Protein 4I4C (pdb70)

Organism: Vibrio vulnificus (NCBI:txid672)

CATH classification: 3.40.50.1820

InterPro domains:
  IPR010520 Esterase FrsA-like [PF06500] (6-413)
  IPR029058 Alpha/Beta hydrolase fold [G3DSA:3.40.50.1820] (18-415)
  IPR029058 Alpha/Beta hydrolase fold [SSF53474] (46-410)
  IPR043423 Esterase FrsA [MF_01063] (8-413)
  IPR043423 Esterase FrsA [NF003460] (6-413)
  IPR050261 FrsA esterase [PTHR22946] (47-388)

Sequence (800 aa):
FVKHKQAKETSALTQYMPTSQSLLDEIKEKNGFSWYRNLRRLQWVWQGVDPIEQEQVLARIASSKHSRTDEQWLDTVMGYHSGNWAYEWTRLGMEHQKRAGEMTNEAASEALFSASLCYSIAGYPHLKSDNLAIQAQVLANSAYLEAAKKSKYIIKQLEIPFEKGKITAHLHLTNTDKPHPVVIVSAGLDSLQTDMWRLFRDHLAKHDIAMLTVDMPSVGYSSKYPLTEDYSRLHQAVLNELFSIPYVDHHRVGLIGFRFGGNAMVRLSFLEQEKIKACVILGAPIHDIFASPQKLQQMPKMYLDVLASRLGKSVVDIYSLSGQMAAWSLKVQGFLSSRKTKVPILAMSLEGDPVSPYSDNQMVAFFSTYGKAKKISSKTITQGYEQSLDLAIKWLEDELLRKQAKETSALTQYMPTSQSLLDEIKEKNGFSWYRNLRRLQWVWQGVDPIEQEQVLARIASSKHSRTDEQWLDTVMGYHSGNWAYEWTRLGMEHQKRAGEMTNEAASEALFSASLCYSIAGYPHLKSDNLAIQAQVLANNSAYLEAAKKSKYIIKQLEIPFEKGKITAHLHLTNTDKPHPVVIVSSAGLDSLQTDMWRLFRDHLAKHDIAMLTVDMPSVGYSSKYPLTEDYSRLHQAVLNELFSIPYVDHHRVGLIGFRFGGNAMVRLSFLEQEKIKACVILGAPIHDIFASPQKLQQMPKMYLDVLASRLGKSVVDIYSLSGQMAAWSLKVQGFLSSRKTKVPILAMSSLEGDPVSPYSDNQMVAFFSTYGKAKKISSKTITQGYEQSLDLAIKWLEDELLR

Radius of gyration: 31.82 Å; Cα contacts (8 Å, |Δi|>4): 1647; chains: 2; bounding box: 65×77×90 Å

Secondary structure (DSSP, 8-state):
-GGGTTPPPHHHHSEE-HHHHHHHHHHHHHH--S-SS---HHHHHHHT--HHHHHHHHHHHHT--S-BSSTTSTT-B-SSSTT-HHHHHHHHHHHHHHHHHTS-TTTHHHHHHHHHHHHHHHHTT--TT-HHHHHHHHHHHHHHHHHHHHSSSEEEEEEEEETTEEEEEEEEES-SSS-EEEEEEE--TT--GGG-HHHHHHTGGGGT-EEEE-PPTTSGGGTTS---S-TTHHHHHHHHHGGG-TTEEEEEEEEEEETHHHHHHHHHHHH-TTT--EEEEES---STTTT-HHHHTTS-HHHHHHHHHHTT-SEE-HHHHHHHGGGG-TTTTTTTSS--BSS-EEEEEETT-SSS-HHHHHHHHHTBTT-EEEEE--SSHHHHHHHHHHHHHHHHHHHH--/--PPPHHHHS-B-HHHHHHHHHHHHHH--S-SS---HHHHHHHT--HHHHHHHHHHHHT--SPBSSTTSTT-B-SSSTT-HHHHHHHHHHHHHHHHTTS-HHHHHHHHHHHHHHHHHHHTT--TT-HHHHHHHHHHHHHHHHHHHHSSSEEEEEEEEETTEEEEEEEEES-SSSPEEEEEEE--TTS-GGG-HHHIIIIIGGGT-EEEEEPPTTSGGGTTS---S-TTHHHHHHHTTTTT-TTEEEEEEEEEEETHHHHHHHHHHHH-TTTEEEEEEES---STTTT-HHHHTTS-HHHHHHHHHHTT-SSB-HHHHHHHGGGG-TTTTTTTSS--BSS-EEEEEETT-SSS-HHHHHHHHHTBTT-EEEEE--SSHHHHHHHHHHHHHHHHHHHH--

B-factor: mean 29.21, std 11.56, range [10.39, 85.01]

Structure (mmCIF, N/CA/C/O backbone):
data_4I4C
#
_entry.id   4I4C
#
_cell.length_a   42.659
_cell.length_b   104.542
_cell.length_c   82.302
_cell.angle_alpha   90.00
_cell.angle_beta   91.18
_cell.angle_gamma   90.00
#
_symmetry.space_group_name_H-M   'P 1 21 1'
#
loop_
_entity.id
_entity.type
_entity.pdbx_description
1 polymer 'UPF0255 protein frsA'
2 non-polymer 2-(2-{2-[2-(2-METHOXY-ETHOXY)-ETHOXY]-ETHOXY}-ETHOXY)-ETHANOL
3 non-polymer 'HEXANOIC ACID'
4 non-polymer GLYCEROL
5 water water
#
loop_
_atom_site.group_PDB
_atom_site.id
_atom_site.type_symbol
_atom_site.label_atom_id
_atom_site.label_alt_id
_atom_site.label_comp_id
_atom_site.label_asym_id
_atom_site.label_entity_id
_atom_site.label_seq_id
_atom_site.pdbx_PDB_ins_code
_atom_site.Cartn_x
_atom_site.Cartn_y
_atom_site.Cartn_z
_atom_site.occupancy
_atom_site.B_iso_or_equiv
_atom_site.auth_seq_id
_atom_site.auth_comp_id
_atom_site.auth_asym_id
_atom_site.auth_atom_id
_atom_site.pdbx_PDB_model_num
ATOM 1 N N . PHE A 1 14 ? 4.808 39.635 73.963 1.00 52.27 14 PHE A N 1
ATOM 2 C CA . PHE A 1 14 ? 4.656 40.059 75.358 1.00 53.66 14 PHE A CA 1
ATOM 3 C C . PHE A 1 14 ? 3.959 41.410 75.537 1.00 58.14 14 PHE A C 1
ATOM 4 O O . PHE A 1 14 ? 3.290 41.632 76.549 1.00 55.31 14 PHE A O 1
ATOM 12 N N . VAL A 1 15 ? 4.128 42.309 74.567 1.00 60.66 15 VAL A N 1
ATOM 13 C CA . VAL A 1 15 ? 3.608 43.677 74.672 1.00 62.31 15 VAL A CA 1
ATOM 14 C C . VAL A 1 15 ? 2.089 43.698 74.914 1.00 59.61 15 VAL A C 1
ATOM 15 O O . VAL A 1 15 ? 1.568 44.542 75.651 1.00 52.46 15 VAL A O 1
ATOM 19 N N . LYS A 1 16 ? 1.401 42.731 74.315 1.00 63.31 16 LYS A N 1
ATOM 20 C CA . LYS A 1 16 ? -0.036 42.551 74.476 1.00 62.50 16 LYS A CA 1
ATOM 21 C C . LYS A 1 16 ? -0.360 41.972 75.864 1.00 61.00 16 LYS A C 1
ATOM 22 O O . LYS A 1 16 ? -1.522 41.875 76.250 1.00 66.69 16 LYS A O 1
ATOM 28 N N . HIS A 1 17 ? 0.670 41.604 76.624 1.00 51.58 17 HIS A N 1
ATOM 29 C CA . HIS A 1 17 ? 0.454 40.900 77.892 1.00 49.83 17 HIS A CA 1
ATOM 30 C C . HIS A 1 17 ? 1.067 41.594 79.106 1.00 43.32 17 HIS A C 1
ATOM 31 O O . HIS A 1 17 ? 1.482 40.932 80.051 1.00 37.35 17 HIS A O 1
ATOM 38 N N . LYS A 1 18 ? 1.115 42.924 79.079 1.00 39.85 18 LYS A N 1
ATOM 39 C CA . LYS A 1 18 ? 1.673 43.699 80.182 1.00 42.36 18 LYS A CA 1
ATOM 40 C C . LYS A 1 18 ? 0.980 43.343 81.499 1.00 45.49 18 LYS A C 1
ATOM 41 O O . LYS A 1 18 ? 1.613 43.293 82.559 1.00 37.26 18 LYS A O 1
ATOM 47 N N . GLN A 1 19 ? -0.323 43.086 81.419 1.00 43.13 19 GLN A N 1
ATOM 48 C CA . GLN A 1 19 ? -1.141 42.884 82.607 1.00 36.33 19 GLN A CA 1
ATOM 49 C C . GLN A 1 19 ? -1.723 41.479 82.657 1.00 30.49 19 GLN A C 1
ATOM 50 O O . GLN A 1 19 ? -2.798 41.283 83.210 1.00 25.54 19 GLN A O 1
ATOM 56 N N . ALA A 1 20 ? -1.023 40.510 82.078 1.00 27.37 20 ALA A N 1
ATOM 57 C CA . ALA A 1 20 ? -1.523 39.131 82.026 1.00 32.13 20 ALA A CA 1
ATOM 58 C C . ALA A 1 20 ? -1.837 38.548 83.408 1.00 31.50 20 ALA A C 1
ATOM 59 O O . ALA A 1 20 ? -1.208 38.901 84.408 1.00 26.66 20 ALA A O 1
ATOM 61 N N . LYS A 1 21 ? -2.826 37.663 83.449 1.00 34.79 21 LYS A N 1
ATOM 62 C CA . LYS A 1 21 ? -3.245 37.032 84.691 1.00 39.34 21 LYS A CA 1
ATOM 63 C C . LYS A 1 21 ? -2.094 36.189 85.254 1.00 28.31 21 LYS A C 1
ATOM 64 O O . LYS A 1 21 ? -1.436 35.453 84.520 1.00 25.78 21 LYS A O 1
ATOM 70 N N . GLU A 1 22 ? -1.849 36.315 86.553 1.00 27.46 22 GLU A N 1
ATOM 71 C CA . GLU A 1 22 ? -0.696 35.673 87.167 1.00 24.00 22 GLU A CA 1
ATOM 72 C C . GLU A 1 22 ? -0.893 34.167 87.338 1.00 23.58 22 GLU A C 1
ATOM 73 O O . GLU A 1 22 ? -1.966 33.703 87.742 1.00 18.72 22 GLU A O 1
ATOM 79 N N . THR A 1 23 ? 0.179 33.436 87.054 1.00 20.81 23 THR A N 1
ATOM 80 C CA . THR A 1 23 ? 0.223 31.968 87.058 1.00 23.73 23 THR A CA 1
ATOM 81 C C . THR A 1 23 ? -0.517 31.288 88.202 1.00 18.50 23 THR A C 1
ATOM 82 O O . THR A 1 23 ? -1.370 30.430 87.963 1.00 20.52 23 THR A O 1
ATOM 86 N N . SER A 1 24 ? -0.204 31.657 89.439 1.00 15.60 24 SER A N 1
ATOM 87 C CA . SER A 1 24 ? -0.828 30.985 90.576 1.00 20.65 24 SER A CA 1
ATOM 88 C C . SER A 1 24 ? -2.348 31.221 90.699 1.00 20.29 24 SER A C 1
ATOM 89 O O . SER A 1 24 ? -3.015 30.561 91.488 1.00 31.72 24 SER A O 1
ATOM 92 N N . ALA A 1 25 ? -2.886 32.137 89.899 1.00 17.64 25 ALA A N 1
ATOM 93 C CA . ALA A 1 25 ? -4.281 32.547 90.016 1.00 20.62 25 ALA A CA 1
ATOM 94 C C . ALA A 1 25 ? -5.103 31.972 88.874 1.00 21.92 25 ALA A C 1
ATOM 95 O O . ALA A 1 25 ? -6.322 32.099 88.848 1.00 30.51 25 ALA A O 1
ATOM 97 N N . LEU A 1 26 ? -4.429 31.328 87.930 1.00 23.50 26 LEU A N 1
ATOM 98 C CA . LEU A 1 26 ? -5.093 30.861 86.716 1.00 22.76 26 LEU A CA 1
ATOM 99 C C . LEU A 1 26 ? -6.116 29.748 86.923 1.00 25.73 26 LEU A C 1
ATOM 100 O O . LEU A 1 26 ? -7.239 29.813 86.425 1.00 27.83 26 LEU A O 1
ATOM 105 N N . THR A 1 27 ? -5.718 28.720 87.655 1.00 25.55 27 THR A N 1
ATOM 106 C CA . THR A 1 27 ? -6.537 27.532 87.784 1.00 24.43 27 THR A CA 1
ATOM 107 C C . THR A 1 27 ? -7.717 27.823 88.686 1.00 18.95 27 THR A C 1
ATOM 108 O O . THR A 1 27 ? -7.557 28.390 89.771 1.00 21.99 27 THR A O 1
ATOM 112 N N . GLN A 1 28 ? -8.902 27.436 88.224 1.00 19.80 28 GLN A N 1
ATOM 113 C CA . GLN A 1 28 ? -10.133 27.643 88.977 1.00 23.03 28 GLN A CA 1
ATOM 114 C C . GLN A 1 28 ? -10.418 26.419 89.833 1.00 25.73 28 GLN A C 1
ATOM 115 O O . GLN A 1 28 ? -10.404 25.286 89.343 1.00 25.24 28 GLN A O 1
ATOM 121 N N . TYR A 1 29 ? -10.662 26.647 91.117 1.00 18.73 29 TYR A N 1
ATOM 122 C CA . TYR A 1 29 ? -10.983 25.561 92.035 1.00 27.60 29 TYR A CA 1
ATOM 123 C C . TYR A 1 29 ? -12.371 25.766 92.628 1.00 26.28 29 TYR A C 1
ATOM 124 O O . TYR A 1 29 ? -12.790 26.899 92.868 1.00 26.28 29 TYR A O 1
ATOM 133 N N . MET A 1 30 ? -13.074 24.670 92.879 1.00 22.69 30 MET A N 1
ATOM 134 C CA . MET A 1 30 ? -14.347 24.737 93.587 1.00 24.64 30 MET A CA 1
ATOM 135 C C . MET A 1 30 ? -14.076 25.293 94.981 1.00 26.87 30 MET A C 1
ATOM 136 O O . MET A 1 30 ? -12.995 25.074 95.523 1.00 21.15 30 MET A O 1
ATOM 141 N N . PRO A 1 31 ? -15.045 26.030 95.555 1.00 28.80 31 PRO A N 1
ATOM 142 C CA . PRO A 1 31 ? -14.832 26.649 96.870 1.00 31.16 31 PRO A CA 1
ATOM 143 C C . PRO A 1 31 ? -14.412 25.659 97.959 1.00 26.45 31 PRO A C 1
ATOM 144 O O . PRO A 1 31 ? -13.574 26.024 98.782 1.00 22.69 31 PRO A O 1
ATOM 148 N N . THR A 1 32 ? -14.945 24.437 97.956 1.00 27.60 32 THR A N 1
ATOM 149 C CA . THR A 1 32 ? -14.507 23.439 98.937 1.00 23.58 32 THR A CA 1
ATOM 150 C C . THR A 1 32 ? -13.049 23.032 98.680 1.00 28.02 32 THR A C 1
ATOM 151 O O . THR A 1 32 ? -12.303 22.723 99.597 1.00 21.76 32 THR A O 1
ATOM 155 N N . SER A 1 33 ? -12.639 23.059 97.421 1.00 23.41 33 SER A N 1
ATOM 156 C CA . SER A 1 33 ? -11.260 22.753 97.099 1.00 23.03 33 SER A CA 1
ATOM 157 C C . SER A 1 33 ? -10.328 23.929 97.402 1.00 26.98 33 SER A C 1
ATOM 158 O O . SER A 1 33 ? -9.165 23.713 97.749 1.00 22.77 33 SER A O 1
ATOM 161 N N . GLN A 1 34 ? -10.828 25.167 97.296 1.00 19.55 34 GLN A N 1
ATOM 162 C CA . GLN A 1 34 ? -10.025 26.318 97.689 1.00 18.96 34 GLN A CA 1
ATOM 163 C C . GLN A 1 34 ? -9.698 26.265 99.167 1.00 23.10 34 GLN A C 1
ATOM 164 O O . GLN A 1 34 ? -8.594 26.637 99.587 1.00 24.04 34 GLN A O 1
ATOM 170 N N . SER A 1 35 ? -10.665 25.810 99.958 1.00 25.35 35 SER A N 1
ATOM 171 C CA . SER A 1 35 ? -10.460 25.672 101.399 1.00 24.82 35 SER A CA 1
ATOM 172 C C . SER A 1 35 ? -9.362 24.656 101.709 1.00 24.48 35 SER A C 1
ATOM 173 O O . SER A 1 35 ? -8.549 24.867 102.613 1.00 23.57 35 SER A O 1
ATOM 176 N N . LEU A 1 36 ? -9.333 23.559 100.958 1.00 19.64 36 LEU A N 1
ATOM 177 C CA . LEU A 1 36 ? -8.247 22.575 101.081 1.00 21.34 36 LEU A CA 1
ATOM 178 C C . LEU A 1 36 ? -6.856 23.135 100.702 1.00 23.36 36 LEU A C 1
ATOM 179 O O . LEU A 1 36 ? -5.858 22.860 101.381 1.00 17.44 36 LEU A O 1
ATOM 184 N N . LEU A 1 37 ? -6.800 23.917 99.625 1.00 19.73 37 LEU A N 1
ATOM 185 C CA . LEU A 1 37 ? -5.580 24.610 99.222 1.00 23.40 37 LEU A CA 1
ATOM 186 C C . LEU A 1 37 ? -5.046 25.529 100.325 1.00 20.56 37 LEU A C 1
ATOM 187 O O . LEU A 1 37 ? -3.837 25.592 100.566 1.00 15.71 37 LEU A O 1
ATOM 192 N N . ASP A 1 38 ? -5.949 26.239 100.995 1.00 17.98 38 ASP A N 1
ATOM 193 C CA . ASP A 1 38 ? -5.549 27.104 102.100 1.00 24.99 38 ASP A CA 1
ATOM 194 C C . ASP A 1 38 ? -4.938 26.280 103.239 1.00 26.55 38 ASP A C 1
ATOM 195 O O . ASP A 1 38 ? -3.901 26.653 103.784 1.00 23.77 38 ASP A O 1
ATOM 200 N N . GLU A 1 39 ? -5.573 25.158 103.583 1.00 22.14 39 GLU A N 1
ATOM 201 C CA . GLU A 1 39 ? -4.999 24.202 104.545 1.00 24.22 39 GLU A CA 1
ATOM 202 C C . GLU A 1 39 ? -3.556 23.798 104.191 1.00 27.97 39 GLU A C 1
ATOM 203 O O . GLU A 1 39 ? -2.647 23.878 105.023 1.00 26.61 39 GLU A O 1
ATOM 209 N N . ILE A 1 40 ? -3.368 23.356 102.948 1.00 18.51 40 ILE A N 1
ATOM 210 C CA . ILE A 1 40 ? -2.068 22.940 102.439 1.00 20.64 40 ILE A CA 1
ATOM 211 C C . ILE A 1 40 ? -1.024 24.054 102.576 1.00 21.93 40 ILE A C 1
ATOM 212 O O . ILE A 1 40 ? 0.064 23.831 103.130 1.00 17.77 40 ILE A O 1
ATOM 217 N N . LYS A 1 41 ? -1.369 25.247 102.081 1.00 18.75 41 LYS A N 1
ATOM 218 C CA . LYS A 1 41 ? -0.487 26.412 102.139 1.00 21.23 41 LYS A CA 1
ATOM 219 C C . LYS A 1 41 ? -0.127 26.787 103.573 1.00 19.00 41 LYS A C 1
ATOM 220 O O . LYS A 1 41 ? 1.027 27.049 103.877 1.00 15.60 41 LYS A O 1
ATOM 226 N N . GLU A 1 42 ? -1.116 26.808 104.456 1.00 22.86 42 GLU A N 1
ATOM 227 C CA . GLU A 1 42 ? -0.851 27.030 105.877 1.00 29.48 42 GLU A CA 1
ATOM 228 C C . GLU A 1 42 ? 0.064 25.963 106.496 1.00 30.03 42 GLU A C 1
ATOM 229 O O . GLU A 1 42 ? 0.949 26.280 107.296 1.00 23.68 42 GLU A O 1
ATOM 235 N N . LYS A 1 43 ? -0.160 24.696 106.154 1.00 21.33 43 LYS A N 1
ATOM 236 C CA . LYS A 1 43 ? 0.649 23.637 106.758 1.00 25.52 43 LYS A CA 1
ATOM 237 C C . LYS A 1 43 ? 2.096 23.624 106.240 1.00 25.40 43 LYS A C 1
ATOM 238 O O . LYS A 1 43 ? 3.034 23.492 107.034 1.00 24.23 43 LYS A O 1
ATOM 244 N N . ASN A 1 44 ? 2.296 23.790 104.932 1.00 18.59 44 ASN A N 1
ATOM 245 C CA . ASN A 1 44 ? 3.662 23.751 104.406 1.00 17.94 44 ASN A CA 1
ATOM 246 C C . ASN A 1 44 ? 4.474 25.064 104.533 1.00 27.81 44 ASN A C 1
ATOM 247 O O . ASN A 1 44 ? 5.697 25.031 104.643 1.00 22.92 44 ASN A O 1
ATOM 252 N N . GLY A 1 45 ? 3.785 26.201 104.547 1.00 25.12 45 GLY A N 1
ATOM 253 C CA . GLY A 1 45 ? 4.424 27.490 104.743 1.00 28.75 45 GLY A CA 1
ATOM 254 C C . GLY A 1 45 ? 5.493 27.870 103.731 1.00 22.75 45 GLY A C 1
ATOM 255 O O . GLY A 1 45 ? 6.310 28.748 104.004 1.00 22.48 45 GLY A O 1
ATOM 256 N N . PHE A 1 46 ? 5.479 27.225 102.565 1.00 16.25 46 PHE A N 1
ATOM 257 C CA . PHE A 1 46 ? 6.469 27.473 101.511 1.00 15.31 46 PHE A CA 1
ATOM 258 C C . PHE A 1 46 ? 6.525 28.933 101.061 1.00 14.30 46 PHE A C 1
ATOM 259 O O . PHE A 1 46 ? 5.500 29.625 101.053 1.00 17.20 46 PHE A O 1
ATOM 267 N N . SER A 1 47 ? 7.729 29.383 100.695 1.00 13.34 47 SER A N 1
ATOM 268 C CA . SER A 1 47 ? 8.000 30.777 100.288 1.00 17.91 47 SER A CA 1
ATOM 269 C C . SER A 1 47 ? 7.829 30.990 98.793 1.00 17.77 47 SER A C 1
ATOM 270 O O . SER A 1 47 ? 8.045 32.095 98.286 1.00 15.41 47 SER A O 1
ATOM 273 N N . TRP A 1 48 ? 7.496 29.919 98.077 1.00 15.07 48 TRP A N 1
ATOM 274 C CA . TRP A 1 48 ? 7.407 29.967 96.634 1.00 16.58 48 TRP A CA 1
ATOM 275 C C . TRP A 1 48 ? 6.160 29.216 96.229 1.00 21.39 48 TRP A C 1
ATOM 276 O O . TRP A 1 48 ? 5.805 28.230 96.873 1.00 20.23 48 TRP A O 1
ATOM 287 N N . TYR A 1 49 ? 5.481 29.698 95.190 1.00 19.74 49 TYR A N 1
ATOM 288 C CA . TYR A 1 49 ? 4.355 28.964 94.593 1.00 14.08 49 TYR A CA 1
ATOM 289 C C . TYR A 1 49 ? 4.918 27.777 93.816 1.00 20.70 49 TYR A C 1
ATOM 290 O O . TYR A 1 49 ? 4.603 26.610 94.102 1.00 15.39 49 TYR A O 1
ATOM 299 N N . ARG A 1 50 ? 5.780 28.083 92.850 1.00 17.84 50 ARG A N 1
ATOM 300 C CA . ARG A 1 50 ? 6.484 27.047 92.102 1.00 16.28 50 ARG A CA 1
ATOM 301 C C . ARG A 1 50 ? 7.364 26.188 92.998 1.00 14.26 50 ARG A C 1
ATOM 302 O O . ARG A 1 50 ? 7.910 26.667 93.975 1.00 13.44 50 ARG A O 1
ATOM 310 N N . ASN A 1 51 ? 7.481 24.904 92.668 1.00 21.19 51 ASN A N 1
ATOM 311 C CA . ASN A 1 51 ? 8.549 24.109 93.242 1.00 19.88 51 ASN A CA 1
ATOM 312 C C . ASN A 1 51 ? 9.840 24.505 92.539 1.00 17.53 51 ASN A C 1
ATOM 313 O O . ASN A 1 51 ? 9.982 24.326 91.334 1.00 18.57 51 ASN A O 1
ATOM 318 N N . LEU A 1 52 ? 10.751 25.095 93.302 1.00 16.80 52 LEU A N 1
ATOM 319 C CA . LEU A 1 52 ? 12.056 25.520 92.806 1.00 20.60 52 LEU A CA 1
ATOM 320 C C . LEU A 1 52 ? 12.960 24.323 92.541 1.00 25.34 52 LEU A C 1
ATOM 321 O O . LEU A 1 52 ? 13.155 23.473 93.413 1.00 28.02 52 LEU A O 1
ATOM 326 N N . ARG A 1 53 ? 13.507 24.274 91.333 1.00 18.36 53 ARG A N 1
ATOM 327 C CA . ARG A 1 53 ? 14.396 23.197 90.909 1.00 15.90 53 ARG A CA 1
ATOM 328 C C . ARG A 1 53 ? 15.818 23.728 90.649 1.00 17.01 53 ARG A C 1
ATOM 329 O O . ARG A 1 53 ? 16.397 23.456 89.591 1.00 13.76 53 ARG A O 1
ATOM 337 N N . ARG A 1 54 ? 16.360 24.499 91.592 1.00 15.34 54 ARG A N 1
ATOM 338 C CA . ARG A 1 54 ? 17.691 25.108 91.444 1.00 20.17 54 ARG A CA 1
ATOM 339 C C . ARG A 1 54 ? 18.766 24.164 90.903 1.00 23.20 54 ARG A C 1
ATOM 340 O O . ARG A 1 54 ? 19.409 24.467 89.897 1.00 17.92 54 ARG A O 1
ATOM 348 N N . LEU A 1 55 ? 18.969 23.036 91.585 1.00 16.42 55 LEU A N 1
ATOM 349 C CA . LEU A 1 55 ? 19.971 22.051 91.172 1.00 22.24 55 LEU A CA 1
ATOM 350 C C . LEU A 1 55 ? 19.652 21.382 89.825 1.00 13.39 55 LEU A C 1
ATOM 351 O O . LEU A 1 55 ? 20.558 21.111 89.038 1.00 20.08 55 LEU A O 1
ATOM 356 N N . GLN A 1 56 ? 18.373 21.128 89.554 1.00 18.25 56 GLN A N 1
ATOM 357 C CA . GLN A 1 56 ? 17.985 20.565 88.257 1.00 17.56 56 GLN A CA 1
ATOM 358 C C . GLN A 1 56 ? 18.321 21.536 87.127 1.00 22.14 56 GLN A C 1
ATOM 359 O O . GLN A 1 56 ? 18.885 21.163 86.108 1.00 21.56 56 GLN A O 1
ATOM 365 N N . TRP A 1 57 ? 17.954 22.795 87.311 1.00 16.93 57 TRP A N 1
ATOM 366 C CA . TRP A 1 57 ? 18.185 23.796 86.273 1.00 15.82 57 TRP A CA 1
ATOM 367 C C . TRP A 1 57 ? 19.681 24.000 86.002 1.00 17.35 57 TRP A C 1
ATOM 368 O O . TRP A 1 57 ? 20.093 24.124 84.851 1.00 21.79 57 TRP A O 1
ATOM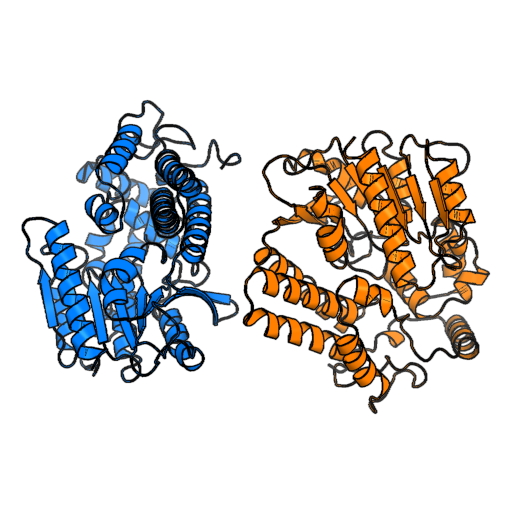 379 N N . VAL A 1 58 ? 20.493 23.979 87.053 1.00 19.07 58 VAL A N 1
ATOM 380 C CA . VAL A 1 58 ? 21.944 24.084 86.899 1.00 20.49 58 VAL A CA 1
ATOM 381 C C . VAL A 1 58 ? 22.486 22.866 86.142 1.00 20.09 58 VAL A C 1
ATOM 382 O O . VAL A 1 58 ? 23.231 23.006 85.191 1.00 16.28 58 VAL A O 1
ATOM 386 N N . TRP A 1 59 ? 22.082 21.678 86.572 1.00 17.47 59 TRP A N 1
ATOM 387 C CA . TRP A 1 59 ? 22.378 20.439 85.851 1.00 22.52 59 TRP A CA 1
ATOM 388 C C . TRP A 1 59 ? 22.046 20.553 84.353 1.00 23.54 59 TRP A C 1
ATOM 389 O O . TRP A 1 59 ? 22.845 20.187 83.493 1.00 20.36 59 TRP A O 1
ATOM 400 N N . GLN A 1 60 ? 20.865 21.076 84.048 1.00 20.98 60 GLN A N 1
ATOM 401 C CA . GLN A 1 60 ? 20.441 21.287 82.665 1.00 13.99 60 GLN A CA 1
ATOM 402 C C . GLN A 1 60 ? 21.221 22.377 81.913 1.00 18.24 60 GLN A C 1
ATOM 403 O O . GLN A 1 60 ? 21.177 22.436 80.682 1.00 20.99 60 GLN A O 1
ATOM 409 N N . GLY A 1 61 ? 21.923 23.243 82.635 1.00 18.59 61 GLY A N 1
ATOM 410 C CA . GLY A 1 61 ? 22.810 24.192 81.985 1.00 19.40 61 GLY A CA 1
ATOM 411 C C . GLY A 1 61 ? 22.749 25.653 82.411 1.00 18.29 61 GLY A C 1
ATOM 412 O O . GLY A 1 61 ? 23.532 26.460 81.919 1.00 21.88 61 GLY A O 1
ATOM 413 N N . VAL A 1 62 ? 21.830 26.003 83.309 1.00 17.01 62 VAL A N 1
ATOM 414 C CA . VAL A 1 62 ? 21.744 27.371 83.797 1.00 17.33 62 VAL A CA 1
ATOM 415 C C . VAL A 1 62 ? 22.939 27.649 84.695 1.00 27.34 62 VAL A C 1
ATOM 416 O O . VAL A 1 62 ? 23.306 26.816 85.517 1.00 19.00 62 VAL A O 1
ATOM 420 N N . ASP A 1 63 ? 23.543 28.820 84.542 1.00 26.36 63 ASP A N 1
ATOM 421 C CA . ASP A 1 63 ? 24.649 29.206 85.404 1.00 26.04 63 ASP A CA 1
ATOM 422 C C . ASP A 1 63 ? 24.124 29.555 86.785 1.00 19.62 63 ASP A C 1
ATOM 423 O O . ASP A 1 63 ? 23.175 30.328 86.900 1.00 22.89 63 ASP A O 1
ATOM 428 N N . PRO A 1 64 ? 24.738 28.991 87.836 1.00 27.07 64 PRO A N 1
ATOM 429 C CA . PRO A 1 64 ? 24.283 29.182 89.214 1.00 24.01 64 PRO A CA 1
ATOM 430 C C . PRO A 1 64 ? 24.246 30.646 89.638 1.00 24.03 64 PRO A C 1
ATOM 431 O O . PRO A 1 64 ? 23.314 31.033 90.344 1.00 29.21 64 PRO A O 1
ATOM 435 N N . ILE A 1 65 ? 25.236 31.432 89.225 1.00 25.40 65 ILE A N 1
ATOM 436 C CA . ILE A 1 65 ? 25.304 32.840 89.620 1.00 35.39 65 ILE A CA 1
ATOM 437 C C . ILE A 1 65 ? 24.160 33.635 88.992 1.00 30.43 65 ILE A C 1
ATOM 438 O O . ILE A 1 65 ? 23.511 34.438 89.670 1.00 24.24 65 ILE A O 1
ATOM 443 N N . GLU A 1 66 ? 23.912 33.409 87.699 1.00 24.27 66 GLU A N 1
ATOM 444 C CA . GLU A 1 66 ? 22.865 34.146 86.982 1.00 24.39 66 GLU A CA 1
ATOM 445 C C . GLU A 1 66 ? 21.472 33.737 87.467 1.00 21.90 66 GLU A C 1
ATOM 446 O O . GLU A 1 66 ? 20.562 34.552 87.531 1.00 18.95 66 GLU A O 1
ATOM 452 N N . GLN A 1 67 ? 21.321 32.462 87.812 1.00 22.46 67 GLN A N 1
ATOM 453 C CA . GLN A 1 67 ? 20.082 31.967 88.401 1.00 22.17 67 GLN A CA 1
ATOM 454 C C . GLN A 1 67 ? 19.776 32.652 89.737 1.00 19.06 67 GLN A C 1
ATOM 455 O O . GLN A 1 67 ? 18.632 33.034 90.006 1.00 19.38 67 GLN A O 1
ATOM 461 N N . GLU A 1 68 ? 20.796 32.809 90.576 1.00 17.56 68 GLU A N 1
ATOM 462 C CA . GLU A 1 68 ? 20.589 33.499 91.845 1.00 19.56 68 GLU A CA 1
ATOM 463 C C . GLU A 1 68 ? 20.246 34.967 91.603 1.00 21.95 68 GLU A C 1
ATOM 464 O O . GLU A 1 68 ? 19.406 35.522 92.307 1.00 18.82 68 GLU A O 1
ATOM 470 N N . GLN A 1 69 ? 20.887 35.592 90.615 1.00 16.43 69 GLN A N 1
ATOM 471 C CA . GLN A 1 69 ? 20.568 36.994 90.288 1.00 17.89 69 GLN A CA 1
ATOM 472 C C . GLN A 1 69 ? 19.094 37.101 89.852 1.00 21.70 69 GLN A C 1
ATOM 473 O O . GLN A 1 69 ? 18.378 38.030 90.252 1.00 20.77 69 GLN A O 1
ATOM 479 N N . VAL A 1 70 ? 18.646 36.133 89.054 1.00 19.73 70 VAL A N 1
ATOM 480 C CA . VAL A 1 70 ? 17.261 36.093 88.587 1.00 19.77 70 VAL A CA 1
ATOM 481 C C . VAL A 1 70 ? 16.308 35.893 89.750 1.00 18.45 70 VAL A C 1
ATOM 482 O O . VAL A 1 70 ? 15.343 36.644 89.909 1.00 14.64 70 VAL A O 1
ATOM 486 N N . LEU A 1 71 ? 16.598 34.899 90.582 1.00 15.60 71 LEU A N 1
ATOM 487 C CA . LEU A 1 71 ? 15.741 34.592 91.722 1.00 20.27 71 LEU A CA 1
ATOM 488 C C . LEU A 1 71 ? 15.717 35.730 92.744 1.00 21.72 71 LEU A C 1
ATOM 489 O O . LEU A 1 71 ? 14.683 35.994 93.367 1.00 20.84 71 LEU A O 1
ATOM 494 N N . ALA A 1 72 ? 16.852 36.401 92.913 1.00 18.15 72 ALA A N 1
ATOM 495 C CA . ALA A 1 72 ? 16.914 37.554 93.807 1.00 19.17 72 ALA A CA 1
ATOM 496 C C . ALA A 1 72 ? 16.040 38.707 93.316 1.00 21.95 72 ALA A C 1
ATOM 497 O O . ALA A 1 72 ? 15.316 39.304 94.101 1.00 21.50 72 ALA A O 1
ATOM 499 N N . ARG A 1 73 ? 16.091 39.017 92.024 1.00 17.51 73 ARG A N 1
ATOM 500 C CA . ARG A 1 73 ? 15.240 40.085 91.493 1.00 16.49 73 ARG A CA 1
ATOM 501 C C . ARG A 1 73 ? 13.748 39.734 91.649 1.00 16.72 73 ARG A C 1
ATOM 502 O O . ARG A 1 73 ? 12.910 40.619 91.814 1.00 19.22 73 ARG A O 1
ATOM 510 N N . ILE A 1 74 ? 13.431 38.439 91.601 1.00 15.00 74 ILE A N 1
ATOM 511 C CA . ILE A 1 74 ? 12.066 37.948 91.788 1.00 15.23 74 ILE A CA 1
ATOM 512 C C . ILE A 1 74 ? 11.647 38.042 93.257 1.00 17.48 74 ILE A C 1
ATOM 513 O O . ILE A 1 74 ? 10.559 38.529 93.583 1.00 14.87 74 ILE A O 1
ATOM 518 N N . ALA A 1 75 ? 12.510 37.564 94.142 1.00 18.36 75 ALA A N 1
ATOM 519 C CA . ALA A 1 75 ? 12.181 37.535 95.566 1.00 17.98 75 ALA A CA 1
ATOM 520 C C . ALA A 1 75 ? 12.282 38.919 96.242 1.00 23.78 75 ALA A C 1
ATOM 521 O O . ALA A 1 75 ? 11.621 39.157 97.255 1.00 26.80 75 ALA A O 1
ATOM 523 N N . SER A 1 76 ? 13.109 39.805 95.684 1.00 18.28 76 SER A N 1
ATOM 524 C CA . SER A 1 76 ? 13.324 41.161 96.225 1.00 26.18 76 SER A CA 1
ATOM 525 C C . SER A 1 76 ? 12.278 42.157 95.801 1.00 24.24 76 SER A C 1
ATOM 526 O O . SER A 1 76 ? 12.278 43.283 96.278 1.00 20.51 76 SER A O 1
ATOM 529 N N . SER A 1 77 ? 11.428 41.776 94.862 1.00 16.64 77 SER A N 1
ATOM 530 C CA . SER A 1 77 ? 10.525 42.736 94.259 1.00 18.64 77 SER A CA 1
ATOM 531 C C . SER A 1 77 ? 9.548 43.358 95.258 1.00 25.69 77 SER A C 1
ATOM 532 O O . SER A 1 77 ? 9.078 42.693 96.193 1.00 20.85 77 SER A O 1
ATOM 535 N N . LYS A 1 78 ? 9.271 44.648 95.049 1.00 28.87 78 LYS A N 1
ATOM 536 C CA . LYS A 1 78 ? 8.312 45.398 95.862 1.00 34.11 78 LYS A CA 1
ATOM 537 C C . LYS A 1 78 ? 6.943 45.390 95.201 1.00 30.34 78 LYS A C 1
ATOM 538 O O . LYS A 1 78 ? 5.955 45.820 95.791 1.00 28.43 78 LYS A O 1
ATOM 544 N N . HIS A 1 79 ? 6.889 44.902 93.969 1.00 25.78 79 HIS A N 1
ATOM 545 C CA . HIS A 1 79 ? 5.627 44.824 93.250 1.00 27.50 79 HIS A CA 1
ATOM 546 C C . HIS A 1 79 ? 4.611 43.868 93.870 1.00 28.40 79 HIS A C 1
ATOM 547 O O . HIS A 1 79 ? 4.969 42.900 94.550 1.00 24.52 79 HIS A O 1
ATOM 554 N N . SER A 1 80 ? 3.337 44.157 93.624 1.00 22.50 80 SER A N 1
ATOM 555 C CA . SER A 1 80 ? 2.249 43.408 94.235 1.00 19.82 80 SER A CA 1
ATOM 556 C C . SER A 1 80 ? 2.233 41.965 93.779 1.00 25.68 80 SER A C 1
ATOM 557 O O . SER A 1 80 ? 2.410 41.667 92.588 1.00 23.82 80 SER A O 1
ATOM 560 N N . ARG A 1 81 ? 2.009 41.077 94.742 1.00 16.54 81 ARG A N 1
ATOM 561 C CA . ARG A 1 81 ? 1.963 39.642 94.493 1.00 22.74 81 ARG A CA 1
ATOM 562 C C . ARG A 1 81 ? 0.539 39.111 94.663 1.00 17.40 81 ARG A C 1
ATOM 563 O O . ARG A 1 81 ? -0.243 39.651 95.448 1.00 22.31 81 ARG A O 1
ATOM 571 N N . THR A 1 82 ? 0.204 38.059 93.923 1.00 23.36 82 THR A N 1
ATOM 572 C CA . THR A 1 82 ? -1.079 37.388 94.104 1.00 25.73 82 THR A CA 1
ATOM 573 C C . THR A 1 82 ? -1.192 36.938 95.553 1.00 25.28 82 THR A C 1
ATOM 574 O O . THR A 1 82 ? -2.243 37.072 96.177 1.00 27.52 82 THR A O 1
ATOM 578 N N . ASP A 1 83 ? -0.077 36.461 96.093 1.00 21.23 83 ASP A N 1
ATOM 579 C CA . ASP A 1 83 ? 0.004 36.000 97.473 1.00 22.51 83 ASP A CA 1
ATOM 580 C C . ASP A 1 83 ? 1.386 36.352 97.965 1.00 23.93 83 ASP A C 1
ATOM 581 O O . ASP A 1 83 ? 2.374 35.824 97.455 1.00 22.29 83 ASP A O 1
ATOM 586 N N . GLU A 1 84 ? 1.466 37.255 98.938 1.00 21.87 84 GLU A N 1
ATOM 587 C CA . GLU A 1 84 ? 2.764 37.760 99.374 1.00 29.81 84 GLU A CA 1
ATOM 588 C C . GLU A 1 84 ? 3.633 36.678 100.028 1.00 24.46 84 GLU A C 1
ATOM 589 O O . GLU A 1 84 ? 4.847 36.826 100.100 1.00 24.03 84 GLU A O 1
ATOM 595 N N . GLN A 1 85 ? 3.016 35.590 100.488 1.00 22.60 85 GLN A N 1
ATOM 596 C CA . GLN A 1 85 ? 3.787 34.452 101.009 1.00 24.36 85 GLN A CA 1
ATOM 597 C C . GLN A 1 85 ? 4.643 33.834 99.903 1.00 21.76 85 GLN A C 1
ATOM 598 O O . GLN A 1 85 ? 5.732 33.315 100.157 1.00 18.85 85 GLN A O 1
ATOM 604 N N . TRP A 1 86 ? 4.127 33.886 98.678 1.00 20.58 86 TRP A N 1
ATOM 605 C CA . TRP A 1 86 ? 4.763 33.258 97.525 1.00 17.93 86 TRP A CA 1
ATOM 606 C C . TRP A 1 86 ? 5.546 34.272 96.687 1.00 18.87 86 TRP A C 1
ATOM 607 O O . TRP A 1 86 ? 4.973 35.011 95.895 1.00 18.57 86 TRP A O 1
ATOM 618 N N . LEU A 1 87 ? 6.864 34.279 96.864 1.00 19.76 87 LEU A N 1
ATOM 619 C CA . LEU A 1 87 ? 7.742 35.290 96.272 1.00 13.90 87 LEU A CA 1
ATOM 620 C C . LEU A 1 87 ? 7.683 35.388 94.748 1.00 19.37 87 LEU A C 1
ATOM 621 O O . LEU A 1 87 ? 7.849 36.466 94.184 1.00 18.23 87 LEU A O 1
ATOM 626 N N . ASP A 1 88 ? 7.438 34.266 94.087 1.00 15.61 88 ASP A N 1
ATOM 627 C CA . ASP A 1 88 ? 7.365 34.220 92.626 1.00 14.37 88 ASP A CA 1
ATOM 628 C C . ASP A 1 88 ? 6.008 34.634 92.030 1.00 12.82 88 ASP A C 1
ATOM 629 O O . ASP A 1 88 ? 5.768 34.428 90.837 1.00 15.87 88 ASP A O 1
ATOM 634 N N . THR A 1 89 ? 5.118 35.231 92.818 1.00 13.66 89 THR A N 1
ATOM 635 C CA . THR A 1 89 ? 3.818 35.612 92.234 1.00 19.99 89 THR A CA 1
ATOM 636 C C . THR A 1 89 ? 3.594 37.117 92.001 1.00 15.73 89 THR A C 1
ATOM 637 O O . THR A 1 89 ? 2.460 37.579 92.036 1.00 15.79 89 THR A O 1
ATOM 641 N N . VAL A 1 90 ? 4.660 37.863 91.739 1.00 18.25 90 VAL A N 1
ATOM 642 C CA . VAL A 1 90 ? 4.492 39.242 91.288 1.00 21.65 90 VAL A CA 1
ATOM 643 C C . VAL A 1 90 ? 3.595 39.244 90.053 1.00 25.65 90 VAL A C 1
ATOM 644 O O . VAL A 1 90 ? 3.833 38.495 89.092 1.00 16.74 90 VAL A O 1
ATOM 648 N N . MET A 1 91 ? 2.564 40.085 90.086 1.00 24.85 91 MET A N 1
ATOM 649 C CA . MET A 1 91 ? 1.559 40.123 89.029 1.00 26.87 91 MET A CA 1
ATOM 650 C C . MET A 1 91 ? 1.919 41.031 87.855 1.00 26.18 91 MET A C 1
ATOM 651 O O . MET A 1 91 ? 2.250 42.212 88.046 1.00 23.30 91 MET A O 1
ATOM 656 N N . GLY A 1 92 ? 1.829 40.489 86.642 1.00 18.58 92 GLY A N 1
ATOM 657 C CA . GLY A 1 92 ? 2.020 41.281 85.436 1.00 27.62 92 GLY A CA 1
ATOM 658 C C . GLY A 1 92 ? 3.430 41.223 84.885 1.00 26.05 92 GLY A C 1
ATOM 659 O O . GLY A 1 92 ? 4.366 40.924 85.620 1.00 20.37 92 GLY A O 1
ATOM 660 N N . TYR A 1 93 ? 3.583 41.518 83.594 1.00 22.03 93 TYR A N 1
ATOM 661 C CA . TYR A 1 93 ? 4.860 41.338 82.909 1.00 22.02 93 TYR A CA 1
ATOM 662 C C . TYR A 1 93 ? 5.777 42.530 83.128 1.00 24.55 93 TYR A C 1
ATOM 663 O O . TYR A 1 93 ? 5.811 43.448 82.312 1.00 25.96 93 TYR A O 1
ATOM 672 N N . HIS A 1 94 ? 6.521 42.505 84.228 1.00 18.62 94 HIS A N 1
ATOM 673 C CA . HIS A 1 94 ? 7.461 43.581 84.560 1.00 22.56 94 HIS A CA 1
ATOM 674 C C . HIS A 1 94 ? 8.355 43.121 85.698 1.00 28.59 94 HIS A C 1
ATOM 675 O O . HIS A 1 94 ? 8.235 41.978 86.146 1.00 23.05 94 HIS A O 1
ATOM 682 N N . SER A 1 95 ? 9.245 44.001 86.152 1.00 27.12 95 SER A N 1
ATOM 683 C CA . SER A 1 95 ? 10.244 43.652 87.163 1.00 26.79 95 SER A CA 1
ATOM 684 C C . SER A 1 95 ? 9.665 42.839 88.334 1.00 18.71 95 SER A C 1
ATOM 685 O O . SER A 1 95 ? 8.610 43.165 88.883 1.00 21.21 95 SER A O 1
ATOM 688 N N . GLY A 1 96 ? 10.340 41.755 88.693 1.00 18.20 96 GLY A N 1
ATOM 689 C CA . GLY A 1 96 ? 9.852 40.917 89.777 1.00 20.00 96 GLY A CA 1
ATOM 690 C C . GLY A 1 96 ? 9.006 39.735 89.332 1.00 19.36 96 GLY A C 1
ATOM 691 O O . GLY A 1 96 ? 8.908 38.744 90.043 1.00 18.01 96 GLY A O 1
ATOM 692 N N . ASN A 1 97 ? 8.385 39.834 88.161 1.00 18.93 97 ASN A N 1
ATOM 693 C CA . ASN A 1 97 ? 7.563 38.735 87.647 1.00 16.85 97 ASN A CA 1
ATOM 694 C C . ASN A 1 97 ? 8.457 37.574 87.209 1.00 17.94 97 ASN A C 1
ATOM 695 O O . ASN A 1 97 ? 9.510 37.792 86.620 1.00 15.93 97 ASN A O 1
ATOM 700 N N . TRP A 1 98 ? 8.029 36.346 87.506 1.00 16.23 98 TRP A N 1
ATOM 701 C CA . TRP A 1 98 ? 8.824 35.155 87.211 1.00 19.25 98 TRP A CA 1
ATOM 702 C C . TRP A 1 98 ? 9.148 35.047 85.717 1.00 13.50 98 TRP A C 1
ATOM 703 O O . TRP A 1 98 ? 10.314 34.985 85.338 1.00 15.50 98 TRP A O 1
ATOM 714 N N . ALA A 1 99 ? 8.118 35.058 84.877 1.00 13.73 99 ALA A N 1
ATOM 715 C CA . ALA A 1 99 ? 8.336 35.016 83.426 1.00 14.15 99 ALA A CA 1
ATOM 716 C C . ALA A 1 99 ? 9.208 36.167 82.939 1.00 18.19 99 ALA A C 1
ATOM 717 O O . ALA A 1 99 ? 10.086 35.970 82.119 1.00 19.56 99 ALA A O 1
ATOM 719 N N . TYR A 1 100 ? 8.946 37.369 83.440 1.00 17.64 100 TYR A N 1
ATOM 720 C CA . TYR A 1 100 ? 9.697 38.554 83.011 1.00 21.53 100 TYR A CA 1
ATOM 721 C C . TYR A 1 100 ? 11.186 38.410 83.318 1.00 21.21 100 TYR A C 1
ATOM 722 O O . TYR A 1 100 ? 12.038 38.654 82.465 1.00 20.73 100 TYR A O 1
ATOM 731 N N . GLU A 1 101 ? 11.500 38.018 84.548 1.00 18.59 101 GLU A N 1
ATOM 732 C CA . GLU A 1 101 ? 12.891 37.983 84.966 1.00 16.61 101 GLU A CA 1
ATOM 733 C C . GLU A 1 101 ? 13.646 36.859 84.270 1.00 18.90 101 GLU A C 1
ATOM 734 O O . GLU A 1 101 ? 14.818 37.030 83.929 1.00 17.23 101 GLU A O 1
ATOM 740 N N . TRP A 1 102 ? 12.987 35.719 84.044 1.00 17.31 102 TRP A N 1
ATOM 741 C CA . TRP A 1 102 ? 13.677 34.601 83.392 1.00 15.23 102 TRP A CA 1
ATOM 742 C C . TRP A 1 102 ? 13.856 34.882 81.909 1.00 16.82 102 TRP A C 1
ATOM 743 O O . TRP A 1 102 ? 14.864 34.523 81.323 1.00 17.60 102 TRP A O 1
ATOM 754 N N . THR A 1 103 ? 12.880 35.557 81.314 1.00 16.00 103 THR A N 1
ATOM 755 C CA . THR A 1 103 ? 12.982 35.910 79.899 1.00 18.81 103 THR A CA 1
ATOM 756 C C . THR A 1 103 ? 14.105 36.925 79.677 1.00 21.07 103 THR A C 1
ATOM 757 O O . THR A 1 103 ? 14.813 36.873 78.667 1.00 23.24 103 THR A O 1
ATOM 761 N N . ARG A 1 104 ? 14.287 37.828 80.643 1.00 19.02 104 ARG A N 1
ATOM 762 C CA . ARG A 1 104 ? 15.412 38.760 80.614 1.00 26.82 104 ARG A CA 1
ATOM 763 C C . ARG A 1 104 ? 16.744 38.052 80.484 1.00 18.46 104 ARG A C 1
ATOM 764 O O . ARG A 1 104 ? 17.605 38.488 79.731 1.00 19.43 104 ARG A O 1
ATOM 772 N N . LEU A 1 105 ? 16.934 37.001 81.275 1.00 17.51 105 LEU A N 1
ATOM 773 C CA . LEU A 1 105 ? 18.160 36.210 81.209 1.00 25.48 105 LEU A CA 1
ATOM 774 C C . LEU A 1 105 ? 18.266 35.513 79.855 1.00 24.81 105 LEU A C 1
ATOM 775 O O . LEU A 1 105 ? 19.331 35.515 79.239 1.00 22.45 105 LEU A O 1
ATOM 780 N N . GLY A 1 106 ? 17.165 34.937 79.381 1.00 17.19 106 GLY A N 1
ATOM 781 C CA . GLY A 1 106 ? 17.147 34.398 78.027 1.00 17.54 106 GLY A CA 1
ATOM 782 C C . GLY A 1 106 ? 17.609 35.394 76.965 1.00 27.44 106 GLY A C 1
ATOM 783 O O . GLY A 1 106 ? 18.417 35.077 76.085 1.00 20.93 106 GLY A O 1
ATOM 784 N N . MET A 1 107 ? 17.115 36.622 77.048 1.00 22.28 107 MET A N 1
ATOM 785 C CA . MET A 1 107 ? 17.438 37.607 76.020 1.00 20.81 107 MET A CA 1
ATOM 786 C C . MET A 1 107 ? 18.898 38.043 76.087 1.00 25.44 107 MET A C 1
ATOM 787 O O . MET A 1 107 ? 19.475 38.444 75.079 1.00 29.91 107 MET A O 1
ATOM 792 N N . GLU A 1 108 ? 19.495 37.926 77.271 1.00 26.47 108 GLU A N 1
ATOM 793 C CA . GLU A 1 108 ? 20.892 38.272 77.495 1.00 27.50 108 GLU A CA 1
ATOM 794 C C . GLU A 1 108 ? 21.812 37.228 76.870 1.00 29.21 108 GLU A C 1
ATOM 795 O O . GLU A 1 108 ? 22.874 37.553 76.306 1.00 24.29 108 GLU A O 1
ATOM 801 N N . HIS A 1 109 ? 21.415 35.965 76.991 1.00 23.89 109 HIS A N 1
ATOM 802 C CA . HIS A 1 109 ? 22.092 34.899 76.268 1.00 21.03 109 HIS A CA 1
ATOM 803 C C . HIS A 1 109 ? 21.911 35.085 74.766 1.00 23.92 109 HIS A C 1
ATOM 804 O O . HIS A 1 109 ? 22.860 34.941 74.003 1.00 25.84 109 HIS A O 1
ATOM 811 N N . GLN A 1 110 ? 20.689 35.397 74.344 1.00 21.79 110 GLN A N 1
ATOM 812 C CA . GLN A 1 110 ? 20.420 35.556 72.918 1.00 31.33 110 GLN A CA 1
ATOM 813 C C . GLN A 1 110 ? 21.170 36.773 72.345 1.00 44.63 110 GLN A C 1
ATOM 814 O O . GLN A 1 110 ? 21.467 36.799 71.150 1.00 50.32 110 GLN A O 1
ATOM 820 N N . LYS A 1 111 ? 21.480 37.760 73.200 1.00 42.59 111 LYS A N 1
ATOM 821 C CA . LYS A 1 111 ? 22.348 38.894 72.832 1.00 37.91 111 LYS A CA 1
ATOM 822 C C . LYS A 1 111 ? 23.815 38.483 72.698 1.00 33.35 111 LYS A C 1
ATOM 823 O O . LYS A 1 111 ? 24.452 38.773 71.689 1.00 35.06 111 LYS A O 1
ATOM 829 N N . ARG A 1 112 ? 24.358 37.823 73.718 1.00 26.84 112 ARG A N 1
ATOM 830 C CA . ARG A 1 112 ? 25.731 37.329 73.639 1.00 46.62 112 ARG A CA 1
ATOM 831 C C . ARG A 1 112 ? 25.922 36.383 72.445 1.00 50.10 112 ARG A C 1
ATOM 832 O O . ARG A 1 112 ? 27.020 36.289 71.891 1.00 48.75 112 ARG A O 1
ATOM 840 N N . ALA A 1 113 ? 24.850 35.692 72.055 1.00 46.49 113 ALA A N 1
ATOM 841 C CA . ALA A 1 113 ? 24.900 34.740 70.942 1.00 43.90 113 ALA A CA 1
ATOM 842 C C . ALA A 1 113 ? 25.264 35.403 69.605 1.00 46.26 113 ALA A C 1
ATOM 843 O O . ALA A 1 113 ? 25.966 34.815 68.779 1.00 46.12 113 ALA A O 1
ATOM 845 N N . GLY A 1 114 ? 24.781 36.625 69.397 1.00 42.19 114 GLY A N 1
ATOM 846 C CA . GLY A 1 114 ? 25.064 37.365 68.179 1.00 45.10 114 GLY A CA 1
ATOM 847 C C . GLY A 1 114 ? 26.497 37.872 68.101 1.00 52.97 114 GLY A C 1
ATOM 848 O O . GLY A 1 114 ? 26.967 38.271 67.029 1.00 58.22 114 GLY A O 1
ATOM 849 N N . GLU A 1 115 ? 27.197 37.856 69.233 1.00 48.96 115 GLU A N 1
ATOM 850 C CA . GLU A 1 115 ? 28.591 38.298 69.272 1.00 53.94 115 GLU A CA 1
ATOM 851 C C . GLU A 1 115 ? 29.537 37.124 69.503 1.00 50.75 115 GLU A C 1
ATOM 852 O O . GLU A 1 115 ? 30.718 37.296 69.818 1.00 42.91 115 GLU A O 1
ATOM 858 N N . MET A 1 116 ? 28.986 35.926 69.345 1.00 47.97 116 MET A N 1
ATOM 859 C CA . MET A 1 116 ? 29.767 34.706 69.260 1.00 55.69 116 MET A CA 1
ATOM 860 C C . MET A 1 116 ? 29.513 34.072 67.894 1.00 56.95 116 MET A C 1
ATOM 861 O O . MET A 1 116 ? 28.620 34.498 67.150 1.00 53.85 116 MET A O 1
ATOM 866 N N . THR A 1 117 ? 30.316 33.068 67.560 1.00 54.48 117 THR A N 1
ATOM 867 C CA . THR A 1 117 ? 30.109 32.296 66.343 1.00 61.91 117 THR A CA 1
ATOM 868 C C . THR A 1 117 ? 30.303 30.811 66.645 1.00 64.55 117 THR A C 1
ATOM 869 O O . THR A 1 117 ? 31.027 30.445 67.579 1.00 61.24 117 THR A O 1
ATOM 873 N N . ASN A 1 118 ? 29.648 29.966 65.852 1.00 66.39 118 ASN A N 1
ATOM 874 C CA . ASN A 1 118 ? 29.799 28.514 65.940 1.00 56.64 118 ASN A CA 1
ATOM 875 C C . ASN A 1 118 ? 29.547 27.892 67.308 1.00 53.22 118 ASN A C 1
ATOM 876 O O . ASN A 1 118 ? 28.450 27.998 67.851 1.00 53.51 118 ASN A O 1
ATOM 881 N N . GLU A 1 119 ? 30.580 27.252 67.856 1.00 53.68 119 GLU A N 1
ATOM 882 C CA . GLU A 1 119 ? 30.444 26.391 69.036 1.00 57.16 119 GLU A CA 1
ATOM 883 C C . GLU A 1 119 ? 30.202 27.162 70.337 1.00 58.12 119 GLU A C 1
ATOM 884 O O . GLU A 1 119 ? 30.100 26.573 71.417 1.00 59.10 119 GLU A O 1
ATOM 890 N N . ALA A 1 120 ? 30.110 28.481 70.233 1.00 55.37 120 ALA A N 1
ATOM 891 C CA . ALA A 1 120 ? 29.767 29.302 71.384 1.00 42.11 120 ALA A CA 1
ATOM 892 C C . ALA A 1 120 ? 28.394 29.930 71.160 1.00 34.89 120 ALA A C 1
ATOM 893 O O . ALA A 1 120 ? 27.528 29.877 72.030 1.00 34.21 120 ALA A O 1
ATOM 895 N N . ALA A 1 121 ? 28.204 30.519 69.984 1.00 29.19 121 ALA A N 1
ATOM 896 C CA . ALA A 1 121 ? 26.903 31.030 69.580 1.00 37.67 121 ALA A CA 1
ATOM 897 C C . ALA A 1 121 ? 25.796 29.976 69.749 1.00 41.60 121 ALA A C 1
ATOM 898 O O . ALA A 1 121 ? 24.703 30.285 70.237 1.00 33.24 121 ALA A O 1
ATOM 900 N N . SER A 1 122 ? 26.093 28.738 69.343 1.00 41.33 122 SER A N 1
ATOM 901 C CA . SER A 1 122 ? 25.147 27.629 69.445 1.00 36.88 122 SER A CA 1
ATOM 902 C C . SER A 1 122 ? 24.783 27.385 70.901 1.00 35.51 122 SER A C 1
ATOM 903 O O . SER A 1 122 ? 23.604 27.284 71.265 1.00 34.24 122 SER A O 1
ATOM 906 N N . GLU A 1 123 ? 25.812 27.289 71.731 1.00 25.23 123 GLU A N 1
ATOM 907 C CA . GLU A 1 123 ? 25.621 27.005 73.142 1.00 21.08 123 GLU A CA 1
ATOM 908 C C . GLU A 1 123 ? 24.916 28.140 73.876 1.00 35.86 123 GLU A C 1
ATOM 909 O O . GLU A 1 123 ? 24.212 27.907 74.864 1.00 29.75 123 GLU A O 1
ATOM 915 N N . ALA A 1 124 ? 25.096 29.366 73.389 1.00 25.58 124 ALA A N 1
ATOM 916 C CA . ALA A 1 124 ? 24.480 30.498 74.049 1.00 29.20 124 ALA A CA 1
ATOM 917 C C . ALA A 1 124 ? 22.988 30.449 73.760 1.00 27.80 124 ALA A C 1
ATOM 918 O O . ALA A 1 124 ? 22.165 30.814 74.600 1.00 22.05 124 ALA A O 1
ATOM 920 N N . LEU A 1 125 ? 22.639 29.977 72.571 1.00 20.92 125 LEU A N 1
ATOM 921 C CA . LEU A 1 125 ? 21.234 29.920 72.195 1.00 23.48 125 LEU A CA 1
ATOM 922 C C . LEU A 1 125 ? 20.522 28.791 72.945 1.00 26.16 125 LEU A C 1
ATOM 923 O O . LEU A 1 125 ? 19.365 28.952 73.337 1.00 23.04 125 LEU A O 1
ATOM 928 N N . PHE A 1 126 ? 21.215 27.664 73.142 1.00 26.94 126 PHE A N 1
ATOM 929 C CA . PHE A 1 126 ? 20.686 26.566 73.960 1.00 20.57 126 PHE A CA 1
ATOM 930 C C . PHE A 1 126 ? 20.468 27.037 75.398 1.00 24.75 126 PHE A C 1
ATOM 931 O O . PHE A 1 126 ? 19.441 26.742 75.996 1.00 26.15 126 PHE A O 1
ATOM 939 N N . SER A 1 127 ? 21.425 27.786 75.942 1.00 23.79 127 SER A N 1
ATOM 940 C CA . SER A 1 127 ? 21.235 28.419 77.247 1.00 22.39 127 SER A CA 1
ATOM 941 C C . SER A 1 127 ? 19.994 29.307 77.283 1.00 20.89 127 SER A C 1
ATOM 942 O O . SER A 1 127 ? 19.261 29.341 78.276 1.00 18.56 127 SER A O 1
ATOM 945 N N . ALA A 1 128 ? 19.773 30.035 76.196 1.00 21.72 128 ALA A N 1
ATOM 946 C CA . ALA A 1 128 ? 18.648 30.962 76.099 1.00 17.35 128 ALA A CA 1
ATOM 947 C C . ALA A 1 128 ? 17.327 30.201 76.102 1.00 21.19 128 ALA A C 1
ATOM 948 O O . ALA A 1 128 ? 16.372 30.585 76.794 1.00 17.33 128 ALA A O 1
ATOM 950 N N . SER A 1 129 ? 17.296 29.118 75.318 1.00 19.06 129 SER A N 1
ATOM 951 C CA . SER A 1 129 ? 16.149 28.230 75.217 1.00 18.41 129 SER A CA 1
ATOM 952 C C . SER A 1 129 ? 15.735 27.743 76.581 1.00 14.83 129 SER A C 1
ATOM 953 O O . SER A 1 129 ? 14.552 27.724 76.909 1.00 18.52 129 SER A O 1
ATOM 956 N N . LEU A 1 130 ? 16.726 27.351 77.373 1.00 16.15 130 LEU A N 1
ATOM 957 C CA . LEU A 1 130 ? 16.470 26.818 78.706 1.00 18.41 130 LEU A CA 1
ATOM 958 C C . LEU A 1 130 ? 15.900 27.895 79.617 1.00 16.17 130 LEU A C 1
ATOM 959 O O . LEU A 1 130 ? 14.976 27.632 80.404 1.00 15.36 130 LEU A O 1
ATOM 964 N N . CYS A 1 131 ? 16.447 29.107 79.514 1.00 20.22 131 CYS A N 1
ATOM 965 C CA . CYS A 1 131 ? 15.947 30.208 80.338 1.00 16.10 131 CYS A CA 1
ATOM 966 C C . CYS A 1 131 ? 14.493 30.514 80.013 1.00 17.08 131 CYS A C 1
ATOM 967 O O . CYS A 1 131 ? 13.700 30.749 80.913 1.00 14.71 131 CYS A O 1
ATOM 970 N N . TYR A 1 132 ? 14.160 30.500 78.723 1.00 17.73 132 TYR A N 1
ATOM 971 C CA . TYR A 1 132 ? 12.795 30.709 78.269 1.00 15.37 132 TYR A CA 1
ATOM 972 C C . TYR A 1 132 ? 11.836 29.607 78.742 1.00 16.54 132 TYR A C 1
ATOM 973 O O . TYR A 1 132 ? 10.682 29.887 79.074 1.00 17.44 132 TYR A O 1
ATOM 982 N N . SER A 1 133 ? 12.303 28.359 78.719 1.00 18.41 133 SER A N 1
ATOM 983 C CA . SER A 1 133 ? 11.531 27.223 79.227 1.00 13.69 133 SER A CA 1
ATOM 984 C C . SER A 1 133 ? 11.227 27.390 80.715 1.00 13.81 133 SER A C 1
ATOM 985 O O . SER A 1 133 ? 10.081 27.250 81.153 1.00 13.84 133 SER A O 1
ATOM 988 N N . ILE A 1 134 ? 12.254 27.693 81.493 1.00 18.60 134 ILE A N 1
ATOM 989 C CA . ILE A 1 134 ? 12.063 27.998 82.914 1.00 18.06 134 ILE A CA 1
ATOM 990 C C . ILE A 1 134 ? 11.111 29.189 83.140 1.00 17.99 134 ILE A C 1
ATOM 991 O O . ILE A 1 134 ? 10.276 29.171 84.053 1.00 11.62 134 ILE A O 1
ATOM 996 N N . ALA A 1 135 ? 11.236 30.223 82.306 1.00 17.55 135 ALA A N 1
ATOM 997 C CA . ALA A 1 135 ? 10.301 31.356 82.346 1.00 18.86 135 ALA A CA 1
ATOM 998 C C . ALA A 1 135 ? 8.839 30.896 82.275 1.00 14.22 135 ALA A C 1
ATOM 999 O O . ALA A 1 135 ? 7.964 31.456 82.936 1.00 14.52 135 ALA A O 1
ATOM 1001 N N . GLY A 1 136 ? 8.576 29.868 81.470 1.00 12.64 136 GLY A N 1
ATOM 1002 C CA . GLY A 1 136 ? 7.217 29.390 81.305 1.00 12.63 136 GLY A CA 1
ATOM 1003 C C . GLY A 1 136 ? 6.818 28.325 82.322 1.00 14.04 136 GLY A C 1
ATOM 1004 O O . GLY A 1 136 ? 5.631 28.040 82.524 1.00 12.52 136 GLY A O 1
ATOM 1005 N N . TYR A 1 137 ? 7.815 27.714 82.945 1.00 11.55 137 TYR A N 1
ATOM 1006 C CA . TYR A 1 137 ? 7.559 26.666 83.941 1.00 18.50 137 TYR A CA 1
ATOM 1007 C C . TYR A 1 137 ? 6.586 27.193 84.981 1.00 20.80 137 TYR A C 1
ATOM 1008 O O . TYR A 1 137 ? 6.750 28.336 85.456 1.00 18.16 137 TYR A O 1
ATOM 1017 N N . PRO A 1 138 ? 5.578 26.375 85.349 1.00 21.36 138 PRO A N 1
ATOM 1018 C CA . PRO A 1 138 ? 5.374 24.975 84.937 1.00 17.64 138 PRO A CA 1
ATOM 1019 C C . PRO A 1 138 ? 4.437 24.760 83.735 1.00 21.55 138 PRO A C 1
ATOM 1020 O O . PRO A 1 138 ? 3.822 23.688 83.617 1.00 18.07 138 PRO A O 1
ATOM 1024 N N . HIS A 1 139 ? 4.306 25.754 82.867 1.00 13.32 139 HIS A N 1
ATOM 1025 C CA . HIS A 1 139 ? 3.628 25.558 81.582 1.00 15.54 139 HIS A CA 1
ATOM 1026 C C . HIS A 1 139 ? 2.147 25.222 81.720 1.00 19.50 139 HIS A C 1
ATOM 1027 O O . HIS A 1 139 ? 1.659 24.238 81.157 1.00 17.21 139 HIS A O 1
ATOM 1034 N N . LEU A 1 140 ? 1.450 26.032 82.508 1.00 16.02 140 LEU A N 1
ATOM 1035 C CA . LEU A 1 140 ? 0.001 25.969 82.610 1.00 15.15 140 LEU A CA 1
ATOM 1036 C C . LEU A 1 140 ? -0.594 26.441 81.289 1.00 23.10 140 LEU A C 1
ATOM 1037 O O . LEU A 1 140 ? -0.105 27.409 80.700 1.00 23.54 140 LEU A O 1
ATOM 1042 N N . LYS A 1 141 ? -1.644 25.775 80.821 1.00 18.97 141 LYS A N 1
ATOM 1043 C CA . LYS A 1 141 ? -2.087 25.963 79.434 1.00 29.81 141 LYS A CA 1
ATOM 1044 C C . LYS A 1 141 ? -2.729 27.324 79.200 1.00 35.13 141 LYS A C 1
ATOM 1045 O O . LYS A 1 141 ? -2.674 27.868 78.093 1.00 31.57 141 LYS A O 1
ATOM 1051 N N . SER A 1 142 ? -3.319 27.886 80.247 1.00 26.83 142 SER A N 1
ATOM 1052 C CA . SER A 1 142 ? -3.992 29.165 80.097 1.00 34.43 142 SER A CA 1
ATOM 1053 C C . SER A 1 142 ? -3.063 30.329 80.427 1.00 37.14 142 SER A C 1
ATOM 1054 O O . SER A 1 142 ? -3.504 31.471 80.519 1.00 40.70 142 SER A O 1
ATOM 1057 N N . ASP A 1 143 ? -1.774 30.036 80.593 1.00 28.51 143 ASP A N 1
ATOM 1058 C CA . ASP A 1 143 ? -0.805 31.047 81.008 1.00 27.27 143 ASP A CA 1
ATOM 1059 C C . ASP A 1 143 ? -0.258 31.793 79.794 1.00 28.07 143 ASP A C 1
ATOM 1060 O O . ASP A 1 143 ? 0.560 31.258 79.051 1.00 26.23 143 ASP A O 1
ATOM 1065 N N . ASN A 1 144 ? -0.716 33.032 79.601 1.00 32.50 144 ASN A N 1
ATOM 1066 C CA . ASN A 1 144 ? -0.304 33.823 78.442 1.00 31.40 144 ASN A CA 1
ATOM 1067 C C . ASN A 1 144 ? 1.204 34.102 78.428 1.00 27.24 144 ASN A C 1
ATOM 1068 O O . ASN A 1 144 ? 1.850 34.002 77.383 1.00 25.11 144 ASN A O 1
ATOM 1073 N N . LEU A 1 145 ? 1.763 34.454 79.583 1.00 18.85 145 LEU A N 1
ATOM 1074 C CA . LEU A 1 145 ? 3.197 34.727 79.641 1.00 22.07 145 LEU A CA 1
ATOM 1075 C C . LEU A 1 145 ? 4.006 33.473 79.338 1.00 24.87 145 LEU A C 1
ATOM 1076 O O . LEU A 1 145 ? 5.046 33.533 78.678 1.00 25.67 145 LEU A O 1
ATOM 1081 N N . ALA A 1 146 ? 3.508 32.334 79.813 1.00 19.54 146 ALA A N 1
ATOM 1082 C CA . ALA A 1 146 ? 4.203 31.071 79.633 1.00 19.06 146 ALA A CA 1
ATOM 1083 C C . ALA A 1 146 ? 4.123 30.588 78.191 1.00 17.12 146 ALA A C 1
ATOM 1084 O O . ALA A 1 146 ? 5.077 30.018 77.678 1.00 22.98 146 ALA A O 1
ATOM 1086 N N . ILE A 1 147 ? 2.978 30.808 77.543 1.00 24.24 147 ILE A N 1
ATOM 1087 C CA . ILE A 1 147 ? 2.810 30.406 76.143 1.00 24.39 147 ILE A CA 1
ATOM 1088 C C . ILE A 1 147 ? 3.855 31.100 75.291 1.00 24.24 147 ILE A C 1
ATOM 1089 O O . ILE A 1 147 ? 4.555 30.470 74.502 1.00 27.75 147 ILE A O 1
ATOM 1094 N N . GLN A 1 148 ? 3.943 32.418 75.455 1.00 21.91 148 GLN A N 1
ATOM 1095 C CA . GLN A 1 148 ? 4.969 33.207 74.793 1.00 17.91 148 GLN A CA 1
ATOM 1096 C C . GLN A 1 148 ? 6.405 32.755 75.100 1.00 17.24 148 GLN A C 1
ATOM 1097 O O . GLN A 1 148 ? 7.243 32.693 74.206 1.00 17.79 148 GLN A O 1
ATOM 1103 N N . ALA A 1 149 ? 6.686 32.463 76.367 1.00 17.80 149 ALA A N 1
ATOM 1104 C CA . ALA A 1 149 ? 7.983 31.918 76.776 1.00 22.66 149 ALA A CA 1
ATOM 1105 C C . ALA A 1 149 ? 8.321 30.615 76.035 1.00 22.22 149 ALA A C 1
ATOM 1106 O O . ALA A 1 149 ? 9.458 30.398 75.622 1.00 19.80 149 ALA A O 1
ATOM 1108 N N . GLN A 1 150 ? 7.318 29.757 75.897 1.00 17.43 150 GLN A N 1
ATOM 1109 C CA . GLN A 1 150 ? 7.451 28.466 75.223 1.00 22.46 150 GLN A CA 1
ATOM 1110 C C . GLN A 1 150 ? 7.702 28.654 73.718 1.00 22.55 150 GLN A C 1
ATOM 1111 O O . GLN A 1 150 ? 8.358 27.837 73.070 1.00 20.98 150 GLN A O 1
ATOM 1117 N N . VAL A 1 151 ? 7.189 29.749 73.163 1.00 21.99 151 VAL A N 1
ATOM 1118 C CA . VAL A 1 151 ? 7.453 30.065 71.762 1.00 26.50 151 VAL A CA 1
ATOM 1119 C C . VAL A 1 151 ? 8.928 30.429 71.607 1.00 22.33 151 VAL A C 1
ATOM 1120 O O . VAL A 1 151 ? 9.596 29.984 70.680 1.00 20.57 151 VAL A O 1
ATOM 1124 N N . LEU A 1 152 ? 9.436 31.219 72.543 1.00 20.24 152 LEU A N 1
ATOM 1125 C CA . LEU A 1 152 ? 10.821 31.682 72.496 1.00 27.04 152 LEU A CA 1
ATOM 1126 C C . LEU A 1 152 ? 11.772 30.535 72.760 1.00 22.62 152 LEU A C 1
ATOM 1127 O O . LEU A 1 152 ? 12.855 30.454 72.163 1.00 19.27 152 LEU A O 1
ATOM 1132 N N . ALA A 1 153 ? 11.365 29.661 73.678 1.00 19.08 153 ALA A N 1
ATOM 1133 C CA . ALA A 1 153 ? 12.138 28.481 73.993 1.00 21.53 153 ALA A CA 1
ATOM 1134 C C . ALA A 1 153 ? 12.333 27.693 72.712 1.00 24.81 153 ALA A C 1
ATOM 1135 O O . ALA A 1 153 ? 13.453 27.332 72.374 1.00 16.74 153 ALA A O 1
ATOM 1137 N N . ASN A 1 154 ? 11.235 27.444 71.998 1.00 22.34 154 ASN A N 1
ATOM 1138 C CA . ASN A 1 154 ? 11.288 26.674 70.751 1.00 21.97 154 ASN A CA 1
ATOM 1139 C C . ASN A 1 154 ? 12.075 27.364 69.632 1.00 27.96 154 ASN A C 1
ATOM 1140 O O . ASN A 1 154 ? 12.879 26.728 68.960 1.00 22.45 154 ASN A O 1
ATOM 1145 N N . SER A 1 155 ? 11.864 28.661 69.421 1.00 26.41 155 SER A N 1
ATOM 1146 C CA . SER A 1 155 ? 12.627 29.331 68.367 1.00 20.54 155 SER A CA 1
ATOM 1147 C C . SER A 1 155 ? 14.130 29.378 68.722 1.00 23.92 155 SER A C 1
ATOM 1148 O O . SER A 1 155 ? 14.984 29.207 67.866 1.00 22.22 155 SER A O 1
ATOM 1151 N N . ALA A 1 156 ? 14.456 29.543 69.996 1.00 20.63 156 ALA A N 1
ATOM 1152 C CA . ALA A 1 156 ? 15.852 29.567 70.377 1.00 19.59 156 ALA A CA 1
ATOM 1153 C C . ALA A 1 156 ? 16.534 28.205 70.188 1.00 22.46 156 ALA A C 1
ATOM 1154 O O . ALA A 1 156 ? 17.708 28.140 69.814 1.00 27.25 156 ALA A O 1
ATOM 1156 N N . TYR A 1 157 ? 15.806 27.123 70.453 1.00 19.08 157 TYR A N 1
ATOM 1157 C CA . TYR A 1 157 ? 16.360 25.780 70.288 1.00 18.26 157 TYR A CA 1
ATOM 1158 C C . TYR A 1 157 ? 16.734 25.493 68.836 1.00 23.08 157 TYR A C 1
ATOM 1159 O O . TYR A 1 157 ? 17.792 24.927 68.558 1.00 25.76 157 TYR A O 1
ATOM 1168 N N . LEU A 1 158 ? 15.850 25.849 67.914 1.00 26.34 158 LEU A N 1
ATOM 1169 C CA . LEU A 1 158 ? 16.112 25.579 66.503 1.00 29.47 158 LEU A CA 1
ATOM 1170 C C . LEU A 1 158 ? 17.266 26.438 65.993 1.00 32.60 158 LEU A C 1
ATOM 1171 O O . LEU A 1 158 ? 18.113 25.962 65.236 1.00 26.54 158 LEU A O 1
ATOM 1176 N N . GLU A 1 159 ? 17.325 27.693 66.446 1.00 32.61 159 GLU A N 1
ATOM 1177 C CA . GLU A 1 159 ? 18.431 28.574 66.086 1.00 25.21 159 GLU A CA 1
ATOM 1178 C C . GLU A 1 159 ? 19.773 28.067 66.640 1.00 24.51 159 GLU A C 1
ATOM 1179 O O . GLU A 1 159 ? 20.809 28.160 65.979 1.00 27.98 159 GLU A O 1
ATOM 1185 N N . ALA A 1 160 ? 19.753 27.515 67.846 1.00 22.46 160 ALA A N 1
ATOM 1186 C CA . ALA A 1 160 ? 20.933 26.845 68.388 1.00 29.51 160 ALA A CA 1
ATOM 1187 C C . ALA A 1 160 ? 21.280 25.614 67.545 1.00 24.39 160 ALA A C 1
ATOM 1188 O O . ALA A 1 160 ? 22.439 25.385 67.215 1.00 27.05 160 ALA A O 1
ATOM 1190 N N . ALA A 1 161 ? 20.262 24.825 67.219 1.00 22.63 161 ALA A N 1
ATOM 1191 C CA . ALA A 1 161 ? 20.456 23.592 66.450 1.00 29.03 161 ALA A CA 1
ATOM 1192 C C . ALA A 1 161 ? 21.100 23.884 65.102 1.00 39.09 161 ALA A C 1
ATOM 1193 O O . ALA A 1 161 ? 22.009 23.175 64.657 1.00 39.29 161 ALA A O 1
ATOM 1195 N N . LYS A 1 162 ? 20.617 24.946 64.464 1.00 44.42 162 LYS A N 1
ATOM 1196 C CA . LYS A 1 162 ? 21.092 25.375 63.154 1.00 47.03 162 LYS A CA 1
ATOM 1197 C C . LYS A 1 162 ? 22.555 25.810 63.207 1.00 45.76 162 LYS A C 1
ATOM 1198 O O . LYS A 1 162 ? 23.289 25.681 62.227 1.00 47.12 162 LYS A O 1
ATOM 1204 N N . LYS A 1 163 ? 22.970 26.307 64.367 1.00 46.05 163 LYS A N 1
ATOM 1205 C CA . LYS A 1 163 ? 24.324 26.814 64.568 1.00 42.57 163 LYS A CA 1
ATOM 1206 C C . LYS A 1 163 ? 25.278 25.704 64.994 1.00 40.17 163 LYS A C 1
ATOM 1207 O O . LYS A 1 163 ? 26.495 25.835 64.857 1.00 34.54 163 LYS A O 1
ATOM 1213 N N . SER A 1 164 ? 24.722 24.606 65.510 1.00 28.05 164 SER A N 1
ATOM 1214 C CA . SER A 1 164 ? 25.542 23.560 66.083 1.00 33.74 164 SER A CA 1
ATOM 1215 C C . SER A 1 164 ? 26.266 22.793 64.996 1.00 37.63 164 SER A C 1
ATOM 1216 O O . SER A 1 164 ? 25.760 22.645 63.884 1.00 43.90 164 SER A O 1
ATOM 1219 N N . LYS A 1 165 ? 27.448 22.297 65.335 1.00 42.15 165 LYS A N 1
ATOM 1220 C CA . LYS A 1 165 ? 28.160 21.354 64.486 1.00 42.04 165 LYS A CA 1
ATOM 1221 C C . LYS A 1 165 ? 27.438 19.999 64.492 1.00 37.12 165 LYS A C 1
ATOM 1222 O O . LYS A 1 165 ? 27.659 19.168 63.616 1.00 34.76 165 LYS A O 1
ATOM 1228 N N . TYR A 1 166 ? 26.571 19.777 65.478 1.00 32.71 166 TYR A N 1
ATOM 1229 C CA . TYR A 1 166 ? 25.784 18.545 65.524 1.00 34.03 166 TYR A CA 1
ATOM 1230 C C . TYR A 1 166 ? 24.531 18.683 64.677 1.00 34.35 166 TYR A C 1
ATOM 1231 O O . TYR A 1 166 ? 24.140 19.776 64.294 1.00 28.77 166 TYR A O 1
ATOM 1240 N N . ILE A 1 167 ? 23.874 17.567 64.406 1.00 34.42 167 ILE A N 1
ATOM 1241 C CA . ILE A 1 167 ? 22.748 17.601 63.496 1.00 31.18 167 ILE A CA 1
ATOM 1242 C C . ILE A 1 167 ? 21.429 17.397 64.224 1.00 35.27 167 ILE A C 1
ATOM 1243 O O . ILE A 1 167 ? 21.209 16.354 64.843 1.00 38.94 167 ILE A O 1
ATOM 1248 N N . ILE A 1 168 ? 20.550 18.392 64.155 1.00 27.89 168 ILE A N 1
ATOM 1249 C CA . ILE A 1 168 ? 19.248 18.274 64.818 1.00 27.86 168 ILE A CA 1
ATOM 1250 C C . ILE A 1 168 ? 18.112 18.452 63.828 1.00 36.11 168 ILE A C 1
ATOM 1251 O O . ILE A 1 168 ? 17.967 19.506 63.218 1.00 39.17 168 ILE A O 1
ATOM 1256 N N . LYS A 1 169 ? 17.306 17.410 63.671 1.00 33.74 169 LYS A N 1
ATOM 1257 C CA . LYS A 1 169 ? 16.169 17.465 62.760 1.00 37.09 169 LYS A CA 1
ATOM 1258 C C . LYS A 1 169 ? 14.850 17.453 63.523 1.00 34.84 169 LYS A C 1
ATOM 1259 O O . LYS A 1 169 ? 14.655 16.657 64.441 1.00 32.27 169 LYS A O 1
ATOM 1265 N N . GLN A 1 170 ? 13.941 18.337 63.142 1.00 30.70 170 GLN A N 1
ATOM 1266 C CA . GLN A 1 170 ? 12.605 18.311 63.707 1.00 35.43 170 GLN A CA 1
ATOM 1267 C C . GLN A 1 170 ? 11.708 17.411 62.842 1.00 39.90 170 GLN A C 1
ATOM 1268 O O . GLN A 1 170 ? 11.492 17.691 61.667 1.00 51.67 170 GLN A O 1
ATOM 1274 N N . LEU A 1 171 ? 11.210 16.322 63.420 1.00 29.14 171 LEU A N 1
ATOM 1275 C CA . LEU A 1 171 ? 10.328 15.409 62.701 1.00 29.53 171 LEU A CA 1
ATOM 1276 C C . LEU A 1 171 ? 8.852 15.651 63.034 1.00 31.75 171 LEU A C 1
ATOM 1277 O O . LEU A 1 171 ? 8.497 16.005 64.165 1.00 30.53 171 LEU A O 1
ATOM 1282 N N . GLU A 1 172 ? 8.003 15.469 62.031 1.00 31.00 172 GLU A N 1
ATOM 1283 C CA . GLU A 1 172 ? 6.558 15.544 62.205 1.00 38.53 172 GLU A CA 1
ATOM 1284 C C . GLU A 1 172 ? 5.946 14.227 61.738 1.00 44.63 172 GLU A C 1
ATOM 1285 O O . GLU A 1 172 ? 5.923 13.914 60.548 1.00 48.14 172 GLU A O 1
ATOM 1291 N N . ILE A 1 173 ? 5.449 13.467 62.701 1.00 41.78 173 ILE A N 1
ATOM 1292 C CA . ILE A 1 173 ? 4.996 12.112 62.478 1.00 36.03 173 ILE A CA 1
ATOM 1293 C C . ILE A 1 173 ? 3.487 12.053 62.637 1.00 35.14 173 ILE A C 1
ATOM 1294 O O . ILE A 1 173 ? 2.970 12.226 63.743 1.00 29.67 173 ILE A O 1
ATOM 1299 N N . PRO A 1 174 ? 2.768 11.829 61.527 1.00 38.05 174 PRO A N 1
ATOM 1300 C CA . PRO A 1 174 ? 1.311 11.700 61.605 1.00 37.31 174 PRO A CA 1
ATOM 1301 C C . PRO A 1 174 ? 0.860 10.621 62.588 1.00 40.63 174 PRO A C 1
ATOM 1302 O O . PRO A 1 174 ? 1.473 9.555 62.681 1.00 37.76 174 PRO A O 1
ATOM 1306 N N . PHE A 1 175 ? -0.206 10.932 63.321 1.00 38.39 175 PHE A N 1
ATOM 1307 C CA . PHE A 1 175 ? -0.822 10.019 64.274 1.00 38.63 175 PHE A CA 1
ATOM 1308 C C . PHE A 1 175 ? -2.128 10.677 64.710 1.00 45.99 175 PHE A C 1
ATOM 1309 O O . PHE A 1 175 ? -2.118 11.784 65.248 1.00 45.33 175 PHE A O 1
ATOM 1317 N N . GLU A 1 176 ? -3.247 10.010 64.438 1.00 48.96 176 GLU A N 1
ATOM 1318 C CA . GLU A 1 176 ? -4.574 10.482 64.853 1.00 57.45 176 GLU A CA 1
ATOM 1319 C C . GLU A 1 176 ? -4.933 11.900 64.399 1.00 63.41 176 GLU A C 1
ATOM 1320 O O . GLU A 1 176 ? -5.363 12.722 65.213 1.00 65.11 176 GLU A O 1
ATOM 1326 N N . LYS A 1 177 ? -4.746 12.174 63.108 1.00 66.11 177 LYS A N 1
ATOM 1327 C CA . LYS A 1 177 ? -5.144 13.446 62.481 1.00 66.76 177 LYS A CA 1
ATOM 1328 C C . LYS A 1 177 ? -4.306 14.672 62.873 1.00 58.36 177 LYS A C 1
ATOM 1329 O O . LYS A 1 177 ? -4.474 15.758 62.315 1.00 64.39 177 LYS A O 1
ATOM 1335 N N . GLY A 1 178 ? -3.421 14.500 63.842 1.00 42.20 178 GLY A N 1
ATOM 1336 C CA . GLY A 1 178 ? -2.433 15.513 64.141 1.00 39.56 178 GLY A CA 1
ATOM 1337 C C . GLY A 1 178 ? -1.074 14.955 63.780 1.00 38.79 178 GLY A C 1
ATOM 1338 O O . GLY A 1 178 ? -0.981 13.864 63.206 1.00 40.99 178 GLY A O 1
ATOM 1339 N N . LYS A 1 179 ? -0.022 15.695 64.104 1.00 31.09 179 LYS A N 1
ATOM 1340 C CA . LYS A 1 179 ? 1.341 15.181 63.975 1.00 32.55 179 LYS A CA 1
ATOM 1341 C C . LYS A 1 179 ? 2.049 15.231 65.320 1.00 33.56 179 LYS A C 1
ATOM 1342 O O . LYS A 1 179 ? 1.859 16.163 66.111 1.00 36.08 179 LYS A O 1
ATOM 1348 N N . ILE A 1 180 ? 2.859 14.215 65.576 1.00 25.71 180 ILE A N 1
ATOM 1349 C CA . ILE A 1 180 ? 3.752 14.209 66.725 1.00 24.81 180 ILE A CA 1
ATOM 1350 C C . ILE A 1 180 ? 5.024 14.939 66.324 1.00 24.72 180 ILE A C 1
ATOM 1351 O O . ILE A 1 180 ? 5.631 14.594 65.317 1.00 25.75 180 ILE A O 1
ATOM 1356 N N . THR A 1 181 ? 5.407 15.965 67.082 1.00 25.45 181 THR A N 1
ATOM 1357 C CA . THR A 1 181 ? 6.648 16.687 66.807 1.00 24.75 181 THR A CA 1
ATOM 1358 C C . THR A 1 181 ? 7.785 16.181 67.686 1.00 23.96 181 THR A C 1
ATOM 1359 O O . THR A 1 181 ? 7.704 16.239 68.917 1.00 22.94 181 THR A O 1
ATOM 1363 N N . ALA A 1 182 ? 8.851 15.705 67.054 1.00 22.92 182 ALA A N 1
ATOM 1364 C CA . ALA A 1 182 ? 9.989 15.173 67.796 1.00 28.23 182 ALA A CA 1
ATOM 1365 C C . ALA A 1 182 ? 11.308 15.768 67.299 1.00 29.26 182 ALA A C 1
ATOM 1366 O O . ALA A 1 182 ? 11.413 16.200 66.152 1.00 28.58 182 ALA A O 1
ATOM 1368 N N . HIS A 1 183 ? 12.317 15.793 68.159 1.00 26.60 183 HIS A N 1
ATOM 1369 C CA . HIS A 1 183 ? 13.613 16.327 67.755 1.00 26.00 183 HIS A CA 1
ATOM 1370 C C . HIS A 1 183 ? 14.696 15.246 67.760 1.00 25.34 183 HIS A C 1
ATOM 1371 O O . HIS A 1 183 ? 15.032 14.695 68.801 1.00 23.46 183 HIS A O 1
ATOM 1378 N N . LEU A 1 184 ? 15.250 14.973 66.584 1.00 23.32 184 LEU A N 1
ATOM 1379 C CA . LEU A 1 184 ? 16.304 13.977 66.426 1.00 20.69 184 LEU A CA 1
ATOM 1380 C C . LEU A 1 184 ? 17.671 14.642 66.419 1.00 19.65 184 LEU A C 1
ATOM 1381 O O . LEU A 1 184 ? 17.982 15.425 65.533 1.00 26.05 184 LEU A O 1
ATOM 1386 N N . HIS A 1 185 ? 18.473 14.335 67.426 1.00 23.94 185 HIS A N 1
ATOM 1387 C CA . HIS A 1 185 ? 19.814 14.879 67.570 1.00 22.75 185 HIS A CA 1
ATOM 1388 C C . HIS A 1 185 ? 20.834 13.835 67.134 1.00 21.63 185 HIS A C 1
ATOM 1389 O O . HIS A 1 185 ? 20.905 12.759 67.723 1.00 22.69 185 HIS A O 1
ATOM 1396 N N . LEU A 1 186 ? 21.636 14.156 66.125 1.00 22.05 186 LEU A N 1
ATOM 1397 C CA . LEU A 1 186 ? 22.649 13.220 65.636 1.00 28.52 186 LEU A CA 1
ATOM 1398 C C . LEU A 1 186 ? 24.053 13.817 65.709 1.00 24.87 186 LEU A C 1
ATOM 1399 O O . LEU A 1 186 ? 24.228 15.014 65.513 1.00 26.94 186 LEU A O 1
ATOM 1404 N N . THR A 1 187 ? 25.057 12.987 65.992 1.00 23.09 187 THR A N 1
ATOM 1405 C CA . THR A 1 187 ? 26.447 13.448 65.980 1.00 23.93 187 THR A CA 1
ATOM 1406 C C . THR A 1 187 ? 26.901 13.701 64.548 1.00 38.45 187 THR A C 1
ATOM 1407 O O . THR A 1 187 ? 27.686 14.621 64.268 1.00 33.29 187 THR A O 1
ATOM 1411 N N . ASN A 1 188 ? 26.388 12.867 63.649 1.00 32.78 188 ASN A N 1
ATOM 1412 C CA . ASN A 1 188 ? 26.644 12.965 62.223 1.00 28.04 188 ASN A CA 1
ATOM 1413 C C . ASN A 1 188 ? 25.664 12.056 61.503 1.00 32.05 188 ASN A C 1
ATOM 1414 O O . ASN A 1 188 ? 24.836 11.392 62.140 1.00 33.36 188 ASN A O 1
ATOM 1419 N N . THR A 1 189 ? 25.753 12.021 60.181 1.00 31.13 189 THR A N 1
ATOM 1420 C CA . THR A 1 189 ? 24.948 11.079 59.415 1.00 43.00 189 THR A CA 1
ATOM 1421 C C . THR A 1 189 ? 25.826 10.132 58.603 1.00 45.65 189 THR A C 1
ATOM 1422 O O . THR A 1 189 ? 25.398 9.618 57.573 1.00 50.74 189 THR A O 1
ATOM 1426 N N . ASP A 1 190 ? 27.046 9.901 59.083 1.00 47.45 190 ASP A N 1
ATOM 1427 C CA . ASP A 1 190 ? 28.014 9.036 58.402 1.00 46.34 190 ASP A CA 1
ATOM 1428 C C . ASP A 1 190 ? 27.493 7.604 58.251 1.00 43.23 190 ASP A C 1
ATOM 1429 O O . ASP A 1 190 ? 27.638 6.984 57.198 1.00 40.78 190 ASP A O 1
ATOM 1434 N N . LYS A 1 191 ? 26.898 7.078 59.315 1.00 45.67 191 LYS A N 1
ATOM 1435 C CA . LYS A 1 191 ? 26.280 5.764 59.270 1.00 42.19 191 LYS A CA 1
ATOM 1436 C C . LYS A 1 191 ? 25.054 5.818 60.164 1.00 38.53 191 LYS A C 1
ATOM 1437 O O . LYS A 1 191 ? 24.927 6.733 60.969 1.00 33.39 191 LYS A O 1
ATOM 1443 N N . PRO A 1 192 ? 24.127 4.865 60.004 1.00 37.15 192 PRO A N 1
ATOM 1444 C CA . PRO A 1 192 ? 22.990 4.772 60.930 1.00 38.11 192 PRO A CA 1
ATOM 1445 C C . PRO A 1 192 ? 23.448 4.579 62.376 1.00 37.32 192 PRO A C 1
ATOM 1446 O O . PRO A 1 192 ? 24.275 3.710 62.646 1.00 34.35 192 PRO A O 1
ATOM 1450 N N . HIS A 1 193 ? 22.921 5.398 63.286 1.00 32.92 193 HIS A N 1
ATOM 1451 C CA . HIS A 1 193 ? 23.366 5.397 64.678 1.00 24.97 193 HIS A CA 1
ATOM 1452 C C . HIS A 1 193 ? 22.311 4.834 65.618 1.00 25.13 193 HIS A C 1
ATOM 1453 O O . HIS A 1 193 ? 21.101 5.020 65.394 1.00 23.99 193 HIS A O 1
ATOM 1460 N N . PRO A 1 194 ? 22.765 4.182 66.700 1.00 24.27 194 PRO A N 1
ATOM 1461 C CA . PRO A 1 194 ? 21.851 3.755 67.760 1.00 25.46 194 PRO A CA 1
ATOM 1462 C C . PRO A 1 194 ? 21.137 4.981 68.302 1.00 26.95 194 PRO A C 1
ATOM 1463 O O . PRO A 1 194 ? 21.682 6.095 68.217 1.00 29.66 194 PRO A O 1
ATOM 1467 N N . VAL A 1 195 ? 19.933 4.797 68.833 1.00 20.39 195 VAL A N 1
ATOM 1468 C CA . VAL A 1 195 ? 19.108 5.950 69.214 1.00 19.52 195 VAL A CA 1
ATOM 1469 C C . VAL A 1 195 ? 18.370 5.702 70.514 1.00 22.69 195 VAL A C 1
ATOM 1470 O O . VAL A 1 195 ? 17.952 4.575 70.799 1.00 25.55 195 VAL A O 1
ATOM 1474 N N . VAL A 1 196 ? 18.228 6.743 71.323 1.00 19.79 196 VAL A N 1
ATOM 1475 C CA . VAL A 1 196 ? 17.364 6.648 72.481 1.00 17.10 196 VAL A CA 1
ATOM 1476 C C . VAL A 1 196 ? 16.216 7.642 72.364 1.00 20.99 196 VAL A C 1
ATOM 1477 O O . VAL A 1 196 ? 16.431 8.810 72.059 1.00 24.76 196 VAL A O 1
ATOM 1481 N N . ILE A 1 197 ? 14.996 7.168 72.579 1.00 17.74 197 ILE A N 1
ATOM 1482 C CA . ILE A 1 197 ? 13.846 8.045 72.639 1.00 16.02 197 ILE A CA 1
ATOM 1483 C C . ILE A 1 197 ? 13.770 8.513 74.083 1.00 27.81 197 ILE A C 1
ATOM 1484 O O . ILE A 1 197 ? 13.906 7.702 74.998 1.00 17.19 197 ILE A O 1
ATOM 1489 N N . VAL A 1 198 ? 13.596 9.819 74.289 1.00 19.26 198 VAL A N 1
ATOM 1490 C CA . VAL A 1 198 ? 13.686 10.398 75.624 1.00 15.08 198 VAL A CA 1
ATOM 1491 C C . VAL A 1 198 ? 12.488 11.286 75.915 1.00 23.41 198 VAL A C 1
ATOM 1492 O O . VAL A 1 198 ? 12.160 12.145 75.103 1.00 27.27 198 VAL A O 1
ATOM 1496 N N . SER A 1 199 ? 11.832 11.075 77.061 1.00 17.77 199 SER A N 1
ATOM 1497 C CA . SER A 1 199 ? 10.777 11.985 77.517 1.00 25.78 199 SER A CA 1
ATOM 1498 C C . SER A 1 199 ? 10.934 12.408 78.983 1.00 24.63 199 SER A C 1
ATOM 1499 O O . SER A 1 199 ? 11.195 11.571 79.844 1.00 19.12 199 SER A O 1
ATOM 1502 N N . ALA A 1 200 ? 10.788 13.707 79.254 1.00 20.32 200 ALA A N 1
ATOM 1503 C CA . ALA A 1 200 ? 10.760 14.208 80.632 1.00 23.64 200 ALA A CA 1
ATOM 1504 C C . ALA A 1 200 ? 9.330 14.211 81.177 1.00 22.77 200 ALA A C 1
ATOM 1505 O O . ALA A 1 200 ? 8.436 13.623 80.569 1.00 23.33 200 ALA A O 1
ATOM 1507 N N . GLY A 1 201 ? 9.113 14.873 82.312 1.00 17.41 201 GLY A N 1
ATOM 1508 C CA . GLY A 1 201 ? 7.830 14.808 82.991 1.00 16.94 201 GLY A CA 1
ATOM 1509 C C . GLY A 1 201 ? 6.868 15.912 82.591 1.00 23.27 201 GLY A C 1
ATOM 1510 O O . GLY A 1 201 ? 7.160 16.684 81.682 1.00 16.69 201 GLY A O 1
ATOM 1511 N N . LEU A 1 202 ? 5.734 15.997 83.289 1.00 19.20 202 LEU A N 1
ATOM 1512 C CA . LEU A 1 202 ? 4.628 16.882 82.899 1.00 18.34 202 LEU A CA 1
ATOM 1513 C C . LEU A 1 202 ? 4.901 18.397 82.964 1.00 17.81 202 LEU A C 1
ATOM 1514 O O . LEU A 1 202 ? 4.136 19.176 82.403 1.00 19.23 202 LEU A O 1
ATOM 1519 N N . ASP A 1 203 ? 5.973 18.814 83.632 1.00 18.85 203 ASP A N 1
ATOM 1520 C CA . ASP A 1 203 ? 6.311 20.242 83.690 1.00 24.55 203 ASP A CA 1
ATOM 1521 C C . ASP A 1 203 ? 7.633 20.588 83.000 1.00 26.93 203 ASP A C 1
ATOM 1522 O O . ASP A 1 203 ? 8.213 21.656 83.235 1.00 13.22 203 ASP A O 1
ATOM 1527 N N . SER A 1 204 ? 8.105 19.679 82.149 1.00 13.66 204 SER A N 1
ATOM 1528 C CA . SER A 1 204 ? 9.286 19.963 81.339 1.00 18.78 204 SER A CA 1
ATOM 1529 C C . SER A 1 204 ? 8.858 20.093 79.883 1.00 18.99 204 SER A C 1
ATOM 1530 O O . SER A 1 204 ? 7.754 19.693 79.517 1.00 18.04 204 SER A O 1
ATOM 1533 N N . LEU A 1 205 ? 9.735 20.640 79.054 1.00 15.38 205 LEU A N 1
ATOM 1534 C CA . LEU A 1 205 ? 9.532 20.631 77.613 1.00 14.95 205 LEU A CA 1
ATOM 1535 C C . LEU A 1 205 ? 10.610 19.726 77.025 1.00 15.37 205 LEU A C 1
ATOM 1536 O O . LEU A 1 205 ? 11.673 19.544 77.630 1.00 20.27 205 LEU A O 1
ATOM 1541 N N . GLN A 1 206 ? 10.357 19.176 75.840 1.00 17.33 206 GLN A N 1
ATOM 1542 C CA . GLN A 1 206 ? 11.291 18.227 75.233 1.00 16.43 206 GLN A CA 1
ATOM 1543 C C . GLN A 1 206 ? 12.642 18.856 74.888 1.00 21.50 206 GLN A C 1
ATOM 1544 O O . GLN A 1 206 ? 13.649 18.161 74.684 1.00 13.61 206 GLN A O 1
ATOM 1550 N N . THR A 1 207 ? 12.652 20.186 74.844 1.00 19.32 207 THR A N 1
ATOM 1551 C CA . THR A 1 207 ? 13.846 20.942 74.512 1.00 15.38 207 THR A CA 1
ATOM 1552 C C . THR A 1 207 ? 14.710 21.224 75.763 1.00 18.31 207 THR A C 1
ATOM 1553 O O . THR A 1 207 ? 15.680 21.966 75.690 1.00 24.36 207 THR A O 1
ATOM 1557 N N . ASP A 1 208 ? 14.370 20.617 76.900 1.00 22.40 208 ASP A N 1
ATOM 1558 C CA . ASP A 1 208 ? 15.087 20.886 78.152 1.00 23.96 208 ASP A CA 1
ATOM 1559 C C . ASP A 1 208 ? 16.215 19.890 78.426 1.00 20.19 208 ASP A C 1
ATOM 1560 O O . ASP A 1 208 ? 16.737 19.854 79.533 1.00 19.65 208 ASP A O 1
ATOM 1565 N N . MET A 1 209 ? 16.612 19.105 77.425 1.00 16.19 209 MET A N 1
ATOM 1566 C CA . MET A 1 209 ? 17.557 18.003 77.663 1.00 20.69 209 MET A CA 1
ATOM 1567 C C . MET A 1 209 ? 18.756 17.985 76.723 1.00 19.89 209 MET A C 1
ATOM 1568 O O . MET A 1 209 ? 19.362 16.930 76.506 1.00 21.18 209 MET A O 1
ATOM 1573 N N . TRP A 1 210 ? 19.076 19.150 76.158 1.00 14.29 210 TRP A N 1
ATOM 1574 C CA . TRP A 1 210 ? 20.225 19.311 75.282 1.00 20.73 210 TRP A CA 1
ATOM 1575 C C . TRP A 1 210 ? 21.530 18.754 75.861 1.00 18.39 210 TRP A C 1
ATOM 1576 O O . TRP A 1 210 ? 22.302 18.132 75.146 1.00 22.66 210 TRP A O 1
ATOM 1587 N N . ARG A 1 211 ? 21.769 18.952 77.154 1.00 15.50 211 ARG A N 1
ATOM 1588 C CA . ARG A 1 211 ? 23.010 18.466 77.764 1.00 26.50 211 ARG A CA 1
ATOM 1589 C C . ARG A 1 211 ? 23.038 16.943 77.932 1.00 16.21 211 ARG A C 1
ATOM 1590 O O . ARG A 1 211 ? 24.107 16.343 78.087 1.00 17.27 211 ARG A O 1
ATOM 1598 N N . LEU A 1 212 ? 21.866 16.318 77.912 1.00 14.96 212 LEU A N 1
ATOM 1599 C CA . LEU A 1 212 ? 21.812 14.854 77.954 1.00 14.78 212 LEU A CA 1
ATOM 1600 C C . LEU A 1 212 ? 22.516 14.319 76.714 1.00 24.26 212 LEU A C 1
ATOM 1601 O O . LEU A 1 212 ? 23.352 13.417 76.804 1.00 24.92 212 LEU A O 1
ATOM 1606 N N . PHE A 1 213 ? 22.178 14.895 75.562 1.00 21.31 213 PHE A N 1
ATOM 1607 C CA . PHE A 1 213 ? 22.834 14.558 74.294 1.00 24.51 213 PHE A CA 1
ATOM 1608 C C . PHE A 1 213 ? 24.277 15.073 74.234 1.00 19.06 213 PHE A C 1
ATOM 1609 O O . PHE A 1 213 ? 25.192 14.311 73.954 1.00 28.34 213 PHE A O 1
ATOM 1617 N N . ARG A 1 214 ? 24.485 16.361 74.496 1.00 22.12 214 ARG A N 1
ATOM 1618 C CA . ARG A 1 214 ? 25.807 16.973 74.285 1.00 21.96 214 ARG A CA 1
ATOM 1619 C C . ARG A 1 214 ? 26.908 16.376 75.161 1.00 23.93 214 ARG A C 1
ATOM 1620 O O . ARG A 1 214 ? 28.012 16.121 74.692 1.00 25.66 214 ARG A O 1
ATOM 1628 N N . ASP A 1 215 ? 26.595 16.145 76.429 1.00 21.17 215 ASP A N 1
ATOM 1629 C CA . ASP A 1 215 ? 27.615 15.779 77.398 1.00 22.49 215 ASP A CA 1
ATOM 1630 C C . ASP A 1 215 ? 27.679 14.282 77.691 1.00 27.26 215 ASP A C 1
ATOM 1631 O O . ASP A 1 215 ? 28.585 13.832 78.395 1.00 34.29 215 ASP A O 1
ATOM 1636 N N . HIS A 1 216 ? 26.726 13.518 77.162 1.00 22.24 216 HIS A N 1
ATOM 1637 C CA . HIS A 1 216 ? 26.630 12.096 77.478 1.00 23.83 216 HIS A CA 1
ATOM 1638 C C . HIS A 1 216 ? 26.403 11.182 76.268 1.00 26.21 216 HIS A C 1
ATOM 1639 O O . HIS A 1 216 ? 27.279 10.398 75.907 1.00 28.52 216 HIS A O 1
ATOM 1646 N N . LEU A 1 217 ? 25.234 11.274 75.648 1.00 20.70 217 LEU A N 1
ATOM 1647 C CA . LEU A 1 217 ? 24.909 10.383 74.542 1.00 21.23 217 LEU A CA 1
ATOM 1648 C C . LEU A 1 217 ? 25.821 10.580 73.324 1.00 24.27 217 LEU A C 1
ATOM 1649 O O . LEU A 1 217 ? 26.195 9.611 72.657 1.00 23.95 217 LEU A O 1
ATOM 1654 N N . ALA A 1 218 ? 26.188 11.825 73.038 1.00 19.50 218 ALA A N 1
ATOM 1655 C CA . ALA A 1 218 ? 26.899 12.133 71.798 1.00 25.15 218 ALA A CA 1
ATOM 1656 C C . ALA A 1 218 ? 28.294 11.533 71.777 1.00 31.65 218 ALA A C 1
ATOM 1657 O O . ALA A 1 218 ? 28.830 11.249 70.708 1.00 32.54 218 ALA A O 1
ATOM 1659 N N . LYS A 1 219 ? 28.879 11.357 72.960 1.00 34.76 219 LYS A N 1
ATOM 1660 C CA . LYS A 1 219 ? 30.233 10.832 73.084 1.00 37.64 219 LYS A CA 1
ATOM 1661 C C . LYS A 1 219 ? 30.290 9.364 72.678 1.00 32.33 219 LYS A C 1
ATOM 1662 O O . LYS A 1 219 ? 31.366 8.809 72.461 1.00 29.01 219 LYS A O 1
ATOM 1668 N N . HIS A 1 220 ? 29.117 8.756 72.539 1.00 32.55 220 HIS A N 1
ATOM 1669 C CA . HIS A 1 220 ? 29.005 7.369 72.093 1.00 33.88 220 HIS A CA 1
ATOM 1670 C C . HIS A 1 220 ? 28.294 7.256 70.751 1.00 29.48 220 HIS A C 1
ATOM 1671 O O . HIS A 1 220 ? 27.891 6.164 70.341 1.00 30.01 220 HIS A O 1
ATOM 1678 N N . ASP A 1 221 ? 28.132 8.392 70.081 1.00 26.73 221 ASP A N 1
ATOM 1679 C CA . ASP A 1 221 ? 27.392 8.461 68.820 1.00 32.13 221 ASP A CA 1
ATOM 1680 C C . ASP A 1 221 ? 25.952 7.947 68.930 1.00 29.05 221 ASP A C 1
ATOM 1681 O O . ASP A 1 221 ? 25.360 7.552 67.939 1.00 24.91 221 ASP A O 1
ATOM 1686 N N . ILE A 1 222 ? 25.399 7.969 70.137 1.00 21.21 222 ILE A N 1
ATOM 1687 C CA . ILE A 1 222 ? 24.000 7.638 70.347 1.00 21.33 222 ILE A CA 1
ATOM 1688 C C . ILE A 1 222 ? 23.106 8.849 70.064 1.00 24.36 222 ILE A C 1
ATOM 1689 O O . ILE A 1 222 ? 23.190 9.882 70.742 1.00 26.34 222 ILE A O 1
ATOM 1694 N N . ALA A 1 223 ? 22.253 8.717 69.058 1.00 24.22 223 ALA A N 1
ATOM 1695 C CA . ALA A 1 223 ? 21.301 9.762 68.727 1.00 23.31 223 ALA A CA 1
ATOM 1696 C C . ALA A 1 223 ? 20.247 9.918 69.816 1.00 26.76 223 ALA A C 1
ATOM 1697 O O . ALA A 1 223 ? 19.842 8.947 70.454 1.00 26.92 223 ALA A O 1
ATOM 1699 N N . MET A 1 224 ? 19.795 11.150 70.023 1.00 24.73 224 MET A N 1
ATOM 1700 C CA . MET A 1 224 ? 18.734 11.390 70.982 1.00 19.92 224 MET A CA 1
ATOM 1701 C C . MET A 1 224 ? 17.499 11.881 70.261 1.00 19.92 224 MET A C 1
ATOM 1702 O O . MET A 1 224 ? 17.573 12.789 69.448 1.00 19.45 224 MET A O 1
ATOM 1707 N N . LEU A 1 225 ? 16.359 11.278 70.563 1.00 19.64 225 LEU A N 1
ATOM 1708 C CA . LEU A 1 225 ? 15.114 11.658 69.922 1.00 20.28 225 LEU A CA 1
ATOM 1709 C C . LEU A 1 225 ? 14.143 12.071 71.008 1.00 24.17 225 LEU A C 1
ATOM 1710 O O . LEU A 1 225 ? 13.606 11.224 71.708 1.00 17.12 225 LEU A O 1
ATOM 1715 N N . THR A 1 226 ? 13.944 13.377 71.179 1.00 23.14 226 THR A N 1
ATOM 1716 C CA . THR A 1 226 ? 13.070 13.864 72.245 1.00 18.06 226 THR A CA 1
ATOM 1717 C C . THR A 1 226 ? 11.599 13.867 71.836 1.00 27.08 226 THR A C 1
ATOM 1718 O O . THR A 1 226 ? 11.258 14.104 70.676 1.00 27.45 226 THR A O 1
ATOM 1722 N N . VAL A 1 227 ? 10.733 13.580 72.803 1.00 19.78 227 VAL A N 1
ATOM 1723 C CA . VAL A 1 227 ? 9.301 13.549 72.579 1.00 21.84 227 VAL A CA 1
ATOM 1724 C C . VAL A 1 227 ? 8.607 14.112 73.817 1.00 21.57 227 VAL A C 1
ATOM 1725 O O . VAL A 1 227 ? 9.044 13.854 74.944 1.00 18.86 227 VAL A O 1
ATOM 1729 N N . ASP A 1 228 ? 7.547 14.892 73.598 1.00 21.10 228 ASP A N 1
ATOM 1730 C CA . ASP A 1 228 ? 6.652 15.343 74.661 1.00 25.23 228 ASP A CA 1
ATOM 1731 C C . ASP A 1 228 ? 5.517 14.339 74.927 1.00 20.78 228 ASP A C 1
ATOM 1732 O O . ASP A 1 228 ? 4.821 13.912 73.999 1.00 23.61 228 ASP A O 1
ATOM 1737 N N . MET A 1 229 ? 5.328 13.982 76.195 1.00 21.47 229 MET A N 1
ATOM 1738 C CA . MET A 1 229 ? 4.185 13.175 76.637 1.00 18.46 229 MET A CA 1
ATOM 1739 C C . MET A 1 229 ? 2.883 13.826 76.174 1.00 15.76 229 MET A C 1
ATOM 1740 O O . MET A 1 229 ? 2.841 15.043 75.985 1.00 19.99 229 MET A O 1
ATOM 1745 N N . PRO A 1 230 ? 1.815 13.031 75.997 1.00 17.88 230 PRO A N 1
ATOM 1746 C CA . PRO A 1 230 ? 0.513 13.626 75.645 1.00 22.54 230 PRO A CA 1
ATOM 1747 C C . PRO A 1 230 ? 0.090 14.721 76.636 1.00 21.36 230 PRO A C 1
ATOM 1748 O O . PRO A 1 230 ? 0.241 14.498 77.837 1.00 28.53 230 PRO A O 1
ATOM 1752 N N . SER A 1 231 ? -0.393 15.859 76.118 1.00 20.01 231 SER A N 1
ATOM 1753 C CA . SER A 1 231 ? -0.869 17.049 76.873 1.00 23.25 231 SER A CA 1
ATOM 1754 C C . SER A 1 231 ? 0.245 18.049 77.158 1.00 27.91 231 SER A C 1
ATOM 1755 O O . SER A 1 231 ? -0.010 19.175 77.608 1.00 27.39 231 SER A O 1
ATOM 1758 N N . VAL A 1 232 ? 1.480 17.626 76.891 1.00 30.49 232 VAL A N 1
ATOM 1759 C CA . VAL A 1 232 ? 2.671 18.430 77.158 1.00 19.76 232 VAL A CA 1
ATOM 1760 C C . VAL A 1 232 ? 3.279 18.986 75.873 1.00 19.35 232 VAL A C 1
ATOM 1761 O O . VAL A 1 232 ? 3.452 18.249 74.897 1.00 20.13 232 VAL A O 1
ATOM 1765 N N . GLY A 1 233 ? 3.614 20.279 75.888 1.00 19.47 233 GLY A N 1
ATOM 1766 C CA . GLY A 1 233 ? 4.336 20.939 74.806 1.00 16.89 233 GLY A CA 1
ATOM 1767 C C . GLY A 1 233 ? 3.750 20.778 73.417 1.00 16.64 233 GLY A C 1
ATOM 1768 O O . GLY A 1 233 ? 2.575 21.067 73.192 1.00 21.74 233 GLY A O 1
ATOM 1769 N N . TYR A 1 234 ? 4.578 20.307 72.486 1.00 24.47 234 TYR A N 1
ATOM 1770 C CA . TYR A 1 234 ? 4.156 19.998 71.116 1.00 24.32 234 TYR A CA 1
ATOM 1771 C C . TYR A 1 234 ? 3.070 18.925 71.042 1.00 25.33 234 TYR A C 1
ATOM 1772 O O . TYR A 1 234 ? 2.426 18.757 70.002 1.00 26.03 234 TYR A O 1
ATOM 1781 N N . SER A 1 235 ? 2.892 18.174 72.126 1.00 24.29 235 SER A N 1
ATOM 1782 C CA . SER A 1 235 ? 1.865 17.148 72.170 1.00 26.09 235 SER A CA 1
ATOM 1783 C C . SER A 1 235 ? 0.647 17.606 72.963 1.00 29.64 235 SER A C 1
ATOM 1784 O O . SER A 1 235 ? -0.164 16.785 73.388 1.00 28.66 235 SER A O 1
ATOM 1787 N N . SER A 1 236 ? 0.531 18.918 73.150 1.00 19.62 236 SER A N 1
ATOM 1788 C CA . SER A 1 236 ? -0.592 19.517 73.867 1.00 26.11 236 SER A CA 1
ATOM 1789 C C . SER A 1 236 ? -1.957 19.057 73.362 1.00 30.97 236 SER A C 1
ATOM 1790 O O . SER A 1 236 ? -2.890 18.892 74.143 1.00 33.40 236 SER A O 1
ATOM 1793 N N . LYS A 1 237 ? -2.070 18.846 72.056 1.00 29.14 237 LYS A N 1
ATOM 1794 C CA . LYS A 1 237 ? -3.348 18.490 71.457 1.00 30.53 237 LYS A CA 1
ATOM 1795 C C . LYS A 1 237 ? -3.671 16.997 71.568 1.00 34.57 237 LYS A C 1
ATOM 1796 O O . LYS A 1 237 ? -4.752 16.563 71.173 1.00 41.19 237 LYS A O 1
ATOM 1802 N N . TYR A 1 238 ? -2.747 16.218 72.132 1.00 27.30 238 TYR A N 1
ATOM 1803 C CA . TYR A 1 238 ? -2.986 14.800 72.371 1.00 24.35 238 TYR A CA 1
ATOM 1804 C C . TYR A 1 238 ? -3.369 14.551 73.816 1.00 29.25 238 TYR A C 1
ATOM 1805 O O . TYR A 1 238 ? -2.521 14.642 74.705 1.00 26.74 238 TYR A O 1
ATOM 1814 N N . PRO A 1 239 ? -4.649 14.226 74.059 1.00 31.07 239 PRO A N 1
ATOM 1815 C CA . PRO A 1 239 ? -5.133 14.030 75.431 1.00 30.67 239 PRO A CA 1
ATOM 1816 C C . PRO A 1 239 ? -4.371 12.931 76.166 1.00 38.38 239 PRO A C 1
ATOM 1817 O O . PRO A 1 239 ? -3.978 11.909 75.591 1.00 34.44 239 PRO A O 1
ATOM 1821 N N . LEU A 1 240 ? -4.152 13.179 77.448 1.00 36.57 240 LEU A N 1
ATOM 1822 C CA . LEU A 1 240 ? -3.505 12.233 78.332 1.00 42.80 240 LEU A CA 1
ATOM 1823 C C . LEU A 1 240 ? -4.519 11.166 78.723 1.00 48.94 240 LEU A C 1
ATOM 1824 O O . LEU A 1 240 ? -5.413 11.418 79.529 1.00 52.24 240 LEU A O 1
ATOM 1829 N N . THR A 1 241 ? -4.396 9.981 78.139 1.00 45.31 241 THR A N 1
ATOM 1830 C CA . THR A 1 241 ? -5.313 8.890 78.454 1.00 45.23 241 THR A CA 1
ATOM 1831 C C . THR A 1 241 ? -4.561 7.798 79.184 1.00 45.79 241 THR A C 1
ATOM 1832 O O . THR A 1 241 ? -3.376 7.955 79.493 1.00 44.41 241 THR A O 1
ATOM 1836 N N . GLU A 1 242 ? -5.237 6.683 79.446 1.00 46.76 242 GLU A N 1
ATOM 1837 C CA . GLU A 1 242 ? -4.603 5.581 80.162 1.00 54.70 242 GLU A CA 1
ATOM 1838 C C . GLU A 1 242 ? -3.524 4.920 79.303 1.00 48.25 242 GLU A C 1
ATOM 1839 O O . GLU A 1 242 ? -2.569 4.348 79.825 1.00 50.73 242 GLU A O 1
ATOM 1845 N N . ASP A 1 243 ? -3.684 5.011 77.984 1.00 42.62 243 ASP A N 1
ATOM 1846 C CA . ASP A 1 243 ? -2.654 4.593 77.041 1.00 41.16 243 ASP A CA 1
ATOM 1847 C C . ASP A 1 243 ? -1.749 5.787 76.749 1.00 38.93 243 ASP A C 1
ATOM 1848 O O . ASP A 1 243 ? -1.794 6.363 75.664 1.00 45.52 243 ASP A O 1
ATOM 1853 N N . TYR A 1 244 ? -0.930 6.164 77.726 1.00 34.30 244 TYR A N 1
ATOM 1854 C CA . TYR A 1 244 ? -0.146 7.389 77.612 1.00 29.39 244 TYR A CA 1
ATOM 1855 C C . TYR A 1 244 ? 1.232 7.147 76.993 1.00 27.10 244 TYR A C 1
ATOM 1856 O O . TYR A 1 244 ? 2.048 8.063 76.901 1.00 34.33 244 TYR A O 1
ATOM 1865 N N . SER A 1 245 ? 1.478 5.913 76.559 1.00 26.52 245 SER A N 1
ATOM 1866 C CA . SER A 1 245 ? 2.719 5.578 75.862 1.00 27.36 245 SER A CA 1
ATOM 1867 C C . SER A 1 245 ? 2.478 5.659 74.354 1.00 28.97 245 SER A C 1
ATOM 1868 O O . SER A 1 245 ? 3.401 5.512 73.549 1.00 24.43 245 SER A O 1
ATOM 1871 N N . ARG A 1 246 ? 1.210 5.903 74.020 1.00 24.14 246 ARG A N 1
ATOM 1872 C CA . ARG A 1 246 ? 0.658 6.052 72.672 1.00 22.75 246 ARG A CA 1
ATOM 1873 C C . ARG A 1 246 ? 1.589 6.692 71.638 1.00 20.31 246 ARG A C 1
ATOM 1874 O O . ARG A 1 246 ? 1.811 6.146 70.559 1.00 22.52 246 ARG A O 1
ATOM 1882 N N . LEU A 1 247 ? 2.088 7.883 71.959 1.00 20.54 247 LEU A N 1
ATOM 1883 C CA . LEU A 1 247 ? 2.843 8.674 71.001 1.00 21.29 247 LEU A CA 1
ATOM 1884 C C . LEU A 1 247 ? 4.238 8.094 70.805 1.00 24.51 247 LEU A C 1
ATOM 1885 O O . LEU A 1 247 ? 4.778 8.098 69.699 1.00 19.00 247 LEU A O 1
ATOM 1890 N N . HIS A 1 248 ? 4.816 7.575 71.882 1.00 26.63 248 HIS A N 1
ATOM 1891 C CA . HIS A 1 248 ? 6.125 6.931 71.794 1.00 25.65 248 HIS A CA 1
ATOM 1892 C C . HIS A 1 248 ? 6.122 5.664 70.934 1.00 24.03 248 HIS A C 1
ATOM 1893 O O . HIS A 1 248 ? 7.107 5.360 70.242 1.00 21.12 248 HIS A O 1
ATOM 1900 N N . GLN A 1 249 ? 5.012 4.931 70.977 1.00 21.90 249 GLN A N 1
ATOM 1901 C CA . GLN A 1 249 ? 4.877 3.710 70.196 1.00 23.38 249 GLN A CA 1
ATOM 1902 C C . GLN A 1 249 ? 4.863 4.069 68.721 1.00 23.11 249 GLN A C 1
ATOM 1903 O O . GLN A 1 249 ? 5.485 3.392 67.893 1.00 23.56 249 GLN A O 1
ATOM 1909 N N . ALA A 1 250 ? 4.163 5.153 68.409 1.00 21.04 250 ALA A N 1
ATOM 1910 C CA . ALA A 1 250 ? 4.065 5.643 67.039 1.00 22.41 250 ALA A CA 1
ATOM 1911 C C . ALA A 1 250 ? 5.409 6.177 66.578 1.00 21.21 250 ALA A C 1
ATOM 1912 O O . ALA A 1 250 ? 5.790 5.989 65.425 1.00 23.01 250 ALA A O 1
ATOM 1914 N N . VAL A 1 251 ? 6.125 6.852 67.470 1.00 20.15 251 VAL A N 1
ATOM 1915 C CA . VAL A 1 251 ? 7.455 7.345 67.133 1.00 25.21 251 VAL A CA 1
ATOM 1916 C C . VAL A 1 251 ? 8.400 6.153 66.937 1.00 28.29 251 VAL A C 1
ATOM 1917 O O . VAL A 1 251 ? 9.244 6.159 66.038 1.00 27.56 251 VAL A O 1
ATOM 1921 N N . LEU A 1 252 ? 8.245 5.122 67.768 1.00 26.35 252 LEU A N 1
ATOM 1922 C CA . LEU A 1 252 ? 9.037 3.897 67.618 1.00 26.26 252 LEU A CA 1
ATOM 1923 C C . LEU A 1 252 ? 8.762 3.232 66.268 1.00 26.34 252 LEU A C 1
ATOM 1924 O O . LEU A 1 252 ? 9.691 2.894 65.526 1.00 28.42 252 LEU A O 1
ATOM 1929 N N . ASN A 1 253 ? 7.484 3.071 65.938 1.00 24.64 253 ASN A N 1
ATOM 1930 C CA . ASN A 1 253 ? 7.107 2.457 64.669 1.00 33.91 253 ASN A CA 1
ATOM 1931 C C . ASN A 1 253 ? 7.544 3.270 63.461 1.00 33.77 253 ASN A C 1
ATOM 1932 O O . ASN A 1 253 ? 7.680 2.734 62.363 1.00 40.57 253 ASN A O 1
ATOM 1937 N N . GLU A 1 254 ? 7.763 4.567 63.666 1.00 27.11 254 GLU A N 1
ATOM 1938 C CA . GLU A 1 254 ? 8.223 5.439 62.594 1.00 31.31 254 GLU A CA 1
ATOM 1939 C C . GLU A 1 254 ? 9.735 5.305 62.305 1.00 37.89 254 GLU A C 1
ATOM 1940 O O . GLU A 1 254 ? 10.193 5.616 61.197 1.00 33.37 254 GLU A O 1
ATOM 1946 N N . LEU A 1 255 ? 10.507 4.839 63.286 1.00 23.22 255 LEU A N 1
ATOM 1947 C CA . LEU A 1 255 ? 11.964 4.748 63.115 1.00 34.63 255 LEU A CA 1
ATOM 1948 C C . LEU A 1 255 ? 12.398 3.845 61.949 1.00 35.54 255 LEU A C 1
ATOM 1949 O O . LEU A 1 255 ? 13.518 3.974 61.441 1.00 39.96 255 LEU A O 1
ATOM 1954 N N . PHE A 1 256 ? 11.515 2.941 61.529 1.00 35.04 256 PHE A N 1
ATOM 1955 C CA . PHE A 1 256 ? 11.784 2.087 60.372 1.00 39.28 256 PHE A CA 1
ATOM 1956 C C . PHE A 1 256 ? 11.976 2.906 59.109 1.00 40.14 256 PHE A C 1
ATOM 1957 O O . PHE A 1 256 ? 12.764 2.540 58.238 1.00 39.07 256 PHE A O 1
ATOM 1965 N N . SER A 1 257 ? 11.233 4.004 59.005 1.00 31.25 257 SER A N 1
ATOM 1966 C CA . SER A 1 257 ? 11.269 4.844 57.816 1.00 37.02 257 SER A CA 1
ATOM 1967 C C . SER A 1 257 ? 12.333 5.924 57.937 1.00 44.32 257 SER A C 1
ATOM 1968 O O . SER A 1 257 ? 12.557 6.699 57.005 1.00 44.60 257 SER A O 1
ATOM 1971 N N . ILE A 1 258 ? 12.982 5.986 59.094 1.00 38.01 258 ILE A N 1
ATOM 1972 C CA . ILE A 1 258 ? 14.038 6.965 59.289 1.00 35.76 258 ILE A CA 1
ATOM 1973 C C . ILE A 1 258 ? 15.390 6.281 59.158 1.00 37.89 258 ILE A C 1
ATOM 1974 O O . ILE A 1 258 ? 15.790 5.500 60.027 1.00 27.94 258 ILE A O 1
ATOM 1979 N N . PRO A 1 259 ? 16.091 6.551 58.048 1.00 35.21 259 PRO A N 1
ATOM 1980 C CA . PRO A 1 259 ? 17.349 5.859 57.769 1.00 37.21 259 PRO A CA 1
ATOM 1981 C C . PRO A 1 259 ? 18.521 6.401 58.582 1.00 32.66 259 PRO A C 1
ATOM 1982 O O . PRO A 1 259 ? 19.567 5.751 58.612 1.00 38.71 259 PRO A O 1
ATOM 1986 N N . TYR A 1 260 ? 18.363 7.564 59.221 1.00 29.97 260 TYR A N 1
ATOM 1987 C CA . TYR A 1 260 ? 19.450 8.122 60.027 1.00 32.74 260 TYR A CA 1
ATOM 1988 C C . TYR A 1 260 ? 19.685 7.324 61.320 1.00 35.59 260 TYR A C 1
ATOM 1989 O O . TYR A 1 260 ? 20.749 7.421 61.933 1.00 30.53 260 TYR A O 1
ATOM 1998 N N . VAL A 1 261 ? 18.694 6.541 61.731 1.00 34.08 261 VAL A N 1
ATOM 1999 C CA . VAL A 1 261 ? 18.826 5.728 62.943 1.00 23.96 261 VAL A CA 1
ATOM 2000 C C . VAL A 1 261 ? 18.879 4.231 62.624 1.00 25.25 261 VAL A C 1
ATOM 2001 O O . VAL A 1 261 ? 18.301 3.778 61.639 1.00 27.92 261 VAL A O 1
ATOM 2005 N N . ASP A 1 262 ? 19.608 3.486 63.451 1.00 24.46 262 ASP A N 1
ATOM 2006 C CA . ASP A 1 262 ? 19.605 2.027 63.408 1.00 25.04 262 ASP A CA 1
ATOM 2007 C C . ASP A 1 262 ? 18.439 1.563 64.247 1.00 25.38 262 ASP A C 1
ATOM 2008 O O . ASP A 1 262 ? 18.532 1.551 65.469 1.00 23.43 262 ASP A O 1
ATOM 2013 N N . HIS A 1 263 ? 17.343 1.168 63.597 1.00 24.71 263 HIS A N 1
ATOM 2014 C CA . HIS A 1 263 ? 16.127 0.804 64.331 1.00 32.00 263 HIS A CA 1
ATOM 2015 C C . HIS A 1 263 ? 16.245 -0.534 65.056 1.00 29.84 263 HIS A C 1
ATOM 2016 O O . HIS A 1 263 ? 15.352 -0.924 65.807 1.00 25.81 263 HIS A O 1
ATOM 2023 N N . HIS A 1 264 ? 17.359 -1.227 64.849 1.00 26.58 264 HIS A N 1
ATOM 2024 C CA . HIS A 1 264 ? 17.608 -2.460 65.589 1.00 33.12 264 HIS A CA 1
ATOM 2025 C C . HIS A 1 264 ? 18.326 -2.187 66.918 1.00 33.28 264 HIS A C 1
ATOM 2026 O O . HIS A 1 264 ? 18.465 -3.087 67.753 1.00 32.82 264 HIS A O 1
ATOM 2033 N N . ARG A 1 265 ? 18.757 -0.935 67.111 1.00 23.62 265 ARG A N 1
ATOM 2034 C CA . ARG A 1 265 ? 19.426 -0.516 68.343 1.00 22.86 265 ARG A CA 1
ATOM 2035 C C . ARG A 1 265 ? 18.755 0.720 68.970 1.00 29.86 265 ARG A C 1
ATOM 2036 O O . ARG A 1 265 ? 19.308 1.829 68.946 1.00 26.24 265 ARG A O 1
ATOM 2044 N N . VAL A 1 266 ? 17.571 0.507 69.539 1.00 25.69 266 VAL A N 1
ATOM 2045 C CA . VAL A 1 266 ? 16.764 1.587 70.104 1.00 27.58 266 VAL A CA 1
ATOM 2046 C C . VAL A 1 266 ? 16.606 1.410 71.604 1.00 27.00 266 VAL A C 1
ATOM 2047 O O . VAL A 1 266 ? 16.239 0.325 72.077 1.00 27.10 266 VAL A O 1
ATOM 2051 N N . GLY A 1 267 ? 16.872 2.482 72.344 1.00 18.73 267 GLY A N 1
ATOM 2052 C CA . GLY A 1 267 ? 16.660 2.510 73.783 1.00 18.08 267 GLY A CA 1
ATOM 2053 C C . GLY A 1 267 ? 15.725 3.620 74.233 1.00 17.22 267 GLY A C 1
ATOM 2054 O O . GLY A 1 267 ? 15.263 4.427 73.424 1.00 19.98 267 GLY A O 1
ATOM 2055 N N . LEU A 1 268 ? 15.458 3.668 75.536 1.00 16.70 268 LEU A N 1
ATOM 2056 C CA . LEU A 1 268 ? 14.507 4.619 76.093 1.00 21.83 268 LEU A CA 1
ATOM 2057 C C . LEU A 1 268 ? 15.024 5.197 77.404 1.00 24.37 268 LEU A C 1
ATOM 2058 O O . LEU A 1 268 ? 15.482 4.460 78.270 1.00 23.74 268 LEU A O 1
ATOM 2063 N N . ILE A 1 269 ? 14.960 6.523 77.536 1.00 27.54 269 ILE A N 1
ATOM 2064 C CA . ILE A 1 269 ? 15.236 7.210 78.800 1.00 16.04 269 ILE A CA 1
ATOM 2065 C C . ILE A 1 269 ? 13.990 8.007 79.199 1.00 20.22 269 ILE A C 1
ATOM 2066 O O . ILE A 1 269 ? 13.434 8.740 78.388 1.00 17.26 269 ILE A O 1
ATOM 2071 N N . GLY A 1 270 ? 13.542 7.849 80.438 1.00 19.91 270 GLY A N 1
ATOM 2072 C CA . GLY A 1 270 ? 12.320 8.477 80.903 1.00 19.17 270 GLY A CA 1
ATOM 2073 C C . GLY A 1 270 ? 12.511 9.077 82.287 1.00 19.95 270 GLY A C 1
ATOM 2074 O O . GLY A 1 270 ? 12.841 8.365 83.233 1.00 18.72 270 GLY A O 1
ATOM 2075 N N . PHE A 1 271 ? 12.331 10.392 82.395 1.00 21.10 271 PHE A N 1
ATOM 2076 C CA . PHE A 1 271 ? 12.415 11.095 83.674 1.00 20.59 271 PHE A CA 1
ATOM 2077 C C . PHE A 1 271 ? 11.013 11.391 84.180 1.00 16.33 271 PHE A C 1
ATOM 2078 O O . PHE A 1 271 ? 10.127 11.719 83.389 1.00 22.01 271 PHE A O 1
ATOM 2086 N N . ARG A 1 272 ? 10.817 11.322 85.492 1.00 16.54 272 ARG A N 1
ATOM 2087 C CA . ARG A 1 272 ? 9.499 11.569 86.075 1.00 21.08 272 ARG A CA 1
ATOM 2088 C C . ARG A 1 272 ? 8.432 10.768 85.338 1.00 20.81 272 ARG A C 1
ATOM 2089 O O . ARG A 1 272 ? 8.655 9.615 84.990 1.00 24.93 272 ARG A O 1
ATOM 2097 N N . PHE A 1 273 ? 7.288 11.392 85.069 1.00 19.00 273 PHE A N 1
ATOM 2098 C CA . PHE A 1 273 ? 6.170 10.702 84.428 1.00 22.30 273 PHE A CA 1
ATOM 2099 C C . PHE A 1 273 ? 6.579 10.173 83.061 1.00 24.58 273 PHE A C 1
ATOM 2100 O O . PHE A 1 273 ? 6.026 9.179 82.588 1.00 24.16 273 PHE A O 1
ATOM 2108 N N . GLY A 1 274 ? 7.549 10.832 82.429 1.00 14.80 274 GLY A N 1
ATOM 2109 C CA . GLY A 1 274 ? 8.162 10.284 81.226 1.00 23.31 274 GLY A CA 1
ATOM 2110 C C . GLY A 1 274 ? 8.599 8.832 81.434 1.00 20.58 274 GLY A C 1
ATOM 2111 O O . GLY A 1 274 ? 8.503 7.999 80.529 1.00 14.97 274 GLY A O 1
ATOM 2112 N N . GLY A 1 275 ? 9.070 8.524 82.640 1.00 15.79 275 GLY A N 1
ATOM 2113 C CA . GLY A 1 275 ? 9.482 7.168 82.976 1.00 23.90 275 GLY A CA 1
ATOM 2114 C C . GLY A 1 275 ? 8.387 6.107 82.943 1.00 20.81 275 GLY A C 1
ATOM 2115 O O . GLY A 1 275 ? 8.639 4.972 82.546 1.00 20.15 275 GLY A O 1
ATOM 2116 N N . ASN A 1 276 ? 7.180 6.456 83.368 1.00 27.61 276 ASN A N 1
ATOM 2117 C CA . ASN A 1 276 ? 6.060 5.525 83.257 1.00 24.46 276 ASN A CA 1
ATOM 2118 C C . ASN A 1 276 ? 5.816 5.093 81.837 1.00 26.89 276 ASN A C 1
ATOM 2119 O O . ASN A 1 276 ? 5.505 3.928 81.581 1.00 22.02 276 ASN A O 1
ATOM 2124 N N . ALA A 1 277 ? 5.935 6.047 80.918 1.00 26.02 277 ALA A N 1
ATOM 2125 C CA . ALA A 1 277 ? 5.634 5.790 79.519 1.00 25.98 277 ALA A CA 1
ATOM 2126 C C . ALA A 1 277 ? 6.648 4.851 78.890 1.00 25.59 277 ALA A C 1
ATOM 2127 O O . ALA A 1 277 ? 6.298 4.022 78.040 1.00 29.83 277 ALA A O 1
ATOM 2129 N N . MET A 1 278 ? 7.906 4.990 79.298 1.00 19.56 278 MET A N 1
ATOM 2130 C CA . MET A 1 278 ? 8.973 4.150 78.764 1.00 17.42 278 MET A CA 1
ATOM 2131 C C . MET A 1 278 ? 8.847 2.710 79.283 1.00 19.73 278 MET A C 1
ATOM 2132 O O . MET A 1 278 ? 9.136 1.762 78.554 1.00 21.61 278 MET A O 1
ATOM 2137 N N . VAL A 1 279 ? 8.419 2.560 80.534 1.00 16.08 279 VAL A N 1
ATOM 2138 C CA . VAL A 1 279 ? 8.268 1.223 81.118 1.00 18.03 279 VAL A CA 1
ATOM 2139 C C . VAL A 1 279 ? 7.115 0.536 80.423 1.00 20.29 279 VAL A C 1
ATOM 2140 O O . VAL A 1 279 ? 7.232 -0.604 79.984 1.00 30.92 279 VAL A O 1
ATOM 2144 N N . ARG A 1 280 ? 6.008 1.237 80.330 1.00 23.96 280 ARG A N 1
ATOM 2145 C CA . ARG A 1 280 ? 4.868 0.814 79.577 1.00 32.81 280 ARG A CA 1
ATOM 2146 C C . ARG A 1 280 ? 5.235 0.318 78.209 1.00 33.77 280 ARG A C 1
ATOM 2147 O O . ARG A 1 280 ? 4.894 -0.751 77.804 1.00 24.62 280 ARG A O 1
ATOM 2155 N N . LEU A 1 281 ? 5.983 1.126 77.518 1.00 28.37 281 LEU A N 1
ATOM 2156 C CA . LEU A 1 281 ? 6.458 0.781 76.183 1.00 21.46 281 LEU A CA 1
ATOM 2157 C C . LEU A 1 281 ? 7.406 -0.434 76.174 1.00 20.36 281 LEU A C 1
ATOM 2158 O O . LEU A 1 281 ? 7.466 -1.177 75.186 1.00 26.07 281 LEU A O 1
ATOM 2163 N N . SER A 1 282 ? 8.134 -0.639 77.270 1.00 18.74 282 SER A N 1
ATOM 2164 C CA . SER A 1 282 ? 9.137 -1.690 77.324 1.00 27.52 282 SER A CA 1
ATOM 2165 C C . SER A 1 282 ? 8.468 -3.034 77.553 1.00 31.05 282 SER A C 1
ATOM 2166 O O . SER A 1 282 ? 9.089 -4.083 77.376 1.00 30.47 282 SER A O 1
ATOM 2169 N N . PHE A 1 283 ? 7.200 -2.993 77.954 1.00 33.78 283 PHE A N 1
ATOM 2170 C CA . PHE A 1 283 ? 6.392 -4.204 78.056 1.00 32.98 283 PHE A CA 1
ATOM 2171 C C . PHE A 1 283 ? 5.633 -4.430 76.757 1.00 35.55 283 PHE A C 1
ATOM 2172 O O . PHE A 1 283 ? 5.410 -5.571 76.350 1.00 33.21 283 PHE A O 1
ATOM 2180 N N . LEU A 1 284 ? 5.243 -3.341 76.101 1.00 28.50 284 LEU A N 1
ATOM 2181 C CA . LEU A 1 284 ? 4.465 -3.442 74.871 1.00 30.06 284 LEU A CA 1
ATOM 2182 C C . LEU A 1 284 ? 5.302 -3.875 73.665 1.00 34.31 284 LEU A C 1
ATOM 2183 O O . LEU A 1 284 ? 4.842 -4.648 72.823 1.00 33.99 284 LEU A O 1
ATOM 2188 N N . GLU A 1 285 ? 6.536 -3.392 73.586 1.00 37.87 285 GLU A N 1
ATOM 2189 C CA . GLU A 1 285 ? 7.378 -3.693 72.433 1.00 33.57 285 GLU A CA 1
ATOM 2190 C C . GLU A 1 285 ? 8.701 -4.326 72.843 1.00 32.30 285 GLU A C 1
ATOM 2191 O O . GLU A 1 285 ? 9.737 -3.671 72.853 1.00 31.12 285 GLU A O 1
ATOM 2197 N N . GLN A 1 286 ? 8.666 -5.614 73.156 1.00 33.47 286 GLN A N 1
ATOM 2198 C CA . GLN A 1 286 ? 9.810 -6.251 73.793 1.00 35.79 286 GLN A CA 1
ATOM 2199 C C . GLN A 1 286 ? 10.957 -6.598 72.842 1.00 38.81 286 GLN A C 1
ATOM 2200 O O . GLN A 1 286 ? 12.049 -6.957 73.292 1.00 32.29 286 GLN A O 1
ATOM 2206 N N . GLU A 1 287 ? 10.720 -6.493 71.536 1.00 36.05 287 GLU A N 1
ATOM 2207 C CA . GLU A 1 287 ? 11.772 -6.790 70.562 1.00 32.94 287 GLU A CA 1
ATOM 2208 C C . GLU A 1 287 ? 12.434 -5.514 70.076 1.00 32.46 287 GLU A C 1
ATOM 2209 O O . GLU A 1 287 ? 13.669 -5.425 69.980 1.00 27.88 287 GLU A O 1
ATOM 2215 N N . LYS A 1 288 ? 11.593 -4.530 69.772 1.00 26.27 288 LYS A N 1
ATOM 2216 C CA . LYS A 1 288 ? 12.048 -3.250 69.255 1.00 26.41 288 LYS A CA 1
ATOM 2217 C C . LYS A 1 288 ? 12.810 -2.436 70.292 1.00 26.79 288 LYS A C 1
ATOM 2218 O O . LYS A 1 288 ? 13.674 -1.647 69.932 1.00 24.33 288 LYS A O 1
ATOM 2224 N N . ILE A 1 289 ? 12.486 -2.613 71.573 1.00 28.69 289 ILE A N 1
ATOM 2225 C CA . ILE A 1 289 ? 13.185 -1.891 72.637 1.00 24.70 289 ILE A CA 1
ATOM 2226 C C . ILE A 1 289 ? 14.317 -2.748 73.196 1.00 33.04 289 ILE A C 1
ATOM 2227 O O . ILE A 1 289 ? 14.082 -3.846 73.691 1.00 35.57 289 ILE A O 1
ATOM 2232 N N . LYS A 1 290 ? 15.541 -2.240 73.109 1.00 28.08 290 LYS A N 1
ATOM 2233 C CA . LYS A 1 290 ? 16.724 -2.980 73.544 1.00 25.36 290 LYS A CA 1
ATOM 2234 C C . LYS A 1 290 ? 17.157 -2.633 74.969 1.00 24.23 290 LYS A C 1
ATOM 2235 O O . LYS A 1 290 ? 17.835 -3.422 75.629 1.00 26.11 290 LYS A O 1
ATOM 2241 N N . ALA A 1 291 ? 16.771 -1.447 75.439 1.00 23.97 291 ALA A N 1
ATOM 2242 C CA . ALA A 1 291 ? 17.147 -1.003 76.781 1.00 30.50 291 ALA A CA 1
ATOM 2243 C C . ALA A 1 291 ? 16.246 0.121 77.249 1.00 27.10 291 ALA A C 1
ATOM 2244 O O . ALA A 1 291 ? 15.797 0.913 76.438 1.00 25.12 291 ALA A O 1
ATOM 2246 N N . CYS A 1 292 ? 15.998 0.187 78.556 1.00 17.89 292 CYS A N 1
ATOM 2247 C CA . CYS A 1 292 ? 15.215 1.268 79.145 1.00 20.07 292 CYS A CA 1
ATOM 2248 C C . CYS A 1 292 ? 15.832 1.734 80.470 1.00 19.87 292 CYS A C 1
ATOM 2249 O O . CYS A 1 292 ? 16.291 0.926 81.278 1.00 21.03 292 CYS A O 1
ATOM 2252 N N . VAL A 1 293 ? 15.861 3.048 80.680 1.00 17.61 293 VAL A N 1
ATOM 2253 C CA . VAL A 1 293 ? 16.361 3.613 81.923 1.00 19.59 293 VAL A CA 1
ATOM 2254 C C . VAL A 1 293 ? 15.394 4.708 82.356 1.00 18.32 293 VAL A C 1
ATOM 2255 O O . VAL A 1 293 ? 14.993 5.549 81.544 1.00 21.69 293 VAL A O 1
ATOM 2259 N N . ILE A 1 294 ? 15.015 4.688 83.623 1.00 14.67 294 ILE A N 1
ATOM 2260 C CA . ILE A 1 294 ? 14.105 5.679 84.161 1.00 18.41 294 ILE A CA 1
ATOM 2261 C C . ILE A 1 294 ? 14.673 6.322 85.426 1.00 19.41 294 ILE A C 1
ATOM 2262 O O . ILE A 1 294 ? 15.401 5.690 86.174 1.00 15.76 294 ILE A O 1
ATOM 2267 N N . LEU A 1 295 ? 14.367 7.602 85.648 1.00 19.31 295 LEU A N 1
ATOM 2268 C CA . LEU A 1 295 ? 14.814 8.266 86.863 1.00 20.29 295 LEU A CA 1
ATOM 2269 C C . LEU A 1 295 ? 13.663 9.055 87.463 1.00 16.40 295 LEU A C 1
ATOM 2270 O O . LEU A 1 295 ? 13.034 9.859 86.773 1.00 16.67 295 LEU A O 1
ATOM 2275 N N . GLY A 1 296 ? 13.392 8.835 88.747 1.00 15.68 296 GLY A N 1
ATOM 2276 C CA . GLY A 1 296 ? 12.364 9.600 89.449 1.00 16.39 296 GLY A CA 1
ATOM 2277 C C . GLY A 1 296 ? 10.931 9.398 88.960 1.00 23.30 296 GLY A C 1
ATOM 2278 O O . GLY A 1 296 ? 10.092 10.290 89.100 1.00 20.56 296 GLY A O 1
ATOM 2279 N N . ALA A 1 297 ? 10.640 8.225 88.399 1.00 24.03 297 ALA A N 1
ATOM 2280 C CA . ALA A 1 297 ? 9.317 7.943 87.833 1.00 17.12 297 ALA A CA 1
ATOM 2281 C C . ALA A 1 297 ? 8.264 7.600 88.900 1.00 19.85 297 ALA A C 1
ATOM 2282 O O . ALA A 1 297 ? 8.534 6.815 89.824 1.00 23.20 297 ALA A O 1
ATOM 2284 N N . PRO A 1 298 ? 7.059 8.195 88.784 1.00 19.27 298 PRO A N 1
ATOM 2285 C CA . PRO A 1 298 ? 5.932 7.859 89.670 1.00 19.88 298 PRO A CA 1
ATOM 2286 C C . PRO A 1 298 ? 5.247 6.584 89.195 1.00 20.86 298 PRO A C 1
ATOM 2287 O O . PRO A 1 298 ? 4.155 6.649 88.614 1.00 20.33 298 PRO A O 1
ATOM 2291 N N . ILE A 1 299 ? 5.884 5.441 89.437 1.00 31.99 299 ILE A N 1
ATOM 2292 C CA . ILE A 1 299 ? 5.410 4.153 88.925 1.00 25.89 299 ILE A CA 1
ATOM 2293 C C . ILE A 1 299 ? 4.054 3.743 89.480 1.00 22.40 299 ILE A C 1
ATOM 2294 O O . ILE A 1 299 ? 3.186 3.268 88.746 1.00 21.32 299 ILE A O 1
ATOM 2299 N N . HIS A 1 300 ? 3.875 3.912 90.783 1.00 20.50 300 HIS A N 1
ATOM 2300 C CA . HIS A 1 300 ? 2.677 3.411 91.431 1.00 21.12 300 HIS A CA 1
ATOM 2301 C C . HIS A 1 300 ? 2.282 4.167 92.693 1.00 28.97 300 HIS A C 1
ATOM 2302 O O . HIS A 1 300 ? 1.134 4.614 92.818 1.00 20.60 300 HIS A O 1
ATOM 2309 N N . ASP A 1 301 ? 3.223 4.286 93.631 1.00 24.99 301 ASP A N 1
ATOM 2310 C CA . ASP A 1 301 ? 2.881 4.658 95.006 1.00 29.71 301 ASP A CA 1
ATOM 2311 C C . ASP A 1 301 ? 2.070 5.950 95.132 1.00 28.76 301 ASP A C 1
ATOM 2312 O O . ASP A 1 301 ? 0.984 5.942 95.702 1.00 31.90 301 ASP A O 1
ATOM 2317 N N . ILE A 1 302 ? 2.595 7.049 94.596 1.00 33.14 302 ILE A N 1
ATOM 2318 C CA . ILE A 1 302 ? 1.912 8.334 94.710 1.00 31.60 302 ILE A CA 1
ATOM 2319 C C . ILE A 1 302 ? 0.551 8.324 93.999 1.00 33.18 302 ILE A C 1
ATOM 2320 O O . ILE A 1 302 ? -0.432 8.842 94.530 1.00 30.81 302 ILE A O 1
ATOM 2325 N N . PHE A 1 303 ? 0.495 7.719 92.814 1.00 28.28 303 PHE A N 1
ATOM 2326 C CA . PHE A 1 303 ? -0.736 7.699 92.026 1.00 31.23 303 PHE A CA 1
ATOM 2327 C C . PHE A 1 303 ? -1.854 6.968 92.753 1.00 32.91 303 PHE A C 1
ATOM 2328 O O . PHE A 1 303 ? -3.035 7.302 92.620 1.00 38.43 303 PHE A O 1
ATOM 2336 N N . ALA A 1 304 ? -1.458 5.985 93.544 1.00 29.90 304 ALA A N 1
ATOM 2337 C CA . ALA A 1 304 ? -2.397 5.129 94.242 1.00 34.08 304 ALA A CA 1
ATOM 2338 C C . ALA A 1 304 ? -2.686 5.636 95.649 1.00 31.93 304 ALA A C 1
ATOM 2339 O O . ALA A 1 304 ? -3.358 4.956 96.420 1.00 31.85 304 ALA A O 1
ATOM 2341 N N . SER A 1 305 ? -2.174 6.818 95.987 1.00 32.26 305 SER A N 1
ATOM 2342 C CA . SER A 1 305 ? -2.386 7.392 97.324 1.00 33.47 305 SER A CA 1
ATOM 2343 C C . SER A 1 305 ? -3.164 8.713 97.272 1.00 37.30 305 SER A C 1
ATOM 2344 O O . SER A 1 305 ? -2.548 9.783 97.260 1.00 36.38 305 SER A O 1
ATOM 2347 N N . PRO A 1 306 ? -4.514 8.648 97.268 1.00 39.32 306 PRO A N 1
ATOM 2348 C CA . PRO A 1 306 ? -5.350 9.855 97.160 1.00 37.85 306 PRO A CA 1
ATOM 2349 C C . PRO A 1 306 ? -5.084 10.851 98.284 1.00 34.55 306 PRO A C 1
ATOM 2350 O O . PRO A 1 306 ? -5.097 12.075 98.066 1.00 25.09 306 PRO A O 1
ATOM 2354 N N . GLN A 1 307 ? -4.835 10.320 99.478 1.00 33.37 307 GLN A N 1
ATOM 2355 C CA . GLN A 1 307 ? -4.597 11.155 100.645 1.00 36.74 307 GLN A CA 1
ATOM 2356 C C . GLN A 1 307 ? -3.294 11.949 100.505 1.00 33.65 307 GLN A C 1
ATOM 2357 O O . GLN A 1 307 ? -3.155 13.032 101.068 1.00 35.58 307 GLN A O 1
ATOM 2363 N N . LYS A 1 308 ? -2.340 11.401 99.754 1.00 30.96 308 LYS A N 1
ATOM 2364 C CA . LYS A 1 308 ? -1.073 12.091 99.510 1.00 31.43 308 LYS A CA 1
ATOM 2365 C C . LYS A 1 308 ? -1.224 13.110 98.383 1.00 27.01 308 LYS A C 1
ATOM 2366 O O . LYS A 1 308 ? -0.609 14.174 98.415 1.00 24.05 308 LYS A O 1
ATOM 2372 N N . LEU A 1 309 ? -2.043 12.772 97.388 1.00 23.29 309 LEU A N 1
ATOM 2373 C CA . LEU A 1 309 ? -2.312 13.664 96.262 1.00 23.92 309 LEU A CA 1
ATOM 2374 C C . LEU A 1 309 ? -3.037 14.929 96.721 1.00 21.15 309 LEU A C 1
ATOM 2375 O O . LEU A 1 309 ? -2.764 16.030 96.229 1.00 26.78 309 LEU A O 1
ATOM 2380 N N . GLN A 1 310 ? -3.936 14.763 97.685 1.00 23.57 310 GLN A N 1
ATOM 2381 C CA . GLN A 1 310 ? -4.714 15.869 98.233 1.00 30.19 310 GLN A CA 1
ATOM 2382 C C . GLN A 1 310 ? -3.886 16.820 99.106 1.00 32.30 310 GLN A C 1
ATOM 2383 O O . GLN A 1 310 ? -4.368 17.876 99.512 1.00 40.28 310 GLN A O 1
ATOM 2389 N N . GLN A 1 311 ? -2.647 16.437 99.400 1.00 29.51 311 GLN A N 1
ATOM 2390 C CA . GLN A 1 311 ? -1.800 17.218 100.294 1.00 31.18 311 GLN A CA 1
ATOM 2391 C C . GLN A 1 311 ? -0.611 17.851 99.571 1.00 25.51 311 GLN A C 1
ATOM 2392 O O . GLN A 1 311 ? 0.199 18.524 100.188 1.00 28.29 311 GLN A O 1
ATOM 2398 N N . MET A 1 312 ? -0.529 17.616 98.262 1.00 23.13 312 MET A N 1
ATOM 2399 C CA . MET A 1 312 ? 0.484 18.200 97.385 1.00 26.58 312 MET A CA 1
ATOM 2400 C C . MET A 1 312 ? 0.381 19.720 97.250 1.00 16.59 312 MET A C 1
ATOM 2401 O O . MET A 1 312 ? -0.719 20.264 97.255 1.00 16.42 312 MET A O 1
ATOM 2406 N N . PRO A 1 313 ? 1.535 20.402 97.084 1.00 16.42 313 PRO A N 1
ATOM 2407 C CA . PRO A 1 313 ? 1.517 21.847 96.840 1.00 24.61 313 PRO A CA 1
ATOM 2408 C C . PRO A 1 313 ? 0.647 22.208 95.635 1.00 27.12 313 PRO A C 1
ATOM 2409 O O . PRO A 1 313 ? 0.486 21.399 94.725 1.00 26.93 313 PRO A O 1
ATOM 2413 N N . LYS A 1 314 ? 0.088 23.412 95.642 1.00 26.40 314 LYS A N 1
ATOM 2414 C CA . LYS A 1 314 ? -0.827 23.837 94.592 1.00 20.13 314 LYS A CA 1
ATOM 2415 C C . LYS A 1 314 ? -0.235 23.747 93.187 1.00 12.15 314 LYS A C 1
ATOM 2416 O O . LYS A 1 314 ? -0.960 23.495 92.224 1.00 14.96 314 LYS A O 1
ATOM 2422 N N . MET A 1 315 ? 1.078 23.958 93.059 1.00 17.66 315 MET A N 1
ATOM 2423 C CA . MET A 1 315 ? 1.704 23.914 91.728 1.00 21.52 315 MET A CA 1
ATOM 2424 C C . MET A 1 315 ? 1.504 22.569 91.036 1.00 17.13 315 MET A C 1
ATOM 2425 O O . MET A 1 315 ? 1.267 22.520 89.834 1.00 15.77 315 MET A O 1
ATOM 2430 N N . TYR A 1 316 ? 1.582 21.486 91.798 1.00 12.39 316 TYR A N 1
ATOM 2431 C CA . TYR A 1 316 ? 1.389 20.144 91.217 1.00 19.68 316 TYR A CA 1
ATOM 2432 C C . TYR A 1 316 ? -0.057 19.907 90.793 1.00 21.34 316 TYR A C 1
ATOM 2433 O O . TYR A 1 316 ? -0.322 19.375 89.705 1.00 16.38 316 TYR A O 1
ATOM 2442 N N . LEU A 1 317 ? -0.989 20.300 91.652 1.00 21.55 317 LEU A N 1
ATOM 2443 C CA . LEU A 1 317 ? -2.402 20.184 91.332 1.00 16.22 317 LEU A CA 1
ATOM 2444 C C . LEU A 1 317 ? -2.761 21.076 90.129 1.00 21.95 317 LEU A C 1
ATOM 2445 O O . LEU A 1 317 ? -3.570 20.683 89.291 1.00 19.60 317 LEU A O 1
ATOM 2450 N N . ASP A 1 318 ? -2.133 22.252 90.028 1.00 12.83 318 ASP A N 1
ATOM 2451 C CA . ASP A 1 318 ? -2.362 23.143 88.883 1.00 12.96 318 ASP A CA 1
ATOM 2452 C C . ASP A 1 318 ? -1.866 22.492 87.584 1.00 18.48 318 ASP A C 1
ATOM 2453 O O . ASP A 1 318 ? -2.562 22.493 86.564 1.00 20.20 318 ASP A O 1
ATOM 2458 N N . VAL A 1 319 ? -0.653 21.945 87.612 1.00 17.40 319 VAL A N 1
ATOM 2459 C CA . VAL A 1 319 ? -0.132 21.225 86.451 1.00 20.39 319 VAL A CA 1
ATOM 2460 C C . VAL A 1 319 ? -1.043 20.051 86.039 1.00 19.65 319 VAL A C 1
ATOM 2461 O O . VAL A 1 319 ? -1.311 19.852 84.851 1.00 17.28 319 VAL A O 1
ATOM 2465 N N . LEU A 1 320 ? -1.513 19.292 87.023 1.00 16.75 320 LEU A N 1
ATOM 2466 C CA . LEU A 1 320 ? -2.390 18.159 86.762 1.00 19.94 320 LEU A CA 1
ATOM 2467 C C . LEU A 1 320 ? -3.719 18.585 86.128 1.00 25.39 320 LEU A C 1
ATOM 2468 O O . LEU A 1 320 ? -4.161 17.991 85.139 1.00 21.14 320 LEU A O 1
ATOM 2473 N N . ALA A 1 321 ? -4.338 19.622 86.693 1.00 19.16 321 ALA A N 1
ATOM 2474 C CA . ALA A 1 321 ? -5.555 20.189 86.141 1.00 21.08 321 ALA A CA 1
ATOM 2475 C C . ALA A 1 321 ? -5.362 20.649 84.703 1.00 23.33 321 ALA A C 1
ATOM 2476 O O . ALA A 1 321 ? -6.239 20.465 83.864 1.00 27.24 321 ALA A O 1
ATOM 2478 N N . SER A 1 322 ? -4.218 21.263 84.421 1.00 17.42 322 SER A N 1
ATOM 2479 C CA . SER A 1 322 ? -3.930 21.728 83.073 1.00 20.51 322 SER A CA 1
ATOM 2480 C C . SER A 1 322 ? -3.791 20.565 82.083 1.00 14.90 322 SER A C 1
ATOM 2481 O O . SER A 1 322 ? -4.456 20.533 81.036 1.00 20.20 322 SER A O 1
ATOM 2484 N N . ARG A 1 323 ? -2.928 19.608 82.408 1.00 16.37 323 ARG A N 1
ATOM 2485 C CA . ARG A 1 323 ? -2.652 18.502 81.502 1.00 22.55 323 ARG A CA 1
ATOM 2486 C C . ARG A 1 323 ? -3.922 17.701 81.253 1.00 30.91 323 ARG A C 1
ATOM 2487 O O . ARG A 1 323 ? -4.121 17.169 80.163 1.00 35.18 323 ARG A O 1
ATOM 2495 N N . LEU A 1 324 ? -4.785 17.626 82.265 1.00 26.98 324 LEU A N 1
ATOM 2496 C CA . LEU A 1 324 ? -6.036 16.882 82.132 1.00 27.81 324 LEU A CA 1
ATOM 2497 C C . LEU A 1 324 ? -7.151 17.701 81.490 1.00 23.63 324 LEU A C 1
ATOM 2498 O O . LEU A 1 324 ? -8.271 17.217 81.323 1.00 28.47 324 LEU A O 1
ATOM 2503 N N . GLY A 1 325 ? -6.831 18.941 81.134 1.00 27.28 325 GLY A N 1
ATOM 2504 C CA . GLY A 1 325 ? -7.779 19.847 80.511 1.00 22.72 325 GLY A CA 1
ATOM 2505 C C . GLY A 1 325 ? -8.987 20.183 81.358 1.00 31.22 325 GLY A C 1
ATOM 2506 O O . GLY A 1 325 ? -10.078 20.426 80.835 1.00 28.30 325 GLY A O 1
ATOM 2507 N N . LYS A 1 326 ? -8.802 20.207 82.673 1.00 31.15 326 LYS A N 1
ATOM 2508 C CA . LYS A 1 326 ? -9.908 20.535 83.562 1.00 37.70 326 LYS A CA 1
ATOM 2509 C C . LYS A 1 326 ? -10.185 22.039 83.553 1.00 36.94 326 LYS A C 1
ATOM 2510 O O . LYS A 1 326 ? -9.265 22.858 83.551 1.00 39.48 326 LYS A O 1
ATOM 2516 N N . SER A 1 327 ? -11.463 22.387 83.505 1.00 33.91 327 SER A N 1
ATOM 2517 C CA . SER A 1 327 ? -11.892 23.778 83.500 1.00 31.15 327 SER A CA 1
ATOM 2518 C C . SER A 1 327 ? -11.901 24.296 84.925 1.00 32.35 327 SER A C 1
ATOM 2519 O O . SER A 1 327 ? -11.436 25.394 85.209 1.00 26.08 327 SER A O 1
ATOM 2522 N N . VAL A 1 328 ? -12.429 23.483 85.825 1.00 28.82 328 VAL A N 1
ATOM 2523 C CA . VAL A 1 328 ? -12.503 23.855 87.219 1.00 24.64 328 VAL A CA 1
ATOM 2524 C C . VAL A 1 328 ? -12.179 22.597 87.992 1.00 28.44 328 VAL A C 1
ATOM 2525 O O . VAL A 1 328 ? -12.529 21.496 87.573 1.00 37.43 328 VAL A O 1
ATOM 2529 N N . VAL A 1 329 ? -11.483 22.749 89.107 1.00 24.34 329 VAL A N 1
ATOM 2530 C CA . VAL A 1 329 ? -10.931 21.586 89.780 1.00 20.99 329 VAL A CA 1
ATOM 2531 C C . VAL A 1 329 ? -11.629 21.235 91.070 1.00 26.34 329 VAL A C 1
ATOM 2532 O O . VAL A 1 329 ? -11.818 22.086 91.942 1.00 28.17 329 VAL A O 1
ATOM 2536 N N . ASP A 1 330 ? -12.005 19.968 91.179 1.00 26.79 330 ASP A N 1
ATOM 2537 C CA . ASP A 1 330 ? -12.315 19.366 92.460 1.00 25.65 330 ASP A CA 1
ATOM 2538 C C . ASP A 1 330 ? -11.149 18.452 92.822 1.00 24.73 330 ASP A C 1
ATOM 2539 O O . ASP A 1 330 ? -10.898 17.473 92.138 1.00 23.01 330 ASP A O 1
ATOM 2544 N N . ILE A 1 331 ? -10.429 18.785 93.889 1.00 23.34 331 ILE A N 1
ATOM 2545 C CA . ILE A 1 331 ? -9.223 18.044 94.262 1.00 22.27 331 ILE A CA 1
ATOM 2546 C C . ILE A 1 331 ? -9.507 16.596 94.653 1.00 23.60 331 ILE A C 1
ATOM 2547 O O . ILE A 1 331 ? -8.723 15.695 94.348 1.00 23.84 331 ILE A O 1
ATOM 2552 N N . TYR A 1 332 ? -10.629 16.368 95.325 1.00 27.22 332 TYR A N 1
ATOM 2553 C CA . TYR A 1 332 ? -10.959 15.025 95.786 1.00 30.00 332 TYR A CA 1
ATOM 2554 C C . TYR A 1 332 ? -11.196 14.123 94.582 1.00 30.77 332 TYR A C 1
ATOM 2555 O O . TYR A 1 332 ? -10.736 12.988 94.545 1.00 31.08 332 TYR A O 1
ATOM 2564 N N . SER A 1 333 ? -11.905 14.648 93.594 1.00 27.73 333 SER A N 1
ATOM 2565 C CA . SER A 1 333 ? -12.165 13.893 92.381 1.00 29.25 333 SER A CA 1
ATOM 2566 C C . SER A 1 333 ? -10.879 13.674 91.580 1.00 25.45 333 SER A C 1
ATOM 2567 O O . SER A 1 333 ? -10.595 12.559 91.166 1.00 27.89 333 SER A O 1
ATOM 2570 N N . LEU A 1 334 ? -10.108 14.739 91.368 1.00 25.35 334 LEU A N 1
ATOM 2571 C CA . LEU A 1 334 ? -8.799 14.623 90.722 1.00 24.26 334 LEU A CA 1
ATOM 2572 C C . LEU A 1 334 ? -7.883 13.554 91.348 1.00 27.42 334 LEU A C 1
ATOM 2573 O O . LEU A 1 334 ? -7.226 12.789 90.636 1.00 25.13 334 LEU A O 1
ATOM 2578 N N . SER A 1 335 ? -7.844 13.509 92.674 1.00 21.79 335 SER A N 1
ATOM 2579 C CA . SER A 1 335 ? -6.996 12.569 93.394 1.00 29.74 335 SER A CA 1
ATOM 2580 C C . SER A 1 335 ? -7.429 11.123 93.172 1.00 24.26 335 SER A C 1
ATOM 2581 O O . SER A 1 335 ? -6.587 10.234 93.075 1.00 30.28 335 SER A O 1
ATOM 2584 N N . GLY A 1 336 ? -8.737 10.893 93.125 1.00 26.12 336 GLY A N 1
ATOM 2585 C CA . GLY A 1 336 ? -9.263 9.561 92.883 1.00 32.65 336 GLY A CA 1
ATOM 2586 C C . GLY A 1 336 ? -9.007 9.109 91.458 1.00 32.98 336 GLY A C 1
ATOM 2587 O O . GLY A 1 336 ? -8.766 7.931 91.193 1.00 31.53 336 GLY A O 1
ATOM 2588 N N . GLN A 1 337 ? -9.047 10.058 90.532 1.00 30.69 337 GLN A N 1
ATOM 2589 C CA . GLN A 1 337 ? -8.894 9.738 89.120 1.00 30.32 337 GLN A CA 1
ATOM 2590 C C . GLN A 1 337 ? -7.485 9.322 88.716 1.00 31.83 337 GLN A C 1
ATOM 2591 O O . GLN A 1 337 ? -7.323 8.532 87.786 1.00 46.67 337 GLN A O 1
ATOM 2597 N N . MET A 1 338 ? -6.462 9.846 89.388 1.00 23.73 338 MET A N 1
ATOM 2598 C CA . MET A 1 338 ? -5.092 9.537 88.971 1.00 24.76 338 MET A CA 1
ATOM 2599 C C . MET A 1 338 ? -4.599 8.120 89.317 1.00 28.42 338 MET A C 1
ATOM 2600 O O . MET A 1 338 ? -3.555 7.687 88.818 1.00 28.69 338 MET A O 1
ATOM 2605 N N . ALA A 1 339 ? -5.352 7.403 90.148 1.00 21.27 339 ALA A N 1
ATOM 2606 C CA . ALA A 1 339 ? -5.009 6.016 90.476 1.00 22.33 339 ALA A CA 1
ATOM 2607 C C . ALA A 1 339 ? -4.816 5.179 89.202 1.00 31.18 339 ALA A C 1
ATOM 2608 O O . ALA A 1 339 ? -3.978 4.271 89.157 1.00 31.09 339 ALA A O 1
ATOM 2610 N N . ALA A 1 340 ? -5.563 5.519 88.155 1.00 28.22 340 ALA A N 1
ATOM 2611 C CA . ALA A 1 340 ? -5.510 4.760 86.908 1.00 29.85 340 ALA A CA 1
ATOM 2612 C C . ALA A 1 340 ? -4.172 4.849 86.166 1.00 29.86 340 ALA A C 1
ATOM 2613 O O . ALA A 1 340 ? -3.961 4.148 85.171 1.00 30.75 340 ALA A O 1
ATOM 2615 N N . TRP A 1 341 ? -3.267 5.693 86.657 1.00 29.46 341 TRP A N 1
ATOM 2616 C CA . TRP A 1 341 ? -1.990 5.921 85.984 1.00 30.17 341 TRP A CA 1
ATOM 2617 C C . TRP A 1 341 ? -0.882 5.029 86.510 1.00 29.58 341 TRP A C 1
ATOM 2618 O O . TRP A 1 341 ? 0.181 4.926 85.892 1.00 30.46 341 TRP A O 1
ATOM 2629 N N . SER A 1 342 ? -1.120 4.417 87.665 1.00 26.75 342 SER A N 1
ATOM 2630 C CA . SER A 1 342 ? -0.214 3.414 88.209 1.00 24.86 342 SER A CA 1
ATOM 2631 C C . SER A 1 342 ? -0.055 2.235 87.253 1.00 23.95 342 SER A C 1
ATOM 2632 O O . SER A 1 342 ? -1.038 1.710 86.739 1.00 30.44 342 SER A O 1
ATOM 2635 N N . LEU A 1 343 ? 1.187 1.819 87.041 1.00 26.91 343 LEU A N 1
ATOM 2636 C CA . LEU A 1 343 ? 1.503 0.717 86.141 1.00 34.34 343 LEU A CA 1
ATOM 2637 C C . LEU A 1 343 ? 1.203 -0.632 86.796 1.00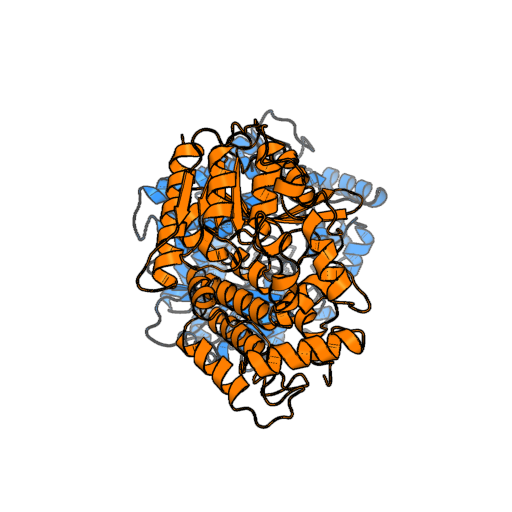 29.00 343 LEU A C 1
ATOM 2638 O O . LEU A 1 343 ? 1.178 -1.660 86.131 1.00 25.93 343 LEU A O 1
ATOM 2643 N N . LYS A 1 344 ? 0.992 -0.606 88.106 1.00 26.70 344 LYS A N 1
ATOM 2644 C CA . LYS A 1 344 ? 0.508 -1.760 88.841 1.00 33.98 344 LYS A CA 1
ATOM 2645 C C . LYS A 1 344 ? -1.009 -1.857 88.656 1.00 33.66 344 LYS A C 1
ATOM 2646 O O . LYS A 1 344 ? -1.535 -2.926 88.340 1.00 31.82 344 LYS A O 1
ATOM 2652 N N . VAL A 1 345 ? -1.706 -0.736 88.840 1.00 22.96 345 VAL A N 1
ATOM 2653 C CA . VAL A 1 345 ? -3.147 -0.683 88.612 1.00 26.40 345 VAL A CA 1
ATOM 2654 C C . VAL A 1 345 ? -3.530 -1.049 87.168 1.00 33.21 345 VAL A C 1
ATOM 2655 O O . VAL A 1 345 ? -4.590 -1.638 86.917 1.00 35.36 345 VAL A O 1
ATOM 2659 N N . GLN A 1 346 ? -2.639 -0.755 86.229 1.00 33.84 346 GLN A N 1
ATOM 2660 C CA . GLN A 1 346 ? -2.867 -1.109 84.831 1.00 35.90 346 GLN A CA 1
ATOM 2661 C C . GLN A 1 346 ? -2.518 -2.571 84.488 1.00 33.49 346 GLN A C 1
ATOM 2662 O O . GLN A 1 346 ? -2.903 -3.068 83.432 1.00 39.75 346 GLN A O 1
ATOM 2668 N N . GLY A 1 347 ? -1.793 -3.243 85.378 1.00 27.17 347 GLY A N 1
ATOM 2669 C CA . GLY A 1 347 ? -1.542 -4.678 85.265 1.00 24.99 347 GLY A CA 1
ATOM 2670 C C . GLY A 1 347 ? -0.172 -5.071 84.738 1.00 30.11 347 GLY A C 1
ATOM 2671 O O . GLY A 1 347 ? 0.101 -6.248 84.473 1.00 25.47 347 GLY A O 1
ATOM 2672 N N . PHE A 1 348 ? 0.709 -4.086 84.600 1.00 33.09 348 PHE A N 1
ATOM 2673 C CA . PHE A 1 348 ? 2.023 -4.315 84.010 1.00 32.65 348 PHE A CA 1
ATOM 2674 C C . PHE A 1 348 ? 3.050 -4.847 84.998 1.00 32.18 348 PHE A C 1
ATOM 2675 O O . PHE A 1 348 ? 4.168 -5.199 84.614 1.00 35.06 348 PHE A O 1
ATOM 2683 N N . LEU A 1 349 ? 2.690 -4.882 86.274 1.00 32.06 349 LEU A N 1
ATOM 2684 C CA . LEU A 1 349 ? 3.675 -5.195 87.308 1.00 29.98 349 LEU A CA 1
ATOM 2685 C C . LEU A 1 349 ? 3.231 -6.342 88.216 1.00 38.87 349 LEU A C 1
ATOM 2686 O O . LEU A 1 349 ? 3.443 -6.300 89.432 1.00 40.90 349 LEU A O 1
ATOM 2691 N N . SER A 1 350 ? 2.642 -7.372 87.612 1.00 38.14 350 SER A N 1
ATOM 2692 C CA . SER A 1 350 ? 2.055 -8.478 88.367 1.00 38.04 350 SER A CA 1
ATOM 2693 C C . SER A 1 350 ? 2.676 -9.840 88.067 1.00 38.10 350 SER A C 1
ATOM 2694 O O . SER A 1 350 ? 2.998 -10.591 88.985 1.00 41.33 350 SER A O 1
ATOM 2697 N N . SER A 1 351 ? 2.829 -10.173 86.790 1.00 37.19 351 SER A N 1
ATOM 2698 C CA . SER A 1 351 ? 3.290 -11.515 86.438 1.00 39.23 351 SER A CA 1
ATOM 2699 C C . SER A 1 351 ? 4.235 -11.557 85.241 1.00 44.82 351 SER A C 1
ATOM 2700 O O . SER A 1 351 ? 5.295 -12.181 85.295 1.00 47.35 351 SER A O 1
ATOM 2703 N N . ARG A 1 352 ? 3.841 -10.890 84.165 1.00 45.81 352 ARG A N 1
ATOM 2704 C CA . ARG A 1 352 ? 4.611 -10.887 82.931 1.00 48.51 352 ARG A CA 1
ATOM 2705 C C . ARG A 1 352 ? 5.955 -10.178 83.060 1.00 39.70 352 ARG A C 1
ATOM 2706 O O . ARG A 1 352 ? 6.032 -9.052 83.544 1.00 40.66 352 ARG A O 1
ATOM 2714 N N . LYS A 1 353 ? 7.008 -10.858 82.624 1.00 37.64 353 LYS A N 1
ATOM 2715 C CA . LYS A 1 353 ? 8.344 -10.293 82.576 1.00 43.60 353 LYS A CA 1
ATOM 2716 C C . LYS A 1 353 ? 8.544 -9.624 81.223 1.00 51.81 353 LYS A C 1
ATOM 2717 O O . LYS A 1 353 ? 7.801 -9.901 80.274 1.00 57.23 353 LYS A O 1
ATOM 2723 N N . THR A 1 354 ? 9.532 -8.733 81.130 1.00 35.39 354 THR A N 1
ATOM 2724 C CA . THR A 1 354 ? 9.918 -8.216 79.826 1.00 24.11 354 THR A CA 1
ATOM 2725 C C . THR A 1 354 ? 11.375 -8.583 79.522 1.00 37.78 354 THR A C 1
ATOM 2726 O O . THR A 1 354 ? 12.214 -8.663 80.425 1.00 34.57 354 THR A O 1
ATOM 2730 N N . LYS A 1 355 ? 11.664 -8.830 78.249 1.00 34.44 355 LYS A N 1
ATOM 2731 C CA . LYS A 1 355 ? 13.016 -9.161 77.813 1.00 36.18 355 LYS A CA 1
ATOM 2732 C C . LYS A 1 355 ? 13.904 -7.913 77.857 1.00 27.74 355 LYS A C 1
ATOM 2733 O O . LYS A 1 355 ? 15.135 -8.008 77.869 1.00 25.68 355 LYS A O 1
ATOM 2739 N N . VAL A 1 356 ? 13.255 -6.749 77.869 1.00 32.24 356 VAL A N 1
ATOM 2740 C CA . VAL A 1 356 ? 13.933 -5.456 77.984 1.00 31.20 356 VAL A CA 1
ATOM 2741 C C . VAL A 1 356 ? 14.578 -5.277 79.352 1.00 21.50 356 VAL A C 1
ATOM 2742 O O . VAL A 1 356 ? 13.902 -5.322 80.380 1.00 23.57 356 VAL A O 1
ATOM 2746 N N . PRO A 1 357 ? 15.900 -5.091 79.371 1.00 25.98 357 PRO A N 1
ATOM 2747 C CA . PRO A 1 357 ? 16.532 -4.778 80.648 1.00 23.26 357 PRO A CA 1
ATOM 2748 C C . PRO A 1 357 ? 16.243 -3.317 81.015 1.00 26.57 357 PRO A C 1
ATOM 2749 O O . PRO A 1 357 ? 16.562 -2.393 80.264 1.00 24.56 357 PRO A O 1
ATOM 2753 N N . ILE A 1 358 ? 15.586 -3.127 82.152 1.00 24.51 358 ILE A N 1
ATOM 2754 C CA . ILE A 1 358 ? 15.252 -1.801 82.643 1.00 28.76 358 ILE A CA 1
ATOM 2755 C C . ILE A 1 358 ? 16.080 -1.482 83.880 1.00 30.14 358 ILE A C 1
ATOM 2756 O O . ILE A 1 358 ? 16.088 -2.249 84.846 1.00 24.30 358 ILE A O 1
ATOM 2761 N N . LEU A 1 359 ? 16.782 -0.357 83.841 1.00 24.70 359 LEU A N 1
ATOM 2762 C CA . LEU A 1 359 ? 17.438 0.175 85.023 1.00 17.85 359 LEU A CA 1
ATOM 2763 C C . LEU A 1 359 ? 16.536 1.263 85.575 1.00 20.68 359 LEU A C 1
ATOM 2764 O O . LEU A 1 359 ? 16.211 2.217 84.873 1.00 19.10 359 LEU A O 1
ATOM 2769 N N . ALA A 1 360 ? 16.141 1.118 86.833 1.00 19.33 360 ALA A N 1
ATOM 2770 C CA . ALA A 1 360 ? 15.148 1.987 87.435 1.00 18.00 360 ALA A CA 1
ATOM 2771 C C . ALA A 1 360 ? 15.716 2.628 88.693 1.00 25.85 360 ALA A C 1
ATOM 2772 O O . ALA A 1 360 ? 15.984 1.952 89.688 1.00 24.36 360 ALA A O 1
ATOM 2774 N N . MET A 1 361 ? 15.910 3.942 88.638 1.00 20.64 361 MET A N 1
ATOM 2775 C CA . MET A 1 361 ? 16.566 4.652 89.711 1.00 22.86 361 MET A CA 1
ATOM 2776 C C . MET A 1 361 ? 15.705 5.794 90.198 1.00 18.98 361 MET A C 1
ATOM 2777 O O . MET A 1 361 ? 14.873 6.330 89.461 1.00 16.27 361 MET A O 1
ATOM 2782 N N . SER A 1 362 ? 15.931 6.164 91.446 1.00 16.99 362 SER A N 1
ATOM 2783 C CA . SER A 1 362 ? 15.453 7.426 91.975 1.00 17.95 362 SER A CA 1
ATOM 2784 C C . SER A 1 362 ? 16.374 7.794 93.119 1.00 21.29 362 SER A C 1
ATOM 2785 O O . SER A 1 362 ? 17.112 6.940 93.623 1.00 22.26 362 SER A O 1
ATOM 2788 N N . LEU A 1 363 ? 16.353 9.068 93.516 1.00 23.72 363 LEU A N 1
ATOM 2789 C CA . LEU A 1 363 ? 17.192 9.530 94.607 1.00 28.49 363 LEU A CA 1
ATOM 2790 C C . LEU A 1 363 ? 16.585 9.121 95.946 1.00 27.39 363 LEU A C 1
ATOM 2791 O O . LEU A 1 363 ? 15.364 9.039 96.084 1.00 28.49 363 LEU A O 1
ATOM 2796 N N . GLU A 1 364 ? 17.445 8.858 96.926 1.00 25.23 364 GLU A N 1
ATOM 2797 C CA . GLU A 1 364 ? 16.991 8.465 98.256 1.00 30.45 364 GLU A CA 1
ATOM 2798 C C . GLU A 1 364 ? 15.979 9.448 98.826 1.00 34.42 364 GLU A C 1
ATOM 2799 O O . GLU A 1 364 ? 16.214 10.656 98.852 1.00 32.24 364 GLU A O 1
ATOM 2805 N N . GLY A 1 365 ? 14.841 8.920 99.261 1.00 36.80 365 GLY A N 1
ATOM 2806 C CA . GLY A 1 365 ? 13.794 9.749 99.820 1.00 39.19 365 GLY A CA 1
ATOM 2807 C C . GLY A 1 365 ? 13.090 10.631 98.806 1.00 37.65 365 GLY A C 1
ATOM 2808 O O . GLY A 1 365 ? 12.654 11.723 99.136 1.00 41.40 365 GLY A O 1
ATOM 2809 N N . ASP A 1 366 ? 13.001 10.175 97.564 1.00 32.83 366 ASP A N 1
ATOM 2810 C CA . ASP A 1 366 ? 12.146 10.834 96.586 1.00 25.73 366 ASP A CA 1
ATOM 2811 C C . ASP A 1 366 ? 10.727 10.351 96.846 1.00 29.92 366 ASP A C 1
ATOM 2812 O O . ASP A 1 366 ? 10.408 9.197 96.565 1.00 43.40 366 ASP A O 1
ATOM 2817 N N . PRO A 1 367 ? 9.867 11.234 97.381 1.00 26.48 367 PRO A N 1
ATOM 2818 C CA . PRO A 1 367 ? 8.511 10.826 97.763 1.00 30.44 367 PRO A CA 1
ATOM 2819 C C . PRO A 1 367 ? 7.650 10.554 96.537 1.00 31.90 367 PRO A C 1
ATOM 2820 O O . PRO A 1 367 ? 6.616 9.902 96.644 1.00 36.39 367 PRO A O 1
ATOM 2824 N N . VAL A 1 368 ? 8.091 11.044 95.382 1.00 29.08 368 VAL A N 1
ATOM 2825 C CA . VAL A 1 368 ? 7.380 10.840 94.127 1.00 28.51 368 VAL A CA 1
ATOM 2826 C C . VAL A 1 368 ? 7.773 9.499 93.521 1.00 25.45 368 VAL A C 1
ATOM 2827 O O . VAL A 1 368 ? 6.980 8.874 92.821 1.00 21.84 368 VAL A O 1
ATOM 2831 N N . SER A 1 369 ? 8.997 9.055 93.809 1.00 23.74 369 SER A N 1
ATOM 2832 C CA . SER A 1 369 ? 9.511 7.802 93.255 1.00 30.67 369 SER A CA 1
ATOM 2833 C C . SER A 1 369 ? 10.208 6.928 94.297 1.00 25.95 369 SER A C 1
ATOM 2834 O O . SER A 1 369 ? 11.433 6.894 94.364 1.00 24.40 369 SER A O 1
ATOM 2837 N N . PRO A 1 370 ? 9.426 6.219 95.116 1.00 22.91 370 PRO A N 1
ATOM 2838 C CA . PRO A 1 370 ? 10.042 5.412 96.175 1.00 18.36 370 PRO A CA 1
ATOM 2839 C C . PRO A 1 370 ? 10.849 4.240 95.615 1.00 20.40 370 PRO A C 1
ATOM 2840 O O . PRO A 1 370 ? 10.641 3.804 94.484 1.00 16.83 370 PRO A O 1
ATOM 2844 N N . TYR A 1 371 ? 11.782 3.743 96.409 1.00 21.41 371 TYR A N 1
ATOM 2845 C CA . TYR A 1 371 ? 12.585 2.591 96.016 1.00 28.42 371 TYR A CA 1
ATOM 2846 C C . TYR A 1 371 ? 11.671 1.387 95.709 1.00 29.43 371 TYR A C 1
ATOM 2847 O O . TYR A 1 371 ? 11.900 0.645 94.748 1.00 25.66 371 TYR A O 1
ATOM 2856 N N . SER A 1 372 ? 10.621 1.233 96.511 1.00 28.78 372 SER A N 1
ATOM 2857 C CA . SER A 1 372 ? 9.599 0.211 96.279 1.00 29.93 372 SER A CA 1
ATOM 2858 C C . SER A 1 372 ? 8.978 0.243 94.874 1.00 22.84 372 SER A C 1
ATOM 2859 O O . SER A 1 372 ? 8.711 -0.803 94.275 1.00 27.46 372 SER A O 1
ATOM 2862 N N . ASP A 1 373 ? 8.761 1.436 94.346 1.00 27.00 373 ASP A N 1
ATOM 2863 C CA . ASP A 1 373 ? 8.298 1.584 92.967 1.00 33.40 373 ASP A CA 1
ATOM 2864 C C . ASP A 1 373 ? 9.302 0.978 91.979 1.00 30.31 373 ASP A C 1
ATOM 2865 O O . ASP A 1 373 ? 8.951 0.130 91.142 1.00 22.10 373 ASP A O 1
ATOM 2870 N N . ASN A 1 374 ? 10.554 1.417 92.097 1.00 20.41 374 ASN A N 1
ATOM 2871 C CA . ASN A 1 374 ? 11.633 0.952 91.236 1.00 25.03 374 ASN A CA 1
ATOM 2872 C C . ASN A 1 374 ? 11.990 -0.530 91.393 1.00 24.71 374 ASN A C 1
ATOM 2873 O O . ASN A 1 374 ? 12.366 -1.188 90.425 1.00 24.02 374 ASN A O 1
ATOM 2878 N N . GLN A 1 375 ? 11.854 -1.046 92.609 1.00 19.67 375 GLN A N 1
ATOM 2879 C CA . GLN A 1 375 ? 12.002 -2.477 92.851 1.00 25.28 375 GLN A CA 1
ATOM 2880 C C . GLN A 1 375 ? 10.991 -3.321 92.085 1.00 26.45 375 GLN A C 1
ATOM 2881 O O . GLN A 1 375 ? 11.339 -4.372 91.545 1.00 29.21 375 GLN A O 1
ATOM 2887 N N . MET A 1 376 ? 9.742 -2.864 92.048 1.00 33.33 376 MET A N 1
ATOM 2888 C CA . MET A 1 376 ? 8.698 -3.530 91.274 1.00 33.81 376 MET A CA 1
ATOM 2889 C C . MET A 1 376 ? 9.082 -3.643 89.810 1.00 36.15 376 MET A C 1
ATOM 2890 O O . MET A 1 376 ? 9.072 -4.728 89.224 1.00 29.93 376 MET A O 1
ATOM 2895 N N . VAL A 1 377 ? 9.405 -2.500 89.218 1.00 38.38 377 VAL A N 1
ATOM 2896 C CA . VAL A 1 377 ? 9.795 -2.458 87.818 1.00 35.88 377 VAL A CA 1
ATOM 2897 C C . VAL A 1 377 ? 10.972 -3.404 87.563 1.00 34.93 377 VAL A C 1
ATOM 2898 O O . VAL A 1 377 ? 10.966 -4.168 86.598 1.00 29.40 377 VAL A O 1
ATOM 2902 N N . ALA A 1 378 ? 11.962 -3.380 88.453 1.00 25.80 378 ALA A N 1
ATOM 2903 C CA . ALA A 1 378 ? 13.210 -4.069 88.184 1.00 21.47 378 ALA A CA 1
ATOM 2904 C C . ALA A 1 378 ? 13.010 -5.569 88.188 1.00 35.20 378 ALA A C 1
ATOM 2905 O O . ALA A 1 378 ? 13.650 -6.288 87.419 1.00 30.67 378 ALA A O 1
ATOM 2907 N N . PHE A 1 379 ? 12.115 -6.034 89.050 1.00 39.55 379 PHE A N 1
ATOM 2908 C CA . PHE A 1 379 ? 11.881 -7.462 89.156 1.00 49.79 379 PHE A CA 1
ATOM 2909 C C . PHE A 1 379 ? 11.246 -8.022 87.898 1.00 50.63 379 PHE A C 1
ATOM 2910 O O . PHE A 1 379 ? 11.532 -9.154 87.517 1.00 46.36 379 PHE A O 1
ATOM 2918 N N . PHE A 1 380 ? 10.393 -7.227 87.253 1.00 45.55 380 PHE A N 1
ATOM 2919 C CA . PHE A 1 380 ? 9.672 -7.700 86.076 1.00 46.62 380 PHE A CA 1
ATOM 2920 C C . PHE A 1 380 ? 10.414 -7.428 84.780 1.00 45.04 380 PHE A C 1
ATOM 2921 O O . PHE A 1 380 ? 9.814 -7.410 83.709 1.00 52.17 380 PHE A O 1
ATOM 2929 N N . SER A 1 381 ? 11.726 -7.244 84.898 1.00 31.53 381 SER A N 1
ATOM 2930 C CA . SER A 1 381 ? 12.593 -6.974 83.761 1.00 31.33 381 SER A CA 1
ATOM 2931 C C . SER A 1 381 ? 13.730 -7.983 83.753 1.00 34.69 381 SER A C 1
ATOM 2932 O O . SER A 1 381 ? 14.348 -8.223 84.786 1.00 36.76 381 SER A O 1
ATOM 2935 N N . THR A 1 382 ? 14.008 -8.573 82.592 1.00 35.78 382 THR A N 1
ATOM 2936 C CA . THR A 1 382 ? 15.104 -9.529 82.485 1.00 36.33 382 THR A CA 1
ATOM 2937 C C . THR A 1 382 ? 16.450 -8.819 82.455 1.00 33.02 382 THR A C 1
ATOM 2938 O O . THR A 1 382 ? 16.739 -8.039 81.545 1.00 30.41 382 THR A O 1
ATOM 2942 N N . TYR A 1 383 ? 17.252 -9.114 83.469 1.00 25.30 383 TYR A N 1
ATOM 2943 C CA . TYR A 1 383 ? 18.511 -8.437 83.759 1.00 34.47 383 TYR A CA 1
ATOM 2944 C C . TYR A 1 383 ? 18.254 -6.983 84.187 1.00 32.96 383 TYR A C 1
ATOM 2945 O O . TYR A 1 383 ? 19.127 -6.120 84.042 1.00 28.13 383 TYR A O 1
ATOM 2954 N N . GLY A 1 384 ? 17.055 -6.738 84.717 1.00 25.89 384 GLY A N 1
ATOM 2955 C CA . GLY A 1 384 ? 16.682 -5.445 85.267 1.00 32.01 384 GLY A CA 1
ATOM 2956 C C . GLY A 1 384 ? 17.340 -5.161 86.608 1.00 32.92 384 GLY A C 1
ATOM 2957 O O . GLY A 1 384 ? 17.997 -6.030 87.186 1.00 24.17 384 GLY A O 1
ATOM 2958 N N . LYS A 1 385 ? 17.146 -3.943 87.112 1.00 26.85 385 LYS A N 1
ATOM 2959 C CA . LYS A 1 385 ? 17.863 -3.483 88.293 1.00 30.66 385 LYS A CA 1
ATOM 2960 C C . LYS A 1 385 ? 17.290 -2.165 88.822 1.00 25.19 385 LYS A C 1
ATOM 2961 O O . LYS A 1 385 ? 17.080 -1.204 88.063 1.00 21.70 385 LYS A O 1
ATOM 2967 N N . ALA A 1 386 ? 17.020 -2.128 90.123 1.00 22.98 386 ALA A N 1
ATOM 2968 C CA . ALA A 1 386 ? 16.594 -0.898 90.770 1.00 24.77 386 ALA A CA 1
ATOM 2969 C C . ALA A 1 386 ? 17.741 -0.347 91.591 1.00 26.45 386 ALA A C 1
ATOM 2970 O O . ALA A 1 386 ? 18.570 -1.107 92.082 1.00 24.67 386 ALA A O 1
ATOM 2972 N N . LYS A 1 387 ? 17.786 0.975 91.747 1.00 21.95 387 LYS A N 1
ATOM 2973 C CA . LYS A 1 387 ? 18.795 1.583 92.606 1.00 29.92 387 LYS A CA 1
ATOM 2974 C C . LYS A 1 387 ? 18.218 2.743 93.430 1.00 23.18 387 LYS A C 1
ATOM 2975 O O . LYS A 1 387 ? 17.427 3.542 92.932 1.00 22.71 387 LYS A O 1
ATOM 2981 N N . LYS A 1 388 ? 18.579 2.792 94.706 1.00 21.47 388 LYS A N 1
ATOM 2982 C CA . LYS A 1 388 ? 18.298 3.942 95.545 1.00 29.69 388 LYS A CA 1
ATOM 2983 C C . LYS A 1 388 ? 19.582 4.755 95.620 1.00 31.29 388 LYS A C 1
ATOM 2984 O O . LYS A 1 388 ? 20.557 4.351 96.262 1.00 29.64 388 LYS A O 1
ATOM 2990 N N . ILE A 1 389 ? 19.588 5.893 94.935 1.00 27.51 389 ILE A N 1
ATOM 2991 C CA . ILE A 1 389 ? 20.802 6.677 94.818 1.00 29.26 389 ILE A CA 1
ATOM 2992 C C . ILE A 1 389 ? 21.025 7.491 96.084 1.00 26.40 389 ILE A C 1
ATOM 2993 O O . ILE A 1 389 ? 20.277 8.421 96.370 1.00 23.94 389 ILE A O 1
ATOM 2998 N N . SER A 1 390 ? 22.054 7.119 96.838 1.00 25.06 390 SER A N 1
ATOM 2999 C CA . SER A 1 390 ? 22.472 7.864 98.014 1.00 31.31 390 SER A CA 1
ATOM 3000 C C . SER A 1 390 ? 23.621 8.770 97.632 1.00 31.71 390 SER A C 1
ATOM 3001 O O . SER A 1 390 ? 24.531 8.356 96.913 1.00 30.38 390 SER A O 1
ATOM 3004 N N . SER A 1 391 ? 23.574 10.009 98.107 1.00 25.19 391 SER A N 1
ATOM 3005 C CA . SER A 1 391 ? 24.655 10.955 97.866 1.00 27.51 391 SER A CA 1
ATOM 3006 C C . SER A 1 391 ? 24.643 12.077 98.903 1.00 27.23 391 SER A C 1
ATOM 3007 O O . SER A 1 391 ? 23.641 12.296 99.583 1.00 27.69 391 SER A O 1
ATOM 3010 N N . LYS A 1 392 ? 25.767 12.780 99.016 1.00 29.74 392 LYS A N 1
ATOM 3011 C CA . LYS A 1 392 ? 25.864 13.942 99.904 1.00 37.40 392 LYS A CA 1
ATOM 3012 C C . LYS A 1 392 ? 25.067 15.111 99.361 1.00 33.35 392 LYS A C 1
ATOM 3013 O O . LYS A 1 392 ? 24.370 15.789 100.109 1.00 42.60 392 LYS A O 1
ATOM 3019 N N . THR A 1 393 ? 25.170 15.339 98.054 1.00 39.09 393 THR A N 1
ATOM 3020 C CA . THR A 1 393 ? 24.444 16.426 97.401 1.00 30.73 393 THR A CA 1
ATOM 3021 C C . THR A 1 393 ? 23.475 15.887 96.364 1.00 25.65 393 THR A C 1
ATOM 3022 O O . THR A 1 393 ? 23.619 14.759 95.893 1.00 26.76 393 THR A O 1
ATOM 3026 N N . ILE A 1 394 ? 22.498 16.700 95.985 1.00 17.45 394 ILE A N 1
ATOM 3027 C CA . ILE A 1 394 ? 21.546 16.295 94.959 1.00 28.24 394 ILE A CA 1
ATOM 3028 C C . ILE A 1 394 ? 22.239 16.205 93.599 1.00 31.00 394 ILE A C 1
ATOM 3029 O O . ILE A 1 394 ? 21.977 15.281 92.817 1.00 31.47 394 ILE A O 1
ATOM 3034 N N . THR A 1 395 ? 23.148 17.142 93.331 1.00 26.16 395 THR A N 1
ATOM 3035 C CA . THR A 1 395 ? 23.873 17.143 92.058 1.00 18.01 395 THR A CA 1
ATOM 3036 C C . THR A 1 395 ? 24.672 15.863 91.881 1.00 17.55 395 THR A C 1
ATOM 3037 O O . THR A 1 395 ? 24.751 15.291 90.786 1.00 22.67 395 THR A O 1
ATOM 3041 N N . GLN A 1 396 ? 25.287 15.415 92.961 1.00 21.77 396 GLN A N 1
ATOM 3042 C CA . GLN A 1 396 ? 26.039 14.173 92.901 1.00 23.92 396 GLN A CA 1
ATOM 3043 C C . GLN A 1 396 ? 25.117 12.986 92.581 1.00 25.57 396 GLN A C 1
ATOM 3044 O O . GLN A 1 396 ? 25.482 12.092 91.806 1.00 20.31 396 GLN A O 1
ATOM 3050 N N . GLY A 1 397 ? 23.925 13.001 93.172 1.00 19.14 397 GLY A N 1
ATOM 3051 C CA . GLY A 1 397 ? 22.898 12.013 92.884 1.00 19.21 397 GLY A CA 1
ATOM 3052 C C . GLY A 1 397 ? 22.480 12.036 91.429 1.00 23.98 397 GLY A C 1
ATOM 3053 O O . GLY A 1 397 ? 22.401 10.994 90.781 1.00 20.78 397 GLY A O 1
ATOM 3054 N N . TYR A 1 398 ? 22.227 13.228 90.896 1.00 18.52 398 TYR A N 1
ATOM 3055 C CA . TYR A 1 398 ? 21.897 13.346 89.477 1.00 20.73 398 TYR A CA 1
ATOM 3056 C C . TYR A 1 398 ? 23.025 12.790 88.617 1.00 22.55 398 TYR A C 1
ATOM 3057 O O . TYR A 1 398 ? 22.793 12.002 87.689 1.00 18.78 398 TYR A O 1
ATOM 3066 N N . GLU A 1 399 ? 24.254 13.200 88.928 1.00 23.42 399 GLU A N 1
ATOM 3067 C CA . GLU A 1 399 ? 25.400 12.813 88.113 1.00 29.55 399 GLU A CA 1
ATOM 3068 C C . GLU A 1 399 ? 25.726 11.312 88.178 1.00 30.73 399 GLU A C 1
ATOM 3069 O O . GLU A 1 399 ? 26.031 10.715 87.146 1.00 20.24 399 GLU A O 1
ATOM 3075 N N . GLN A 1 400 ? 25.634 10.710 89.366 1.00 16.88 400 GLN A N 1
ATOM 3076 C CA . GLN A 1 400 ? 25.737 9.251 89.501 1.00 17.47 400 GLN A CA 1
ATOM 3077 C C . GLN A 1 400 ? 24.684 8.555 88.660 1.00 18.22 400 GLN A C 1
ATOM 3078 O O . GLN A 1 400 ? 24.989 7.614 87.932 1.00 28.42 400 GLN A O 1
ATOM 3084 N N . SER A 1 401 ? 23.435 9.006 88.791 1.00 26.36 401 SER A N 1
ATOM 3085 C CA . SER A 1 401 ? 22.303 8.391 88.097 1.00 24.77 401 SER A CA 1
ATOM 3086 C C . SER A 1 401 ? 22.551 8.350 86.603 1.00 26.89 401 SER A C 1
ATOM 3087 O O . SER A 1 401 ? 22.350 7.328 85.936 1.00 22.62 401 SER A O 1
ATOM 3090 N N . LEU A 1 402 ? 22.994 9.488 86.090 1.00 22.70 402 LEU A N 1
ATOM 3091 C CA . LEU A 1 402 ? 23.236 9.657 84.672 1.00 22.44 402 LEU A CA 1
ATOM 3092 C C . LEU A 1 402 ? 24.431 8.845 84.205 1.00 22.97 402 LEU A C 1
ATOM 3093 O O . LEU A 1 402 ? 24.457 8.367 83.066 1.00 27.89 402 LEU A O 1
ATOM 3098 N N . ASP A 1 403 ? 25.434 8.696 85.066 1.00 22.49 403 ASP A N 1
ATOM 3099 C CA . ASP A 1 403 ? 26.579 7.847 84.726 1.00 25.09 403 ASP A CA 1
ATOM 3100 C C . ASP A 1 403 ? 26.170 6.369 84.589 1.00 25.11 403 ASP A C 1
ATOM 3101 O O . ASP A 1 403 ? 26.620 5.669 83.675 1.00 24.63 403 ASP A O 1
ATOM 3106 N N . LEU A 1 404 ? 25.318 5.913 85.504 1.00 23.23 404 LEU A N 1
ATOM 3107 C CA . LEU A 1 404 ? 24.756 4.560 85.487 1.00 31.07 404 LEU A CA 1
ATOM 3108 C C . LEU A 1 404 ? 23.873 4.321 84.263 1.00 30.51 404 LEU A C 1
ATOM 3109 O O . LEU A 1 404 ? 23.802 3.203 83.723 1.00 20.49 404 LEU A O 1
ATOM 3114 N N . ALA A 1 405 ? 23.193 5.388 83.850 1.00 20.92 405 ALA A N 1
ATOM 3115 C CA . ALA A 1 405 ? 22.311 5.368 82.692 1.00 22.75 405 ALA A CA 1
ATOM 3116 C C . ALA A 1 405 ? 23.092 5.129 81.416 1.00 27.92 405 ALA A C 1
ATOM 3117 O O . ALA A 1 405 ? 22.729 4.282 80.601 1.00 21.10 405 ALA A O 1
ATOM 3119 N N . ILE A 1 406 ? 24.153 5.903 81.227 1.00 26.44 406 ILE A N 1
ATOM 3120 C CA . ILE A 1 406 ? 24.929 5.815 80.001 1.00 30.08 406 ILE A CA 1
ATOM 3121 C C . ILE A 1 406 ? 25.664 4.462 79.925 1.00 31.06 406 ILE A C 1
ATOM 3122 O O . ILE A 1 406 ? 25.801 3.876 78.843 1.00 27.19 406 ILE A O 1
ATOM 3127 N N . LYS A 1 407 ? 26.106 3.957 81.074 1.00 29.61 407 LYS A N 1
ATOM 3128 C CA . LYS A 1 407 ? 26.737 2.630 81.124 1.00 29.61 407 LYS A CA 1
ATOM 3129 C C . LYS A 1 407 ? 25.769 1.526 80.705 1.00 25.61 407 LYS A C 1
ATOM 3130 O O . LYS A 1 407 ? 26.139 0.593 79.980 1.00 30.80 407 LYS A O 1
ATOM 3136 N N . TRP A 1 408 ? 24.532 1.650 81.170 1.00 27.52 408 TRP A N 1
ATOM 3137 C CA . TRP A 1 408 ? 23.474 0.711 80.827 1.00 30.80 408 TRP A CA 1
ATOM 3138 C C . TRP A 1 408 ? 23.250 0.737 79.321 1.00 32.41 408 TRP A C 1
ATOM 3139 O O . TRP A 1 408 ? 23.146 -0.309 78.680 1.00 28.74 408 TRP A O 1
ATOM 3150 N N . LEU A 1 409 ? 23.194 1.941 78.757 1.00 30.44 409 LEU A N 1
ATOM 3151 C CA . LEU A 1 409 ? 22.966 2.094 77.324 1.00 30.33 409 LEU A CA 1
ATOM 3152 C C . LEU A 1 409 ? 24.178 1.652 76.523 1.00 27.32 409 LEU A C 1
ATOM 3153 O O . LEU A 1 409 ? 24.045 1.041 75.468 1.00 31.88 409 LEU A O 1
ATOM 3158 N N . GLU A 1 410 ? 25.359 1.956 77.038 1.00 25.77 410 GLU A N 1
ATOM 3159 C CA . GLU A 1 410 ? 26.599 1.473 76.461 1.00 30.38 410 GLU A CA 1
ATOM 3160 C C . GLU A 1 410 ? 26.579 -0.052 76.384 1.00 36.76 410 GLU A C 1
ATOM 3161 O O . GLU A 1 410 ? 26.885 -0.628 75.337 1.00 42.91 410 GLU A O 1
ATOM 3167 N N . ASP A 1 411 ? 26.206 -0.702 77.488 1.00 31.01 411 ASP A N 1
ATOM 3168 C CA . ASP A 1 411 ? 26.215 -2.169 77.551 1.00 36.30 411 ASP A CA 1
ATOM 3169 C C . ASP A 1 411 ? 25.150 -2.836 76.683 1.00 31.66 411 ASP A C 1
ATOM 3170 O O . ASP A 1 411 ? 25.406 -3.874 76.073 1.00 39.61 411 ASP A O 1
ATOM 3175 N N . GLU A 1 412 ? 23.964 -2.246 76.618 1.00 22.46 412 GLU A N 1
ATOM 3176 C CA . GLU A 1 412 ? 22.844 -2.930 75.984 1.00 29.04 412 GLU A CA 1
ATOM 3177 C C . GLU A 1 412 ? 22.572 -2.456 74.562 1.00 29.48 412 GLU A C 1
ATOM 3178 O O . GLU A 1 412 ? 22.074 -3.224 73.738 1.00 23.01 412 GLU A O 1
ATOM 3184 N N . LEU A 1 413 ? 22.914 -1.199 74.277 1.00 26.39 413 LEU A N 1
ATOM 3185 C CA . LEU A 1 413 ? 22.679 -0.603 72.963 1.00 26.60 413 LEU A CA 1
ATOM 3186 C C . LEU A 1 413 ? 23.879 -0.714 72.015 1.00 34.77 413 LEU A C 1
ATOM 3187 O O . LEU A 1 413 ? 23.703 -1.019 70.836 1.00 32.64 413 LEU A O 1
ATOM 3192 N N . LEU A 1 414 ? 25.090 -0.451 72.511 1.00 23.20 414 LEU A N 1
ATOM 3193 C CA . LEU A 1 414 ? 26.290 -0.569 71.675 1.00 27.57 414 LEU A CA 1
ATOM 3194 C C . LEU A 1 414 ? 26.832 -1.994 71.774 1.00 33.83 414 LEU A C 1
ATOM 3195 O O . LEU A 1 414 ? 28.038 -2.216 71.862 1.00 37.87 414 LEU A O 1
ATOM 3200 N N . ARG A 1 415 ? 25.913 -2.951 71.740 1.00 39.88 415 ARG A N 1
ATOM 3201 C CA . ARG A 1 415 ? 26.174 -4.341 72.126 1.00 43.77 415 ARG A CA 1
ATOM 3202 C C . ARG A 1 415 ? 26.929 -5.186 71.085 1.00 51.85 415 ARG A C 1
ATOM 3203 O O . ARG A 1 415 ? 26.497 -5.347 69.936 1.00 52.64 415 ARG A O 1
ATOM 3212 N N . LYS B 1 18 ? -17.842 9.988 43.933 1.00 49.88 18 LYS B N 1
ATOM 3213 C CA . LYS B 1 18 ? -19.103 10.666 43.678 1.00 47.96 18 LYS B CA 1
ATOM 3214 C C . LYS B 1 18 ? -19.511 10.559 42.210 1.00 46.49 18 LYS B C 1
ATOM 3215 O O . LYS B 1 18 ? -18.663 10.575 41.315 1.00 39.57 18 LYS B O 1
ATOM 3221 N N . GLN B 1 19 ? -20.814 10.429 41.973 1.00 45.05 19 GLN B N 1
ATOM 3222 C CA . GLN B 1 19 ? -21.379 10.658 40.645 1.00 38.19 19 GLN B CA 1
ATOM 3223 C C . GLN B 1 19 ? -21.917 12.090 40.603 1.00 38.67 19 GLN B C 1
ATOM 3224 O O . GLN B 1 19 ? -22.947 12.363 39.977 1.00 34.76 19 GLN B O 1
ATOM 3230 N N . ALA B 1 20 ? -21.229 13.000 41.288 1.00 36.33 20 ALA B N 1
ATOM 3231 C CA . ALA B 1 20 ? -21.707 14.375 41.426 1.00 37.84 20 ALA B CA 1
ATOM 3232 C C . ALA B 1 20 ? -21.916 15.079 40.081 1.00 31.99 20 ALA B C 1
ATOM 3233 O O . ALA B 1 20 ? -21.291 14.735 39.074 1.00 28.15 20 ALA B O 1
ATOM 3235 N N . LYS B 1 21 ? -22.813 16.061 40.096 1.00 31.96 21 LYS B N 1
ATOM 3236 C CA . LYS B 1 21 ? -23.219 16.818 38.921 1.00 30.53 21 LYS B CA 1
ATOM 3237 C C . LYS B 1 21 ? -22.043 17.611 38.324 1.00 30.10 21 LYS B C 1
ATOM 3238 O O . LYS B 1 21 ? -21.395 18.379 39.020 1.00 31.05 21 LYS B O 1
ATOM 3244 N N . GLU B 1 22 ? -21.775 17.426 37.036 1.00 30.40 22 GLU B N 1
ATOM 3245 C CA . GLU B 1 22 ? -20.606 18.050 36.410 1.00 28.00 22 GLU B CA 1
ATOM 3246 C C . GLU B 1 22 ? -20.785 19.568 36.278 1.00 27.02 22 GLU B C 1
ATOM 3247 O O . GLU B 1 22 ? -21.866 20.051 35.928 1.00 19.09 22 GLU B O 1
ATOM 3253 N N . THR B 1 23 ? -19.702 20.288 36.559 1.00 17.90 23 THR B N 1
ATOM 3254 C CA . THR B 1 23 ? -19.670 21.747 36.643 1.00 20.73 23 THR B CA 1
ATOM 3255 C C . THR B 1 23 ? -20.440 22.479 35.544 1.00 18.35 23 THR B C 1
ATOM 3256 O O . THR B 1 23 ? -21.295 23.308 35.828 1.00 18.91 23 THR B O 1
ATOM 3260 N N . SER B 1 24 ? -20.142 22.157 34.291 1.00 17.82 24 SER B N 1
ATOM 3261 C CA . SER B 1 24 ? -20.747 22.861 33.170 1.00 21.54 24 SER B CA 1
ATOM 3262 C C . SER B 1 24 ? -22.260 22.632 33.054 1.00 23.40 24 SER B C 1
ATOM 3263 O O . SER B 1 24 ? -22.939 23.343 32.330 1.00 23.76 24 SER B O 1
ATOM 3266 N N . ALA B 1 25 ? -22.780 21.635 33.758 1.00 25.47 25 ALA B N 1
ATOM 3267 C CA . ALA B 1 25 ? -24.186 21.258 33.614 1.00 30.66 25 ALA B CA 1
ATOM 3268 C C . ALA B 1 25 ? -25.010 21.881 34.728 1.00 26.83 25 ALA B C 1
ATOM 3269 O O . ALA B 1 25 ? -26.234 21.910 34.667 1.00 25.47 25 ALA B O 1
ATOM 3271 N N . LEU B 1 26 ? -24.315 22.402 35.736 1.00 23.78 26 LEU B N 1
ATOM 3272 C CA . LEU B 1 26 ? -24.946 22.927 36.947 1.00 18.46 26 LEU B CA 1
ATOM 3273 C C . LEU B 1 26 ? -25.903 24.088 36.716 1.00 25.03 26 LEU B C 1
ATOM 3274 O O . LEU B 1 26 ? -27.013 24.092 37.246 1.00 26.68 26 LEU B O 1
ATOM 3279 N N . THR B 1 27 ? -25.454 25.096 35.967 1.00 24.42 27 THR B N 1
ATOM 3280 C CA . THR B 1 27 ? -26.244 26.314 35.772 1.00 29.38 27 THR B CA 1
ATOM 3281 C C . THR B 1 27 ? -27.471 26.038 34.906 1.00 26.49 27 THR B C 1
ATOM 3282 O O . THR B 1 27 ? -27.368 25.425 33.838 1.00 21.43 27 THR B O 1
ATOM 3286 N N . GLN B 1 28 ? -28.631 26.484 35.384 1.00 26.53 28 GLN B N 1
ATOM 3287 C CA . GLN B 1 28 ? -29.901 26.290 34.678 1.00 23.04 28 GLN B CA 1
ATOM 3288 C C . GLN B 1 28 ? -30.273 27.499 33.801 1.00 25.20 28 GLN B C 1
ATOM 3289 O O . GLN B 1 28 ? -30.317 28.640 34.273 1.00 24.01 28 GLN B O 1
ATOM 3295 N N . TYR B 1 29 ? -30.541 27.232 32.525 1.00 21.80 29 TYR B N 1
ATOM 3296 C CA . TYR B 1 29 ? -30.864 28.267 31.548 1.00 27.44 29 TYR B CA 1
ATOM 3297 C C . TYR B 1 29 ? -32.266 28.027 30.983 1.00 25.75 29 TYR B C 1
ATOM 3298 O O . TYR B 1 29 ? -32.682 26.882 30.836 1.00 21.26 29 TYR B O 1
ATOM 3307 N N . MET B 1 30 ? -32.986 29.105 30.681 1.00 23.65 30 MET B N 1
ATOM 3308 C CA . MET B 1 30 ? -34.241 29.022 29.925 1.00 25.16 30 MET B CA 1
ATOM 3309 C C . MET B 1 30 ? -33.924 28.413 28.572 1.00 25.54 30 MET B C 1
ATOM 3310 O O . MET B 1 30 ? -32.811 28.568 28.086 1.00 25.31 30 MET B O 1
ATOM 3315 N N . PRO B 1 31 ? -34.899 27.715 27.961 1.00 22.51 31 PRO B N 1
ATOM 3316 C CA . PRO B 1 31 ? -34.625 27.076 26.672 1.00 28.32 31 PRO B CA 1
ATOM 3317 C C . PRO B 1 31 ? -34.133 28.052 25.616 1.00 28.06 31 PRO B C 1
ATOM 3318 O O . PRO B 1 31 ? -33.234 27.696 24.849 1.00 21.67 31 PRO B O 1
ATOM 3322 N N . THR B 1 32 ? -34.674 29.265 25.582 1.00 28.15 32 THR B N 1
ATOM 3323 C CA . THR B 1 32 ? -34.218 30.220 24.581 1.00 22.86 32 THR B CA 1
ATOM 3324 C C . THR B 1 32 ? -32.766 30.637 24.821 1.00 21.02 32 THR B C 1
ATOM 3325 O O . THR B 1 32 ? -32.022 30.885 23.868 1.00 28.74 32 THR B O 1
ATOM 3329 N N . SER B 1 33 ? -32.364 30.709 26.091 1.00 21.31 33 SER B N 1
ATOM 3330 C CA . SER B 1 33 ? -30.965 31.015 26.414 1.00 20.37 33 SER B CA 1
ATOM 3331 C C . SER B 1 33 ? -30.015 29.849 26.115 1.00 18.62 33 SER B C 1
ATOM 3332 O O . SER B 1 33 ? -28.867 30.076 25.748 1.00 19.75 33 SER B O 1
ATOM 3335 N N . GLN B 1 34 ? -30.489 28.611 26.282 1.00 19.69 34 GLN B N 1
ATOM 3336 C CA . GLN B 1 34 ? -29.682 27.433 25.970 1.00 21.85 34 GLN B CA 1
ATOM 3337 C C . GLN B 1 34 ? -29.348 27.442 24.485 1.00 21.53 34 GLN B C 1
ATOM 3338 O O . GLN B 1 34 ? -28.237 27.076 24.060 1.00 18.25 34 GLN B O 1
ATOM 3344 N N . SER B 1 35 ? -30.321 27.869 23.690 1.00 20.35 35 SER B N 1
ATOM 3345 C CA . SER B 1 35 ? -30.113 28.012 22.258 1.00 23.37 35 SER B CA 1
ATOM 3346 C C . SER B 1 35 ? -29.059 29.089 21.979 1.00 22.80 35 SER B C 1
ATOM 3347 O O . SER B 1 35 ? -28.279 28.962 21.045 1.00 24.45 35 SER B O 1
ATOM 3350 N N . LEU B 1 36 ? -29.031 30.147 22.787 1.00 18.88 36 LEU B N 1
ATOM 3351 C CA . LEU B 1 36 ? -28.028 31.180 22.592 1.00 23.50 36 LEU B CA 1
ATOM 3352 C C . LEU B 1 36 ? -26.635 30.633 22.937 1.00 21.67 36 LEU B C 1
ATOM 3353 O O . LEU B 1 36 ? -25.664 30.922 22.248 1.00 18.36 36 LEU B O 1
ATOM 3358 N N . LEU B 1 37 ? -26.558 29.842 24.003 1.00 20.74 37 LEU B N 1
ATOM 3359 C CA . LEU B 1 37 ? -25.314 29.204 24.404 1.00 22.45 37 LEU B CA 1
ATOM 3360 C C . LEU B 1 37 ? -24.813 28.247 23.329 1.00 21.37 37 LEU B C 1
ATOM 3361 O O . LEU B 1 37 ? -23.600 28.116 23.110 1.00 15.81 37 LEU B O 1
ATOM 3366 N N . ASP B 1 38 ? -25.735 27.563 22.663 1.00 17.15 38 ASP B N 1
ATOM 3367 C CA . ASP B 1 38 ? -25.324 26.609 21.638 1.00 20.43 38 ASP B CA 1
ATOM 3368 C C . ASP B 1 38 ? -24.755 27.333 20.425 1.00 25.86 38 ASP B C 1
ATOM 3369 O O . ASP B 1 38 ? -23.819 26.851 19.784 1.00 22.99 38 ASP B O 1
ATOM 3374 N N . GLU B 1 39 ? -25.322 28.500 20.137 1.00 23.36 39 GLU B N 1
ATOM 3375 C CA . GLU B 1 39 ? -24.844 29.370 19.068 1.00 26.26 39 GLU B CA 1
ATOM 3376 C C . GLU B 1 39 ? -23.434 29.905 19.350 1.00 25.77 39 GLU B C 1
ATOM 3377 O O . GLU B 1 39 ? -22.598 29.988 18.451 1.00 27.61 39 GLU B O 1
ATOM 3383 N N . ILE B 1 40 ? -23.188 30.288 20.600 1.00 19.60 40 ILE B N 1
ATOM 3384 C CA . ILE B 1 40 ? -21.891 30.775 21.040 1.00 24.14 40 ILE B CA 1
ATOM 3385 C C . ILE B 1 40 ? -20.815 29.683 20.948 1.00 23.27 40 ILE B C 1
ATOM 3386 O O . ILE B 1 40 ? -19.723 29.914 20.417 1.00 19.84 40 ILE B O 1
ATOM 3391 N N . LYS B 1 41 ? -21.135 28.501 21.468 1.00 22.55 41 LYS B N 1
ATOM 3392 C CA . LYS B 1 41 ? -20.213 27.370 21.462 1.00 22.74 41 LYS B CA 1
ATOM 3393 C C . LYS B 1 41 ? -19.817 27.013 20.036 1.00 22.85 41 LYS B C 1
ATOM 3394 O O . LYS B 1 41 ? -18.645 26.813 19.736 1.00 29.77 41 LYS B O 1
ATOM 3400 N N . GLU B 1 42 ? -20.804 26.949 19.156 1.00 18.49 42 GLU B N 1
ATOM 3401 C CA . GLU B 1 42 ? -20.556 26.595 17.764 1.00 23.74 42 GLU B CA 1
ATOM 3402 C C . GLU B 1 42 ? -19.686 27.633 17.036 1.00 29.09 42 GLU B C 1
ATOM 3403 O O . GLU B 1 42 ? -18.868 27.279 16.181 1.00 29.08 42 GLU B O 1
ATOM 3409 N N . LYS B 1 43 ? -19.849 28.909 17.371 1.00 21.22 43 LYS B N 1
ATOM 3410 C CA . LYS B 1 43 ? -19.027 29.943 16.737 1.00 27.16 43 LYS B CA 1
ATOM 3411 C C . LYS B 1 43 ? -17.608 29.977 17.308 1.00 28.93 43 LYS B C 1
ATOM 3412 O O . LYS B 1 43 ? -16.626 30.132 16.564 1.00 26.20 43 LYS B O 1
ATOM 3418 N N . ASN B 1 44 ? -17.512 29.843 18.631 1.00 30.57 44 ASN B N 1
ATOM 3419 C CA . ASN B 1 44 ? -16.230 29.837 19.331 1.00 24.30 44 ASN B CA 1
ATOM 3420 C C . ASN B 1 44 ? -15.367 28.669 18.900 1.00 26.65 44 ASN B C 1
ATOM 3421 O O . ASN B 1 44 ? -14.187 28.845 18.604 1.00 28.94 44 ASN B O 1
ATOM 3426 N N . GLY B 1 45 ? -15.964 27.477 18.909 1.00 17.49 45 GLY B N 1
ATOM 3427 C CA . GLY B 1 45 ? -15.257 26.240 18.602 1.00 19.75 45 GLY B CA 1
ATOM 3428 C C . GLY B 1 45 ? -14.283 25.827 19.702 1.00 21.54 45 GLY B C 1
ATOM 3429 O O . GLY B 1 45 ? -13.492 24.899 19.520 1.00 19.30 45 GLY B O 1
ATOM 3430 N N . PHE B 1 46 ? -14.355 26.491 20.855 1.00 19.32 46 PHE B N 1
ATOM 3431 C CA . PHE B 1 46 ? -13.389 26.266 21.938 1.00 20.14 46 PHE B CA 1
ATOM 3432 C C . PHE B 1 46 ? -13.390 24.814 22.406 1.00 23.45 46 PHE B C 1
ATOM 3433 O O . PHE B 1 46 ? -14.440 24.182 22.423 1.00 23.21 46 PHE B O 1
ATOM 3441 N N . SER B 1 47 ? -12.223 24.281 22.772 1.00 13.57 47 SER B N 1
ATOM 3442 C CA . SER B 1 47 ? -12.171 22.880 23.210 1.00 17.38 47 SER B CA 1
ATOM 3443 C C . SER B 1 47 ? -12.199 22.759 24.726 1.00 18.19 47 SER B C 1
ATOM 3444 O O . SER B 1 47 ? -11.993 21.680 25.282 1.00 15.85 47 SER B O 1
ATOM 3447 N N . TRP B 1 48 ? -12.483 23.874 25.393 1.00 19.82 48 TRP B N 1
ATOM 3448 C CA . TRP B 1 48 ? -12.593 23.885 26.843 1.00 19.58 48 TRP B CA 1
ATOM 3449 C C . TRP B 1 48 ? -13.830 24.657 27.275 1.00 25.20 48 TRP B C 1
ATOM 3450 O O . TRP B 1 48 ? -14.115 25.715 26.722 1.00 22.53 48 TRP B O 1
ATOM 3461 N N . TYR B 1 49 ? -14.549 24.130 28.266 1.00 15.52 49 TYR B N 1
ATOM 3462 C CA . TYR B 1 49 ? -15.600 24.885 28.950 1.00 15.32 49 TYR B CA 1
ATOM 3463 C C . TYR B 1 49 ? -14.987 26.052 29.729 1.00 22.18 49 TYR B C 1
ATOM 3464 O O . TYR B 1 49 ? -15.326 27.222 29.500 1.00 17.08 49 TYR B O 1
ATOM 3473 N N . ARG B 1 50 ? -14.073 25.726 30.637 1.00 20.28 50 ARG B N 1
ATOM 3474 C CA . ARG B 1 50 ? -13.374 26.732 31.426 1.00 17.95 50 ARG B CA 1
ATOM 3475 C C . ARG B 1 50 ? -12.458 27.598 30.568 1.00 16.33 50 ARG B C 1
ATOM 3476 O O . ARG B 1 50 ? -11.880 27.138 29.582 1.00 17.97 50 ARG B O 1
ATOM 3484 N N . ASN B 1 51 ? -12.349 28.868 30.936 1.00 17.06 51 ASN B N 1
ATOM 3485 C CA . ASN B 1 51 ? -11.302 29.708 30.389 1.00 16.88 51 ASN B CA 1
ATOM 3486 C C . ASN B 1 51 ? -10.019 29.286 31.087 1.00 14.25 51 ASN B C 1
ATOM 3487 O O . ASN B 1 51 ? -9.871 29.496 32.290 1.00 21.08 51 ASN B O 1
ATOM 3492 N N . LEU B 1 52 ? -9.124 28.634 30.346 1.00 14.32 52 LEU B N 1
ATOM 3493 C CA . LEU B 1 52 ? -7.829 28.234 30.867 1.00 15.13 52 LEU B CA 1
ATOM 3494 C C . LEU B 1 52 ? -6.978 29.462 31.113 1.00 24.10 52 LEU B C 1
ATOM 3495 O O . LEU B 1 52 ? -6.981 30.385 30.308 1.00 29.54 52 LEU B O 1
ATOM 3500 N N . ARG B 1 53 ? -6.274 29.478 32.237 1.00 16.46 53 ARG B N 1
ATOM 3501 C CA . ARG B 1 53 ? -5.319 30.539 32.514 1.00 13.62 53 ARG B CA 1
ATOM 3502 C C . ARG B 1 53 ? -3.942 29.983 32.827 1.00 18.13 53 ARG B C 1
ATOM 3503 O O . ARG B 1 53 ? -3.389 30.231 33.899 1.00 16.46 53 ARG B O 1
ATOM 3511 N N . ARG B 1 54 ? -3.392 29.235 31.873 1.00 17.08 54 ARG B N 1
ATOM 3512 C CA . ARG B 1 54 ? -2.114 28.545 32.065 1.00 23.45 54 ARG B CA 1
ATOM 3513 C C . ARG B 1 54 ? -0.994 29.450 32.583 1.00 28.25 54 ARG B C 1
ATOM 3514 O O . ARG B 1 54 ? -0.273 29.085 33.514 1.00 21.52 54 ARG B O 1
ATOM 3522 N N . LEU B 1 55 ? -0.854 30.626 31.977 1.00 23.07 55 LEU B N 1
ATOM 3523 C CA . LEU B 1 55 ? 0.244 31.530 32.313 1.00 23.34 55 LEU B CA 1
ATOM 3524 C C . LEU B 1 55 ? 0.014 32.237 33.657 1.00 14.91 55 LEU B C 1
ATOM 3525 O O . LEU B 1 55 ? 0.953 32.450 34.431 1.00 22.41 55 LEU B O 1
ATOM 3530 N N . GLN B 1 56 ? -1.236 32.589 33.925 1.00 16.53 56 GLN B N 1
ATOM 3531 C CA . GLN B 1 56 ? -1.610 33.171 35.201 1.00 16.11 56 GLN B CA 1
ATOM 3532 C C . GLN B 1 56 ? -1.372 32.158 36.299 1.00 20.66 56 GLN B C 1
ATOM 3533 O O . GLN B 1 56 ? -0.828 32.491 37.349 1.00 19.66 56 GLN B O 1
ATOM 3539 N N . TRP B 1 57 ? -1.795 30.912 36.064 1.00 14.53 57 TRP B N 1
ATOM 3540 C CA . TRP B 1 57 ? -1.602 29.873 37.071 1.00 15.31 57 TRP B CA 1
ATOM 3541 C C . TRP B 1 57 ? -0.133 29.639 37.403 1.00 19.38 57 TRP B C 1
ATOM 3542 O O . TRP B 1 57 ? 0.224 29.575 38.577 1.00 25.02 57 TRP B O 1
ATOM 3553 N N . VAL B 1 58 ? 0.717 29.553 36.382 1.00 17.25 58 VAL B N 1
ATOM 3554 C CA . VAL B 1 58 ? 2.158 29.411 36.606 1.00 17.69 58 VAL B CA 1
ATOM 3555 C C . VAL B 1 58 ? 2.709 30.588 37.428 1.00 22.00 58 VAL B C 1
ATOM 3556 O O . VAL B 1 58 ? 3.402 30.388 38.423 1.00 25.89 58 VAL B O 1
ATOM 3560 N N . TRP B 1 59 ? 2.398 31.804 36.980 1.00 19.34 59 TRP B N 1
ATOM 3561 C CA . TRP B 1 59 ? 2.635 33.053 37.720 1.00 24.48 59 TRP B CA 1
ATOM 3562 C C . TRP B 1 59 ? 2.310 32.917 39.217 1.00 27.06 59 TRP B C 1
ATOM 3563 O O . TRP B 1 59 ? 3.125 33.231 40.077 1.00 22.56 59 TRP B O 1
ATOM 3574 N N . GLN B 1 60 ? 1.121 32.416 39.523 1.00 29.64 60 GLN B N 1
ATOM 3575 C CA . GLN B 1 60 ? 0.710 32.229 40.907 1.00 30.54 60 GLN B CA 1
ATOM 3576 C C . GLN B 1 60 ? 1.442 31.098 41.646 1.00 25.96 60 GLN B C 1
ATOM 3577 O O . GLN B 1 60 ? 1.411 31.047 42.872 1.00 22.38 60 GLN B O 1
ATOM 3583 N N . GLY B 1 61 ? 2.083 30.182 40.921 1.00 25.68 61 GLY B N 1
ATOM 3584 C CA . GLY B 1 61 ? 2.843 29.132 41.585 1.00 28.68 61 GLY B CA 1
ATOM 3585 C C . GLY B 1 61 ? 2.665 27.688 41.127 1.00 26.79 61 GLY B C 1
ATOM 3586 O O . GLY B 1 61 ? 3.166 26.775 41.780 1.00 28.50 61 GLY B O 1
ATOM 3587 N N . VAL B 1 62 ? 1.958 27.460 40.021 1.00 20.93 62 VAL B N 1
ATOM 3588 C CA . VAL B 1 62 ? 1.918 26.115 39.449 1.00 23.86 62 VAL B CA 1
ATOM 3589 C C . VAL B 1 62 ? 3.151 25.912 38.577 1.00 29.55 62 VAL B C 1
ATOM 3590 O O . VAL B 1 62 ? 3.553 26.814 37.846 1.00 29.48 62 VAL B O 1
ATOM 3594 N N . ASP B 1 63 ? 3.765 24.740 38.667 1.00 25.09 63 ASP B N 1
ATOM 3595 C CA . ASP B 1 63 ? 4.856 24.397 37.758 1.00 33.57 63 ASP B CA 1
ATOM 3596 C C . ASP B 1 63 ? 4.260 24.045 36.402 1.00 31.40 63 ASP B C 1
ATOM 3597 O O . ASP B 1 63 ? 3.327 23.244 36.338 1.00 27.75 63 ASP B O 1
ATOM 3602 N N . PRO B 1 64 ? 4.800 24.636 35.317 1.00 32.34 64 PRO B N 1
ATOM 3603 C CA . PRO B 1 64 ? 4.283 24.459 33.952 1.00 32.15 64 PRO B CA 1
ATOM 3604 C C . PRO B 1 64 ? 4.254 23.008 33.490 1.00 31.80 64 PRO B C 1
ATOM 3605 O O . PRO B 1 64 ? 3.357 22.642 32.731 1.00 25.33 64 PRO B O 1
ATOM 3609 N N . ILE B 1 65 ? 5.223 22.205 33.919 1.00 30.72 65 ILE B N 1
ATOM 3610 C CA . ILE B 1 65 ? 5.282 20.803 33.496 1.00 31.87 65 ILE B CA 1
ATOM 3611 C C . ILE B 1 65 ? 4.157 20.012 34.151 1.00 28.81 65 ILE B C 1
ATOM 3612 O O . ILE B 1 65 ? 3.441 19.283 33.481 1.00 26.16 65 ILE B O 1
ATOM 3617 N N . GLU B 1 66 ? 3.998 20.174 35.462 1.00 23.86 66 GLU B N 1
ATOM 3618 C CA . GLU B 1 66 ? 2.946 19.472 36.199 1.00 28.16 66 GLU B CA 1
ATOM 3619 C C . GLU B 1 66 ? 1.550 19.969 35.816 1.00 24.56 66 GLU B C 1
ATOM 3620 O O . GLU B 1 66 ? 0.580 19.200 35.787 1.00 16.56 66 GLU B O 1
ATOM 3626 N N . GLN B 1 67 ? 1.457 21.261 35.508 1.00 19.35 67 GLN B N 1
ATOM 3627 C CA . GLN B 1 67 ? 0.254 21.798 34.881 1.00 21.79 67 GLN B CA 1
ATOM 3628 C C . GLN B 1 67 ? -0.082 21.006 33.613 1.00 19.99 67 GLN B C 1
ATOM 3629 O O . GLN B 1 67 ? -1.235 20.610 33.388 1.00 16.03 67 GLN B O 1
ATOM 3635 N N . GLU B 1 68 ? 0.922 20.753 32.783 1.00 15.39 68 GLU B N 1
ATOM 3636 C CA . GLU B 1 68 ? 0.627 20.115 31.507 1.00 21.11 68 GLU B CA 1
ATOM 3637 C C . GLU B 1 68 ? 0.304 18.642 31.726 1.00 17.20 68 GLU B C 1
ATOM 3638 O O . GLU B 1 68 ? -0.505 18.069 31.009 1.00 21.61 68 GLU B O 1
ATOM 3644 N N . GLN B 1 69 ? 0.913 18.038 32.738 1.00 21.83 69 GLN B N 1
ATOM 3645 C CA . GLN B 1 69 ? 0.596 16.646 33.076 1.00 21.70 69 GLN B CA 1
ATOM 3646 C C . GLN B 1 69 ? -0.871 16.517 33.529 1.00 20.12 69 GLN B C 1
ATOM 3647 O O . GLN B 1 69 ? -1.566 15.585 33.144 1.00 17.42 69 GLN B O 1
ATOM 3653 N N . VAL B 1 70 ? -1.339 17.467 34.332 1.00 16.44 70 VAL B N 1
ATOM 3654 C CA . VAL B 1 70 ? -2.725 17.481 34.800 1.00 21.93 70 VAL B CA 1
ATOM 3655 C C . VAL B 1 70 ? -3.716 17.724 33.662 1.00 19.09 70 VAL B C 1
ATOM 3656 O O . VAL B 1 70 ? -4.693 16.988 33.503 1.00 14.93 70 VAL B O 1
ATOM 3660 N N . LEU B 1 71 ? -3.449 18.740 32.854 1.00 17.29 71 LEU B N 1
ATOM 3661 C CA . LEU B 1 71 ? -4.326 19.056 31.742 1.00 16.74 71 LEU B CA 1
ATOM 3662 C C . LEU B 1 71 ? -4.376 17.937 30.714 1.00 16.02 71 LEU B C 1
ATOM 3663 O O . LEU B 1 71 ? -5.397 17.744 30.074 1.00 17.87 71 LEU B O 1
ATOM 3668 N N . ALA B 1 72 ? -3.259 17.221 30.543 1.00 20.33 72 ALA B N 1
ATOM 3669 C CA . ALA B 1 72 ? -3.204 16.081 29.620 1.00 22.46 72 ALA B CA 1
ATOM 3670 C C . ALA B 1 72 ? -4.070 14.910 30.094 1.00 18.25 72 ALA B C 1
ATOM 3671 O O . ALA B 1 72 ? -4.744 14.265 29.281 1.00 18.39 72 ALA B O 1
ATOM 3673 N N . ARG B 1 73 ? -4.049 14.630 31.401 1.00 15.68 73 ARG B N 1
ATOM 3674 C CA . ARG B 1 73 ? -4.932 13.609 31.978 1.00 19.17 73 ARG B CA 1
ATOM 3675 C C . ARG B 1 73 ? -6.396 14.005 31.784 1.00 17.25 73 ARG B C 1
ATOM 3676 O O . ARG B 1 73 ? -7.263 13.156 31.590 1.00 18.68 73 ARG B O 1
ATOM 3684 N N . ILE B 1 74 ? -6.673 15.306 31.839 1.00 14.86 74 ILE B N 1
ATOM 3685 C CA . ILE B 1 74 ? -8.032 15.800 31.632 1.00 18.30 74 ILE B CA 1
ATOM 3686 C C . ILE B 1 74 ? -8.442 15.698 30.163 1.00 16.40 74 ILE B C 1
ATOM 3687 O O . ILE B 1 74 ? -9.504 15.160 29.837 1.00 17.31 74 ILE B O 1
ATOM 3692 N N . ALA B 1 75 ? -7.595 16.225 29.282 1.00 21.69 75 ALA B N 1
ATOM 3693 C CA . ALA B 1 75 ? -7.878 16.279 27.841 1.00 18.24 75 ALA B CA 1
ATOM 3694 C C . ALA B 1 75 ? -7.983 14.910 27.151 1.00 25.40 75 ALA B C 1
ATOM 3695 O O . ALA B 1 75 ? -8.784 14.727 26.227 1.00 19.99 75 ALA B O 1
ATOM 3697 N N . SER B 1 76 ? -7.130 13.978 27.559 1.00 17.13 76 SER B N 1
ATOM 3698 C CA . SER B 1 76 ? -7.051 12.672 26.893 1.00 23.66 76 SER B CA 1
ATOM 3699 C C . SER B 1 76 ? -7.987 11.627 27.484 1.00 20.62 76 SER B C 1
ATOM 3700 O O . SER B 1 76 ? -8.105 10.535 26.944 1.00 23.03 76 SER B O 1
ATOM 3703 N N . SER B 1 77 ? -8.653 11.953 28.587 1.00 25.25 77 SER B N 1
ATOM 3704 C CA . SER B 1 77 ? -9.564 11.004 29.221 1.00 27.05 77 SER B CA 1
ATOM 3705 C C . SER B 1 77 ? -10.592 10.465 28.236 1.00 28.07 77 SER B C 1
ATOM 3706 O O . SER B 1 77 ? -11.041 11.177 27.336 1.00 25.33 77 SER B O 1
ATOM 3709 N N . LYS B 1 78 ? -10.937 9.190 28.410 1.00 36.59 78 LYS B N 1
ATOM 3710 C CA . LYS B 1 78 ? -11.906 8.512 27.560 1.00 34.25 78 LYS B CA 1
ATOM 3711 C C . LYS B 1 78 ? -13.246 8.464 28.275 1.00 31.17 78 LYS B C 1
ATOM 3712 O O . LYS B 1 78 ? -14.253 8.033 27.710 1.00 28.69 78 LYS B O 1
ATOM 3718 N N . HIS B 1 79 ? -13.262 8.924 29.521 1.00 23.67 79 HIS B N 1
ATOM 3719 C CA . HIS B 1 79 ? -14.507 8.964 30.269 1.00 27.81 79 HIS B CA 1
ATOM 3720 C C . HIS B 1 79 ? -15.495 9.943 29.660 1.00 34.33 79 HIS B C 1
ATOM 3721 O O . HIS B 1 79 ? -15.106 10.921 29.002 1.00 28.51 79 HIS B O 1
ATOM 3728 N N . SER B 1 80 ? -16.776 9.655 29.874 1.00 28.10 80 SER B N 1
ATOM 3729 C CA . SER B 1 80 ? -17.851 10.421 29.261 1.00 24.81 80 SER B CA 1
ATOM 3730 C C . SER B 1 80 ? -17.906 11.865 29.749 1.00 25.42 80 SER B C 1
ATOM 3731 O O . SER B 1 80 ? -17.845 12.143 30.951 1.00 23.52 80 SER B O 1
ATOM 3734 N N . ARG B 1 81 ? -18.026 12.767 28.786 1.00 21.57 81 ARG B N 1
ATOM 3735 C CA . ARG B 1 81 ? -18.080 14.198 29.047 1.00 20.15 81 ARG B CA 1
ATOM 3736 C C . ARG B 1 81 ? -19.510 14.716 28.921 1.00 21.65 81 ARG B C 1
ATOM 3737 O O . ARG B 1 81 ? -20.338 14.128 28.228 1.00 24.99 81 ARG B O 1
ATOM 3745 N N . THR B 1 82 ? -19.806 15.799 29.623 1.00 29.59 82 THR B N 1
ATOM 3746 C CA . THR B 1 82 ? -21.082 16.478 29.481 1.00 32.56 82 THR B CA 1
ATOM 3747 C C . THR B 1 82 ? -21.190 16.962 28.040 1.00 28.37 82 THR B C 1
ATOM 3748 O O . THR B 1 82 ? -22.250 16.884 27.413 1.00 23.77 82 THR B O 1
ATOM 3752 N N . ASP B 1 83 ? -20.063 17.410 27.503 1.00 24.16 83 ASP B N 1
ATOM 3753 C CA . ASP B 1 83 ? -19.996 17.869 26.116 1.00 28.68 83 ASP B CA 1
ATOM 3754 C C . ASP B 1 83 ? -18.612 17.503 25.594 1.00 30.73 83 ASP B C 1
ATOM 3755 O O . ASP B 1 83 ? -17.606 18.014 26.088 1.00 27.59 83 ASP B O 1
ATOM 3760 N N . GLU B 1 84 ? -18.557 16.604 24.613 1.00 31.51 84 GLU B N 1
ATOM 3761 C CA . GLU B 1 84 ? -17.274 16.090 24.134 1.00 25.36 84 GLU B CA 1
ATOM 3762 C C . GLU B 1 84 ? -16.392 17.175 23.523 1.00 22.82 84 GLU B C 1
ATOM 3763 O O . GLU B 1 84 ? -15.167 17.038 23.496 1.00 23.54 84 GLU B O 1
ATOM 3769 N N . GLN B 1 85 ? -17.004 18.262 23.060 1.00 26.43 85 GLN B N 1
ATOM 3770 C CA . GLN B 1 85 ? -16.221 19.390 22.552 1.00 24.05 85 GLN B CA 1
ATOM 3771 C C . GLN B 1 85 ? -15.407 20.031 23.673 1.00 23.31 85 GLN B C 1
ATOM 3772 O O . GLN B 1 85 ? -14.290 20.493 23.449 1.00 26.91 85 GLN B O 1
ATOM 3778 N N . TRP B 1 86 ? -15.961 20.009 24.884 1.00 19.36 86 TRP B N 1
ATOM 3779 C CA . TRP B 1 86 ? -15.308 20.586 26.049 1.00 21.85 86 TRP B CA 1
ATOM 3780 C C . TRP B 1 86 ? -14.537 19.529 26.865 1.00 21.43 86 TRP B C 1
ATOM 3781 O O . TRP B 1 86 ? -15.121 18.765 27.628 1.00 21.81 86 TRP B O 1
ATOM 3792 N N . LEU B 1 87 ? -13.215 19.524 26.695 1.00 22.71 87 LEU B N 1
ATOM 3793 C CA . LEU B 1 87 ? -12.321 18.495 27.220 1.00 19.13 87 LEU B CA 1
ATOM 3794 C C . LEU B 1 87 ? -12.342 18.343 28.742 1.00 19.06 87 LEU B C 1
ATOM 3795 O O . LEU B 1 87 ? -12.132 17.254 29.282 1.00 24.86 87 LEU B O 1
ATOM 3800 N N . ASP B 1 88 ? -12.598 19.448 29.423 1.00 13.24 88 ASP B N 1
ATOM 3801 C CA . ASP B 1 88 ? -12.675 19.484 30.879 1.00 13.09 88 ASP B CA 1
ATOM 3802 C C . ASP B 1 88 ? -14.060 19.120 31.467 1.00 13.98 88 ASP B C 1
ATOM 3803 O O . ASP B 1 88 ? -14.306 19.348 32.661 1.00 18.99 88 ASP B O 1
ATOM 3808 N N . THR B 1 89 ? -14.972 18.564 30.672 1.00 17.14 89 THR B N 1
ATOM 3809 C CA . THR B 1 89 ? -16.300 18.246 31.229 1.00 18.37 89 THR B CA 1
ATOM 3810 C C . THR B 1 89 ? -16.592 16.768 31.517 1.00 20.94 89 THR B C 1
ATOM 3811 O O . THR B 1 89 ? -17.761 16.347 31.523 1.00 16.65 89 THR B O 1
ATOM 3815 N N . VAL B 1 90 ? -15.547 15.997 31.773 1.00 18.30 90 VAL B N 1
ATOM 3816 C CA . VAL B 1 90 ? -15.724 14.623 32.262 1.00 22.62 90 VAL B CA 1
ATOM 3817 C C . VAL B 1 90 ? -16.608 14.621 33.509 1.00 21.45 90 VAL B C 1
ATOM 3818 O O . VAL B 1 90 ? -16.371 15.378 34.455 1.00 18.82 90 VAL B O 1
ATOM 3822 N N . MET B 1 91 ? -17.616 13.758 33.514 1.00 22.85 91 MET B N 1
ATOM 3823 C CA . MET B 1 91 ? -18.586 13.713 34.605 1.00 27.72 91 MET B CA 1
ATOM 3824 C C . MET B 1 91 ? -18.174 12.747 35.702 1.00 26.25 91 MET B C 1
ATOM 3825 O O . MET B 1 91 ? -17.847 11.593 35.425 1.00 23.57 91 MET B O 1
ATOM 3830 N N . GLY B 1 92 ? -18.231 13.212 36.947 1.00 27.56 92 GLY B N 1
ATOM 3831 C CA . GLY B 1 92 ? -17.972 12.346 38.086 1.00 30.37 92 GLY B CA 1
ATOM 3832 C C . GLY B 1 92 ? -16.565 12.484 38.635 1.00 29.03 92 GLY B C 1
ATOM 3833 O O . GLY B 1 92 ? -15.620 12.748 37.882 1.00 21.95 92 GLY B O 1
ATOM 3834 N N . TYR B 1 93 ? -16.429 12.306 39.948 1.00 26.57 93 TYR B N 1
ATOM 3835 C CA . TYR B 1 93 ? -15.144 12.455 40.612 1.00 23.90 93 TYR B CA 1
ATOM 3836 C C . TYR B 1 93 ? -14.250 11.254 40.368 1.00 24.64 93 TYR B C 1
ATOM 3837 O O . TYR B 1 93 ? -14.108 10.398 41.232 1.00 27.02 93 TYR B O 1
ATOM 3846 N N . HIS B 1 94 ? -13.632 11.200 39.198 1.00 23.42 94 HIS B N 1
ATOM 3847 C CA . HIS B 1 94 ? -12.704 10.121 38.898 1.00 20.76 94 HIS B CA 1
ATOM 3848 C C . HIS B 1 94 ? -11.793 10.558 37.779 1.00 25.34 94 HIS B C 1
ATOM 3849 O O . HIS B 1 94 ? -11.851 11.713 37.379 1.00 22.97 94 HIS B O 1
ATOM 3856 N N . SER B 1 95 ? -10.966 9.642 37.273 1.00 25.60 95 SER B N 1
ATOM 3857 C CA . SER B 1 95 ? -9.940 9.991 36.294 1.00 24.18 95 SER B CA 1
ATOM 3858 C C . SER B 1 95 ? -10.530 10.843 35.161 1.00 28.48 95 SER B C 1
ATOM 3859 O O . SER B 1 95 ? -11.629 10.564 34.665 1.00 23.81 95 SER B O 1
ATOM 3862 N N . GLY B 1 96 ? -9.838 11.925 34.813 1.00 22.33 96 GLY B N 1
ATOM 3863 C CA . GLY B 1 96 ? -10.280 12.773 33.724 1.00 16.72 96 GLY B CA 1
ATOM 3864 C C . GLY B 1 96 ? -11.026 14.014 34.182 1.00 20.22 96 GLY B C 1
ATOM 3865 O O . GLY B 1 96 ? -11.065 15.015 33.465 1.00 20.11 96 GLY B O 1
ATOM 3866 N N . ASN B 1 97 ? -11.618 13.953 35.371 1.00 19.27 97 ASN B N 1
ATOM 3867 C CA . ASN B 1 97 ? -12.427 15.059 35.890 1.00 18.91 97 ASN B CA 1
ATOM 3868 C C . ASN B 1 97 ? -11.533 16.209 36.316 1.00 20.31 97 ASN B C 1
ATOM 3869 O O . ASN B 1 97 ? -10.458 15.985 36.890 1.00 17.68 97 ASN B O 1
ATOM 3874 N N . TRP B 1 98 ? -11.965 17.435 36.008 1.00 21.07 98 TRP B N 1
ATOM 3875 C CA . TRP B 1 98 ? -11.197 18.639 36.353 1.00 21.36 98 TRP B CA 1
ATOM 3876 C C . TRP B 1 98 ? -10.847 18.682 37.837 1.00 13.70 98 TRP B C 1
ATOM 3877 O O . TRP B 1 98 ? -9.663 18.734 38.204 1.00 16.08 98 TRP B O 1
ATOM 3888 N N . ALA B 1 99 ? -11.863 18.654 38.696 1.00 13.96 99 ALA B N 1
ATOM 3889 C CA . ALA B 1 99 ? -11.624 18.777 40.141 1.00 14.27 99 ALA B CA 1
ATOM 3890 C C . ALA B 1 99 ? -10.729 17.637 40.638 1.00 15.68 99 ALA B C 1
ATOM 3891 O O . ALA B 1 99 ? -9.789 17.854 41.425 1.00 14.96 99 ALA B O 1
ATOM 3893 N N . TYR B 1 100 ? -11.033 16.434 40.163 1.00 20.53 100 TYR B N 1
ATOM 3894 C CA . TYR B 1 100 ? -10.297 15.228 40.540 1.00 15.89 100 TYR B CA 1
ATOM 3895 C C . TYR B 1 100 ? -8.816 15.370 40.226 1.00 18.47 100 TYR B C 1
ATOM 3896 O O . TYR B 1 100 ? -7.968 15.178 41.105 1.00 16.12 100 TYR B O 1
ATOM 3905 N N . GLU B 1 101 ? -8.506 15.715 38.974 1.00 17.80 101 GLU B N 1
ATOM 3906 C CA . GLU B 1 101 ? -7.114 15.752 38.519 1.00 18.67 101 GLU B CA 1
ATOM 3907 C C . GLU B 1 101 ? -6.307 16.865 39.181 1.00 17.92 101 GLU B C 1
ATOM 3908 O O . GLU B 1 101 ? -5.159 16.648 39.572 1.00 20.61 101 GLU B O 1
ATOM 3914 N N . TRP B 1 102 ? -6.893 18.053 39.318 1.00 18.35 102 TRP B N 1
ATOM 3915 C CA . TRP B 1 102 ? -6.170 19.127 39.980 1.00 14.17 102 TRP B CA 1
ATOM 3916 C C . TRP B 1 102 ? -5.998 18.831 41.461 1.00 17.18 102 TRP B C 1
ATOM 3917 O O . TRP B 1 102 ? -4.961 19.151 42.040 1.00 15.39 102 TRP B O 1
ATOM 3928 N N . THR B 1 103 ? -6.999 18.200 42.076 1.00 15.11 103 THR B N 1
ATOM 3929 C CA . THR B 1 103 ? -6.877 17.857 43.493 1.00 17.73 103 THR B CA 1
ATOM 3930 C C . THR B 1 103 ? -5.745 16.849 43.707 1.00 26.65 103 THR B C 1
ATOM 3931 O O . THR B 1 103 ? -5.000 16.936 44.685 1.00 16.94 103 THR B O 1
ATOM 3935 N N . ARG B 1 104 ? -5.604 15.903 42.784 1.00 23.31 104 ARG B N 1
ATOM 3936 C CA . ARG B 1 104 ? -4.486 14.963 42.829 1.00 21.69 104 ARG B CA 1
ATOM 3937 C C . ARG B 1 104 ? -3.137 15.648 42.919 1.00 17.64 104 ARG B C 1
ATOM 3938 O O . ARG B 1 104 ? -2.253 15.201 43.652 1.00 22.21 104 ARG B O 1
ATOM 3946 N N . LEU B 1 105 ? -2.974 16.729 42.157 1.00 17.13 105 LEU B N 1
ATOM 3947 C CA . LEU B 1 105 ? -1.729 17.482 42.165 1.00 16.40 105 LEU B CA 1
ATOM 3948 C C . LEU B 1 105 ? -1.500 18.195 43.504 1.00 16.62 105 LEU B C 1
ATOM 3949 O O . LEU B 1 105 ? -0.385 18.199 44.020 1.00 18.15 105 LEU B O 1
ATOM 3954 N N . GLY B 1 106 ? -2.544 18.802 44.057 1.00 20.41 106 GLY B N 1
ATOM 3955 C CA . GLY B 1 106 ? -2.425 19.453 45.351 1.00 16.62 106 GLY B CA 1
ATOM 3956 C C . GLY B 1 106 ? -1.996 18.473 46.423 1.00 17.66 106 GLY B C 1
ATOM 3957 O O . GLY B 1 106 ? -1.203 18.803 47.308 1.00 18.18 106 GLY B O 1
ATOM 3958 N N . MET B 1 107 ? -2.527 17.258 46.344 1.00 22.82 107 MET B N 1
ATOM 3959 C CA . MET B 1 107 ? -2.179 16.219 47.311 1.00 19.13 107 MET B CA 1
ATOM 3960 C C . MET B 1 107 ? -0.744 15.761 47.123 1.00 22.80 107 MET B C 1
ATOM 3961 O O . MET B 1 107 ? -0.049 15.489 48.090 1.00 20.53 107 MET B O 1
ATOM 3966 N N . GLU B 1 108 ? -0.305 15.687 45.871 1.00 19.19 108 GLU B N 1
ATOM 3967 C CA . GLU B 1 108 ? 1.102 15.441 45.567 1.00 27.83 108 GLU B CA 1
ATOM 3968 C C . GLU B 1 108 ? 1.994 16.507 46.245 1.00 24.99 108 GLU B C 1
ATOM 3969 O O . GLU B 1 108 ? 3.016 16.195 46.874 1.00 20.68 108 GLU B O 1
ATOM 3975 N N . HIS B 1 109 ? 1.586 17.769 46.153 1.00 22.30 109 HIS B N 1
ATOM 3976 C CA . HIS B 1 109 ? 2.306 18.835 46.850 1.00 19.12 109 HIS B CA 1
ATOM 3977 C C . HIS B 1 109 ? 2.321 18.677 48.360 1.00 19.99 109 HIS B C 1
ATOM 3978 O O . HIS B 1 109 ? 3.353 18.863 49.001 1.00 22.09 109 HIS B O 1
ATOM 3985 N N . GLN B 1 110 ? 1.185 18.317 48.935 1.00 23.72 110 GLN B N 1
ATOM 3986 C CA . GLN B 1 110 ? 1.154 18.102 50.373 1.00 30.29 110 GLN B CA 1
ATOM 3987 C C . GLN B 1 110 ? 2.119 16.978 50.767 1.00 34.51 110 GLN B C 1
ATOM 3988 O O . GLN B 1 110 ? 2.920 17.148 51.695 1.00 29.74 110 GLN B O 1
ATOM 3994 N N . LYS B 1 111 ? 2.060 15.853 50.046 1.00 27.97 111 LYS B N 1
ATOM 3995 C CA . LYS B 1 111 ? 2.965 14.724 50.290 1.00 31.81 111 LYS B CA 1
ATOM 3996 C C . LYS B 1 111 ? 4.435 15.161 50.248 1.00 29.00 111 LYS B C 1
ATOM 3997 O O . LYS B 1 111 ? 5.215 14.846 51.148 1.00 24.93 111 LYS B O 1
ATOM 4003 N N . ARG B 1 112 ? 4.799 15.889 49.195 1.00 24.88 112 ARG B N 1
ATOM 4004 C CA . ARG B 1 112 ? 6.181 16.352 49.001 1.00 26.66 112 ARG B CA 1
ATOM 4005 C C . ARG B 1 112 ? 6.643 17.327 50.081 1.00 27.65 112 ARG B C 1
ATOM 4006 O O . ARG B 1 112 ? 7.817 17.335 50.458 1.00 34.90 112 ARG B O 1
ATOM 4014 N N . ALA B 1 113 ? 5.728 18.157 50.570 1.00 24.29 113 ALA B N 1
ATOM 4015 C CA . ALA B 1 113 ? 6.061 19.118 51.628 1.00 31.82 113 ALA B CA 1
ATOM 4016 C C . ALA B 1 113 ? 6.429 18.407 52.938 1.00 36.14 113 ALA B C 1
ATOM 4017 O O . ALA B 1 113 ? 7.101 18.976 53.807 1.00 25.72 113 ALA B O 1
ATOM 4019 N N . GLY B 1 114 ? 5.979 17.163 53.069 1.00 29.45 114 GLY B N 1
ATOM 4020 C CA . GLY B 1 114 ? 6.209 16.385 54.274 1.00 30.74 114 GLY B CA 1
ATOM 4021 C C . GLY B 1 114 ? 7.675 16.057 54.500 1.00 31.51 114 GLY B C 1
ATOM 4022 O O . GLY B 1 114 ? 8.092 15.822 55.632 1.00 32.32 114 GLY B O 1
ATOM 4023 N N . GLU B 1 115 ? 8.468 16.043 53.431 1.00 29.48 115 GLU B N 1
ATOM 4024 C CA . GLU B 1 115 ? 9.886 15.702 53.570 1.00 39.33 115 GLU B CA 1
ATOM 4025 C C . GLU B 1 115 ? 10.794 16.910 53.331 1.00 37.23 115 GLU B C 1
ATOM 4026 O O . GLU B 1 115 ? 11.973 16.761 52.995 1.00 35.63 115 GLU B O 1
ATOM 4032 N N . MET B 1 116 ? 10.246 18.107 53.523 1.00 29.31 116 MET B N 1
ATOM 4033 C CA . MET B 1 116 ? 10.989 19.333 53.248 1.00 35.17 116 MET B CA 1
ATOM 4034 C C . MET B 1 116 ? 11.308 20.100 54.528 1.00 37.12 116 MET B C 1
ATOM 4035 O O . MET B 1 116 ? 10.612 19.959 55.542 1.00 32.04 116 MET B O 1
ATOM 4040 N N . THR B 1 117 ? 12.362 20.914 54.461 1.00 36.85 117 THR B N 1
ATOM 4041 C CA . THR B 1 117 ? 12.636 21.921 55.489 1.00 45.19 117 THR B CA 1
ATOM 4042 C C . THR B 1 117 ? 11.512 22.964 55.477 1.00 44.73 117 THR B C 1
ATOM 4043 O O . THR B 1 117 ? 10.910 23.206 54.428 1.00 41.06 117 THR B O 1
ATOM 4047 N N . ASN B 1 118 ? 11.253 23.580 56.633 1.00 48.28 118 ASN B N 1
ATOM 4048 C CA . ASN B 1 118 ? 10.133 24.518 56.832 1.00 45.48 118 ASN B CA 1
ATOM 4049 C C . ASN B 1 118 ? 9.881 25.529 55.716 1.00 41.12 118 ASN B C 1
ATOM 4050 O O . ASN B 1 118 ? 8.744 25.693 55.265 1.00 37.86 118 ASN B O 1
ATOM 4055 N N . GLU B 1 119 ? 10.939 26.205 55.282 1.00 33.35 119 GLU B N 1
ATOM 4056 C CA . GLU B 1 119 ? 10.828 27.194 54.218 1.00 41.64 119 GLU B CA 1
ATOM 405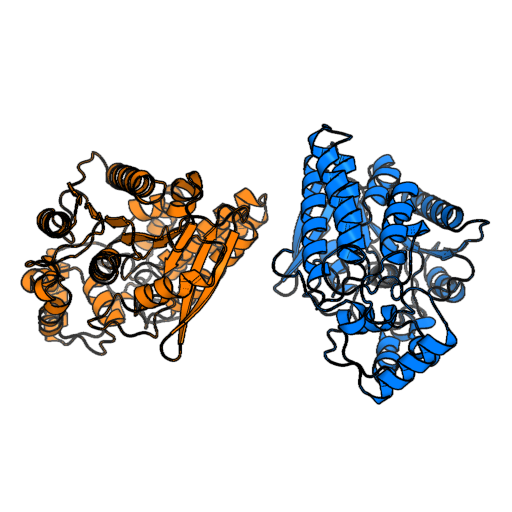7 C C . GLU B 1 119 ? 10.311 26.536 52.942 1.00 38.17 119 GLU B C 1
ATOM 4058 O O . GLU B 1 119 ? 9.349 26.996 52.323 1.00 30.71 119 GLU B O 1
ATOM 4064 N N . ALA B 1 120 ? 10.945 25.437 52.559 1.00 36.10 120 ALA B N 1
ATOM 4065 C CA . ALA B 1 120 ? 10.567 24.760 51.334 1.00 30.95 120 ALA B CA 1
ATOM 4066 C C . ALA B 1 120 ? 9.163 24.155 51.445 1.00 28.15 120 ALA B C 1
ATOM 4067 O O . ALA B 1 120 ? 8.354 24.292 50.523 1.00 25.07 120 ALA B O 1
ATOM 4069 N N . ALA B 1 121 ? 8.888 23.497 52.573 1.00 26.68 121 ALA B N 1
ATOM 4070 C CA . ALA B 1 121 ? 7.568 22.952 52.873 1.00 24.18 121 ALA B CA 1
ATOM 4071 C C . ALA B 1 121 ? 6.466 23.995 52.672 1.00 22.50 121 ALA B C 1
ATOM 4072 O O . ALA B 1 121 ? 5.444 23.733 52.028 1.00 22.89 121 ALA B O 1
ATOM 4074 N N . SER B 1 122 ? 6.658 25.178 53.231 1.00 29.84 122 SER B N 1
ATOM 4075 C CA . SER B 1 122 ? 5.635 26.202 53.099 1.00 24.76 122 SER B CA 1
ATOM 4076 C C . SER B 1 122 ? 5.331 26.500 51.617 1.00 23.38 122 SER B C 1
ATOM 4077 O O . SER B 1 122 ? 4.164 26.592 51.227 1.00 23.85 122 SER B O 1
ATOM 4080 N N . GLU B 1 123 ? 6.367 26.621 50.789 1.00 20.38 123 GLU B N 1
ATOM 4081 C CA . GLU B 1 123 ? 6.145 26.903 49.370 1.00 26.34 123 GLU B CA 1
ATOM 4082 C C . GLU B 1 123 ? 5.366 25.788 48.682 1.00 23.69 123 GLU B C 1
ATOM 4083 O O . GLU B 1 123 ? 4.503 26.051 47.835 1.00 21.08 123 GLU B O 1
ATOM 4089 N N . ALA B 1 124 ? 5.682 24.547 49.046 1.00 29.39 124 ALA B N 1
ATOM 4090 C CA . ALA B 1 124 ? 4.961 23.386 48.535 1.00 24.55 124 ALA B CA 1
ATOM 4091 C C . ALA B 1 124 ? 3.493 23.383 48.983 1.00 22.08 124 ALA B C 1
ATOM 4092 O O . ALA B 1 124 ? 2.607 23.026 48.203 1.00 21.82 124 ALA B O 1
ATOM 4094 N N . LEU B 1 125 ? 3.241 23.768 50.236 1.00 19.80 125 LEU B N 1
ATOM 4095 C CA . LEU B 1 125 ? 1.871 23.842 50.759 1.00 19.21 125 LEU B CA 1
ATOM 4096 C C . LEU B 1 125 ? 1.085 25.009 50.163 1.00 18.93 125 LEU B C 1
ATOM 4097 O O . LEU B 1 125 ? -0.138 24.915 49.973 1.00 21.64 125 LEU B O 1
ATOM 4102 N N . PHE B 1 126 ? 1.775 26.115 49.883 1.00 22.50 126 PHE B N 1
ATOM 4103 C CA . PHE B 1 126 ? 1.131 27.216 49.179 1.00 20.86 126 PHE B CA 1
ATOM 4104 C C . PHE B 1 126 ? 0.794 26.772 47.768 1.00 19.54 126 PHE B C 1
ATOM 4105 O O . PHE B 1 126 ? -0.268 27.106 47.245 1.00 20.79 126 PHE B O 1
ATOM 4113 N N . SER B 1 127 ? 1.688 25.998 47.161 1.00 20.95 127 SER B N 1
ATOM 4114 C CA . SER B 1 127 ? 1.415 25.442 45.840 1.00 15.89 127 SER B CA 1
ATOM 4115 C C . SER B 1 127 ? 0.232 24.481 45.861 1.00 23.10 127 SER B C 1
ATOM 4116 O O . SER B 1 127 ? -0.567 24.447 44.920 1.00 20.44 127 SER B O 1
ATOM 4119 N N . ALA B 1 128 ? 0.127 23.702 46.936 1.00 16.50 128 ALA B N 1
ATOM 4120 C CA . ALA B 1 128 ? -0.994 22.784 47.094 1.00 18.82 128 ALA B CA 1
ATOM 4121 C C . ALA B 1 128 ? -2.317 23.552 47.202 1.00 19.78 128 ALA B C 1
ATOM 4122 O O . ALA B 1 128 ? -3.315 23.174 46.599 1.00 15.63 128 ALA B O 1
ATOM 4124 N N . SER B 1 129 ? -2.315 24.618 47.999 1.00 16.10 129 SER B N 1
ATOM 4125 C CA . SER B 1 129 ? -3.470 25.494 48.144 1.00 21.70 129 SER B CA 1
ATOM 4126 C C . SER B 1 129 ? -3.964 25.987 46.786 1.00 23.61 129 SER B C 1
ATOM 4127 O O . SER B 1 129 ? -5.170 25.949 46.480 1.00 16.74 129 SER B O 1
ATOM 4130 N N . LEU B 1 130 ? -3.013 26.450 45.979 1.00 14.42 130 LEU B N 1
ATOM 4131 C CA . LEU B 1 130 ? -3.302 26.927 44.631 1.00 18.34 130 LEU B CA 1
ATOM 4132 C C . LEU B 1 130 ? -3.923 25.841 43.735 1.00 22.95 130 LEU B C 1
ATOM 4133 O O . LEU B 1 130 ? -4.866 26.113 42.980 1.00 15.74 130 LEU B O 1
ATOM 4138 N N . CYS B 1 131 ? -3.401 24.615 43.808 1.00 13.93 131 CYS B N 1
ATOM 4139 C CA . CYS B 1 131 ? -3.925 23.549 42.964 1.00 13.84 131 CYS B CA 1
ATOM 4140 C C . CYS B 1 131 ? -5.390 23.258 43.320 1.00 14.65 131 CYS B C 1
ATOM 4141 O O . CYS B 1 131 ? -6.194 22.947 42.451 1.00 13.53 131 CYS B O 1
ATOM 4144 N N . TYR B 1 132 ? -5.704 23.369 44.610 1.00 14.42 132 TYR B N 1
ATOM 4145 C CA . TYR B 1 132 ? -7.024 23.089 45.142 1.00 15.41 132 TYR B CA 1
ATOM 4146 C C . TYR B 1 132 ? -8.001 24.147 44.704 1.00 13.92 132 TYR B C 1
ATOM 4147 O O . TYR B 1 132 ? -9.142 23.838 44.342 1.00 15.14 132 TYR B O 1
ATOM 4156 N N . SER B 1 133 ? -7.551 25.402 44.729 1.00 13.59 133 SER B N 1
ATOM 4157 C CA . SER B 1 133 ? -8.327 26.499 44.186 1.00 17.51 133 SER B CA 1
ATOM 4158 C C . SER B 1 133 ? -8.596 26.284 42.703 1.00 12.54 133 SER B C 1
ATOM 4159 O O . SER B 1 133 ? -9.730 26.444 42.240 1.00 14.26 133 SER B O 1
ATOM 4162 N N . ILE B 1 134 ? -7.564 25.907 41.951 1.00 13.27 134 ILE B N 1
ATOM 4163 C CA . ILE B 1 134 ? -7.773 25.663 40.520 1.00 12.04 134 ILE B CA 1
ATOM 4164 C C . ILE B 1 134 ? -8.756 24.504 40.298 1.00 14.46 134 ILE B C 1
ATOM 4165 O O . ILE B 1 134 ? -9.583 24.543 39.378 1.00 12.02 134 ILE B O 1
ATOM 4170 N N . ALA B 1 135 ? -8.679 23.489 41.169 1.00 15.30 135 ALA B N 1
ATOM 4171 C CA . ALA B 1 135 ? -9.598 22.351 41.106 1.00 18.82 135 ALA B CA 1
ATOM 4172 C C . ALA B 1 135 ? -11.049 22.805 41.197 1.00 15.76 135 ALA B C 1
ATOM 4173 O O . ALA B 1 135 ? -11.911 22.248 40.540 1.00 13.96 135 ALA B O 1
ATOM 4175 N N . GLY B 1 136 ? -11.306 23.831 42.009 1.00 13.07 136 GLY B N 1
ATOM 4176 C CA . GLY B 1 136 ? -12.653 24.335 42.199 1.00 13.14 136 GLY B CA 1
ATOM 4177 C C . GLY B 1 136 ? -13.103 25.370 41.174 1.00 13.33 136 GLY B C 1
ATOM 4178 O O . GLY B 1 136 ? -14.292 25.550 40.949 1.00 17.05 136 GLY B O 1
ATOM 4179 N N . TYR B 1 137 ? -12.135 26.065 40.589 1.00 17.00 137 TYR B N 1
ATOM 4180 C CA . TYR B 1 137 ? -12.375 27.091 39.573 1.00 18.10 137 TYR B CA 1
ATOM 4181 C C . TYR B 1 137 ? -13.362 26.558 38.535 1.00 21.75 137 TYR B C 1
ATOM 4182 O O . TYR B 1 137 ? -13.202 25.436 38.066 1.00 18.24 137 TYR B O 1
ATOM 4191 N N . PRO B 1 138 ? -14.382 27.353 38.164 1.00 22.52 138 PRO B N 1
ATOM 4192 C CA . PRO B 1 138 ? -14.631 28.756 38.525 1.00 22.26 138 PRO B CA 1
ATOM 4193 C C . PRO B 1 138 ? -15.506 28.960 39.764 1.00 25.44 138 PRO B C 1
ATOM 4194 O O . PRO B 1 138 ? -16.062 30.052 39.932 1.00 17.14 138 PRO B O 1
ATOM 4198 N N . HIS B 1 139 ? -15.614 27.940 40.611 1.00 16.19 139 HIS B N 1
ATOM 4199 C CA . HIS B 1 139 ? -16.271 28.058 41.918 1.00 17.28 139 HIS B CA 1
ATOM 4200 C C . HIS B 1 139 ? -17.740 28.418 41.866 1.00 22.09 139 HIS B C 1
ATOM 4201 O O . HIS B 1 139 ? -18.180 29.367 42.531 1.00 16.86 139 HIS B O 1
ATOM 4208 N N . LEU B 1 140 ? -18.502 27.679 41.072 1.00 15.23 140 LEU B N 1
ATOM 4209 C CA . LEU B 1 140 ? -19.948 27.865 41.063 1.00 22.25 140 LEU B CA 1
ATOM 4210 C C . LEU B 1 140 ? -20.501 27.386 42.409 1.00 31.15 140 LEU B C 1
ATOM 4211 O O . LEU B 1 140 ? -20.002 26.415 42.981 1.00 29.15 140 LEU B O 1
ATOM 4216 N N . LYS B 1 141 ? -21.510 28.067 42.937 1.00 37.40 141 LYS B N 1
ATOM 4217 C CA . LYS B 1 141 ? -21.901 27.791 44.318 1.00 42.33 141 LYS B CA 1
ATOM 4218 C C . LYS B 1 141 ? -22.613 26.455 44.530 1.00 38.15 141 LYS B C 1
ATOM 4219 O O . LYS B 1 141 ? -22.642 25.939 45.646 1.00 39.64 141 LYS B O 1
ATOM 4225 N N . SER B 1 142 ? -23.156 25.875 43.468 1.00 33.24 142 SER B N 1
ATOM 4226 C CA . SER B 1 142 ? -23.820 24.579 43.605 1.00 31.64 142 SER B CA 1
ATOM 4227 C C . SER B 1 142 ? -22.902 23.394 43.254 1.00 30.26 142 SER B C 1
ATOM 4228 O O . SER B 1 142 ? -23.339 22.234 43.217 1.00 27.16 142 SER B O 1
ATOM 4231 N N . ASP B 1 143 ? -21.626 23.693 43.020 1.00 23.62 143 ASP B N 1
ATOM 4232 C CA . ASP B 1 143 ? -20.651 22.697 42.601 1.00 20.32 143 ASP B CA 1
ATOM 4233 C C . ASP B 1 143 ? -20.106 21.977 43.820 1.00 29.59 143 ASP B C 1
ATOM 4234 O O . ASP B 1 143 ? -19.215 22.484 44.496 1.00 30.86 143 ASP B O 1
ATOM 4239 N N . ASN B 1 144 ? -20.631 20.787 44.086 1.00 35.47 144 ASN B N 1
ATOM 4240 C CA . ASN B 1 144 ? -20.233 20.037 45.267 1.00 30.73 144 ASN B CA 1
ATOM 4241 C C . ASN B 1 144 ? -18.738 19.744 45.314 1.00 24.70 144 ASN B C 1
ATOM 4242 O O . ASN B 1 144 ? -18.109 19.885 46.355 1.00 23.74 144 ASN B O 1
ATOM 4247 N N . LEU B 1 145 ? -18.168 19.373 44.174 1.00 24.61 145 LEU B N 1
ATOM 4248 C CA . LEU B 1 145 ? -16.735 19.104 44.105 1.00 26.21 145 LEU B CA 1
ATOM 4249 C C . LEU B 1 145 ? -15.872 20.352 44.365 1.00 24.14 145 LEU B C 1
ATOM 4250 O O . LEU B 1 145 ? -14.836 20.256 45.014 1.00 19.25 145 LEU B O 1
ATOM 4255 N N . ALA B 1 146 ? -16.302 21.514 43.865 1.00 17.59 146 ALA B N 1
ATOM 4256 C CA . ALA B 1 146 ? -15.551 22.751 44.053 1.00 19.22 146 ALA B CA 1
ATOM 4257 C C . ALA B 1 146 ? -15.612 23.230 45.505 1.00 20.88 146 ALA B C 1
ATOM 4258 O O . ALA B 1 146 ? -14.651 23.813 46.021 1.00 17.83 146 ALA B O 1
ATOM 4260 N N . ILE B 1 147 ? -16.745 22.993 46.159 1.00 20.97 147 ILE B N 1
ATOM 4261 C CA . ILE B 1 147 ? -16.882 23.306 47.582 1.00 21.65 147 ILE B CA 1
ATOM 4262 C C . ILE B 1 147 ? -15.824 22.540 48.379 1.00 27.14 147 ILE B C 1
ATOM 4263 O O . ILE B 1 147 ? -15.086 23.148 49.158 1.00 33.84 147 ILE B O 1
ATOM 4268 N N . GLN B 1 148 ? -15.730 21.222 48.161 1.00 21.60 148 GLN B N 1
ATOM 4269 C CA . GLN B 1 148 ? -14.708 20.410 48.822 1.00 27.35 148 GLN B CA 1
ATOM 4270 C C . GLN B 1 148 ? -13.295 20.875 48.461 1.00 20.62 148 GLN B C 1
ATOM 4271 O O . GLN B 1 148 ? -12.380 20.779 49.274 1.00 22.34 148 GLN B O 1
ATOM 4277 N N . ALA B 1 149 ? -13.117 21.363 47.234 1.00 25.12 149 ALA B N 1
ATOM 4278 C CA . ALA B 1 149 ? -11.808 21.841 46.788 1.00 25.86 149 ALA B CA 1
ATOM 4279 C C . ALA B 1 149 ? -11.430 23.103 47.555 1.00 19.48 149 ALA B C 1
ATOM 4280 O O . ALA B 1 149 ? -10.255 23.334 47.865 1.00 23.94 149 ALA B O 1
ATOM 4282 N N . GLN B 1 150 ? -12.433 23.920 47.852 1.00 22.10 150 GLN B N 1
ATOM 4283 C CA . GLN B 1 150 ? -12.222 25.152 48.595 1.00 21.93 150 GLN B CA 1
ATOM 4284 C C . GLN B 1 150 ? -11.770 24.868 50.022 1.00 20.38 150 GLN B C 1
ATOM 4285 O O . GLN B 1 150 ? -10.840 25.508 50.524 1.00 25.84 150 GLN B O 1
ATOM 4291 N N . VAL B 1 151 ? -12.437 23.917 50.678 1.00 26.80 151 VAL B N 1
ATOM 4292 C CA . VAL B 1 151 ? -12.040 23.507 52.021 1.00 25.86 151 VAL B CA 1
ATOM 4293 C C . VAL B 1 151 ? -10.543 23.146 52.020 1.00 29.20 151 VAL B C 1
ATOM 4294 O O . VAL B 1 151 ? -9.780 23.635 52.850 1.00 24.35 151 VAL B O 1
ATOM 4298 N N . LEU B 1 152 ? -10.132 22.311 51.068 1.00 18.17 152 LEU B N 1
ATOM 4299 C CA . LEU B 1 152 ? -8.724 21.901 50.946 1.00 22.67 152 LEU B CA 1
ATOM 4300 C C . LEU B 1 152 ? -7.800 23.097 50.679 1.00 23.42 152 LEU B C 1
ATOM 4301 O O . LEU B 1 152 ? -6.687 23.148 51.198 1.00 23.86 152 LEU B O 1
ATOM 4306 N N . ALA B 1 153 ? -8.266 24.047 49.866 1.00 20.12 153 ALA B N 1
ATOM 4307 C CA . ALA B 1 153 ? -7.497 25.256 49.569 1.00 17.21 153 ALA B CA 1
ATOM 4308 C C . ALA B 1 153 ? -7.211 26.060 50.848 1.00 17.89 153 ALA B C 1
ATOM 4309 O O . ALA B 1 153 ? -6.075 26.483 51.095 1.00 20.39 153 ALA B O 1
ATOM 4311 N N A ASN B 1 154 ? -8.246 26.237 51.658 0.54 19.71 154 ASN B N 1
ATOM 4312 N N B ASN B 1 154 ? -8.251 26.281 51.655 0.46 19.55 154 ASN B N 1
ATOM 4313 C CA A ASN B 1 154 ? -8.126 26.954 52.917 0.54 21.15 154 ASN B CA 1
ATOM 4314 C CA B ASN B 1 154 ? -8.082 26.947 52.947 0.46 21.05 154 ASN B CA 1
ATOM 4315 C C A ASN B 1 154 ? -7.334 26.201 53.992 0.54 23.09 154 ASN B C 1
ATOM 4316 C C B ASN B 1 154 ? -7.163 26.172 53.867 0.46 23.26 154 ASN B C 1
ATOM 4317 O O A ASN B 1 154 ? -6.657 26.820 54.812 0.54 22.13 154 ASN B O 1
ATOM 4318 O O B ASN B 1 154 ? -6.253 26.741 54.470 0.46 21.57 154 ASN B O 1
ATOM 4327 N N . SER B 1 155 ? -7.415 24.872 53.984 1.00 19.40 155 SER B N 1
ATOM 4328 C CA . SER B 1 155 ? -6.676 24.064 54.937 1.00 22.73 155 SER B CA 1
ATOM 4329 C C . SER B 1 155 ? -5.186 24.112 54.600 1.00 26.41 155 SER B C 1
ATOM 4330 O O . SER B 1 155 ? -4.343 24.308 55.481 1.00 25.72 155 SER B O 1
ATOM 4333 N N . ALA B 1 156 ? -4.867 23.984 53.314 1.00 20.99 156 ALA B N 1
ATOM 4334 C CA . ALA B 1 156 ? -3.472 23.983 52.878 1.00 19.20 156 ALA B CA 1
ATOM 4335 C C . ALA B 1 156 ? -2.799 25.336 53.109 1.00 21.14 156 ALA B C 1
ATOM 4336 O O . ALA B 1 156 ? -1.625 25.399 53.461 1.00 19.54 156 ALA B O 1
ATOM 4338 N N . TYR B 1 157 ? -3.544 26.417 52.907 1.00 21.98 157 TYR B N 1
ATOM 4339 C CA . TYR B 1 157 ? -2.993 27.770 53.079 1.00 23.28 157 TYR B CA 1
ATOM 4340 C C . TYR B 1 157 ? -2.638 28.033 54.542 1.00 25.40 157 TYR B C 1
ATOM 4341 O O . TYR B 1 157 ? -1.609 28.634 54.846 1.00 21.63 157 TYR B O 1
ATOM 4350 N N . LEU B 1 158 ? -3.474 27.559 55.458 1.00 29.11 158 LEU B N 1
ATOM 4351 C CA . LEU B 1 158 ? -3.161 27.735 56.876 1.00 27.90 158 LEU B CA 1
ATOM 4352 C C . LEU B 1 158 ? -1.942 26.915 57.309 1.00 32.84 158 LEU B C 1
ATOM 4353 O O . LEU B 1 158 ? -1.161 27.368 58.150 1.00 29.43 158 LEU B O 1
ATOM 4358 N N . GLU B 1 159 ? -1.773 25.722 56.731 1.00 22.06 159 GLU B N 1
ATOM 4359 C CA . GLU B 1 159 ? -0.583 24.913 56.986 1.00 24.29 159 GLU B CA 1
ATOM 4360 C C . GLU B 1 159 ? 0.683 25.558 56.441 1.00 22.49 159 GLU B C 1
ATOM 4361 O O . GLU B 1 159 ? 1.716 25.589 57.109 1.00 23.40 159 GLU B O 1
ATOM 4367 N N . ALA B 1 160 ? 0.610 26.038 55.204 1.00 21.37 160 ALA B N 1
ATOM 4368 C CA . ALA B 1 160 ? 1.703 26.806 54.627 1.00 27.58 160 ALA B CA 1
ATOM 4369 C C . ALA B 1 160 ? 2.035 27.982 55.548 1.00 27.52 160 ALA B C 1
ATOM 4370 O O . ALA B 1 160 ? 3.205 28.268 55.803 1.00 23.74 160 ALA B O 1
ATOM 4372 N N . ALA B 1 161 ? 0.997 28.652 56.052 1.00 25.07 161 ALA B N 1
ATOM 4373 C CA . ALA B 1 161 ? 1.184 29.805 56.949 1.00 28.59 161 ALA B CA 1
ATOM 4374 C C . ALA B 1 161 ? 2.023 29.466 58.191 1.00 29.14 161 ALA B C 1
ATOM 4375 O O . ALA B 1 161 ? 2.935 30.215 58.564 1.00 31.60 161 ALA B O 1
ATOM 4377 N N . LYS B 1 162 ? 1.722 28.333 58.821 1.00 29.00 162 LYS B N 1
ATOM 4378 C CA . LYS B 1 162 ? 2.421 27.931 60.037 1.00 25.66 162 LYS B CA 1
ATOM 4379 C C . LYS B 1 162 ? 3.867 27.543 59.765 1.00 34.92 162 LYS B C 1
ATOM 4380 O O . LYS B 1 162 ? 4.729 27.714 60.620 1.00 38.06 162 LYS B O 1
ATOM 4386 N N . LYS B 1 163 ? 4.130 27.015 58.575 1.00 30.80 163 LYS B N 1
ATOM 4387 C CA . LYS B 1 163 ? 5.487 26.627 58.206 1.00 33.20 163 LYS B CA 1
ATOM 4388 C C . LYS B 1 163 ? 6.315 27.850 57.835 1.00 28.58 163 LYS B C 1
ATOM 4389 O O . LYS B 1 163 ? 7.527 27.874 58.046 1.00 29.72 163 LYS B O 1
ATOM 4395 N N . SER B 1 164 ? 5.653 28.864 57.280 1.00 30.80 164 SER B N 1
ATOM 4396 C CA . SER B 1 164 ? 6.341 30.058 56.793 1.00 34.40 164 SER B CA 1
ATOM 4397 C C . SER B 1 164 ? 7.004 30.863 57.895 1.00 35.93 164 SER B C 1
ATOM 4398 O O . SER B 1 164 ? 6.451 31.019 58.984 1.00 36.60 164 SER B O 1
ATOM 4401 N N . LYS B 1 165 ? 8.187 31.388 57.588 1.00 37.66 165 LYS B N 1
ATOM 4402 C CA . LYS B 1 165 ? 8.830 32.387 58.441 1.00 42.35 165 LYS B CA 1
ATOM 4403 C C . LYS B 1 165 ? 8.028 33.697 58.476 1.00 38.62 165 LYS B C 1
ATOM 4404 O O . LYS B 1 165 ? 8.201 34.510 59.383 1.00 38.83 165 LYS B O 1
ATOM 4410 N N . TYR B 1 166 ? 7.157 33.915 57.494 1.00 37.75 166 TYR B N 1
ATOM 4411 C CA . TYR B 1 166 ? 6.300 35.098 57.530 1.00 35.73 166 TYR B CA 1
ATOM 4412 C C . TYR B 1 166 ? 5.083 34.872 58.416 1.00 35.53 166 TYR B C 1
ATOM 4413 O O . TYR B 1 166 ? 4.634 33.738 58.615 1.00 33.48 166 TYR B O 1
ATOM 4422 N N . ILE B 1 167 ? 4.549 35.972 58.927 1.00 30.53 167 ILE B N 1
ATOM 4423 C CA . ILE B 1 167 ? 3.341 35.951 59.735 1.00 38.63 167 ILE B CA 1
ATOM 4424 C C . ILE B 1 167 ? 2.105 35.971 58.845 1.00 38.34 167 ILE B C 1
ATOM 4425 O O . ILE B 1 167 ? 1.852 36.966 58.160 1.00 41.25 167 ILE B O 1
ATOM 4430 N N . ILE B 1 168 ? 1.342 34.878 58.841 1.00 30.66 168 ILE B N 1
ATOM 4431 C CA . ILE B 1 168 ? 0.039 34.885 58.182 1.00 31.31 168 ILE B CA 1
ATOM 4432 C C . ILE B 1 168 ? -1.076 34.634 59.195 1.00 33.54 168 ILE B C 1
ATOM 4433 O O . ILE B 1 168 ? -1.184 33.544 59.759 1.00 33.02 168 ILE B O 1
ATOM 4438 N N . LYS B 1 169 ? -1.905 35.646 59.411 1.00 33.05 169 LYS B N 1
ATOM 4439 C CA . LYS B 1 169 ? -2.992 35.580 60.380 1.00 38.75 169 LYS B CA 1
ATOM 4440 C C . LYS B 1 169 ? -4.334 35.636 59.671 1.00 35.12 169 LYS B C 1
ATOM 4441 O O . LYS B 1 169 ? -4.605 36.601 58.951 1.00 37.10 169 LYS B O 1
ATOM 4447 N N . GLN B 1 170 ? -5.182 34.627 59.878 1.00 34.22 170 GLN B N 1
ATOM 4448 C CA . GLN B 1 170 ? -6.576 34.713 59.420 1.00 30.35 170 GLN B CA 1
ATOM 4449 C C . GLN B 1 170 ? -7.382 35.531 60.422 1.00 25.96 170 GLN B C 1
ATOM 4450 O O . GLN B 1 170 ? -7.522 35.126 61.571 1.00 34.35 170 GLN B O 1
ATOM 4456 N N . LEU B 1 171 ? -7.896 36.682 59.991 1.00 29.06 171 LEU B N 1
ATOM 4457 C CA . LEU B 1 171 ? -8.692 37.560 60.853 1.00 28.31 171 LEU B CA 1
ATOM 4458 C C . LEU B 1 171 ? -10.176 37.429 60.530 1.00 31.72 171 LEU B C 1
ATOM 4459 O O . LEU B 1 171 ? -10.557 37.088 59.408 1.00 37.15 171 LEU B O 1
ATOM 4464 N N . GLU B 1 172 ? -11.015 37.718 61.514 1.00 29.87 172 GLU B N 1
ATOM 4465 C CA . GLU B 1 172 ? -12.448 37.745 61.297 1.00 34.86 172 GLU B CA 1
ATOM 4466 C C . GLU B 1 172 ? -12.980 39.093 61.753 1.00 34.17 172 GLU B C 1
ATOM 4467 O O . GLU B 1 172 ? -12.826 39.481 62.915 1.00 41.23 172 GLU B O 1
ATOM 4473 N N . ILE B 1 173 ? -13.578 39.815 60.814 1.00 33.20 173 ILE B N 1
ATOM 4474 C CA . ILE B 1 173 ? -14.086 41.161 61.056 1.00 37.44 173 ILE B CA 1
ATOM 4475 C C . ILE B 1 173 ? -15.613 41.166 61.080 1.00 42.83 173 ILE B C 1
ATOM 4476 O O . ILE B 1 173 ? -16.256 40.797 60.096 1.00 34.90 173 ILE B O 1
ATOM 4481 N N . PRO B 1 174 ? -16.201 41.569 62.220 1.00 51.85 174 PRO B N 1
ATOM 4482 C CA . PRO B 1 174 ? -17.660 41.649 62.348 1.00 47.85 174 PRO B CA 1
ATOM 4483 C C . PRO B 1 174 ? -18.246 42.636 61.352 1.00 40.27 174 PRO B C 1
ATOM 4484 O O . PRO B 1 174 ? -17.647 43.687 61.127 1.00 40.19 174 PRO B O 1
ATOM 4488 N N . PHE B 1 175 ? -19.391 42.286 60.772 1.00 34.12 175 PHE B N 1
ATOM 4489 C CA . PHE B 1 175 ? -20.095 43.134 59.824 1.00 41.42 175 PHE B CA 1
ATOM 4490 C C . PHE B 1 175 ? -21.450 42.519 59.454 1.00 45.16 175 PHE B C 1
ATOM 4491 O O . PHE B 1 175 ? -21.510 41.391 58.962 1.00 44.95 175 PHE B O 1
ATOM 4499 N N . GLU B 1 176 ? -22.524 43.268 59.696 1.00 50.24 176 GLU B N 1
ATOM 4500 C CA . GLU B 1 176 ? -23.874 42.918 59.236 1.00 55.51 176 GLU B CA 1
ATOM 4501 C C . GLU B 1 176 ? -24.339 41.510 59.591 1.00 60.46 176 GLU B C 1
ATOM 4502 O O . GLU B 1 176 ? -24.711 40.732 58.707 1.00 64.09 176 GLU B O 1
ATOM 4508 N N . LYS B 1 177 ? -24.324 41.199 60.885 1.00 61.59 177 LYS B N 1
ATOM 4509 C CA . LYS B 1 177 ? -24.704 39.875 61.391 1.00 63.41 177 LYS B CA 1
ATOM 4510 C C . LYS B 1 177 ? -23.853 38.738 60.828 1.00 57.12 177 LYS B C 1
ATOM 4511 O O . LYS B 1 177 ? -24.315 37.602 60.730 1.00 58.69 177 LYS B O 1
ATOM 4517 N N . GLY B 1 178 ? -22.610 39.050 60.473 1.00 50.67 178 GLY B N 1
ATOM 4518 C CA . GLY B 1 178 ? -21.682 38.053 59.970 1.00 41.83 178 GLY B CA 1
ATOM 4519 C C . GLY B 1 178 ? -20.222 38.387 60.239 1.00 41.13 178 GLY B C 1
ATOM 4520 O O . GLY B 1 178 ? -19.898 39.355 60.936 1.00 45.31 178 GLY B O 1
ATOM 4521 N N . LYS B 1 179 ? -19.333 37.569 59.689 1.00 37.62 179 LYS B N 1
ATOM 4522 C CA . LYS B 1 179 ? -17.902 37.822 59.780 1.00 40.96 179 LYS B CA 1
ATOM 4523 C C . LYS B 1 179 ? -17.292 37.899 58.381 1.00 37.51 179 LYS B C 1
ATOM 4524 O O . LYS B 1 179 ? -17.522 37.016 57.540 1.00 39.71 179 LYS B O 1
ATOM 4530 N N . ILE B 1 180 ? -16.526 38.958 58.134 1.00 29.99 180 ILE B N 1
ATOM 4531 C CA . ILE B 1 180 ? -15.666 39.022 56.960 1.00 26.48 180 ILE B CA 1
ATOM 4532 C C . ILE B 1 180 ? -14.351 38.327 57.285 1.00 32.21 180 ILE B C 1
ATOM 4533 O O . ILE B 1 180 ? -13.647 38.709 58.219 1.00 32.02 180 ILE B O 1
ATOM 4538 N N . THR B 1 181 ? -14.020 37.280 56.543 1.00 33.20 181 THR B N 1
ATOM 4539 C CA . THR B 1 181 ? -12.747 36.617 56.783 1.00 29.75 181 THR B CA 1
ATOM 4540 C C . THR B 1 181 ? -11.690 37.226 55.872 1.00 23.63 181 THR B C 1
ATOM 4541 O O . THR B 1 181 ? -11.918 37.357 54.668 1.00 18.39 181 THR B O 1
ATOM 4545 N N . ALA B 1 182 ? -10.552 37.609 56.455 1.00 27.28 182 ALA B N 1
ATOM 4546 C CA . ALA B 1 182 ? -9.437 38.195 55.711 1.00 26.55 182 ALA B CA 1
ATOM 4547 C C . ALA B 1 182 ? -8.114 37.569 56.128 1.00 25.88 182 ALA B C 1
ATOM 4548 O O . ALA B 1 182 ? -7.976 37.096 57.255 1.00 23.89 182 ALA B O 1
ATOM 4550 N N . HIS B 1 183 ? -7.141 37.562 55.221 1.00 23.21 183 HIS B N 1
ATOM 4551 C CA . HIS B 1 183 ? -5.814 37.064 55.566 1.00 31.47 183 HIS B CA 1
ATOM 4552 C C . HIS B 1 183 ? -4.778 38.158 55.587 1.00 23.08 183 HIS B C 1
ATOM 4553 O O . HIS B 1 183 ? -4.557 38.829 54.591 1.00 25.68 183 HIS B O 1
ATOM 4560 N N . LEU B 1 184 ? -4.147 38.316 56.744 1.00 24.39 184 LEU B N 1
ATOM 4561 C CA . LEU B 1 184 ? -3.134 39.333 56.952 1.00 22.41 184 LEU B CA 1
ATOM 4562 C C . LEU B 1 184 ? -1.759 38.693 56.821 1.00 30.11 184 LEU B C 1
ATOM 4563 O O . LEU B 1 184 ? -1.447 37.696 57.482 1.00 28.42 184 LEU B O 1
ATOM 4568 N N . HIS B 1 185 ? -0.946 39.262 55.947 1.00 27.57 185 HIS B N 1
ATOM 4569 C CA . HIS B 1 185 ? 0.391 38.761 55.709 1.00 26.58 185 HIS B CA 1
ATOM 4570 C C . HIS B 1 185 ? 1.374 39.819 56.180 1.00 31.26 185 HIS B C 1
ATOM 4571 O O . HIS B 1 185 ? 1.326 40.950 55.720 1.00 26.49 185 HIS B O 1
ATOM 4578 N N . LEU B 1 186 ? 2.268 39.435 57.072 1.00 21.28 186 LEU B N 1
ATOM 4579 C CA . LEU B 1 186 ? 3.234 40.316 57.638 1.00 22.66 186 LEU B CA 1
ATOM 4580 C C . LEU B 1 186 ? 4.620 39.783 57.526 1.00 33.94 186 LEU B C 1
ATOM 4581 O O . LEU B 1 186 ? 4.881 38.617 57.741 1.00 31.08 186 LEU B O 1
ATOM 4586 N N . THR B 1 187 ? 5.510 40.676 57.206 1.00 22.68 187 THR B N 1
ATOM 4587 C CA . THR B 1 187 ? 6.883 40.375 57.112 1.00 30.11 187 THR B CA 1
ATOM 4588 C C . THR B 1 187 ? 7.484 40.095 58.510 1.00 34.81 187 THR B C 1
ATOM 4589 O O . THR B 1 187 ? 8.284 39.244 58.662 1.00 34.57 187 THR B O 1
ATOM 4593 N N . ASN B 1 188 ? 7.006 40.830 59.500 1.00 34.84 188 ASN B N 1
ATOM 4594 C CA . ASN B 1 188 ? 7.386 40.723 60.919 1.00 36.35 188 ASN B CA 1
ATOM 4595 C C . ASN B 1 188 ? 6.451 41.559 61.776 1.00 38.33 188 ASN B C 1
ATOM 4596 O O . ASN B 1 188 ? 5.552 42.168 61.282 1.00 35.45 188 ASN B O 1
ATOM 4601 N N . THR B 1 189 ? 6.679 41.543 63.077 1.00 45.95 189 THR B N 1
ATOM 4602 C CA . THR B 1 189 ? 5.950 42.360 64.039 1.00 50.77 189 THR B CA 1
ATOM 4603 C C . THR B 1 189 ? 6.851 43.431 64.675 1.00 46.87 189 THR B C 1
ATOM 4604 O O . THR B 1 189 ? 6.499 43.987 65.655 1.00 42.28 189 THR B O 1
ATOM 4608 N N . ASP B 1 190 ? 8.003 43.696 64.098 1.00 45.75 190 ASP B N 1
ATOM 4609 C CA . ASP B 1 190 ? 8.871 44.758 64.586 1.00 45.39 190 ASP B CA 1
ATOM 4610 C C . ASP B 1 190 ? 8.195 46.101 64.815 1.00 46.05 190 ASP B C 1
ATOM 4611 O O . ASP B 1 190 ? 8.265 46.640 65.893 1.00 41.45 190 ASP B O 1
ATOM 4616 N N . LYS B 1 191 ? 7.585 46.652 63.771 1.00 44.66 191 LYS B N 1
ATOM 4617 C CA . LYS B 1 191 ? 6.828 47.876 63.843 1.00 42.61 191 LYS B CA 1
ATOM 4618 C C . LYS B 1 191 ? 5.492 47.706 63.128 1.00 43.23 191 LYS B C 1
ATOM 4619 O O . LYS B 1 191 ? 5.239 46.691 62.543 1.00 40.42 191 LYS B O 1
ATOM 4625 N N . PRO B 1 192 ? 4.654 48.714 63.159 1.00 44.13 192 PRO B N 1
ATOM 4626 C CA . PRO B 1 192 ? 3.392 48.629 62.440 1.00 40.45 192 PRO B CA 1
ATOM 4627 C C . PRO B 1 192 ? 3.648 48.995 61.013 1.00 41.36 192 PRO B C 1
ATOM 4628 O O . PRO B 1 192 ? 4.155 50.044 60.754 1.00 32.49 192 PRO B O 1
ATOM 4632 N N . HIS B 1 193 ? 3.286 48.101 60.103 1.00 37.92 193 HIS B N 1
ATOM 4633 C CA . HIS B 1 193 ? 3.612 48.212 58.679 1.00 30.33 193 HIS B CA 1
ATOM 4634 C C . HIS B 1 193 ? 2.501 48.829 57.834 1.00 27.72 193 HIS B C 1
ATOM 4635 O O . HIS B 1 193 ? 1.318 48.666 58.147 1.00 25.46 193 HIS B O 1
ATOM 4642 N N . PRO B 1 194 ? 2.877 49.520 56.736 1.00 30.80 194 PRO B N 1
ATOM 4643 C CA . PRO B 1 194 ? 1.865 49.973 55.777 1.00 27.65 194 PRO B CA 1
ATOM 4644 C C . PRO B 1 194 ? 1.188 48.733 55.214 1.00 31.45 194 PRO B C 1
ATOM 4645 O O . PRO B 1 194 ? 1.783 47.656 55.262 1.00 28.84 194 PRO B O 1
ATOM 4649 N N . VAL B 1 195 ? -0.031 48.866 54.709 1.00 33.60 195 VAL B N 1
ATOM 4650 C CA . VAL B 1 195 ? -0.818 47.689 54.337 1.00 28.43 195 VAL B CA 1
ATOM 4651 C C . VAL B 1 195 ? -1.587 47.910 53.044 1.00 26.86 195 VAL B C 1
ATOM 4652 O O . VAL B 1 195 ? -2.116 48.994 52.783 1.00 24.55 195 VAL B O 1
ATOM 4656 N N . VAL B 1 196 ? -1.626 46.887 52.211 1.00 26.14 196 VAL B N 1
ATOM 4657 C CA . VAL B 1 196 ? -2.492 46.939 51.059 1.00 25.31 196 VAL B CA 1
ATOM 4658 C C . VAL B 1 196 ? -3.629 45.946 51.232 1.00 27.35 196 VAL B C 1
ATOM 4659 O O . VAL B 1 196 ? -3.402 44.779 51.589 1.00 22.72 196 VAL B O 1
ATOM 4663 N N . ILE B 1 197 ? -4.854 46.424 51.025 1.00 20.22 197 ILE B N 1
ATOM 4664 C CA . ILE B 1 197 ? -6.021 45.547 50.979 1.00 22.28 197 ILE B CA 1
ATOM 4665 C C . ILE B 1 197 ? -6.192 45.096 49.537 1.00 21.57 197 ILE B C 1
ATOM 4666 O O . ILE B 1 197 ? -6.182 45.923 48.626 1.00 22.93 197 ILE B O 1
ATOM 4671 N N . VAL B 1 198 ? -6.321 43.788 49.328 1.00 21.40 198 VAL B N 1
ATOM 4672 C CA . VAL B 1 198 ? -6.283 43.222 47.982 1.00 19.52 198 VAL B CA 1
ATOM 4673 C C . VAL B 1 198 ? -7.464 42.301 47.728 1.00 23.75 198 VAL B C 1
ATOM 4674 O O . VAL B 1 198 ? -7.797 41.473 48.573 1.00 22.57 198 VAL B O 1
ATOM 4678 N N A SER B 1 199 ? -8.090 42.442 46.563 0.34 24.13 199 SER B N 1
ATOM 4679 N N B SER B 1 199 ? -8.094 42.450 46.566 0.66 23.94 199 SER B N 1
ATOM 4680 C CA A SER B 1 199 ? -9.134 41.513 46.141 0.34 24.67 199 SER B CA 1
ATOM 4681 C CA B SER B 1 199 ? -9.127 41.516 46.135 0.66 25.47 199 SER B CA 1
ATOM 4682 C C A SER B 1 199 ? -8.980 41.153 44.665 0.34 23.44 199 SER B C 1
ATOM 4683 C C B SER B 1 199 ? -8.953 41.151 44.662 0.66 23.71 199 SER B C 1
ATOM 4684 O O A SER B 1 199 ? -8.734 42.021 43.826 0.34 23.19 199 SER B O 1
ATOM 4685 O O B SER B 1 199 ? -8.656 42.008 43.825 0.66 22.70 199 SER B O 1
ATOM 4690 N N . ALA B 1 200 ? -9.122 39.869 44.358 1.00 19.61 200 ALA B N 1
ATOM 4691 C CA . ALA B 1 200 ? -9.062 39.398 42.980 1.00 15.21 200 ALA B CA 1
ATOM 4692 C C . ALA B 1 200 ? -10.480 39.359 42.429 1.00 19.36 200 ALA B C 1
ATOM 4693 O O . ALA B 1 200 ? -11.403 39.882 43.056 1.00 19.60 200 ALA B O 1
ATOM 4695 N N . GLY B 1 201 ? -10.648 38.736 41.264 1.00 23.37 201 GLY B N 1
ATOM 4696 C CA . GLY B 1 201 ? -11.923 38.724 40.567 1.00 24.04 201 GLY B CA 1
ATOM 4697 C C . GLY B 1 201 ? -12.942 37.712 41.068 1.00 21.66 201 GLY B C 1
ATOM 4698 O O . GLY B 1 201 ? -12.695 36.971 42.019 1.00 17.49 201 GLY B O 1
ATOM 4699 N N . LEU B 1 202 ? -14.097 37.686 40.415 1.00 16.41 202 LEU B N 1
ATOM 4700 C CA . LEU B 1 202 ? -15.215 36.840 40.831 1.00 20.46 202 LEU B CA 1
ATOM 4701 C C . LEU B 1 202 ? -14.980 35.315 40.753 1.00 19.38 202 LEU B C 1
ATOM 4702 O O . LEU B 1 202 ? -15.783 34.547 41.284 1.00 21.12 202 LEU B O 1
ATOM 4707 N N . ASP B 1 203 ? -13.900 34.883 40.099 1.00 22.93 203 ASP B N 1
ATOM 4708 C CA . ASP B 1 203 ? -13.613 33.448 39.965 1.00 26.37 203 ASP B CA 1
ATOM 4709 C C . ASP B 1 203 ? -12.273 33.033 40.571 1.00 27.43 203 ASP B C 1
ATOM 4710 O O . ASP B 1 203 ? -11.717 31.989 40.221 1.00 20.25 203 ASP B O 1
ATOM 4715 N N . SER B 1 204 ? -11.757 33.863 41.471 1.00 17.69 204 SER B N 1
ATOM 4716 C CA . SER B 1 204 ? -10.553 33.529 42.230 1.00 23.30 204 SER B CA 1
ATOM 4717 C C . SER B 1 204 ? -10.938 33.472 43.703 1.00 20.71 204 SER B C 1
ATOM 4718 O O . SER B 1 204 ? -12.007 33.949 44.092 1.00 17.49 204 SER B O 1
ATOM 4721 N N . LEU B 1 205 ? -10.046 32.930 44.523 1.00 19.53 205 LEU B N 1
ATOM 4722 C CA . LEU B 1 205 ? -10.200 32.964 45.974 1.00 12.77 205 LEU B CA 1
ATOM 4723 C C . LEU B 1 205 ? -9.165 33.938 46.522 1.00 14.89 205 LEU B C 1
ATOM 4724 O O . LEU B 1 205 ? -8.123 34.148 45.902 1.00 16.07 205 LEU B O 1
ATOM 4729 N N . GLN B 1 206 ? -9.416 34.498 47.702 1.00 15.91 206 GLN B N 1
ATOM 4730 C CA . GLN B 1 206 ? -8.494 35.471 48.278 1.00 17.31 206 GLN B CA 1
ATOM 4731 C C . GLN B 1 206 ? -7.152 34.827 48.622 1.00 28.07 206 GLN B C 1
ATOM 4732 O O . GLN B 1 206 ? -6.157 35.515 48.841 1.00 20.28 206 GLN B O 1
ATOM 4738 N N . THR B 1 207 ? -7.131 33.497 48.663 1.00 27.57 207 THR B N 1
ATOM 4739 C CA . THR B 1 207 ? -5.914 32.759 48.967 1.00 23.17 207 THR B CA 1
ATOM 4740 C C . THR B 1 207 ? -5.079 32.450 47.708 1.00 23.42 207 THR B C 1
ATOM 4741 O O . THR B 1 207 ? -4.092 31.729 47.778 1.00 18.36 207 THR B O 1
ATOM 4745 N N . ASP B 1 208 ? -5.462 33.018 46.568 1.00 23.68 208 ASP B N 1
ATOM 4746 C CA . ASP B 1 208 ? -4.755 32.769 45.312 1.00 26.61 208 ASP B CA 1
ATOM 4747 C C . ASP B 1 208 ? -3.616 33.763 45.038 1.00 23.23 208 ASP B C 1
ATOM 4748 O O . ASP B 1 208 ? -3.066 33.780 43.936 1.00 22.45 208 ASP B O 1
ATOM 4753 N N . MET B 1 209 ? -3.250 34.583 46.020 1.00 13.21 209 MET B N 1
ATOM 4754 C CA . MET B 1 209 ? -2.308 35.662 45.739 1.00 16.86 209 MET B CA 1
ATOM 4755 C C . MET B 1 209 ? -1.043 35.676 46.592 1.00 22.12 209 MET B C 1
ATOM 4756 O O . MET B 1 209 ? -0.427 36.733 46.769 1.00 22.39 209 MET B O 1
ATOM 4761 N N . TRP B 1 210 ? -0.647 34.506 47.081 1.00 15.25 210 TRP B N 1
ATOM 4762 C CA . TRP B 1 210 ? 0.523 34.369 47.950 1.00 20.04 210 TRP B CA 1
ATOM 4763 C C . TRP B 1 210 ? 1.766 35.014 47.358 1.00 16.20 210 TRP B C 1
ATOM 4764 O O . TRP B 1 210 ? 2.487 35.736 48.048 1.00 17.82 210 TRP B O 1
ATOM 4775 N N . ARG B 1 211 ? 2.020 34.740 46.080 1.00 15.79 211 ARG B N 1
ATOM 4776 C CA . ARG B 1 211 ? 3.175 35.292 45.381 1.00 16.56 211 ARG B CA 1
ATOM 4777 C C . ARG B 1 211 ? 3.184 36.822 45.329 1.00 20.91 211 ARG B C 1
ATOM 4778 O O . ARG B 1 211 ? 4.255 37.421 45.323 1.00 18.26 211 ARG B O 1
ATOM 4786 N N . LEU B 1 212 ? 2.009 37.444 45.270 1.00 22.27 212 LEU B N 1
ATOM 4787 C CA . LEU B 1 212 ? 1.946 38.916 45.293 1.00 18.02 212 LEU B CA 1
ATOM 4788 C C . LEU B 1 212 ? 2.610 39.467 46.553 1.00 25.87 212 LEU B C 1
ATOM 4789 O O . LEU B 1 212 ? 3.353 40.452 46.507 1.00 30.64 212 LEU B O 1
ATOM 4794 N N . PHE B 1 213 ? 2.344 38.825 47.684 1.00 25.97 213 PHE B N 1
ATOM 4795 C CA . PHE B 1 213 ? 2.968 39.246 48.925 1.00 22.17 213 PHE B CA 1
ATOM 4796 C C . PHE B 1 213 ? 4.422 38.805 48.945 1.00 20.41 213 PHE B C 1
ATOM 4797 O O . PHE B 1 213 ? 5.329 39.630 49.084 1.00 21.37 213 PHE B O 1
ATOM 4805 N N . ARG B 1 214 ? 4.637 37.499 48.792 1.00 19.41 214 ARG B N 1
ATOM 4806 C CA . ARG B 1 214 ? 5.982 36.922 48.859 1.00 17.41 214 ARG B CA 1
ATOM 4807 C C . ARG B 1 214 ? 7.030 37.562 47.935 1.00 17.49 214 ARG B C 1
ATOM 4808 O O . ARG B 1 214 ? 8.140 37.859 48.361 1.00 18.31 214 ARG B O 1
ATOM 4816 N N . ASP B 1 215 ? 6.692 37.731 46.664 1.00 19.66 215 ASP B N 1
ATOM 4817 C CA . ASP B 1 215 ? 7.686 38.170 45.694 1.00 20.88 215 ASP B CA 1
ATOM 4818 C C . ASP B 1 215 ? 7.689 39.688 45.466 1.00 28.75 215 ASP B C 1
ATOM 4819 O O . ASP B 1 215 ? 8.580 40.200 44.794 1.00 31.64 215 ASP B O 1
ATOM 4824 N N . HIS B 1 216 ? 6.698 40.400 46.007 1.00 29.02 216 HIS B N 1
ATOM 4825 C CA . HIS B 1 216 ? 6.595 41.841 45.753 1.00 25.71 216 HIS B CA 1
ATOM 4826 C C . HIS B 1 216 ? 6.391 42.727 46.977 1.00 23.31 216 HIS B C 1
ATOM 4827 O O . HIS B 1 216 ? 7.253 43.538 47.291 1.00 28.94 216 HIS B O 1
ATOM 4834 N N . LEU B 1 217 ? 5.253 42.586 47.649 1.00 26.45 217 LEU B N 1
ATOM 4835 C CA . LEU B 1 217 ? 4.931 43.439 48.790 1.00 24.54 217 LEU B CA 1
ATOM 4836 C C . LEU B 1 217 ? 5.897 43.218 49.958 1.00 25.24 217 LEU B C 1
ATOM 4837 O O . LEU B 1 217 ? 6.329 44.180 50.600 1.00 28.45 217 LEU B O 1
ATOM 4842 N N . ALA B 1 218 ? 6.235 41.960 50.226 1.00 23.14 218 ALA B N 1
ATOM 4843 C CA . ALA B 1 218 ? 7.116 41.614 51.346 1.00 31.82 218 ALA B CA 1
ATOM 4844 C C . ALA B 1 218 ? 8.455 42.343 51.279 1.00 35.92 218 ALA B C 1
ATOM 4845 O O . ALA B 1 218 ? 8.961 42.814 52.298 1.00 28.20 218 ALA B O 1
ATOM 4847 N N . LYS B 1 219 ? 9.015 42.433 50.076 1.00 41.65 219 LYS B N 1
ATOM 4848 C CA . LYS B 1 219 ? 10.270 43.145 49.829 1.00 43.37 219 LYS B CA 1
ATOM 4849 C C . LYS B 1 219 ? 10.325 44.571 50.421 1.00 44.66 219 LYS B C 1
ATOM 4850 O O . LYS B 1 219 ? 11.408 45.129 50.606 1.00 44.85 219 LYS B O 1
ATOM 4856 N N . HIS B 1 220 ? 9.163 45.153 50.714 1.00 37.75 220 HIS B N 1
ATOM 4857 C CA . HIS B 1 220 ? 9.087 46.503 51.272 1.00 34.48 220 HIS B CA 1
ATOM 4858 C C . HIS B 1 220 ? 8.403 46.535 52.634 1.00 34.49 220 HIS B C 1
ATOM 4859 O O . HIS B 1 220 ? 7.923 47.585 53.075 1.00 33.58 220 HIS B O 1
ATOM 4866 N N . ASP B 1 221 ? 8.368 45.383 53.295 1.00 26.69 221 ASP B N 1
ATOM 4867 C CA . ASP B 1 221 ? 7.556 45.200 54.492 1.00 34.11 221 ASP B CA 1
ATOM 4868 C C . ASP B 1 221 ? 6.155 45.799 54.319 1.00 30.54 221 ASP B C 1
ATOM 4869 O O . ASP B 1 221 ? 5.593 46.366 55.253 1.00 31.51 221 ASP B O 1
ATOM 4874 N N . ILE B 1 222 ? 5.598 45.687 53.115 1.00 20.11 222 ILE B N 1
ATOM 4875 C CA . ILE B 1 222 ? 4.210 46.065 52.920 1.00 22.97 222 ILE B CA 1
ATOM 4876 C C . ILE B 1 222 ? 3.346 44.863 53.281 1.00 28.52 222 ILE B C 1
ATOM 4877 O O . ILE B 1 222 ? 3.518 43.773 52.720 1.00 28.35 222 ILE B O 1
ATOM 4882 N N . ALA B 1 223 ? 2.441 45.049 54.236 1.00 27.60 223 ALA B N 1
ATOM 4883 C CA . ALA B 1 223 ? 1.549 43.968 54.630 1.00 26.91 223 ALA B CA 1
ATOM 4884 C C . ALA B 1 223 ? 0.470 43.773 53.569 1.00 28.18 223 ALA B C 1
ATOM 4885 O O . ALA B 1 223 ? 0.044 44.725 52.909 1.00 23.23 223 ALA B O 1
ATOM 4887 N N . MET B 1 224 ? 0.035 42.532 53.401 1.00 20.62 224 MET B N 1
ATOM 4888 C CA . MET B 1 224 ? -1.047 42.246 52.481 1.00 22.65 224 MET B CA 1
ATOM 4889 C C . MET B 1 224 ? -2.245 41.756 53.263 1.00 22.56 224 MET B C 1
ATOM 4890 O O . MET B 1 224 ? -2.155 40.762 53.988 1.00 22.75 224 MET B O 1
ATOM 4895 N N . LEU B 1 225 ? -3.374 42.424 53.105 1.00 21.67 225 LEU B N 1
ATOM 4896 C CA . LEU B 1 225 ? -4.610 41.940 53.716 1.00 22.46 225 LEU B CA 1
ATOM 4897 C C . LEU B 1 225 ? -5.614 41.534 52.652 1.00 27.20 225 LEU B C 1
ATOM 4898 O O . LEU B 1 225 ? -6.212 42.400 52.019 1.00 16.02 225 LEU B O 1
ATOM 4903 N N . THR B 1 226 ? -5.813 40.224 52.449 1.00 16.19 226 THR B N 1
ATOM 4904 C CA . THR B 1 226 ? -6.640 39.766 51.333 1.00 15.41 226 THR B CA 1
ATOM 4905 C C . THR B 1 226 ? -8.102 39.659 51.745 1.00 21.84 226 THR B C 1
ATOM 4906 O O . THR B 1 226 ? -8.412 39.313 52.887 1.00 22.52 226 THR B O 1
ATOM 4910 N N . VAL B 1 227 ? -9.003 39.948 50.812 1.00 19.35 227 VAL B N 1
ATOM 4911 C CA . VAL B 1 227 ? -10.442 39.881 51.079 1.00 15.39 227 VAL B CA 1
ATOM 4912 C C . VAL B 1 227 ? -11.195 39.404 49.841 1.00 18.32 227 VAL B C 1
ATOM 4913 O O . VAL B 1 227 ? -10.892 39.825 48.718 1.00 18.25 227 VAL B O 1
ATOM 4917 N N . ASP B 1 228 ? -12.179 38.532 50.054 1.00 25.37 228 ASP B N 1
ATOM 4918 C CA . ASP B 1 228 ? -13.108 38.123 49.005 1.00 24.54 228 ASP B CA 1
ATOM 4919 C C . ASP B 1 228 ? -14.209 39.156 48.809 1.00 20.03 228 ASP B C 1
ATOM 4920 O O . ASP B 1 228 ? -14.791 39.660 49.778 1.00 21.54 228 ASP B O 1
ATOM 4925 N N . MET B 1 229 ? -14.501 39.454 47.546 1.00 19.63 229 MET B N 1
ATOM 4926 C CA . MET B 1 229 ? -15.660 40.260 47.165 1.00 18.88 229 MET B CA 1
ATOM 4927 C C . MET B 1 229 ? -16.942 39.604 47.675 1.00 20.56 229 MET B C 1
ATOM 4928 O O . MET B 1 229 ? -16.973 38.387 47.871 1.00 25.34 229 MET B O 1
ATOM 4933 N N . PRO B 1 230 ? -18.006 40.400 47.869 1.00 22.79 230 PRO B N 1
ATOM 4934 C CA . PRO B 1 230 ? -19.318 39.842 48.220 1.00 23.93 230 PRO B CA 1
ATOM 4935 C C . PRO B 1 230 ? -19.712 38.763 47.214 1.00 26.78 230 PRO B C 1
ATOM 4936 O O . PRO B 1 230 ? -19.511 38.976 46.020 1.00 30.72 230 PRO B O 1
ATOM 4940 N N . SER B 1 231 ? -20.244 37.648 47.712 1.00 22.21 231 SER B N 1
ATOM 4941 C CA . SER B 1 231 ? -20.645 36.453 46.940 1.00 24.62 231 SER B CA 1
ATOM 4942 C C . SER B 1 231 ? -19.496 35.489 46.620 1.00 28.88 231 SER B C 1
ATOM 4943 O O . SER B 1 231 ? -19.723 34.395 46.099 1.00 30.03 231 SER B O 1
ATOM 4946 N N . VAL B 1 232 ? -18.274 35.878 46.965 1.00 23.61 232 VAL B N 1
ATOM 4947 C CA . VAL B 1 232 ? -17.098 35.083 46.622 1.00 27.99 232 VAL B CA 1
ATOM 4948 C C . VAL B 1 232 ? -16.442 34.465 47.855 1.00 26.22 232 VAL B C 1
ATOM 4949 O O . VAL B 1 232 ? -16.374 35.102 48.912 1.00 22.24 232 VAL B O 1
ATOM 4953 N N . GLY B 1 233 ? -15.978 33.223 47.715 1.00 24.44 233 GLY B N 1
ATOM 4954 C CA . GLY B 1 233 ? -15.255 32.526 48.769 1.00 25.43 233 GLY B CA 1
ATOM 4955 C C . GLY B 1 233 ? -15.859 32.652 50.158 1.00 25.69 233 GLY B C 1
ATOM 4956 O O . GLY B 1 233 ? -17.011 32.282 50.387 1.00 25.91 233 GLY B O 1
ATOM 4957 N N . TYR B 1 234 ? -15.075 33.199 51.082 1.00 28.93 234 TYR B N 1
ATOM 4958 C CA . TYR B 1 234 ? -15.499 33.363 52.467 1.00 29.60 234 TYR B CA 1
ATOM 4959 C C . TYR B 1 234 ? -16.624 34.363 52.620 1.00 30.91 234 TYR B C 1
ATOM 4960 O O . TYR B 1 234 ? -17.273 34.409 53.664 1.00 30.18 234 TYR B O 1
ATOM 4969 N N . SER B 1 235 ? -16.822 35.184 51.589 1.00 28.56 235 SER B N 1
ATOM 4970 C CA . SER B 1 235 ? -17.822 36.249 51.610 1.00 24.26 235 SER B CA 1
ATOM 4971 C C . SER B 1 235 ? -19.097 35.818 50.900 1.00 24.79 235 SER B C 1
ATOM 4972 O O . SER B 1 235 ? -19.906 36.655 50.484 1.00 24.58 235 SER B O 1
ATOM 4975 N N . SER B 1 236 ? -19.268 34.504 50.778 1.00 28.24 236 SER B N 1
ATOM 4976 C CA . SER B 1 236 ? -20.351 33.920 49.995 1.00 35.89 236 SER B CA 1
ATOM 4977 C C . SER B 1 236 ? -21.728 34.261 50.512 1.00 35.19 236 SER B C 1
ATOM 4978 O O . SER B 1 236 ? -22.698 34.241 4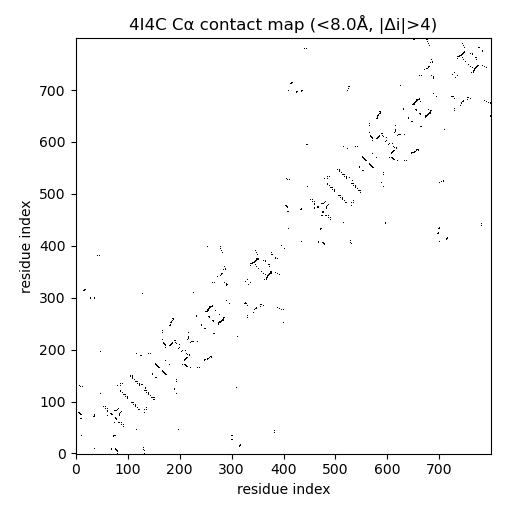9.757 1.00 36.76 236 SER B O 1
ATOM 4981 N N . LYS B 1 237 ? -21.814 34.551 51.803 1.00 39.46 237 LYS B N 1
ATOM 4982 C CA . LYS B 1 237 ? -23.091 34.848 52.434 1.00 39.47 237 LYS B CA 1
ATOM 4983 C C . LYS B 1 237 ? -23.490 36.317 52.317 1.00 41.19 237 LYS B C 1
ATOM 4984 O O . LYS B 1 237 ? -24.630 36.673 52.602 1.00 44.81 237 LYS B O 1
ATOM 4990 N N . TYR B 1 238 ? -22.558 37.167 51.896 1.00 35.62 238 TYR B N 1
ATOM 4991 C CA . TYR B 1 238 ? -22.878 38.568 51.624 1.00 37.14 238 TYR B CA 1
ATOM 4992 C C . TYR B 1 238 ? -23.294 38.739 50.170 1.00 38.72 238 TYR B C 1
ATOM 4993 O O . TYR B 1 238 ? -22.483 38.539 49.270 1.00 38.44 238 TYR B O 1
ATOM 5002 N N . PRO B 1 239 ? -24.559 39.114 49.932 1.00 38.90 239 PRO B N 1
ATOM 5003 C CA . PRO B 1 239 ? -24.986 39.267 48.541 1.00 37.31 239 PRO B CA 1
ATOM 5004 C C . PRO B 1 239 ? -24.173 40.339 47.826 1.00 36.02 239 PRO B C 1
ATOM 5005 O O . PRO B 1 239 ? -23.695 41.292 48.444 1.00 27.10 239 PRO B O 1
ATOM 5009 N N . LEU B 1 240 ? -24.013 40.154 46.524 1.00 33.34 240 LEU B N 1
ATOM 5010 C CA . LEU B 1 240 ? -23.467 41.171 45.652 1.00 38.26 240 LEU B CA 1
ATOM 5011 C C . LEU B 1 240 ? -24.574 42.164 45.345 1.00 53.16 240 LEU B C 1
ATOM 5012 O O . LEU B 1 240 ? -25.501 41.858 44.594 1.00 61.83 240 LEU B O 1
ATOM 5017 N N . THR B 1 241 ? -24.491 43.348 45.936 1.00 53.53 241 THR B N 1
ATOM 5018 C CA . THR B 1 241 ? -25.474 44.387 45.670 1.00 48.77 241 THR B CA 1
ATOM 5019 C C . THR B 1 241 ? -24.816 45.487 44.847 1.00 48.10 241 THR B C 1
ATOM 5020 O O . THR B 1 241 ? -23.749 45.275 44.274 1.00 44.99 241 THR B O 1
ATOM 5024 N N . GLU B 1 242 ? -25.446 46.658 44.780 1.00 46.09 242 GLU B N 1
ATOM 5025 C CA . GLU B 1 242 ? -24.862 47.777 44.045 1.00 49.23 242 GLU B CA 1
ATOM 5026 C C . GLU B 1 242 ? -23.746 48.442 44.841 1.00 45.82 242 GLU B C 1
ATOM 5027 O O . GLU B 1 242 ? -22.934 49.194 44.286 1.00 49.25 242 GLU B O 1
ATOM 5033 N N . ASP B 1 243 ? -23.713 48.163 46.141 1.00 41.19 243 ASP B N 1
ATOM 5034 C CA . ASP B 1 243 ? -22.652 48.669 47.010 1.00 42.81 243 ASP B CA 1
ATOM 5035 C C . ASP B 1 243 ? -21.629 47.560 47.245 1.00 41.37 243 ASP B C 1
ATOM 5036 O O . ASP B 1 243 ? -21.440 47.100 48.370 1.00 45.92 243 ASP B O 1
ATOM 5041 N N . TYR B 1 244 ? -20.967 47.131 46.174 1.00 34.76 244 TYR B N 1
ATOM 5042 C CA . TYR B 1 244 ? -20.112 45.949 46.246 1.00 35.72 244 TYR B CA 1
ATOM 5043 C C . TYR B 1 244 ? -18.730 46.219 46.851 1.00 34.98 244 TYR B C 1
ATOM 5044 O O . TYR B 1 244 ? -17.914 45.309 46.976 1.00 34.25 244 TYR B O 1
ATOM 5053 N N . SER B 1 245 ? -18.481 47.463 47.248 1.00 36.99 245 SER B N 1
ATOM 5054 C CA . SER B 1 245 ? -17.246 47.785 47.954 1.00 35.57 245 SER B CA 1
ATOM 5055 C C . SER B 1 245 ? -17.456 47.810 49.479 1.00 39.51 245 SER B C 1
ATOM 5056 O O . SER B 1 245 ? -16.564 48.212 50.230 1.00 37.87 245 SER B O 1
ATOM 5059 N N . ARG B 1 246 ? -18.628 47.352 49.926 1.00 37.67 246 ARG B N 1
ATOM 5060 C CA . ARG B 1 246 ? -19.031 47.492 51.327 1.00 25.11 246 ARG B CA 1
ATOM 5061 C C . ARG B 1 246 ? -18.177 46.682 52.304 1.00 28.41 246 ARG B C 1
ATOM 5062 O O . ARG B 1 246 ? -17.818 47.182 53.371 1.00 27.39 246 ARG B O 1
ATOM 5070 N N . LEU B 1 247 ? -17.829 45.454 51.933 1.00 27.11 247 LEU B N 1
ATOM 5071 C CA . LEU B 1 247 ? -16.980 44.621 52.776 1.00 33.68 247 LEU B CA 1
ATOM 5072 C C . LEU B 1 247 ? -15.636 45.302 52.976 1.00 37.13 247 LEU B C 1
ATOM 5073 O O . LEU B 1 247 ? -15.126 45.376 54.095 1.00 34.01 247 LEU B O 1
ATOM 5078 N N . HIS B 1 248 ? -15.082 45.817 51.882 1.00 26.24 248 HIS B N 1
ATOM 5079 C CA . HIS B 1 248 ? -13.809 46.522 51.919 1.00 26.53 248 HIS B CA 1
ATOM 5080 C C . HIS B 1 248 ? -13.870 47.797 52.764 1.00 30.73 248 HIS B C 1
ATOM 5081 O O . HIS B 1 248 ? -12.877 48.188 53.388 1.00 30.88 248 HIS B O 1
ATOM 5088 N N . GLN B 1 249 ? -15.035 48.437 52.789 1.00 21.67 249 GLN B N 1
ATOM 5089 C CA . GLN B 1 249 ? -15.215 49.618 53.616 1.00 32.36 249 GLN B CA 1
ATOM 5090 C C . GLN B 1 249 ? -15.237 49.196 55.070 1.00 35.59 249 GLN B C 1
ATOM 5091 O O . GLN B 1 249 ? -14.738 49.910 55.941 1.00 33.92 249 GLN B O 1
ATOM 5097 N N . ALA B 1 250 ? -15.810 48.020 55.321 1.00 29.96 250 ALA B N 1
ATOM 5098 C CA . ALA B 1 250 ? -15.860 47.485 56.669 1.00 26.93 250 ALA B CA 1
ATOM 5099 C C . ALA B 1 250 ? -14.466 47.136 57.135 1.00 27.30 250 ALA B C 1
ATOM 5100 O O . ALA B 1 250 ? -14.074 47.474 58.252 1.00 32.52 250 ALA B O 1
ATOM 5102 N N . VAL B 1 251 ? -13.713 46.458 56.275 1.00 27.08 251 VAL B N 1
ATOM 5103 C CA . VAL B 1 251 ? -12.372 46.037 56.637 1.00 27.06 251 VAL B CA 1
ATOM 5104 C C . VAL B 1 251 ? -11.484 47.256 56.880 1.00 35.07 251 VAL B C 1
ATOM 5105 O O . VAL B 1 251 ? -10.783 47.322 57.885 1.00 31.65 251 VAL B O 1
ATOM 5109 N N . LEU B 1 252 ? -11.539 48.221 55.966 1.00 37.02 252 LEU B N 1
ATOM 5110 C CA . LEU B 1 252 ? -10.775 49.463 56.095 1.00 33.09 252 LEU B CA 1
ATOM 5111 C C . LEU B 1 252 ? -10.974 50.115 57.465 1.00 33.28 252 LEU B C 1
ATOM 5112 O O . LEU B 1 252 ? -10.012 50.479 58.138 1.00 31.94 252 LEU B O 1
ATOM 5117 N N . ASN B 1 253 ? -12.231 50.236 57.876 1.00 35.25 253 ASN B N 1
ATOM 5118 C CA . ASN B 1 253 ? -12.577 50.862 59.148 1.00 30.96 253 ASN B CA 1
ATOM 5119 C C . ASN B 1 253 ? -12.232 50.039 60.396 1.00 37.08 253 ASN B C 1
ATOM 5120 O O . ASN B 1 253 ? -12.361 50.537 61.515 1.00 40.39 253 ASN B O 1
ATOM 5125 N N . GLU B 1 254 ? -11.807 48.789 60.213 1.00 25.72 254 GLU B N 1
ATOM 5126 C CA . GLU B 1 254 ? -11.342 47.979 61.340 1.00 36.63 254 GLU B CA 1
ATOM 5127 C C . GLU B 1 254 ? -9.821 47.991 61.488 1.00 37.55 254 GLU B C 1
ATOM 5128 O O . GLU B 1 254 ? -9.286 47.469 62.466 1.00 43.07 254 GLU B O 1
ATOM 5134 N N . LEU B 1 255 ? -9.130 48.595 60.525 1.00 35.75 255 LEU B N 1
ATOM 5135 C CA . LEU B 1 255 ? -7.666 48.622 60.535 1.00 38.66 255 LEU B CA 1
ATOM 5136 C C . LEU B 1 255 ? -7.074 49.403 61.714 1.00 54.52 255 LEU B C 1
ATOM 5137 O O . LEU B 1 255 ? -5.858 49.397 61.916 1.00 64.91 255 LEU B O 1
ATOM 5142 N N . PHE B 1 256 ? -7.924 50.085 62.478 1.00 58.31 256 PHE B N 1
ATOM 5143 C CA . PHE B 1 256 ? -7.476 50.756 63.698 1.00 61.80 256 PHE B CA 1
ATOM 5144 C C . PHE B 1 256 ? -6.985 49.730 64.721 1.00 65.29 256 PHE B C 1
ATOM 5145 O O . PHE B 1 256 ? -5.956 49.932 65.369 1.00 71.39 256 PHE B O 1
ATOM 5153 N N . SER B 1 257 ? -7.722 48.624 64.839 1.00 57.59 257 SER B N 1
ATOM 5154 C CA . SER B 1 257 ? -7.582 47.697 65.957 1.00 54.81 257 SER B CA 1
ATOM 5155 C C . SER B 1 257 ? -6.379 46.810 65.772 1.00 62.25 257 SER B C 1
ATOM 5156 O O . SER B 1 257 ? -5.865 46.236 66.731 1.00 71.70 257 SER B O 1
ATOM 5159 N N . ILE B 1 258 ? -5.934 46.696 64.529 1.00 55.04 258 ILE B N 1
ATOM 5160 C CA . ILE B 1 258 ? -4.764 45.896 64.232 1.00 58.98 258 ILE B CA 1
ATOM 5161 C C . ILE B 1 258 ? -3.529 46.782 64.281 1.00 64.90 258 ILE B C 1
ATOM 5162 O O . ILE B 1 258 ? -3.303 47.603 63.393 1.00 69.02 258 ILE B O 1
ATOM 5167 N N . PRO B 1 259 ? -2.732 46.629 65.343 1.00 65.04 259 PRO B N 1
ATOM 5168 C CA . PRO B 1 259 ? -1.558 47.474 65.548 1.00 63.80 259 PRO B CA 1
ATOM 5169 C C . PRO B 1 259 ? -0.379 46.957 64.737 1.00 60.18 259 PRO B C 1
ATOM 5170 O O . PRO B 1 259 ? 0.645 47.631 64.636 1.00 68.18 259 PRO B O 1
ATOM 5174 N N . TYR B 1 260 ? -0.531 45.767 64.162 1.00 44.30 260 TYR B N 1
ATOM 5175 C CA . TYR B 1 260 ? 0.470 45.226 63.256 1.00 31.39 260 TYR B CA 1
ATOM 5176 C C . TYR B 1 260 ? 0.508 46.055 61.974 1.00 30.48 260 TYR B C 1
ATOM 5177 O O . TYR B 1 260 ? 1.456 45.961 61.192 1.00 34.98 260 TYR B O 1
ATOM 5186 N N . VAL B 1 261 ? -0.529 46.862 61.754 1.00 28.00 261 VAL B N 1
ATOM 5187 C CA . VAL B 1 261 ? -0.593 47.704 60.562 1.00 24.28 261 VAL B CA 1
ATOM 5188 C C . VAL B 1 261 ? -0.787 49.180 60.910 1.00 34.74 261 VAL B C 1
ATOM 5189 O O . VAL B 1 261 ? -1.481 49.535 61.873 1.00 31.23 261 VAL B O 1
ATOM 5193 N N . ASP B 1 262 ? -0.159 50.025 60.107 1.00 24.41 262 ASP B N 1
ATOM 5194 C CA . ASP B 1 262 ? -0.292 51.464 60.226 1.00 31.62 262 ASP B CA 1
ATOM 5195 C C . ASP B 1 262 ? -1.504 51.880 59.410 1.00 30.05 262 ASP B C 1
ATOM 5196 O O . ASP B 1 262 ? -1.447 51.934 58.182 1.00 26.70 262 ASP B O 1
ATOM 5201 N N . HIS B 1 263 ? -2.608 52.180 60.090 1.00 28.24 263 HIS B N 1
ATOM 5202 C CA . HIS B 1 263 ? -3.837 52.524 59.380 1.00 30.14 263 HIS B CA 1
ATOM 5203 C C . HIS B 1 263 ? -3.818 53.943 58.780 1.00 36.23 263 HIS B C 1
ATOM 5204 O O . HIS B 1 263 ? -4.822 54.403 58.240 1.00 38.60 263 HIS B O 1
ATOM 5211 N N . HIS B 1 264 ? -2.680 54.629 58.869 1.00 27.95 264 HIS B N 1
ATOM 5212 C CA . HIS B 1 264 ? -2.509 55.884 58.134 1.00 32.66 264 HIS B CA 1
ATOM 5213 C C . HIS B 1 264 ? -1.816 55.670 56.771 1.00 28.67 264 HIS B C 1
ATOM 5214 O O . HIS B 1 264 ? -1.611 56.620 56.008 1.00 22.71 264 HIS B O 1
ATOM 5221 N N . ARG B 1 265 ? -1.439 54.425 56.482 1.00 23.71 265 ARG B N 1
ATOM 5222 C CA . ARG B 1 265 ? -0.766 54.096 55.229 1.00 23.31 265 ARG B CA 1
ATOM 5223 C C . ARG B 1 265 ? -1.432 52.891 54.565 1.00 26.83 265 ARG B C 1
ATOM 5224 O O . ARG B 1 265 ? -0.847 51.794 54.476 1.00 22.18 265 ARG B O 1
ATOM 5232 N N . VAL B 1 266 ? -2.662 53.102 54.115 1.00 21.52 266 VAL B N 1
ATOM 5233 C CA . VAL B 1 266 ? -3.459 52.013 53.546 1.00 28.06 266 VAL B CA 1
ATOM 5234 C C . VAL B 1 266 ? -3.570 52.170 52.038 1.00 26.37 266 VAL B C 1
ATOM 5235 O O . VAL B 1 266 ? -3.948 53.237 51.545 1.00 25.42 266 VAL B O 1
ATOM 5239 N N . GLY B 1 267 ? -3.223 51.110 51.317 1.00 27.58 267 GLY B N 1
ATOM 5240 C CA . GLY B 1 267 ? -3.320 51.089 49.869 1.00 24.06 267 GLY B CA 1
ATOM 5241 C C . GLY B 1 267 ? -4.277 50.008 49.389 1.00 21.01 267 GLY B C 1
ATOM 5242 O O . GLY B 1 267 ? -4.719 49.161 50.177 1.00 16.11 267 GLY B O 1
ATOM 5243 N N . LEU B 1 268 ? -4.603 50.038 48.100 1.00 19.02 268 LEU B N 1
ATOM 5244 C CA . LEU B 1 268 ? -5.531 49.068 47.523 1.00 17.55 268 LEU B CA 1
ATOM 5245 C C . LEU B 1 268 ? -4.984 48.455 46.246 1.00 16.13 268 LEU B C 1
ATOM 5246 O O . LEU B 1 268 ? -4.426 49.157 45.413 1.00 17.27 268 LEU B O 1
ATOM 5251 N N . ILE B 1 269 ? -5.143 47.139 46.094 1.00 21.97 269 ILE B N 1
ATOM 5252 C CA . ILE B 1 269 ? -4.924 46.478 44.808 1.00 16.39 269 ILE B CA 1
ATOM 5253 C C . ILE B 1 269 ? -6.147 45.640 44.437 1.00 21.64 269 ILE B C 1
ATOM 5254 O O . ILE B 1 269 ? -6.607 44.830 45.230 1.00 15.05 269 ILE B O 1
ATOM 5259 N N . GLY B 1 270 ? -6.667 45.826 43.227 1.00 21.44 270 GLY B N 1
ATOM 5260 C CA . GLY B 1 270 ? -7.850 45.095 42.797 1.00 14.45 270 GLY B CA 1
ATOM 5261 C C . GLY B 1 270 ? -7.645 44.491 41.421 1.00 19.48 270 GLY B C 1
ATOM 5262 O O . GLY B 1 270 ? -7.233 45.186 40.491 1.00 15.24 270 GLY B O 1
ATOM 5263 N N . PHE B 1 271 ? -7.918 43.192 41.305 1.00 17.71 271 PHE B N 1
ATOM 5264 C CA . PHE B 1 271 ? -7.803 42.478 40.033 1.00 21.53 271 PHE B CA 1
ATOM 5265 C C . PHE B 1 271 ? -9.196 42.174 39.495 1.00 18.49 271 PHE B C 1
ATOM 5266 O O . PHE B 1 271 ? -10.096 41.768 40.254 1.00 16.16 271 PHE B O 1
ATOM 5274 N N . ARG B 1 272 ? -9.353 42.360 38.187 1.00 16.56 272 ARG B N 1
ATOM 5275 C CA . ARG B 1 272 ? -10.638 42.211 37.509 1.00 24.20 272 ARG B CA 1
ATOM 5276 C C . ARG B 1 272 ? -11.738 42.959 38.270 1.00 21.96 272 ARG B C 1
ATOM 5277 O O . ARG B 1 272 ? -11.567 44.136 38.620 1.00 16.74 272 ARG B O 1
ATOM 5285 N N . PHE B 1 273 ? -12.857 42.290 38.529 1.00 15.45 273 PHE B N 1
ATOM 5286 C CA . PHE B 1 273 ? -13.979 42.954 39.191 1.00 21.51 273 PHE B CA 1
ATOM 5287 C C . PHE B 1 273 ? -13.578 43.469 40.571 1.00 21.39 273 PHE B C 1
ATOM 5288 O O . PHE B 1 273 ? -14.159 44.431 41.077 1.00 17.39 273 PHE B O 1
ATOM 5296 N N . GLY B 1 274 ? -12.568 42.836 41.164 1.00 19.74 274 GLY B N 1
ATOM 5297 C CA . GLY B 1 274 ? -11.948 43.360 42.368 1.00 25.94 274 GLY B CA 1
ATOM 5298 C C . GLY B 1 274 ? -11.503 44.802 42.176 1.00 23.41 274 GLY B C 1
ATOM 5299 O O . GLY B 1 274 ? -11.558 45.604 43.096 1.00 14.46 274 GLY B O 1
ATOM 5300 N N . GLY B 1 275 ? -11.067 45.133 40.966 1.00 22.03 275 GLY B N 1
ATOM 5301 C CA . GLY B 1 275 ? -10.613 46.482 40.670 1.00 23.60 275 GLY B CA 1
ATOM 5302 C C . GLY B 1 275 ? -11.703 47.545 40.743 1.00 23.40 275 GLY B C 1
ATOM 5303 O O . GLY B 1 275 ? -11.441 48.684 41.145 1.00 24.02 275 GLY B O 1
ATOM 5304 N N . ASN B 1 276 ? -12.915 47.179 40.329 1.00 15.58 276 ASN B N 1
ATOM 5305 C CA . ASN B 1 276 ? -14.089 48.049 40.469 1.00 16.00 276 ASN B CA 1
ATOM 5306 C C . ASN B 1 276 ? -14.342 48.419 41.905 1.00 20.08 276 ASN B C 1
ATOM 5307 O O . ASN B 1 276 ? -14.617 49.577 42.220 1.00 21.85 276 ASN B O 1
ATOM 5312 N N . ALA B 1 277 ? -14.302 47.417 42.775 1.00 18.54 277 ALA B N 1
ATOM 5313 C CA . ALA B 1 277 ? -14.557 47.660 44.183 1.00 23.81 277 ALA B CA 1
ATOM 5314 C C . ALA B 1 277 ? -13.524 48.637 44.720 1.00 23.81 277 ALA B C 1
ATOM 5315 O O . ALA B 1 277 ? -13.856 49.531 45.499 1.00 21.64 277 ALA B O 1
ATOM 5317 N N . MET B 1 278 ? -12.272 48.475 44.301 1.00 19.26 278 MET B N 1
ATOM 5318 C CA . MET B 1 278 ? -11.203 49.340 44.811 1.00 18.00 278 MET B CA 1
ATOM 5319 C C . MET B 1 278 ? -11.332 50.779 44.314 1.00 15.36 278 MET B C 1
ATOM 5320 O O . MET B 1 278 ? -11.139 51.718 45.080 1.00 20.33 278 MET B O 1
ATOM 5325 N N . VAL B 1 279 ? -11.668 50.951 43.040 1.00 17.76 279 VAL B N 1
ATOM 5326 C CA . VAL B 1 279 ? -11.929 52.288 42.518 1.00 19.44 279 VAL B CA 1
ATOM 5327 C C . VAL B 1 279 ? -13.065 52.915 43.321 1.00 22.17 279 VAL B C 1
ATOM 5328 O O . VAL B 1 279 ? -12.933 54.021 43.842 1.00 20.20 279 VAL B O 1
ATOM 5332 N N . ARG B 1 280 ? -14.165 52.179 43.444 1.00 22.63 280 ARG B N 1
ATOM 5333 C CA . ARG B 1 280 ? -15.327 52.640 44.193 1.00 23.61 280 ARG B CA 1
ATOM 5334 C C . ARG B 1 280 ? -14.950 53.097 45.609 1.00 24.03 280 ARG B C 1
ATOM 5335 O O . ARG B 1 280 ? -15.318 54.199 46.035 1.00 24.80 280 ARG B O 1
ATOM 5343 N N . LEU B 1 281 ? -14.197 52.261 46.323 1.00 21.03 281 LEU B N 1
ATOM 5344 C CA . LEU B 1 281 ? -13.743 52.622 47.664 1.00 25.04 281 LEU B CA 1
ATOM 5345 C C . LEU B 1 281 ? -12.874 53.885 47.658 1.00 23.11 281 LEU B C 1
ATOM 5346 O O . LEU B 1 281 ? -12.943 54.701 48.582 1.00 25.21 281 LEU B O 1
ATOM 5351 N N . SER B 1 282 ? -12.088 54.058 46.597 1.00 23.16 282 SER B N 1
ATOM 5352 C CA . SER B 1 282 ? -11.190 55.204 46.485 1.00 23.12 282 SER B CA 1
ATOM 5353 C C . SER B 1 282 ? -11.917 56.554 46.340 1.00 23.09 282 SER B C 1
ATOM 5354 O O . SER B 1 282 ? -11.350 57.602 46.669 1.00 23.07 282 SER B O 1
ATOM 5357 N N . PHE B 1 283 ? -13.155 56.531 45.844 1.00 19.26 283 PHE B N 1
ATOM 5358 C CA . PHE B 1 283 ? -13.975 57.751 45.773 1.00 17.76 283 PHE B CA 1
ATOM 5359 C C . PHE B 1 283 ? -14.718 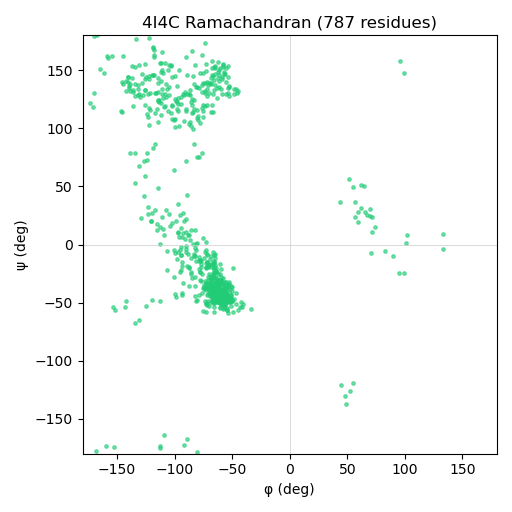58.000 47.076 1.00 29.90 283 PHE B C 1
ATOM 5360 O O . PHE B 1 283 ? -15.080 59.145 47.390 1.00 38.07 283 PHE B O 1
ATOM 5368 N N . LEU B 1 284 ? -14.933 56.928 47.833 1.00 26.20 284 LEU B N 1
ATOM 5369 C CA . LEU B 1 284 ? -15.742 56.971 49.050 1.00 28.53 284 LEU B CA 1
ATOM 5370 C C . LEU B 1 284 ? -14.918 57.350 50.273 1.00 30.83 284 LEU B C 1
ATOM 5371 O O . LEU B 1 284 ? -15.399 58.053 51.167 1.00 31.88 284 LEU B O 1
ATOM 5376 N N . GLU B 1 285 ? -13.675 56.882 50.300 1.00 32.47 285 GLU B N 1
ATOM 5377 C CA . GLU B 1 285 ? -12.766 57.150 51.402 1.00 31.33 285 GLU B CA 1
ATOM 5378 C C . GLU B 1 285 ? -11.469 57.806 50.919 1.00 30.17 285 GLU B C 1
ATOM 5379 O O . GLU B 1 285 ? -10.410 57.185 50.929 1.00 29.77 285 GLU B O 1
ATOM 5385 N N . GLN B 1 286 ? -11.563 59.076 50.529 1.00 28.53 286 GLN B N 1
ATOM 5386 C CA . GLN B 1 286 ? -10.448 59.803 49.925 1.00 33.75 286 GLN B CA 1
ATOM 5387 C C . GLN B 1 286 ? -9.337 60.176 50.903 1.00 30.42 286 GLN B C 1
ATOM 5388 O O . GLN B 1 286 ? -8.232 60.536 50.490 1.00 27.21 286 GLN B O 1
ATOM 5394 N N . GLU B 1 287 ? -9.645 60.097 52.195 1.00 25.62 287 GLU B N 1
ATOM 5395 C CA . GLU B 1 287 ? -8.670 60.387 53.238 1.00 34.54 287 GLU B CA 1
ATOM 5396 C C . GLU B 1 287 ? -7.959 59.124 53.706 1.00 34.36 287 GLU B C 1
ATOM 5397 O O . GLU B 1 287 ? -6.744 59.135 53.913 1.00 35.40 287 GLU B O 1
ATOM 5403 N N . LYS B 1 288 ? -8.719 58.042 53.872 1.00 27.81 288 LYS B N 1
ATOM 5404 C CA . LYS B 1 288 ? -8.189 56.815 54.470 1.00 31.43 288 LYS B CA 1
ATOM 5405 C C . LYS B 1 288 ? -7.343 55.990 53.487 1.00 32.13 288 LYS B C 1
ATOM 5406 O O . LYS B 1 288 ? -6.492 55.193 53.896 1.00 25.99 288 LYS B O 1
ATOM 5412 N N . ILE B 1 289 ? -7.595 56.181 52.197 1.00 27.38 289 ILE B N 1
ATOM 5413 C CA . ILE B 1 289 ? -6.922 55.423 51.157 1.00 22.84 289 ILE B CA 1
ATOM 5414 C C . ILE B 1 289 ? -5.838 56.293 50.553 1.00 25.63 289 ILE B C 1
ATOM 5415 O O . ILE B 1 289 ? -6.140 57.341 50.004 1.00 24.09 289 ILE B O 1
ATOM 5420 N N . LYS B 1 290 ? -4.586 55.852 50.643 1.00 22.27 290 LYS B N 1
ATOM 5421 C CA . LYS B 1 290 ? -3.453 56.625 50.142 1.00 27.82 290 LYS B CA 1
ATOM 5422 C C . LYS B 1 290 ? -3.033 56.278 48.706 1.00 31.86 290 LYS B C 1
ATOM 5423 O O . LYS B 1 290 ? -2.330 57.057 48.062 1.00 18.01 290 LYS B O 1
ATOM 5429 N N . ALA B 1 291 ? -3.441 55.109 48.210 1.00 17.12 291 ALA B N 1
ATOM 5430 C CA . ALA B 1 291 ? -3.067 54.698 46.860 1.00 25.33 291 ALA B CA 1
ATOM 5431 C C . ALA B 1 291 ? -3.952 53.548 46.413 1.00 25.77 291 ALA B C 1
ATOM 5432 O O . ALA B 1 291 ? -4.417 52.772 47.242 1.00 27.83 291 ALA B O 1
ATOM 5434 N N . CYS B 1 292 ? -4.183 53.448 45.107 1.00 22.60 292 CYS B N 1
ATOM 5435 C CA . CYS B 1 292 ? -4.983 52.361 44.545 1.00 22.69 292 CYS B CA 1
ATOM 5436 C C . CYS B 1 292 ? -4.362 51.872 43.244 1.00 20.33 292 CYS B C 1
ATOM 5437 O O . CYS B 1 292 ? -3.978 52.674 42.398 1.00 15.70 292 CYS B O 1
ATOM 5440 N N . VAL B 1 293 ? -4.272 50.556 43.078 1.00 14.67 293 VAL B N 1
ATOM 5441 C CA . VAL B 1 293 ? -3.823 49.996 41.799 1.00 16.07 293 VAL B CA 1
ATOM 5442 C C . VAL B 1 293 ? -4.854 48.996 41.301 1.00 17.52 293 VAL B C 1
ATOM 5443 O O . VAL B 1 293 ? -5.322 48.166 42.072 1.00 19.17 293 VAL B O 1
ATOM 5447 N N . ILE B 1 294 ? -5.235 49.088 40.031 1.00 12.97 294 ILE B N 1
ATOM 5448 C CA . ILE B 1 294 ? -6.153 48.110 39.472 1.00 19.26 294 ILE B CA 1
ATOM 5449 C C . ILE B 1 294 ? -5.543 47.487 38.216 1.00 21.74 294 ILE B C 1
ATOM 5450 O O . ILE B 1 294 ? -4.859 48.166 37.446 1.00 18.76 294 ILE B O 1
ATOM 5455 N N . LEU B 1 295 ? -5.772 46.184 38.032 1.00 17.49 295 LEU B N 1
ATOM 5456 C CA . LEU B 1 295 ? -5.313 45.490 36.836 1.00 20.13 295 LEU B CA 1
ATOM 5457 C C . LEU B 1 295 ? -6.437 4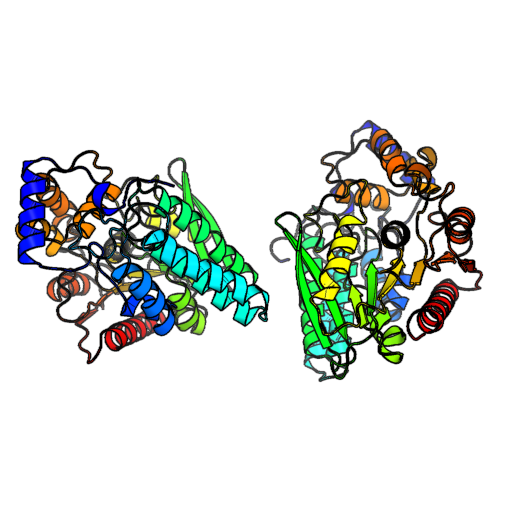4.670 36.199 1.00 15.90 295 LEU B C 1
ATOM 5458 O O . LEU B 1 295 ? -7.063 43.843 36.860 1.00 15.42 295 LEU B O 1
ATOM 5463 N N . GLY B 1 296 ? -6.664 44.903 34.910 1.00 11.53 296 GLY B N 1
ATOM 5464 C CA . GLY B 1 296 ? -7.729 44.247 34.163 1.00 17.11 296 GLY B CA 1
ATOM 5465 C C . GLY B 1 296 ? -9.141 44.417 34.719 1.00 19.70 296 GLY B C 1
ATOM 5466 O O . GLY B 1 296 ? -9.950 43.489 34.647 1.00 16.10 296 GLY B O 1
ATOM 5467 N N . ALA B 1 297 ? -9.460 45.588 35.263 1.00 14.19 297 ALA B N 1
ATOM 5468 C CA . ALA B 1 297 ? -10.78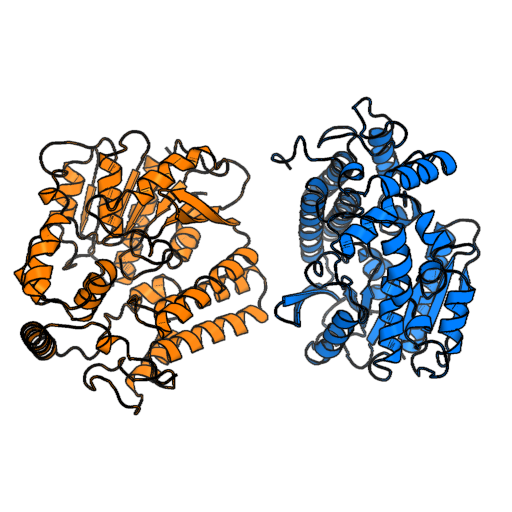1 45.787 35.841 1.00 19.08 297 ALA B CA 1
ATOM 5469 C C . ALA B 1 297 ? -11.852 46.122 34.787 1.00 17.89 297 ALA B C 1
ATOM 5470 O O . ALA B 1 297 ? -11.612 46.941 33.894 1.00 21.05 297 ALA B O 1
ATOM 5472 N N . PRO B 1 298 ? -13.036 45.488 34.898 1.00 15.59 298 PRO B N 1
ATOM 5473 C CA . PRO B 1 298 ? -14.201 45.796 34.046 1.00 17.69 298 PRO B CA 1
ATOM 5474 C C . PRO B 1 298 ? -14.944 47.060 34.501 1.00 17.99 298 PRO B C 1
ATOM 5475 O O . PRO B 1 298 ? -16.039 46.978 35.067 1.00 23.42 298 PRO B O 1
ATOM 5479 N N . ILE B 1 299 ? -14.370 48.224 34.220 1.00 26.26 299 ILE B N 1
ATOM 5480 C CA . ILE B 1 299 ? -14.892 49.510 34.731 1.00 25.50 299 ILE B CA 1
ATOM 5481 C C . ILE B 1 299 ? -16.265 49.928 34.167 1.00 21.85 299 ILE B C 1
ATOM 5482 O O . ILE B 1 299 ? -17.150 50.390 34.904 1.00 19.13 299 ILE B O 1
ATOM 5487 N N . HIS B 1 300 ? -16.445 49.781 32.860 1.00 21.50 300 HIS B N 1
ATOM 5488 C CA . HIS B 1 300 ? -17.645 50.308 32.225 1.00 23.79 300 HIS B CA 1
ATOM 5489 C C . HIS B 1 300 ? -18.081 49.536 30.971 1.00 22.79 300 HIS B C 1
ATOM 5490 O O . HIS B 1 300 ? -19.218 49.047 30.877 1.00 19.81 300 HIS B O 1
ATOM 5497 N N . ASP B 1 301 ? -17.166 49.442 30.017 1.00 17.41 301 ASP B N 1
ATOM 5498 C CA . ASP B 1 301 ? -17.495 49.038 28.653 1.00 24.17 301 ASP B CA 1
ATOM 5499 C C . ASP B 1 301 ? -18.232 47.709 28.538 1.00 23.47 301 ASP B C 1
ATOM 5500 O O . ASP B 1 301 ? -19.307 47.648 27.929 1.00 19.02 301 ASP B O 1
ATOM 5505 N N . ILE B 1 302 ? -17.666 46.652 29.114 1.00 20.65 302 ILE B N 1
ATOM 5506 C CA . ILE B 1 302 ? -18.277 45.342 28.975 1.00 22.96 302 ILE B CA 1
ATOM 5507 C C . ILE B 1 302 ? -19.624 45.299 29.704 1.00 30.99 302 ILE B C 1
ATOM 5508 O O . ILE B 1 302 ? -20.612 44.774 29.185 1.00 29.27 302 ILE B O 1
ATOM 5513 N N . PHE B 1 303 ? -19.668 45.887 30.890 1.00 23.98 303 PHE B N 1
ATOM 5514 C CA . PHE B 1 303 ? -20.888 45.885 31.681 1.00 29.47 303 PHE B CA 1
ATOM 5515 C C . PHE B 1 303 ? -22.048 46.586 30.986 1.00 31.33 303 PHE B C 1
ATOM 5516 O O . PHE B 1 303 ? -23.211 46.218 31.172 1.00 36.10 303 PHE B O 1
ATOM 5524 N N . ALA B 1 304 ? -21.725 47.584 30.173 1.00 26.16 304 ALA B N 1
ATOM 5525 C CA . ALA B 1 304 ? -22.739 48.387 29.508 1.00 25.71 304 ALA B CA 1
ATOM 5526 C C . ALA B 1 304 ? -22.881 48.017 28.039 1.00 31.38 304 ALA B C 1
ATOM 5527 O O . ALA B 1 304 ? -23.458 48.768 27.260 1.00 35.23 304 ALA B O 1
ATOM 5529 N N . SER B 1 305 ? -22.342 46.860 27.667 1.00 27.51 305 SER B N 1
ATOM 5530 C CA . SER B 1 305 ? -22.438 46.368 26.300 1.00 29.54 305 SER B CA 1
ATOM 5531 C C . SER B 1 305 ? -23.183 45.031 26.288 1.00 27.12 305 SER B C 1
ATOM 5532 O O . SER B 1 305 ? -22.557 43.967 26.290 1.00 25.79 305 SER B O 1
ATOM 5535 N N . PRO B 1 306 ? -24.528 45.081 26.287 1.00 25.26 306 PRO B N 1
ATOM 5536 C CA . PRO B 1 306 ? -25.366 43.870 26.332 1.00 23.39 306 PRO B CA 1
ATOM 5537 C C . PRO B 1 306 ? -25.039 42.888 25.218 1.00 20.94 306 PRO B C 1
ATOM 5538 O O . PRO B 1 306 ? -24.994 41.670 25.445 1.00 23.76 306 PRO B O 1
ATOM 5542 N N . GLN B 1 307 ? -24.804 43.403 24.022 1.00 17.01 307 GLN B N 1
ATOM 5543 C CA . GLN B 1 307 ? -24.475 42.526 22.901 1.00 25.06 307 GLN B CA 1
ATOM 5544 C C . GLN B 1 307 ? -23.184 41.727 23.159 1.00 23.44 307 GLN B C 1
ATOM 5545 O O . GLN B 1 307 ? -23.035 40.598 22.694 1.00 26.22 307 GLN B O 1
ATOM 5551 N N . LYS B 1 308 ? -22.254 42.303 23.917 1.00 21.40 308 LYS B N 1
ATOM 5552 C CA . LYS B 1 308 ? -20.988 41.629 24.163 1.00 17.52 308 LYS B CA 1
ATOM 5553 C C . LYS B 1 308 ? -21.158 40.564 25.240 1.00 23.70 308 LYS B C 1
ATOM 5554 O O . LYS B 1 308 ? -20.652 39.451 25.107 1.00 24.19 308 LYS B O 1
ATOM 5560 N N . LEU B 1 309 ? -21.880 40.929 26.300 1.00 20.05 309 LEU B N 1
ATOM 5561 C CA . LEU B 1 309 ? -22.201 40.032 27.393 1.00 17.53 309 LEU B CA 1
ATOM 5562 C C . LEU B 1 309 ? -22.940 38.791 26.881 1.00 24.56 309 LEU B C 1
ATOM 5563 O O . LEU B 1 309 ? -22.695 37.673 27.339 1.00 25.57 309 LEU B O 1
ATOM 5568 N N . GLN B 1 310 ? -23.815 38.992 25.901 1.00 25.70 310 GLN B N 1
ATOM 5569 C CA . GLN B 1 310 ? -24.605 37.898 25.348 1.00 28.01 310 GLN B CA 1
ATOM 5570 C C . GLN B 1 310 ? -23.797 36.877 24.553 1.00 29.42 310 GLN B C 1
ATOM 5571 O O . GLN B 1 310 ? -24.257 35.755 24.335 1.00 35.95 310 GLN B O 1
ATOM 5577 N N . GLN B 1 311 ? -22.607 37.266 24.114 1.00 25.08 311 GLN B N 1
ATOM 5578 C CA . GLN B 1 311 ? -21.773 36.400 23.283 1.00 28.60 311 GLN B CA 1
ATOM 5579 C C . GLN B 1 311 ? -20.550 35.889 24.038 1.00 29.20 311 GLN B C 1
ATOM 5580 O O . GLN B 1 311 ? -19.662 35.279 23.446 1.00 26.37 311 GLN B O 1
ATOM 5586 N N . MET B 1 312 ? -20.497 36.150 25.340 1.00 24.52 312 MET B N 1
ATOM 5587 C CA . MET B 1 312 ? -19.412 35.643 26.163 1.00 24.46 312 MET B CA 1
ATOM 5588 C C . MET B 1 312 ? -19.482 34.123 26.288 1.00 17.60 312 MET B C 1
ATOM 5589 O O . MET B 1 312 ? -20.564 33.543 26.231 1.00 21.37 312 MET B O 1
ATOM 5594 N N . PRO B 1 313 ? -18.325 33.475 26.485 1.00 19.84 313 PRO B N 1
ATOM 5595 C CA . PRO B 1 313 ? -18.310 32.027 26.750 1.00 16.76 313 PRO B CA 1
ATOM 5596 C C . PRO B 1 313 ? -19.166 31.683 27.963 1.00 20.27 313 PRO B C 1
ATOM 5597 O O . PRO B 1 313 ? -19.266 32.477 28.892 1.00 15.46 313 PRO B O 1
ATOM 5601 N N . LYS B 1 314 ? -19.785 30.508 27.930 1.00 16.39 314 LYS B N 1
ATOM 5602 C CA . LYS B 1 314 ? -20.698 30.062 28.974 1.00 15.77 314 LYS B CA 1
ATOM 5603 C C . LYS B 1 314 ? -20.120 30.123 30.382 1.00 13.28 314 LYS B C 1
ATOM 5604 O O . LYS B 1 314 ? -20.863 30.362 31.341 1.00 20.54 314 LYS B O 1
ATOM 5610 N N . MET B 1 315 ? -18.815 29.873 30.515 1.00 17.45 315 MET B N 1
ATOM 5611 C CA . MET B 1 315 ? -18.207 29.832 31.837 1.00 17.99 315 MET B CA 1
ATOM 5612 C C . MET B 1 315 ? -18.455 31.150 32.561 1.00 18.78 315 MET B C 1
ATOM 5613 O O . MET B 1 315 ? -18.756 31.165 33.753 1.00 15.30 315 MET B O 1
ATOM 5618 N N . TYR B 1 316 ? -18.347 32.250 31.825 1.00 13.29 316 TYR B N 1
ATOM 5619 C CA . TYR B 1 316 ? -18.508 33.569 32.429 1.00 12.23 316 TYR B CA 1
ATOM 5620 C C . TYR B 1 316 ? -19.945 33.843 32.854 1.00 17.25 316 TYR B C 1
ATOM 5621 O O . TYR B 1 316 ? -20.192 34.365 33.954 1.00 18.35 316 TYR B O 1
ATOM 5630 N N . LEU B 1 317 ? -20.887 33.481 31.989 1.00 19.22 317 LEU B N 1
ATOM 5631 C CA . LEU B 1 317 ? -22.301 33.589 32.316 1.00 16.79 317 LEU B CA 1
ATOM 5632 C C . LEU B 1 317 ? -22.615 32.768 33.552 1.00 18.34 317 LEU B C 1
ATOM 5633 O O . LEU B 1 317 ? -23.356 33.222 34.427 1.00 20.55 317 LEU B O 1
ATOM 5638 N N . ASP B 1 318 ? -22.022 31.572 33.633 1.00 16.86 318 ASP B N 1
ATOM 5639 C CA . ASP B 1 318 ? -22.246 30.673 34.760 1.00 13.23 318 ASP B CA 1
ATOM 5640 C C . ASP B 1 318 ? -21.779 31.296 36.059 1.00 14.33 318 ASP B C 1
ATOM 5641 O O . ASP B 1 318 ? -22.452 31.206 37.079 1.00 20.09 318 ASP B O 1
ATOM 5646 N N . VAL B 1 319 ? -20.597 31.902 36.028 1.00 16.37 319 VAL B N 1
ATOM 5647 C CA . VAL B 1 319 ? -20.065 32.589 37.207 1.00 21.40 319 VAL B CA 1
ATOM 5648 C C . VAL B 1 319 ? -20.989 33.720 37.660 1.00 22.49 319 VAL B C 1
ATOM 5649 O O . VAL B 1 319 ? -21.362 33.791 38.832 1.00 21.48 319 VAL B O 1
ATOM 5653 N N . LEU B 1 320 ? -21.361 34.587 36.724 1.00 18.69 320 LEU B N 1
ATOM 5654 C CA . LEU B 1 320 ? -22.302 35.670 37.002 1.00 15.98 320 LEU B CA 1
ATOM 5655 C C . LEU B 1 320 ? -23.624 35.175 37.626 1.00 21.49 320 LEU B C 1
ATOM 5656 O O . LEU B 1 320 ? -24.069 35.700 38.650 1.00 20.66 320 LEU B O 1
ATOM 5661 N N . ALA B 1 321 ? -24.224 34.149 37.023 1.00 22.95 321 ALA B N 1
ATOM 5662 C CA . ALA B 1 321 ? -25.430 33.529 37.567 1.00 24.91 321 ALA B CA 1
ATOM 5663 C C . ALA B 1 321 ? -25.234 33.043 38.999 1.00 25.28 321 ALA B C 1
ATOM 5664 O O . ALA B 1 321 ? -26.032 33.358 39.874 1.00 25.43 321 ALA B O 1
ATOM 5666 N N . SER B 1 322 ? -24.173 32.274 39.236 1.00 23.31 322 SER B N 1
ATOM 5667 C CA . SER B 1 322 ? -23.850 31.823 40.585 1.00 28.21 322 SER B CA 1
ATOM 5668 C C . SER B 1 322 ? -23.652 32.997 41.560 1.00 26.61 322 SER B C 1
ATOM 5669 O O . SER B 1 322 ? -24.222 33.004 42.650 1.00 22.91 322 SER B O 1
ATOM 5672 N N . ARG B 1 323 ? -22.862 33.993 41.169 1.00 26.75 323 ARG B N 1
ATOM 5673 C CA . ARG B 1 323 ? -22.592 35.125 42.055 1.00 27.96 323 ARG B CA 1
ATOM 5674 C C . ARG B 1 323 ? -23.833 35.977 42.346 1.00 27.95 323 ARG B C 1
ATOM 5675 O O . ARG B 1 323 ? -24.001 36.472 43.464 1.00 28.46 323 ARG B O 1
ATOM 5683 N N . LEU B 1 324 ? -24.688 36.154 41.340 1.00 29.49 324 LEU B N 1
ATOM 5684 C CA . LEU B 1 324 ? -25.917 36.934 41.505 1.00 26.84 324 LEU B CA 1
ATOM 5685 C C . LEU B 1 324 ? -27.047 36.138 42.136 1.00 28.47 324 LEU B C 1
ATOM 5686 O O . LEU B 1 324 ? -28.147 36.659 42.331 1.00 30.54 324 LEU B O 1
ATOM 5691 N N . GLY B 1 325 ? -26.769 34.878 42.453 1.00 34.08 325 GLY B N 1
ATOM 5692 C CA . GLY B 1 325 ? -27.730 34.015 43.113 1.00 32.33 325 GLY B CA 1
ATOM 5693 C C . GLY B 1 325 ? -28.913 33.613 42.252 1.00 35.02 325 GLY B C 1
ATOM 5694 O O . GLY B 1 325 ? -29.973 33.283 42.774 1.00 33.80 325 GLY B O 1
ATOM 5695 N N . LYS B 1 326 ? -28.731 33.631 40.935 1.00 35.52 326 LYS B N 1
ATOM 5696 C CA . LYS B 1 326 ? -29.806 33.292 40.001 1.00 33.69 326 LYS B CA 1
ATOM 5697 C C . LYS B 1 326 ? -30.137 31.803 39.979 1.00 36.28 326 LYS B C 1
ATOM 5698 O O . LYS B 1 326 ? -29.241 30.959 39.923 1.00 45.02 326 LYS B O 1
ATOM 5704 N N . SER B 1 327 ? -31.428 31.483 40.026 1.00 37.71 327 SER B N 1
ATOM 5705 C CA . SER B 1 327 ? -31.871 30.086 40.005 1.00 40.53 327 SER B CA 1
ATOM 5706 C C . SER B 1 327 ? -31.910 29.531 38.580 1.00 37.31 327 SER B C 1
ATOM 5707 O O . SER B 1 327 ? -31.424 28.427 38.309 1.00 32.30 327 SER B O 1
ATOM 5710 N N . VAL B 1 328 ? -32.523 30.288 37.678 1.00 33.91 328 VAL B N 1
ATOM 5711 C CA . VAL B 1 328 ? -32.637 29.889 36.286 1.00 32.48 328 VAL B CA 1
ATOM 5712 C C . VAL B 1 328 ? -32.329 31.123 35.458 1.00 25.82 328 VAL B C 1
ATOM 5713 O O . VAL B 1 328 ? -32.878 32.197 35.712 1.00 30.72 328 VAL B O 1
ATOM 5717 N N . VAL B 1 329 ? -31.449 30.983 34.474 1.00 23.53 329 VAL B N 1
ATOM 5718 C CA . VAL B 1 329 ? -30.908 32.156 33.786 1.00 21.47 329 VAL B CA 1
ATOM 5719 C C . VAL B 1 329 ? -31.584 32.536 32.474 1.00 27.11 329 VAL B C 1
ATOM 5720 O O . VAL B 1 329 ? -31.690 31.723 31.556 1.00 22.19 329 VAL B O 1
ATOM 5724 N N . ASP B 1 330 ? -32.022 33.788 32.383 1.00 24.68 330 ASP B N 1
ATOM 5725 C CA . ASP B 1 330 ? -32.352 34.374 31.088 1.00 22.35 330 ASP B CA 1
ATOM 5726 C C . ASP B 1 330 ? -31.194 35.287 30.740 1.00 23.18 330 ASP B C 1
ATOM 5727 O O . ASP B 1 330 ? -30.992 36.290 31.405 1.00 22.43 330 ASP B O 1
ATOM 5732 N N . ILE B 1 331 ? -30.438 34.942 29.703 1.00 19.10 331 ILE B N 1
ATOM 5733 C CA . ILE B 1 331 ? -29.228 35.694 29.362 1.00 17.35 331 ILE B CA 1
ATOM 5734 C C . ILE B 1 331 ? -29.508 37.128 28.913 1.00 24.41 331 ILE B C 1
ATOM 5735 O O . ILE B 1 331 ? -28.748 38.048 29.227 1.00 19.36 331 ILE B O 1
ATOM 5740 N N . TYR B 1 332 ? -30.598 37.312 28.179 1.00 26.69 332 TYR B N 1
ATOM 5741 C CA . TYR B 1 332 ? -31.034 38.640 27.762 1.00 26.33 332 TYR B CA 1
ATOM 5742 C C . TYR B 1 332 ? -31.242 39.532 28.971 1.00 29.35 332 TYR B C 1
ATOM 5743 O O . TYR B 1 332 ? -30.706 40.648 29.045 1.00 23.00 332 TYR B O 1
ATOM 5752 N N . SER B 1 333 ? -32.011 39.026 29.924 1.00 26.82 333 SER B N 1
ATOM 5753 C CA . SER B 1 333 ? -32.282 39.769 31.138 1.00 29.83 333 SER B CA 1
ATOM 5754 C C . SER B 1 333 ? -30.994 40.071 31.888 1.00 26.38 333 SER B C 1
ATOM 5755 O O . SER B 1 333 ? -30.723 41.221 32.206 1.00 30.32 333 SER B O 1
ATOM 5758 N N . LEU B 1 334 ? -30.219 39.026 32.179 1.00 22.06 334 LEU B N 1
ATOM 5759 C CA . LEU B 1 334 ? -28.931 39.171 32.855 1.00 28.15 334 LEU B CA 1
ATOM 5760 C C . LEU B 1 334 ? -28.047 40.222 32.186 1.00 30.35 334 LEU B C 1
ATOM 5761 O O . LEU B 1 334 ? -27.498 41.085 32.864 1.00 35.21 334 LEU B O 1
ATOM 5766 N N . SER B 1 335 ? -27.927 40.164 30.861 1.00 25.31 335 SER B N 1
ATOM 5767 C CA . SER B 1 335 ? -27.075 41.101 30.133 1.00 20.37 335 SER B CA 1
ATOM 5768 C C . SER B 1 335 ? -27.523 42.554 30.355 1.00 22.48 335 SER B C 1
ATOM 5769 O O . SER B 1 335 ? -26.695 43.438 30.550 1.00 27.11 335 SER B O 1
ATOM 5772 N N . GLY B 1 336 ? -28.832 42.786 30.358 1.00 19.45 336 GLY B N 1
ATOM 5773 C CA . GLY B 1 336 ? -29.361 44.110 30.659 1.00 25.81 336 GLY B CA 1
ATOM 5774 C C . GLY B 1 336 ? -29.058 44.566 32.081 1.00 26.15 336 GLY B C 1
ATOM 5775 O O . GLY B 1 336 ? -28.705 45.726 32.319 1.00 26.44 336 GLY B O 1
ATOM 5776 N N . GLN B 1 337 ? -29.168 43.637 33.028 1.00 27.52 337 GLN B N 1
ATOM 5777 C CA . GLN B 1 337 ? -28.932 43.938 34.433 1.00 29.88 337 GLN B CA 1
ATOM 5778 C C . GLN B 1 337 ? -27.486 44.322 34.780 1.00 29.42 337 GLN B C 1
ATOM 5779 O O . GLN B 1 337 ? -27.261 45.059 35.732 1.00 33.26 337 GLN B O 1
ATOM 5785 N N . MET B 1 338 ? -26.512 43.837 34.015 1.00 20.11 338 MET B N 1
ATOM 5786 C CA . MET B 1 338 ? -25.106 44.136 34.313 1.00 23.85 338 MET B CA 1
ATOM 5787 C C . MET B 1 338 ? -24.734 45.619 34.188 1.00 24.12 338 MET B C 1
ATOM 5788 O O . MET B 1 338 ? -23.730 46.046 34.750 1.00 28.35 338 MET B O 1
ATOM 5793 N N . ALA B 1 339 ? -25.528 46.398 33.454 1.00 27.07 339 ALA B N 1
ATOM 5794 C CA . ALA B 1 339 ? -25.208 47.818 33.237 1.00 26.20 339 ALA B CA 1
ATOM 5795 C C . ALA B 1 339 ? -25.029 48.591 34.546 1.00 23.89 339 ALA B C 1
ATOM 5796 O O . ALA B 1 339 ? -24.221 49.503 34.620 1.00 24.39 339 ALA B O 1
ATOM 5798 N N . ALA B 1 340 ? -25.759 48.195 35.584 1.00 26.44 340 ALA B N 1
ATOM 5799 C CA . ALA B 1 340 ? -25.687 48.866 36.883 1.00 25.64 340 ALA B CA 1
ATOM 5800 C C . ALA B 1 340 ? -24.347 48.675 37.611 1.00 29.33 340 ALA B C 1
ATOM 5801 O O . ALA B 1 340 ? -24.074 49.354 38.605 1.00 30.94 340 ALA B O 1
ATOM 5803 N N . TRP B 1 341 ? -23.516 47.795 37.117 1.00 29.35 341 TRP B N 1
ATOM 5804 C CA . TRP B 1 341 ? -22.227 47.540 37.723 1.00 33.81 341 TRP B CA 1
ATOM 5805 C C . TRP B 1 341 ? -21.126 48.449 37.226 1.00 24.31 341 TRP B C 1
ATOM 5806 O O . TRP B 1 341 ? -20.138 48.573 37.846 1.00 22.98 341 TRP B O 1
ATOM 5817 N N . SER B 1 342 ? -21.352 49.053 36.084 1.00 23.38 342 SER B N 1
ATOM 5818 C CA . SER B 1 342 ? -20.439 50.065 35.564 1.00 24.60 342 SER B CA 1
ATOM 5819 C C . SER B 1 342 ? -20.325 51.269 36.517 1.00 24.65 342 SER B C 1
ATOM 5820 O O . SER B 1 342 ? -21.336 51.767 37.023 1.00 20.32 342 SER B O 1
ATOM 5823 N N . LEU B 1 343 ? -19.095 51.733 36.748 1.00 25.36 343 LEU B N 1
ATOM 5824 C CA . LEU B 1 343 ? -18.839 52.868 37.647 1.00 20.93 343 LEU B CA 1
ATOM 5825 C C . LEU B 1 343 ? -19.188 54.200 36.993 1.00 21.25 343 LEU B C 1
ATOM 5826 O O . LEU B 1 343 ? -19.362 55.207 37.677 1.00 22.40 343 LEU B O 1
ATOM 5831 N N . LYS B 1 344 ? -19.266 54.218 35.667 1.00 23.97 344 LYS B N 1
ATOM 5832 C CA . LYS B 1 344 ? -19.784 55.397 34.990 1.00 26.12 344 LYS B CA 1
ATOM 5833 C C . LYS B 1 344 ? -21.301 55.476 35.207 1.00 28.54 344 LYS B C 1
ATOM 5834 O O . LYS B 1 344 ? -21.831 56.515 35.638 1.00 21.94 344 LYS B O 1
ATOM 5840 N N . VAL B 1 345 ? -21.987 54.364 34.930 1.00 22.63 345 VAL B N 1
ATOM 5841 C CA . VAL B 1 345 ? -23.424 54.266 35.163 1.00 22.50 345 VAL B CA 1
ATOM 5842 C C . VAL B 1 345 ? -23.757 54.632 36.616 1.00 26.67 345 VAL B C 1
ATOM 5843 O O . VAL B 1 345 ? -24.780 55.263 36.900 1.00 29.31 345 VAL B O 1
ATOM 5847 N N . GLN B 1 346 ? -22.863 54.283 37.532 1.00 24.73 346 GLN B N 1
ATOM 5848 C CA . GLN B 1 346 ? -23.097 54.569 38.944 1.00 23.86 346 GLN B CA 1
ATOM 5849 C C . GLN B 1 346 ? -22.846 56.029 39.328 1.00 28.10 346 GLN B C 1
ATOM 5850 O O . GLN B 1 346 ? -23.238 56.453 40.403 1.00 26.04 346 GLN B O 1
ATOM 5856 N N . GLY B 1 347 ? -22.190 56.785 38.457 1.00 22.29 347 GLY B N 1
ATOM 5857 C CA . GLY B 1 347 ? -21.947 58.197 38.708 1.00 27.34 347 GLY B CA 1
ATOM 5858 C C . GLY B 1 347 ? -20.560 58.601 39.194 1.00 28.18 347 GLY B C 1
ATOM 5859 O O . GLY B 1 347 ? -20.319 59.790 39.437 1.00 22.91 347 GLY B O 1
ATOM 5860 N N . PHE B 1 348 ? -19.648 57.633 39.324 1.00 25.98 348 PHE B N 1
ATOM 5861 C CA . PHE B 1 348 ? -18.294 57.891 39.841 1.00 28.17 348 PHE B CA 1
ATOM 5862 C C . PHE B 1 348 ? -17.296 58.450 38.817 1.00 27.69 348 PHE B C 1
ATOM 5863 O O . PHE B 1 348 ? -16.153 58.754 39.150 1.00 27.01 348 PHE B O 1
ATOM 5871 N N . LEU B 1 349 ? -17.714 58.551 37.566 1.00 25.90 349 LEU B N 1
ATOM 5872 C CA . LEU B 1 349 ? -16.797 58.933 36.516 1.00 21.70 349 LEU B CA 1
ATOM 5873 C C . LEU B 1 349 ? -17.451 59.981 35.624 1.00 32.09 349 LEU B C 1
ATOM 5874 O O . LEU B 1 349 ? -17.500 59.820 34.405 1.00 39.05 349 LEU B O 1
ATOM 5879 N N . SER B 1 350 ? -17.949 61.050 36.247 1.00 32.08 350 SER B N 1
ATOM 5880 C CA . SER B 1 350 ? -18.643 62.131 35.542 1.00 28.08 350 SER B CA 1
ATOM 5881 C C . SER B 1 350 ? -18.008 63.488 35.822 1.00 26.60 350 SER B C 1
ATOM 5882 O O . SER B 1 350 ? -17.676 64.240 34.908 1.00 26.13 350 SER B O 1
ATOM 5885 N N . SER B 1 351 ? -17.853 63.810 37.096 1.00 27.54 351 SER B N 1
ATOM 5886 C CA . SER B 1 351 ? -17.358 65.128 37.469 1.00 33.09 351 SER B CA 1
ATOM 5887 C C . SER B 1 351 ? -16.462 65.005 38.676 1.00 37.82 351 SER B C 1
ATOM 5888 O O . SER B 1 351 ? -15.321 65.467 38.664 1.00 44.93 351 SER B O 1
ATOM 5891 N N . ARG B 1 352 ? -17.011 64.373 39.712 1.00 33.34 352 ARG B N 1
ATOM 5892 C CA . ARG B 1 352 ? -16.337 64.151 40.990 1.00 37.64 352 ARG B CA 1
ATOM 5893 C C . ARG B 1 352 ? -14.891 63.651 40.831 1.00 31.76 352 ARG B C 1
ATOM 5894 O O . ARG B 1 352 ? -14.626 62.726 40.069 1.00 25.68 352 ARG B O 1
ATOM 5902 N N . LYS B 1 353 ? -13.952 64.287 41.526 1.00 36.69 353 LYS B N 1
ATOM 5903 C CA . LYS B 1 353 ? -12.553 63.862 41.468 1.00 31.05 353 LYS B CA 1
ATOM 5904 C C . LYS B 1 353 ? -12.210 63.134 42.746 1.00 34.32 353 LYS B C 1
ATOM 5905 O O . LYS B 1 353 ? -12.846 63.351 43.781 1.00 37.83 353 LYS B O 1
ATOM 5911 N N . THR B 1 354 ? -11.219 62.251 42.679 1.00 32.80 354 THR B N 1
ATOM 5912 C CA . THR B 1 354 ? -10.694 61.671 43.902 1.00 28.51 354 THR B CA 1
ATOM 5913 C C . THR B 1 354 ? -9.251 62.084 44.169 1.00 25.90 354 THR B C 1
ATOM 5914 O O . THR B 1 354 ? -8.421 62.172 43.260 1.00 23.88 354 THR B O 1
ATOM 5918 N N . LYS B 1 355 ? -8.992 62.359 45.440 1.00 24.40 355 LYS B N 1
ATOM 5919 C CA . LYS B 1 355 ? -7.681 62.665 45.973 1.00 29.01 355 LYS B CA 1
ATOM 5920 C C . LYS B 1 355 ? -6.758 61.444 45.843 1.00 20.86 355 LYS B C 1
ATOM 5921 O O . LYS B 1 355 ? -5.532 61.576 45.822 1.00 22.82 355 LYS B O 1
ATOM 5927 N N . VAL B 1 356 ? -7.357 60.254 45.756 1.00 20.92 356 VAL B N 1
ATOM 5928 C CA . VAL B 1 356 ? -6.583 59.010 45.694 1.00 17.51 356 VAL B CA 1
ATOM 5929 C C . VAL B 1 356 ? -5.888 58.844 44.343 1.00 20.35 356 VAL B C 1
ATOM 5930 O O . VAL B 1 356 ? -6.547 58.799 43.315 1.00 16.66 356 VAL B O 1
ATOM 5934 N N . PRO B 1 357 ? -4.547 58.748 44.348 1.00 20.36 357 PRO B N 1
ATOM 5935 C CA . PRO B 1 357 ? -3.846 58.474 43.091 1.00 23.52 357 PRO B CA 1
ATOM 5936 C C . PRO B 1 357 ? -4.037 57.010 42.686 1.00 27.13 357 PRO B C 1
ATOM 5937 O O . PRO B 1 357 ? -3.673 56.089 43.424 1.00 19.66 357 PRO B O 1
ATOM 5941 N N . ILE B 1 358 ? -4.647 56.811 41.524 1.00 32.46 358 ILE B N 1
ATOM 5942 C CA . ILE B 1 358 ? -5.004 55.484 41.041 1.00 14.76 358 ILE B CA 1
ATOM 5943 C C . ILE B 1 358 ? -4.202 55.142 39.806 1.00 15.37 358 ILE B C 1
ATOM 5944 O O . ILE B 1 358 ? -4.220 55.870 38.815 1.00 17.86 358 ILE B O 1
ATOM 5949 N N . LEU B 1 359 ? -3.502 54.021 39.854 1.00 16.14 359 LEU B N 1
ATOM 5950 C CA . LEU B 1 359 ? -2.874 53.486 38.658 1.00 17.00 359 LEU B CA 1
ATOM 5951 C C . LEU B 1 359 ? -3.798 52.421 38.103 1.00 18.26 359 LEU B C 1
ATOM 5952 O O . LEU B 1 359 ? -4.140 51.462 38.805 1.00 16.16 359 LEU B O 1
ATOM 5957 N N . ALA B 1 360 ? -4.219 52.597 36.852 1.00 14.35 360 ALA B N 1
ATOM 5958 C CA . ALA B 1 360 ? -5.200 51.714 36.239 1.00 16.93 360 ALA B CA 1
ATOM 5959 C C . ALA B 1 360 ? -4.611 51.086 34.986 1.00 14.04 360 ALA B C 1
ATOM 5960 O O . ALA B 1 360 ? -4.298 51.779 34.021 1.00 13.32 360 ALA B O 1
ATOM 5962 N N . MET B 1 361 ? -4.448 49.772 35.006 1.00 16.91 361 MET B N 1
ATOM 5963 C CA . MET B 1 361 ? -3.734 49.093 33.942 1.00 18.97 361 MET B CA 1
ATOM 5964 C C . MET B 1 361 ? -4.507 47.917 33.407 1.00 19.28 361 MET B C 1
ATOM 5965 O O . MET B 1 361 ? -5.352 47.345 34.091 1.00 15.92 361 MET B O 1
ATOM 5970 N N A SER B 1 362 ? -4.199 47.564 32.168 0.43 17.27 362 SER B N 1
ATOM 5971 N N B SER B 1 362 ? -4.223 47.566 32.161 0.57 17.14 362 SER B N 1
ATOM 5972 C CA A SER B 1 362 ? -4.697 46.348 31.556 0.43 17.40 362 SER B CA 1
ATOM 5973 C CA B SER B 1 362 ? -4.727 46.336 31.571 0.57 17.32 362 SER B CA 1
ATOM 5974 C C A SER B 1 362 ? -3.740 45.964 30.451 0.43 17.97 362 SER B C 1
ATOM 5975 C C B SER B 1 362 ? -3.800 45.973 30.425 0.57 18.09 362 SER B C 1
ATOM 5976 O O A SER B 1 362 ? -3.021 46.811 29.921 0.43 17.87 362 SER B O 1
ATOM 5977 O O B SER B 1 362 ? -3.155 46.847 29.848 0.57 17.38 362 SER B O 1
ATOM 5982 N N . LEU B 1 363 ? -3.724 44.682 30.112 1.00 15.66 363 LEU B N 1
ATOM 5983 C CA . LEU B 1 363 ? -2.914 44.209 29.012 1.00 14.59 363 LEU B CA 1
ATOM 5984 C C . LEU B 1 363 ? -3.547 44.614 27.696 1.00 17.71 363 LEU B C 1
ATOM 5985 O O . LEU B 1 363 ? -4.764 44.621 27.577 1.00 24.38 363 LEU B O 1
ATOM 5990 N N . GLU B 1 364 ? -2.713 44.953 26.715 1.00 12.98 364 GLU B N 1
ATOM 5991 C CA . GLU B 1 364 ? -3.181 45.291 25.371 1.00 27.90 364 GLU B CA 1
ATOM 5992 C C . GLU B 1 364 ? -4.173 44.265 24.806 1.00 27.95 364 GLU B C 1
ATOM 5993 O O . GLU B 1 364 ? -3.921 43.053 24.825 1.00 29.23 364 GLU B O 1
ATOM 5999 N N . GLY B 1 365 ? -5.307 44.760 24.321 1.00 34.21 365 GLY B N 1
ATOM 6000 C CA . GLY B 1 365 ? -6.326 43.896 23.755 1.00 42.22 365 GLY B CA 1
ATOM 6001 C C . GLY B 1 365 ? -7.138 43.082 24.752 1.00 43.99 365 GLY B C 1
ATOM 6002 O O . GLY B 1 365 ? -7.816 42.139 24.359 1.00 50.21 365 GLY B O 1
ATOM 6003 N N . ASP B 1 366 ? -7.076 43.430 26.036 1.00 37.64 366 ASP B N 1
ATOM 6004 C CA . ASP B 1 366 ? -7.925 42.793 27.040 1.00 32.46 366 ASP B CA 1
ATOM 6005 C C . ASP B 1 366 ? -9.370 43.195 26.751 1.00 35.21 366 ASP B C 1
ATOM 6006 O O . ASP B 1 366 ? -9.723 44.368 26.862 1.00 35.67 366 ASP B O 1
ATOM 6011 N N . PRO B 1 367 ? -10.209 42.218 26.372 1.00 36.90 367 PRO B N 1
ATOM 6012 C CA . PRO B 1 367 ? -11.592 42.500 25.966 1.00 37.78 367 PRO B CA 1
ATOM 6013 C C . PRO B 1 367 ? -12.478 42.890 27.146 1.00 30.88 367 PRO B C 1
ATOM 6014 O O . PRO B 1 367 ? -13.573 43.400 26.940 1.00 29.00 367 PRO B O 1
ATOM 6018 N N . VAL B 1 368 ? -12.016 42.638 28.367 1.00 21.98 368 VAL B N 1
ATOM 6019 C CA . VAL B 1 368 ? -12.805 42.963 29.546 1.00 19.43 368 VAL B CA 1
ATOM 6020 C C . VAL B 1 368 ? -12.430 44.343 30.105 1.00 16.03 368 VAL B C 1
ATOM 6021 O O . VAL B 1 368 ? -13.227 44.983 30.783 1.00 16.20 368 VAL B O 1
ATOM 6025 N N . SER B 1 369 ? -11.230 44.814 29.783 1.00 17.78 369 SER B N 1
ATOM 6026 C CA . SER B 1 369 ? -10.711 46.040 30.400 1.00 22.54 369 SER B CA 1
ATOM 6027 C C . SER B 1 369 ? -9.998 46.896 29.363 1.00 19.43 369 SER B C 1
ATOM 6028 O O . SER B 1 369 ? -8.769 46.906 29.275 1.00 20.73 369 SER B O 1
ATOM 6031 N N . PRO B 1 370 ? -10.781 47.614 28.553 1.00 16.48 370 PRO B N 1
ATOM 6032 C CA . PRO B 1 370 ? -10.169 48.372 27.459 1.00 17.22 370 PRO B CA 1
ATOM 6033 C C . PRO B 1 370 ? -9.433 49.588 27.993 1.00 21.88 370 PRO B C 1
ATOM 6034 O O . PRO B 1 370 ? -9.770 50.084 29.071 1.00 20.89 370 PRO B O 1
ATOM 6038 N N . TYR B 1 371 ? -8.445 50.054 27.236 1.00 21.52 371 TYR B N 1
ATOM 6039 C CA . TYR B 1 371 ? -7.718 51.275 27.562 1.00 28.30 371 TYR B CA 1
ATOM 6040 C C . TYR B 1 371 ? -8.646 52.419 27.936 1.00 24.38 371 TYR B C 1
ATOM 6041 O O . TYR B 1 371 ? -8.372 53.150 28.886 1.00 24.30 371 TYR B O 1
ATOM 6050 N N . SER B 1 372 ? -9.742 52.566 27.193 1.00 20.14 372 SER B N 1
ATOM 6051 C CA . SER B 1 372 ? -10.714 53.640 27.451 1.00 23.37 372 SER B CA 1
ATOM 6052 C C . SER B 1 372 ? -11.276 53.628 28.869 1.00 22.34 372 SER B C 1
ATOM 6053 O O . SER B 1 372 ? -11.482 54.689 29.477 1.00 21.90 372 SER B O 1
ATOM 6056 N N . ASP B 1 373 ? -11.534 52.431 29.392 1.00 20.83 373 ASP B N 1
ATOM 6057 C CA . ASP B 1 373 ? -11.979 52.278 30.776 1.00 22.14 373 ASP B CA 1
ATOM 6058 C C . ASP B 1 373 ? -10.927 52.816 31.754 1.00 22.39 373 ASP B C 1
ATOM 6059 O O . ASP B 1 373 ? -11.237 53.591 32.651 1.00 19.06 373 ASP B O 1
ATOM 6064 N N . ASN B 1 374 ? -9.680 52.384 31.591 1.00 19.87 374 ASN B N 1
ATOM 6065 C CA . ASN B 1 374 ? -8.621 52.821 32.488 1.00 14.25 374 ASN B CA 1
ATOM 6066 C C . ASN B 1 374 ? -8.337 54.324 32.402 1.00 15.54 374 ASN B C 1
ATOM 6067 O O . ASN B 1 374 ? -8.082 54.974 33.417 1.00 17.46 374 ASN B O 1
ATOM 6072 N N . GLN B 1 375 ? -8.432 54.884 31.198 1.00 14.66 375 GLN B N 1
ATOM 6073 C CA . GLN B 1 375 ? -8.289 56.342 31.032 1.00 17.44 375 GLN B CA 1
ATOM 6074 C C . GLN B 1 375 ? -9.327 57.105 31.829 1.00 19.22 375 GLN B C 1
ATOM 6075 O O . GLN B 1 375 ? -9.026 58.148 32.406 1.00 15.63 375 GLN B O 1
ATOM 6081 N N . MET B 1 376 ? -10.562 56.600 31.847 1.00 17.87 376 MET B N 1
ATOM 6082 C CA . MET B 1 376 ? -11.624 57.264 32.595 1.00 18.88 376 MET B CA 1
ATOM 6083 C C . MET B 1 376 ? -11.315 57.277 34.079 1.00 21.89 376 MET B C 1
ATOM 6084 O O . MET B 1 376 ? -11.416 58.318 34.726 1.00 18.39 376 MET B O 1
ATOM 6089 N N . VAL B 1 377 ? -10.953 56.115 34.626 1.00 17.28 377 VAL B N 1
ATOM 6090 C CA . VAL B 1 377 ? -10.489 56.071 36.014 1.00 17.81 377 VAL B CA 1
ATOM 6091 C C . VAL B 1 377 ? -9.316 57.033 36.292 1.00 14.84 377 VAL B C 1
ATOM 6092 O O . VAL B 1 377 ? -9.300 57.722 37.307 1.00 22.17 377 VAL B O 1
ATOM 6096 N N . ALA B 1 378 ? -8.337 57.094 35.397 1.00 14.85 378 ALA B N 1
ATOM 6097 C CA . ALA B 1 378 ? -7.141 57.905 35.684 1.00 21.48 378 ALA B CA 1
ATOM 6098 C C . ALA B 1 378 ? -7.479 59.385 35.626 1.00 24.83 378 ALA B C 1
ATOM 6099 O O . ALA B 1 378 ? -6.922 60.195 36.390 1.00 21.33 378 ALA B O 1
ATOM 6101 N N . PHE B 1 379 ? -8.398 59.734 34.727 1.00 19.81 379 PHE B N 1
ATOM 6102 C CA . PHE B 1 379 ? -8.772 61.130 34.564 1.00 18.91 379 PHE B CA 1
ATOM 6103 C C . PHE B 1 379 ? -9.342 61.738 35.846 1.00 21.24 379 PHE B C 1
ATOM 6104 O O . PHE B 1 379 ? -9.004 62.874 36.218 1.00 18.65 379 PHE B O 1
ATOM 6112 N N . PHE B 1 380 ? -10.200 60.985 36.524 1.00 17.55 380 PHE B N 1
ATOM 6113 C CA . PHE B 1 380 ? -10.870 61.497 37.714 1.00 26.65 380 PHE B CA 1
ATOM 6114 C C . PHE B 1 380 ? -10.049 61.302 38.983 1.00 31.97 380 PHE B C 1
ATOM 6115 O O . PHE B 1 380 ? -10.494 61.630 40.080 1.00 32.38 380 PHE B O 1
ATOM 6123 N N . SER B 1 381 ? -8.837 60.784 38.820 1.00 24.87 381 SER B N 1
ATOM 6124 C CA . SER B 1 381 ? -7.933 60.565 39.945 1.00 23.01 381 SER B CA 1
ATOM 6125 C C . SER B 1 381 ? -6.849 61.629 39.930 1.00 21.28 381 SER B C 1
ATOM 6126 O O . SER B 1 381 ? -6.195 61.840 38.912 1.00 19.98 381 SER B O 1
ATOM 6129 N N . THR B 1 382 ? -6.642 62.290 41.062 1.00 20.54 382 THR B N 1
ATOM 6130 C CA . THR B 1 382 ? -5.545 63.245 41.155 1.00 22.16 382 THR B CA 1
ATOM 6131 C C . THR B 1 382 ? -4.185 62.549 41.113 1.00 22.75 382 THR B C 1
ATOM 6132 O O . THR B 1 382 ? -3.833 61.782 42.015 1.00 19.66 382 THR B O 1
ATOM 6136 N N . TYR B 1 383 ? -3.455 62.824 40.038 1.00 19.81 383 TYR B N 1
ATOM 6137 C CA . TYR B 1 383 ? -2.155 62.231 39.729 1.00 22.95 383 TYR B CA 1
ATOM 6138 C C . TYR B 1 383 ? -2.310 60.778 39.327 1.00 21.49 383 TYR B C 1
ATOM 6139 O O . TYR B 1 383 ? -1.360 60.007 39.443 1.00 21.42 383 TYR B O 1
ATOM 6148 N N . GLY B 1 384 ? -3.496 60.406 38.856 1.00 22.26 384 GLY B N 1
ATOM 6149 C CA . GLY B 1 384 ? -3.755 59.038 38.438 1.00 18.53 384 GLY B CA 1
ATOM 6150 C C . GLY B 1 384 ? -3.136 58.734 37.091 1.00 17.47 384 GLY B C 1
ATOM 6151 O O . GLY B 1 384 ? -2.787 59.628 36.350 1.00 16.63 384 GLY B O 1
ATOM 6152 N N . LYS B 1 385 ? -3.005 57.463 36.749 1.00 15.52 385 LYS B N 1
ATOM 6153 C CA . LYS B 1 385 ? -2.358 57.125 35.483 1.00 15.51 385 LYS B CA 1
ATOM 6154 C C . LYS B 1 385 ? -2.980 55.876 34.869 1.00 15.48 385 LYS B C 1
ATOM 6155 O O . LYS B 1 385 ? -3.301 54.916 35.577 1.00 15.64 385 LYS B O 1
ATOM 6161 N N . ALA B 1 386 ? -3.159 55.890 33.555 1.00 14.94 386 ALA B N 1
ATOM 6162 C CA . ALA B 1 386 ? -3.689 54.720 32.863 1.00 20.01 386 ALA B CA 1
ATOM 6163 C C . ALA B 1 386 ? -2.609 54.187 31.961 1.00 18.74 386 ALA B C 1
ATOM 6164 O O . ALA B 1 386 ? -1.837 54.961 31.382 1.00 21.51 386 ALA B O 1
ATOM 6166 N N . LYS B 1 387 ? -2.536 52.863 31.852 1.00 14.23 387 LYS B N 1
ATOM 6167 C CA . LYS B 1 387 ? -1.504 52.256 31.043 1.00 20.66 387 LYS B CA 1
ATOM 6168 C C . LYS B 1 387 ? -2.047 51.033 30.302 1.00 21.27 387 LYS B C 1
ATOM 6169 O O . LYS B 1 387 ? -2.734 50.196 30.878 1.00 20.29 387 LYS B O 1
ATOM 6175 N N . LYS B 1 388 ? -1.774 50.971 29.007 1.00 15.74 388 LYS B N 1
ATOM 6176 C CA . LYS B 1 388 ? -2.018 49.767 28.233 1.00 21.36 388 LYS B CA 1
ATOM 6177 C C . LYS B 1 388 ? -0.690 49.030 28.140 1.00 22.06 388 LYS B C 1
ATOM 6178 O O . LYS B 1 388 ? 0.276 49.544 27.586 1.00 27.75 388 LYS B O 1
ATOM 6184 N N . ILE B 1 389 ? -0.633 47.834 28.713 1.00 22.30 389 ILE B N 1
ATOM 6185 C CA . ILE B 1 389 ? 0.624 47.096 28.787 1.00 22.88 389 ILE B CA 1
ATOM 6186 C C . ILE B 1 389 ? 0.877 46.320 27.498 1.00 21.14 389 ILE B C 1
ATOM 6187 O O . ILE B 1 389 ? 0.129 45.413 27.153 1.00 16.58 389 ILE B O 1
ATOM 6192 N N . SER B 1 390 ? 1.917 46.700 26.767 1.00 25.30 390 SER B N 1
ATOM 6193 C CA . SER B 1 390 ? 2.293 45.959 25.567 1.00 28.41 390 SER B CA 1
ATOM 6194 C C . SER B 1 390 ? 3.518 45.136 25.875 1.00 29.36 390 SER B C 1
ATOM 6195 O O . SER B 1 390 ? 4.459 45.625 26.500 1.00 28.82 390 SER B O 1
ATOM 6198 N N . SER B 1 391 ? 3.505 43.886 25.429 1.00 23.58 391 SER B N 1
ATOM 6199 C CA . SER B 1 391 ? 4.580 42.964 25.748 1.00 25.71 391 SER B CA 1
ATOM 6200 C C . SER B 1 391 ? 4.654 41.813 24.747 1.00 29.68 391 SER B C 1
ATOM 6201 O O . SER B 1 391 ? 3.695 41.530 24.022 1.00 26.89 391 SER B O 1
ATOM 6204 N N . LYS B 1 392 ? 5.813 41.163 24.716 1.00 22.76 392 LYS B N 1
ATOM 6205 C CA . LYS B 1 392 ? 6.023 39.979 23.894 1.00 32.27 392 LYS B CA 1
ATOM 6206 C C . LYS B 1 392 ? 5.171 38.798 24.375 1.00 30.06 392 LYS B C 1
ATOM 6207 O O . LYS B 1 392 ? 4.476 38.167 23.580 1.00 35.51 392 LYS B O 1
ATOM 6213 N N . THR B 1 393 ? 5.224 38.494 25.672 1.00 28.69 393 THR B N 1
ATOM 6214 C CA . THR B 1 393 ? 4.391 37.432 26.245 1.00 27.56 393 THR B CA 1
ATOM 6215 C C . THR B 1 393 ? 3.429 37.957 27.306 1.00 29.72 393 THR B C 1
ATOM 6216 O O . THR B 1 393 ? 3.612 39.054 27.833 1.00 32.19 393 THR B O 1
ATOM 6220 N N . ILE B 1 394 ? 2.409 37.165 27.628 1.00 24.64 394 ILE B N 1
ATOM 6221 C CA . ILE B 1 394 ? 1.481 37.524 28.693 1.00 26.56 394 ILE B CA 1
ATOM 6222 C C . ILE B 1 394 ? 2.193 37.594 30.048 1.00 27.20 394 ILE B C 1
ATOM 6223 O O . ILE B 1 394 ? 1.954 38.523 30.841 1.00 23.00 394 ILE B O 1
ATOM 6228 N N . THR B 1 395 ? 3.085 36.636 30.297 1.00 20.55 395 THR B N 1
ATOM 6229 C CA . THR B 1 395 ? 3.890 36.621 31.522 1.00 20.27 395 THR B CA 1
ATOM 6230 C C . THR B 1 395 ? 4.668 37.929 31.701 1.00 19.13 395 THR B C 1
ATOM 6231 O O . THR B 1 395 ? 4.751 38.485 32.793 1.00 21.23 395 THR B O 1
ATOM 6235 N N . GLN B 1 396 ? 5.224 38.421 30.611 1.00 15.23 396 GLN B N 1
ATOM 6236 C CA . GLN B 1 396 ? 5.970 39.671 30.644 1.00 25.68 396 GLN B CA 1
ATOM 6237 C C . GLN B 1 396 ? 5.036 40.839 30.960 1.00 24.27 396 GLN B C 1
ATOM 6238 O O . GLN B 1 396 ? 5.404 41.746 31.695 1.00 18.32 396 GLN B O 1
ATOM 6244 N N . GLY B 1 397 ? 3.829 40.800 30.399 1.00 27.44 397 GLY B N 1
ATOM 6245 C CA . GLY B 1 397 ? 2.800 41.784 30.698 1.00 27.02 397 GLY B CA 1
ATOM 6246 C C . GLY B 1 397 ? 2.437 41.842 32.176 1.00 27.02 397 GLY B C 1
ATOM 6247 O O . GLY B 1 397 ? 2.430 42.918 32.764 1.00 22.05 397 GLY B O 1
ATOM 6248 N N . TYR B 1 398 ? 2.139 40.689 32.776 1.00 23.36 398 TYR B N 1
ATOM 6249 C CA . TYR B 1 398 ? 1.800 40.611 34.205 1.00 25.06 398 TYR B CA 1
ATOM 6250 C C . TYR B 1 398 ? 2.963 41.137 35.033 1.00 25.40 398 TYR B C 1
ATOM 6251 O O . TYR B 1 398 ? 2.776 41.879 35.999 1.00 25.01 398 TYR B O 1
ATOM 6260 N N . GLU B 1 399 ? 4.177 40.739 34.659 1.00 20.92 399 GLU B N 1
ATOM 6261 C CA . GLU B 1 399 ? 5.350 41.145 35.421 1.00 13.92 399 GLU B CA 1
ATOM 6262 C C . GLU B 1 399 ? 5.677 42.640 35.285 1.00 19.34 399 GLU B C 1
ATOM 6263 O O . GLU B 1 399 ? 6.107 43.268 36.250 1.00 27.74 399 GLU B O 1
ATOM 6269 N N . GLN B 1 400 ? 5.464 43.212 34.102 1.00 21.49 400 GLN B N 1
ATOM 6270 C CA . GLN B 1 400 ? 5.585 44.664 33.937 1.00 15.68 400 GLN B CA 1
ATOM 6271 C C . GLN B 1 400 ? 4.530 45.387 34.778 1.00 22.88 400 GLN B C 1
ATOM 6272 O O . GLN B 1 400 ? 4.823 46.382 35.446 1.00 24.20 400 GLN B O 1
ATOM 6278 N N . SER B 1 401 ? 3.297 44.890 34.711 1.00 26.14 401 SER B N 1
ATOM 6279 C CA . SER B 1 401 ? 2.178 45.418 35.494 1.00 26.79 401 SER B CA 1
ATOM 6280 C C . SER B 1 401 ? 2.463 45.444 36.990 1.00 25.76 401 SER B C 1
ATOM 6281 O O . SER B 1 401 ? 2.213 46.444 37.662 1.00 23.85 401 SER B O 1
ATOM 6284 N N . LEU B 1 402 ? 2.967 44.327 37.508 1.00 21.92 402 LEU B N 1
ATOM 6285 C CA . LEU B 1 402 ? 3.257 44.202 38.923 1.00 23.80 402 LEU B CA 1
ATOM 6286 C C . LEU B 1 402 ? 4.409 45.089 39.339 1.00 28.86 402 LEU B C 1
ATOM 6287 O O . LEU B 1 402 ? 4.400 45.636 40.445 1.00 32.31 402 LEU B O 1
ATOM 6292 N N . ASP B 1 403 ? 5.411 45.215 38.468 1.00 26.72 403 ASP B N 1
ATOM 6293 C CA . ASP B 1 403 ? 6.526 46.124 38.729 1.00 27.20 403 ASP B CA 1
ATOM 6294 C C . ASP B 1 403 ? 6.011 47.558 38.842 1.00 24.30 403 ASP B C 1
ATOM 6295 O O . ASP B 1 403 ? 6.404 48.309 39.731 1.00 22.14 403 ASP B O 1
ATOM 6300 N N . LEU B 1 404 ? 5.116 47.930 37.941 1.00 25.23 404 LEU B N 1
ATOM 6301 C CA . LEU B 1 404 ? 4.533 49.267 37.991 1.00 22.74 404 LEU B CA 1
ATOM 6302 C C . LEU B 1 404 ? 3.651 49.415 39.222 1.00 18.35 404 LEU B C 1
ATOM 6303 O O . LEU B 1 404 ? 3.647 50.461 39.867 1.00 17.26 404 LEU B O 1
ATOM 6308 N N . ALA B 1 405 ? 2.925 48.364 39.583 1.00 15.81 405 ALA B N 1
ATOM 6309 C CA . ALA B 1 405 ? 2.088 48.472 40.780 1.00 19.23 405 ALA B CA 1
ATOM 6310 C C . ALA B 1 405 ? 2.916 48.734 42.047 1.00 25.56 405 ALA B C 1
ATOM 6311 O O . ALA B 1 405 ? 2.578 49.614 42.848 1.00 20.24 405 ALA B O 1
ATOM 6313 N N . ILE B 1 406 ? 4.001 47.978 42.216 1.00 25.26 406 ILE B N 1
ATOM 6314 C CA . ILE B 1 406 ? 4.805 48.041 43.435 1.00 26.12 406 ILE B CA 1
ATOM 6315 C C . ILE B 1 406 ? 5.467 49.402 43.570 1.00 28.91 406 ILE B C 1
ATOM 6316 O O . ILE B 1 406 ? 5.573 49.963 44.665 1.00 29.19 406 ILE B O 1
ATOM 6321 N N . LYS B 1 407 ? 5.906 49.933 42.440 1.00 27.20 407 LYS B N 1
ATOM 6322 C CA . LYS B 1 407 ? 6.533 51.238 42.426 1.00 27.97 407 LYS B CA 1
ATOM 6323 C C . LYS B 1 407 ? 5.517 52.315 42.814 1.00 26.31 407 LYS B C 1
ATOM 6324 O O . LYS B 1 407 ? 5.854 53.278 43.522 1.00 24.08 407 LYS B O 1
ATOM 6330 N N . TRP B 1 408 ? 4.275 52.140 42.367 1.00 19.71 408 TRP B N 1
ATOM 6331 C CA . TRP B 1 408 ? 3.191 53.060 42.716 1.00 19.62 408 TRP B CA 1
ATOM 6332 C C . TRP B 1 408 ? 2.986 53.058 44.238 1.00 19.72 408 TRP B C 1
ATOM 6333 O O . TRP B 1 408 ? 2.945 54.112 44.875 1.00 19.85 408 TRP B O 1
ATOM 6344 N N . LEU B 1 409 ? 2.898 51.865 44.817 1.00 21.75 409 LEU B N 1
ATOM 6345 C CA . LEU B 1 409 ? 2.752 51.705 46.271 1.00 22.93 409 LEU B CA 1
ATOM 6346 C C . LEU B 1 409 ? 3.956 52.219 47.049 1.00 24.75 409 LEU B C 1
ATOM 6347 O O . LEU B 1 409 ? 3.791 52.801 48.109 1.00 30.39 409 LEU B O 1
ATOM 6352 N N . GLU B 1 410 ? 5.160 52.004 46.525 1.00 21.81 410 GLU B N 1
ATOM 6353 C CA . GLU B 1 410 ? 6.365 52.600 47.093 1.00 28.95 410 GLU B CA 1
ATOM 6354 C C . GLU B 1 410 ? 6.228 54.103 47.204 1.00 31.39 410 GLU B C 1
ATOM 6355 O O . GLU B 1 410 ? 6.394 54.667 48.282 1.00 34.74 410 GLU B O 1
ATOM 6361 N N . ASP B 1 411 ? 5.938 54.743 46.073 1.00 33.53 411 ASP B N 1
ATOM 6362 C CA . ASP B 1 411 ? 5.833 56.203 45.993 1.00 28.83 411 ASP B CA 1
ATOM 6363 C C . ASP B 1 411 ? 4.694 56.804 46.805 1.00 33.67 411 ASP B C 1
ATOM 6364 O O . ASP B 1 411 ? 4.801 57.934 47.275 1.00 29.86 411 ASP B O 1
ATOM 6369 N N . GLU B 1 412 ? 3.584 56.082 46.934 1.00 38.12 412 GLU B N 1
ATOM 6370 C CA . GLU B 1 412 ? 2.413 56.666 47.578 1.00 29.48 412 GLU B CA 1
ATOM 6371 C C . GLU B 1 412 ? 2.142 56.121 48.971 1.00 32.99 412 GLU B C 1
ATOM 6372 O O . GLU B 1 412 ? 1.465 56.782 49.754 1.00 35.54 412 GLU B O 1
ATOM 6378 N N . LEU B 1 413 ? 2.650 54.925 49.283 1.00 27.68 413 LEU B N 1
ATOM 6379 C CA . LEU B 1 413 ? 2.465 54.364 50.623 1.00 27.44 413 LEU B CA 1
ATOM 6380 C C . LEU B 1 413 ? 3.682 54.564 51.512 1.00 26.72 413 LEU B C 1
ATOM 6381 O O . LEU B 1 413 ? 3.543 54.868 52.696 1.00 36.53 413 LEU B O 1
ATOM 6386 N N . LEU B 1 414 ? 4.872 54.349 50.952 1.00 33.74 414 LEU B N 1
ATOM 6387 C CA . LEU B 1 414 ? 6.115 54.450 51.718 1.00 34.96 414 LEU B CA 1
ATOM 6388 C C . LEU B 1 414 ? 6.717 55.855 51.612 1.00 41.11 414 LEU B C 1
ATOM 6389 O O . LEU B 1 414 ? 7.926 56.036 51.736 1.00 50.64 414 LEU B O 1
ATOM 6394 N N . ARG B 1 415 ? 5.866 56.851 51.394 1.00 42.12 415 ARG B N 1
ATOM 6395 C CA . ARG B 1 415 ? 6.353 58.207 51.133 1.00 46.20 415 ARG B CA 1
ATOM 6396 C C . ARG B 1 415 ? 6.647 59.062 52.375 1.00 55.51 415 ARG B C 1
ATOM 6397 O O . ARG B 1 415 ? 5.934 59.015 53.385 1.00 61.19 415 ARG B O 1
#

Nearest PDB structures (foldseek):
  3our-assembly1_A  TM=9.916E-01  e=5.204E-70  Vibrio vulnificus CMCP6
  3our-assembly2_C  TM=9.864E-01  e=4.168E-70  Vibrio vulnificus CMCP6
  2jbw-assembly2_C  TM=8.486E-01  e=6.942E-17  Paenarthrobacter nicotinovorans
  3fnb-assembly1_B  TM=7.668E-01  e=8.176E-15  Streptococcus mutans UA159
  3fnb-assembly1_A  TM=7.434E-01  e=2.218E-14  Streptococcus mutans UA159

Foldseek 3Di:
DVVFQQPFWDLVPAFADPVLVVLLVVLCVVVLDQAQDDDDLLLLVVLPADNVLVVVLVCQQQVDPADAPDNSHSQGRGGQDTNHLLNSLLVQLVVLCVVLVVDAAPRVLVSLLNSLSSLLRSLPQPFPSGPSNVVSLVSSVVSNVVSQVRYPWHKDWDWFDDDNGTWTKIKTFRDQPAAAAEEEEEEDLRGAQSSRVCLCVVFCVVVRYIYMYGYFQCHRSNVVGACDLLRLVVVVRVLVCVVVPRNHDQQQYEYEAEACRLLSRLVVCAVCQRSHQAYEYELYQQADQLQDLVNQSSDRVSVVSSQCRSNVHRYDDSSVSSVVSNSNHCVVVPNQDDAAGQYAYEYEYEAPSPSQDQVSQVSSQVRYDNYYYDHQDDPDVSVSVVVSSVVVSVRSCVRRVD/DLDDWDLVPAFADPVLVVLQVVLCVVVLAQALDDDDLLVLVVLQDDNVLVVVLVCQQQVDPADAPDRSHSQRRGDQDTNHLLNSLLVQLVVLQVVLVPDQLAVSLSSLLNSLSSLLRSLPQPQPVGPSNVVSLVSSVVSNVVSCVSDPWHWDWDWFDDDPGTWTKIKIFLDQPFAAFEEEEEEDLRGAQSSHPCLCVVFCSVVRYMYIYGYWQCHRPNVPGACDLLRLVVVVRVLVCVVVPRSHDQQQYEYEYEACRLLSQLVVQLVCLRRYQAYEY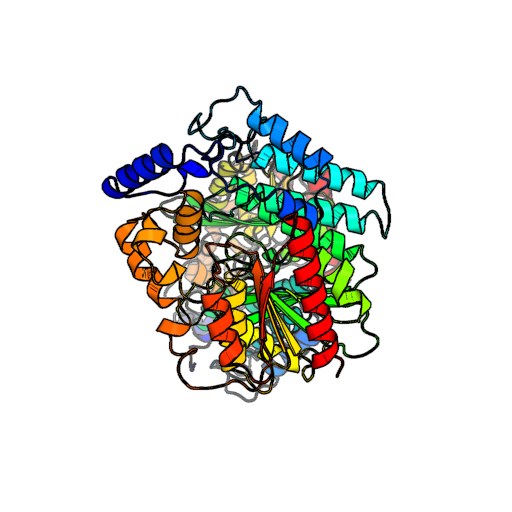ELYQAADQLQDLVNQSSDRSSVVSSLCSRNVHRYDDSSVSSNVSNSNHVVVVPNQDDAAGQHAYEYEYEPPSPRQDQVSQVSSQVRYDNHYYDHFYDPDVSVSVVVSSVVVSVRSCVRRVD

Solvent-accessible surface area: 33226 Å² total; per-residue (Å²): 40,148,166,39,123,168,13,119,11,11,3,30,21,25,100,24,80,104,92,0,71,66,21,8,60,86,6,46,138,142,48,47,102,57,44,7,9,60,36,33,94,71,36,7,46,53,31,14,9,59,67,114,36,3,75,108,9,3,54,136,0,34,82,17,200,78,74,23,58,38,107,64,24,49,2,0,0,82,6,32,41,48,1,9,1,5,53,4,0,0,103,19,0,83,71,26,69,145,102,8,62,160,82,100,93,120,40,2,2,37,10,13,10,23,0,2,11,1,1,3,4,2,1,7,0,14,4,125,64,4,69,9,2,80,52,0,32,78,38,0,30,58,0,1,60,90,0,10,164,80,19,141,49,57,27,62,58,27,69,7,95,52,112,221,28,104,0,11,0,1,0,0,0,23,42,64,127,126,77,4,15,0,0,0,0,0,14,2,21,20,14,6,3,6,14,16,12,78,12,0,49,47,41,0,10,156,52,59,2,0,0,0,1,1,5,2,0,16,5,16,63,0,59,172,15,88,19,55,87,56,0,0,32,0,0,49,16,0,5,66,56,1,104,84,17,98,83,4,41,56,111,61,0,0,0,4,0,27,82,6,0,0,0,0,0,0,23,0,0,19,80,26,59,114,60,2,42,0,0,2,0,16,5,0,7,0,34,60,23,14,39,15,49,105,121,3,38,77,28,36,29,0,53,0,0,7,16,1,14,18,51,44,60,103,74,0,50,0,107,52,0,1,44,98,1,31,36,15,0,0,91,83,35,46,38,5,73,87,187,91,1,134,1,10,0,2,0,2,2,34,110,71,24,109,41,0,30,78,63,1,0,88,37,0,12,137,23,5,51,182,23,94,17,68,87,2,63,47,203,73,83,42,76,0,40,91,56,0,9,86,54,2,18,106,35,0,55,78,38,1,72,176,134,185,17,131,9,12,5,33,24,24,102,25,85,111,91,0,76,72,27,7,67,88,5,45,144,127,52,49,105,51,45,6,8,60,34,44,87,80,31,8,45,55,32,12,4,59,63,112,27,2,69,107,10,4,55,134,0,33,85,19,201,75,82,27,58,33,106,63,26,46,2,0,0,95,6,80,71,53,1,10,1,7,51,3,0,8,105,14,0,100,50,21,48,132,97,6,57,166,82,96,67,123,44,0,5,45,9,10,10,14,0,2,10,0,0,4,4,2,1,6,0,11,3,136,69,4,76,16,2,70,85,3,30,89,52,0,29,53,0,1,68,60,0,10,170,48,16,170,45,59,21,76,66,31,93,9,101,45,123,226,30,128,0,9,0,1,1,0,0,32,39,75,125,117,66,4,7,0,0,0,0,0,14,5,18,17,15,6,4,5,12,15,13,61,11,0,67,60,34,0,9,159,45,53,1,1,0,1,0,1,5,2,0,16,5,16,76,0,70,184,16,88,18,64,108,57,0,0,24,0,0,48,14,0,8,62,52,3,127,59,21,93,56,6,29,76,119,68,0,0,0,4,0,27,93,7,0,0,0,0,0,0,26,0,0,0,64,25,43,112,87,2,54,0,0,1,0,15,4,0,8,0,41,38,12,12,37,11,55,106,93,3,41,86,26,40,21,0,59,1,0,7,17,1,15,13,56,39,61,97,80,0,48,0,104,52,1,2,43,99,3,33,33,13,0,0,99,84,49,40,18,4,77,84,116,129,0,125,1,12,0,2,0,1,2,25,100,70,24,109,36,1,36,88,59,1,0,84,40,0,14,141,21,7,56,182,21,86,17,74,83,4,63,45,189,69,80,49,75,0,38,86,66,0,8,92,62,3,12,104,39,0,48,73,36,2,68,202